Protein AF-0000000075263662 (afdb_homodimer)

Organism: NCBI:txid747725

Structure (mmCIF, N/CA/C/O backbone):
data_AF-0000000075263662-model_v1
#
loop_
_entity.id
_entity.type
_entity.pdbx_description
1 polymer 'Protein kinase domain-containing protein'
#
loop_
_atom_site.group_PDB
_atom_site.id
_atom_site.type_symbol
_atom_site.label_atom_id
_atom_site.label_alt_id
_atom_site.label_comp_id
_atom_site.label_asym_id
_atom_site.label_entity_id
_atom_site.label_seq_id
_atom_site.pdbx_PDB_ins_code
_atom_site.Cartn_x
_atom_site.Cartn_y
_atom_site.Cartn_z
_atom_site.occupancy
_atom_site.B_iso_or_equiv
_atom_site.auth_seq_id
_atom_site.auth_comp_id
_atom_site.auth_asym_id
_atom_site.auth_atom_id
_atom_site.pdbx_PDB_model_num
ATOM 1 N N . MET A 1 1 ? 26.203 71.312 24.969 1 40.19 1 MET A N 1
ATOM 2 C CA . MET A 1 1 ? 25.141 71.562 25.938 1 40.19 1 MET A CA 1
ATOM 3 C C . MET A 1 1 ? 25.312 70.625 27.141 1 40.19 1 MET A C 1
ATOM 5 O O . MET A 1 1 ? 25 71 28.266 1 40.19 1 MET A O 1
ATOM 9 N N . SER A 1 2 ? 25.922 69.438 26.812 1 50.84 2 SER A N 1
ATOM 10 C CA . SER A 1 2 ? 26.141 68.375 27.828 1 50.84 2 SER A CA 1
ATOM 11 C C . SER A 1 2 ? 27.234 68.812 28.797 1 50.84 2 SER A C 1
ATOM 13 O O . SER A 1 2 ? 27.094 68.625 30 1 50.84 2 SER A O 1
ATOM 15 N N . SER A 1 3 ? 28.219 69.375 28.25 1 50.66 3 SER A N 1
ATOM 16 C CA . SER A 1 3 ? 29.375 69.625 29.109 1 50.66 3 SER A CA 1
ATOM 17 C C . SER A 1 3 ? 29.062 70.75 30.109 1 50.66 3 SER A C 1
ATOM 19 O O . SER A 1 3 ? 29.438 70.625 31.281 1 50.66 3 SER A O 1
ATOM 21 N N . ALA A 1 4 ? 28.359 71.812 29.703 1 52.56 4 ALA A N 1
ATOM 22 C CA . ALA A 1 4 ? 27.984 72.938 30.594 1 52.56 4 ALA A CA 1
ATOM 23 C C . ALA A 1 4 ? 27 72.438 31.656 1 52.56 4 ALA A C 1
ATOM 25 O O . ALA A 1 4 ? 27.078 72.875 32.812 1 52.56 4 ALA A O 1
ATOM 26 N N . PHE A 1 5 ? 26.172 71.562 31.172 1 54.97 5 PHE A N 1
ATOM 27 C CA . PHE A 1 5 ? 25.219 71 32.094 1 54.97 5 PHE A CA 1
ATOM 28 C C . PHE A 1 5 ? 25.922 70.125 33.188 1 54.97 5 PHE A C 1
ATOM 30 O O . PHE A 1 5 ? 25.625 70.25 34.375 1 54.97 5 PHE A O 1
ATOM 37 N N . TYR A 1 6 ? 27 69.375 32.719 1 56.78 6 TYR A N 1
ATOM 38 C CA . TYR A 1 6 ? 27.734 68.562 33.688 1 56.78 6 TYR A CA 1
ATOM 39 C C . TYR A 1 6 ? 28.578 69.438 34.594 1 56.78 6 TYR A C 1
ATOM 41 O O . TYR A 1 6 ? 28.703 69.125 35.812 1 56.78 6 TYR A O 1
ATOM 49 N N . SER A 1 7 ? 29.156 70.5 34 1 57.5 7 SER A N 1
ATOM 50 C CA . SER A 1 7 ? 29.938 71.438 34.844 1 57.5 7 SER A CA 1
ATOM 51 C C . SER A 1 7 ? 29.062 72.062 35.875 1 57.5 7 SER A C 1
ATOM 53 O O . SER A 1 7 ? 29.484 72.312 37.031 1 57.5 7 SER A O 1
ATOM 55 N N . PHE A 1 8 ? 27.844 72.438 35.438 1 56.75 8 PHE A N 1
ATOM 56 C CA . PHE A 1 8 ? 26.875 73 36.375 1 56.75 8 PHE A CA 1
ATOM 57 C C . PHE A 1 8 ? 26.531 72 37.469 1 56.75 8 PHE A C 1
ATOM 59 O O . PHE A 1 8 ? 26.547 72.375 38.656 1 56.75 8 PHE A O 1
ATOM 66 N N . ILE A 1 9 ? 26.297 70.812 37.125 1 62.03 9 ILE A N 1
ATOM 67 C CA . ILE A 1 9 ? 25.859 69.812 38.094 1 62.03 9 ILE A CA 1
ATOM 68 C C . ILE A 1 9 ? 27 69.5 39.062 1 62.03 9 ILE A C 1
ATOM 70 O O . ILE A 1 9 ? 26.781 69.312 40.25 1 62.03 9 ILE A O 1
ATOM 74 N N . SER A 1 10 ? 28.219 69.562 38.531 1 61.72 10 SER A N 1
ATOM 75 C CA . SER A 1 10 ? 29.391 69.312 39.375 1 61.72 10 SER A CA 1
ATOM 76 C C . SER A 1 10 ? 29.609 70.438 40.344 1 61.72 10 SER A C 1
ATOM 78 O O . SER A 1 10 ? 30.188 70.25 41.438 1 61.72 10 SER A O 1
ATOM 80 N N . SER A 1 11 ? 29.203 71.625 40.031 1 61.62 11 SER A N 1
ATOM 81 C CA . SER A 1 11 ? 29.391 72.75 40.875 1 61.62 11 SER A CA 1
ATOM 82 C C . SER A 1 11 ? 28.375 72.812 42 1 61.62 11 SER A C 1
ATOM 84 O O . SER A 1 11 ? 28.547 73.5 43 1 61.62 11 SER A O 1
ATOM 86 N N . ILE A 1 12 ? 27.297 72.062 41.781 1 62.56 12 ILE A N 1
ATOM 87 C CA . ILE A 1 12 ? 26.25 72.062 42.812 1 62.56 12 ILE A CA 1
ATOM 88 C C . ILE A 1 12 ? 26.562 70.938 43.812 1 62.56 12 ILE A C 1
ATOM 90 O O . ILE A 1 12 ? 26.422 69.75 43.5 1 62.56 12 ILE A O 1
ATOM 94 N N . THR A 1 13 ? 27.5 71.125 44.688 1 63.25 13 THR A N 1
ATOM 95 C CA . THR A 1 13 ? 27.859 70.188 45.75 1 63.25 13 THR A CA 1
ATOM 96 C C . THR A 1 13 ? 26.75 70.062 46.781 1 63.25 13 THR A C 1
ATOM 98 O O . THR A 1 13 ? 26.625 70.938 47.656 1 63.25 13 THR A O 1
ATOM 101 N N . ASN A 1 14 ? 25.625 69.438 46.562 1 75.56 14 ASN A N 1
ATOM 102 C CA . ASN A 1 14 ? 24.578 69.125 47.531 1 75.56 14 ASN A CA 1
ATOM 103 C C . ASN A 1 14 ? 24.422 67.625 47.75 1 75.56 14 ASN A C 1
ATOM 105 O O . ASN A 1 14 ? 24.438 66.875 46.812 1 75.56 14 ASN A O 1
ATOM 109 N N . THR A 1 15 ? 24.391 67.188 49 1 78.56 15 THR A N 1
ATOM 110 C CA . THR A 1 15 ? 24.297 65.75 49.375 1 78.56 15 THR A CA 1
ATOM 111 C C . THR A 1 15 ? 23.094 65.125 48.688 1 78.56 15 THR A C 1
ATOM 113 O O . THR A 1 15 ? 23.156 63.938 48.344 1 78.56 15 THR A O 1
ATOM 116 N N . LEU A 1 16 ? 22.078 65.812 48.375 1 85.56 16 LEU A N 1
ATOM 117 C CA . LEU A 1 16 ? 20.875 65.25 47.781 1 85.56 16 LEU A CA 1
ATOM 118 C C . LEU A 1 16 ? 21.062 65 46.281 1 85.56 16 LEU A C 1
ATOM 120 O O . LEU A 1 16 ? 20.562 64 45.75 1 85.56 16 LEU A O 1
ATOM 124 N N . THR A 1 17 ? 21.766 65.812 45.562 1 86.56 17 THR A N 1
ATOM 125 C CA . THR A 1 17 ? 21.938 65.75 44.125 1 86.56 17 THR A CA 1
ATOM 126 C C . THR A 1 17 ? 22.828 64.562 43.75 1 86.56 17 THR A C 1
ATOM 128 O O . THR A 1 17 ? 22.75 64 42.656 1 86.56 17 THR A O 1
ATOM 131 N N . SER A 1 18 ? 23.609 64.062 44.719 1 85.94 18 SER A N 1
ATOM 132 C CA . SER A 1 18 ? 24.516 62.969 44.469 1 85.94 18 SER A CA 1
ATOM 133 C C . SER A 1 18 ? 23.766 61.656 44.438 1 85.94 18 SER A C 1
ATOM 135 O O . SER A 1 18 ? 24.234 60.656 43.844 1 85.94 18 SER A O 1
ATOM 137 N N . LYS A 1 19 ? 22.547 61.656 45 1 90.56 19 LYS A N 1
ATOM 138 C CA . LYS A 1 19 ? 21.75 60.438 45.062 1 90.56 19 LYS A CA 1
ATOM 139 C C . LYS A 1 19 ? 20.969 60.219 43.75 1 90.56 19 LYS A C 1
ATOM 141 O O . LYS A 1 19 ? 20.422 59.125 43.531 1 90.56 19 LYS A O 1
ATOM 146 N N . TYR A 1 20 ? 21 61.188 42.844 1 91.06 20 TYR A N 1
ATOM 147 C CA . TYR A 1 20 ? 20.141 61.125 41.656 1 91.06 20 TYR A CA 1
ATOM 148 C C . TYR A 1 20 ? 20.938 61.375 40.375 1 91.06 20 TYR A C 1
ATOM 150 O O . TYR A 1 20 ? 21.969 62.062 40.406 1 91.06 20 TYR A O 1
ATOM 158 N N . ASP A 1 21 ? 20.594 60.688 39.344 1 91.88 21 ASP A N 1
ATOM 159 C CA . ASP A 1 21 ? 21.078 61.031 38.031 1 91.88 21 ASP A CA 1
ATOM 160 C C . ASP A 1 21 ? 20.25 62.188 37.406 1 91.88 21 ASP A C 1
ATOM 162 O O . ASP A 1 21 ? 19.125 61.969 36.969 1 91.88 21 ASP A O 1
ATOM 166 N N . ILE A 1 22 ? 20.828 63.344 37.375 1 90.25 22 ILE A N 1
ATOM 167 C CA . ILE A 1 22 ? 20.109 64.5 36.906 1 90.25 22 ILE A CA 1
ATOM 168 C C . ILE A 1 22 ? 20.219 64.625 35.406 1 90.25 22 ILE A C 1
ATOM 170 O O . ILE A 1 22 ? 21.312 64.562 34.844 1 90.25 22 ILE A O 1
ATOM 174 N N . LYS A 1 23 ? 19.141 64.812 34.844 1 88.31 23 LYS A N 1
ATOM 175 C CA . LYS A 1 23 ? 19.109 64.938 33.375 1 88.31 23 LYS A CA 1
ATOM 176 C C . LYS A 1 23 ? 18.922 66.375 32.938 1 88.31 23 LYS A C 1
ATOM 178 O O . LYS A 1 23 ? 19.562 67.25 33.5 1 88.31 23 LYS A O 1
ATOM 183 N N . HIS A 1 24 ? 17.969 66.625 32 1 87.69 24 HIS A N 1
ATOM 184 C CA . HIS A 1 24 ? 17.812 67.938 31.484 1 87.69 24 HIS A CA 1
ATOM 185 C C . HIS A 1 24 ? 16.734 68.75 32.25 1 87.69 24 HIS A C 1
ATOM 187 O O . HIS A 1 24 ? 15.906 68.125 32.938 1 87.69 24 HIS A O 1
ATOM 193 N N . GLN A 1 25 ? 16.828 70.062 32.188 1 89.5 25 GLN A N 1
ATOM 194 C CA . GLN A 1 25 ? 15.812 70.938 32.781 1 89.5 25 GLN A CA 1
ATOM 195 C C . GLN A 1 25 ? 14.484 70.812 32.062 1 89.5 25 GLN A C 1
ATOM 197 O O . GLN A 1 25 ? 14.453 70.875 30.828 1 89.5 25 GLN A O 1
ATOM 202 N N . ILE A 1 26 ? 13.453 70.625 32.781 1 87.75 26 ILE A N 1
ATOM 203 C CA . ILE A 1 26 ? 12.156 70.375 32.156 1 87.75 26 ILE A CA 1
ATOM 204 C C . ILE A 1 26 ? 11.305 71.625 32.312 1 87.75 26 ILE A C 1
ATOM 206 O O . ILE A 1 26 ? 10.352 71.875 31.547 1 87.75 26 ILE A O 1
ATOM 210 N N . SER A 1 27 ? 11.531 72.375 33.312 1 91.44 27 SER A N 1
ATOM 211 C CA . SER A 1 27 ? 10.688 73.5 33.594 1 91.44 27 SER A CA 1
ATOM 212 C C . SER A 1 27 ? 11.305 74.375 34.656 1 91.44 27 SER A C 1
ATOM 214 O O . SER A 1 27 ? 12.398 74.125 35.125 1 91.44 27 SER A O 1
ATOM 216 N N . SER A 1 28 ? 10.672 75.562 34.844 1 91.38 28 SER A N 1
ATOM 217 C CA . SER A 1 28 ? 11.008 76.438 35.906 1 91.38 28 SER A CA 1
ATOM 218 C C . SER A 1 28 ? 9.758 76.938 36.625 1 91.38 28 SER A C 1
ATOM 220 O O . SER A 1 28 ? 8.672 77 36.031 1 91.38 28 SER A O 1
ATOM 222 N N . ALA A 1 29 ? 9.914 77.25 37.875 1 91 29 ALA A N 1
ATOM 223 C CA . ALA A 1 29 ? 8.852 77.812 38.688 1 91 29 ALA A CA 1
ATOM 224 C C . ALA A 1 29 ? 9.414 78.812 39.719 1 91 29 ALA A C 1
ATOM 226 O O . ALA A 1 29 ? 10.117 78.438 40.656 1 91 29 ALA A O 1
ATOM 227 N N . GLY A 1 30 ? 9.141 80.062 39.406 1 88.88 30 GLY A N 1
ATOM 228 C CA . GLY A 1 30 ? 9.805 81.062 40.25 1 88.88 30 GLY A CA 1
ATOM 229 C C . GLY A 1 30 ? 11.312 81.062 40.125 1 88.88 30 GLY A C 1
ATOM 230 O O . GLY A 1 30 ? 11.859 81.125 39.031 1 88.88 30 GLY A O 1
ATOM 231 N N . LEU A 1 31 ? 11.898 80.875 41.344 1 90.81 31 LEU A N 1
ATOM 232 C CA . LEU A 1 31 ? 13.352 80.812 41.344 1 90.81 31 LEU A CA 1
ATOM 233 C C . LEU A 1 31 ? 13.875 79.375 41.219 1 90.81 31 LEU A C 1
ATOM 235 O O . LEU A 1 31 ? 15.078 79.188 41.094 1 90.81 31 LEU A O 1
ATOM 239 N N . TRP A 1 32 ? 12.953 78.5 41.219 1 93.56 32 TRP A N 1
ATOM 240 C CA . TRP A 1 32 ? 13.344 77.062 41.125 1 93.56 32 TRP A CA 1
ATOM 241 C C . TRP A 1 32 ? 13.602 76.688 39.656 1 93.56 32 TRP A C 1
ATOM 243 O O . TRP A 1 32 ? 12.836 77.062 38.781 1 93.56 32 TRP A O 1
ATOM 253 N N . LYS A 1 33 ? 14.578 76 39.375 1 93.56 33 LYS A N 1
ATOM 254 C CA . LYS A 1 33 ? 14.773 75.25 38.156 1 93.56 33 LYS A CA 1
ATOM 255 C C . LYS A 1 33 ? 14.461 73.812 38.375 1 93.56 33 LYS A C 1
ATOM 257 O O . LYS A 1 33 ? 14.945 73.188 39.312 1 93.56 33 LYS A O 1
ATOM 262 N N . ILE A 1 34 ? 13.633 73.25 37.594 1 94.5 34 ILE A N 1
ATOM 263 C CA . ILE A 1 34 ? 13.156 71.875 37.75 1 94.5 34 ILE A CA 1
ATOM 264 C C . ILE A 1 34 ? 13.828 71 36.75 1 94.5 34 ILE A C 1
ATOM 266 O O . ILE A 1 34 ? 13.727 71.188 35.531 1 94.5 34 ILE A O 1
ATOM 270 N N . TYR A 1 35 ? 14.469 69.938 37.25 1 93.44 35 TYR A N 1
ATOM 271 C CA . TYR A 1 35 ? 15.188 68.938 36.406 1 93.44 35 TYR A CA 1
ATOM 272 C C . TYR A 1 35 ? 14.578 67.562 36.5 1 93.44 35 TYR A C 1
ATOM 274 O O . TYR A 1 35 ? 14.086 67.188 37.562 1 93.44 35 TYR A O 1
ATOM 282 N N . GLN A 1 36 ? 14.617 66.938 35.375 1 93.44 36 GLN A N 1
ATOM 283 C CA . GLN A 1 36 ? 14.273 65.562 35.406 1 93.44 36 GLN A CA 1
ATOM 284 C C . GLN A 1 36 ? 15.406 64.688 36 1 93.44 36 GLN A C 1
ATOM 286 O O . GLN A 1 36 ? 16.578 65 35.781 1 93.44 36 GLN A O 1
ATOM 291 N N . GLY A 1 37 ? 15.055 63.719 36.875 1 91.25 37 GLY A N 1
ATOM 292 C CA . GLY A 1 37 ? 16.078 62.875 37.469 1 91.25 37 GLY A CA 1
ATOM 293 C C . GLY A 1 37 ? 15.586 61.438 37.75 1 91.25 37 GLY A C 1
ATOM 294 O O . GLY A 1 37 ? 14.398 61.156 37.594 1 91.25 37 GLY A O 1
ATOM 295 N N . GLU A 1 38 ? 16.578 60.594 38.031 1 94.06 38 GLU A N 1
ATOM 296 C CA . GLU A 1 38 ? 16.328 59.219 38.406 1 94.06 38 GLU A CA 1
ATOM 297 C C . GLU A 1 38 ? 17.172 58.812 39.625 1 94.06 38 GLU A C 1
ATOM 299 O O . GLU A 1 38 ? 18.344 59.188 39.719 1 94.06 38 GLU A O 1
ATOM 304 N N . ARG A 1 39 ? 16.453 58.125 40.469 1 92 39 ARG A N 1
ATOM 305 C CA . ARG A 1 39 ? 17.219 57.625 41.594 1 92 39 ARG A CA 1
ATOM 306 C C . ARG A 1 39 ? 18.266 56.594 41.156 1 92 39 ARG A C 1
ATOM 308 O O . ARG A 1 39 ? 17.922 55.656 40.469 1 92 39 ARG A O 1
ATOM 315 N N . LYS A 1 40 ? 19.469 56.75 41.562 1 90.62 40 LYS A N 1
ATOM 316 C CA . LYS A 1 40 ? 20.562 55.906 41.094 1 90.62 40 LYS A CA 1
ATOM 317 C C . LYS A 1 40 ? 20.359 54.469 41.531 1 90.62 40 LYS A C 1
ATOM 319 O O . LYS A 1 40 ? 20.672 53.531 40.781 1 90.62 40 LYS A O 1
ATOM 324 N N . THR A 1 41 ? 19.766 54.188 42.688 1 89.12 41 THR A N 1
ATOM 325 C CA . THR A 1 41 ? 19.641 52.844 43.25 1 89.12 41 THR A CA 1
ATOM 326 C C . THR A 1 41 ? 18.438 52.125 42.656 1 89.12 41 THR A C 1
ATOM 328 O O . THR A 1 41 ? 18.516 50.938 42.312 1 89.12 41 THR A O 1
ATOM 331 N N . THR A 1 42 ? 17.297 52.781 42.5 1 89.44 42 THR A N 1
ATOM 332 C CA . THR A 1 42 ? 16.047 52.125 42.156 1 89.44 42 THR A CA 1
ATOM 333 C C . THR A 1 42 ? 15.641 52.469 40.719 1 89.44 42 THR A C 1
ATOM 335 O O . THR A 1 42 ? 14.805 51.75 40.125 1 89.44 42 THR A O 1
ATOM 338 N N . GLY A 1 43 ? 16.266 53.562 40.188 1 88 43 GLY A N 1
ATOM 339 C CA . GLY A 1 43 ? 15.867 54 38.844 1 88 43 GLY A CA 1
ATOM 340 C C . GLY A 1 43 ? 14.539 54.719 38.812 1 88 43 GLY A C 1
ATOM 341 O O . GLY A 1 43 ? 14.023 55.031 37.75 1 88 43 GLY A O 1
ATOM 342 N N . LYS A 1 44 ? 13.961 54.938 39.906 1 91.56 44 LYS A N 1
ATOM 343 C CA . LYS A 1 44 ? 12.688 55.656 40 1 91.56 44 LYS A CA 1
ATOM 344 C C . LYS A 1 44 ? 12.812 57.062 39.5 1 91.56 44 LYS A C 1
ATOM 346 O O . LYS A 1 44 ? 13.75 57.781 39.844 1 91.56 44 LYS A O 1
ATOM 351 N N . LYS A 1 45 ? 11.883 57.438 38.625 1 93.44 45 LYS A N 1
ATOM 352 C CA . LYS A 1 45 ? 11.898 58.781 38.062 1 93.44 45 LYS A CA 1
ATOM 353 C C . LYS A 1 45 ? 11.406 59.812 39.094 1 93.44 45 LYS A C 1
ATOM 355 O O . LYS A 1 45 ? 10.477 59.531 39.844 1 93.44 45 LYS A O 1
ATOM 360 N N . VAL A 1 46 ? 12.094 60.969 39.062 1 94.88 46 VAL A N 1
ATOM 361 C CA . VAL A 1 46 ? 11.742 62.062 39.969 1 94.88 46 VAL A CA 1
ATOM 362 C C . VAL A 1 46 ? 12 63.406 39.312 1 94.88 46 VAL A C 1
ATOM 364 O O . VAL A 1 46 ? 12.469 63.469 38.188 1 94.88 46 VAL A O 1
ATOM 367 N N . ALA A 1 47 ? 11.523 64.438 39.938 1 95.69 47 ALA A N 1
ATOM 368 C CA . ALA A 1 47 ? 11.852 65.812 39.531 1 95.69 47 ALA A CA 1
ATOM 369 C C . ALA A 1 47 ? 12.617 66.5 40.656 1 95.69 47 ALA A C 1
ATOM 371 O O . ALA A 1 47 ? 12.258 66.438 41.812 1 95.69 47 ALA A O 1
ATOM 372 N N . LEU A 1 48 ? 13.711 67.188 40.312 1 95.5 48 LEU A N 1
ATOM 373 C CA . LEU A 1 48 ? 14.539 67.875 41.281 1 95.5 48 LEU A CA 1
ATOM 374 C C . LEU A 1 48 ? 14.344 69.438 41.156 1 95.5 48 LEU A C 1
ATOM 376 O O . LEU A 1 48 ? 14.5 70 40.062 1 95.5 48 LEU A O 1
ATOM 380 N N . PHE A 1 49 ? 13.977 70 42.188 1 95.56 49 PHE A N 1
ATOM 381 C CA . PHE A 1 49 ? 13.922 71.5 42.281 1 95.56 49 PHE A CA 1
ATOM 382 C C . PHE A 1 49 ? 15.25 72.062 42.812 1 95.56 49 PHE A C 1
ATOM 384 O O . PHE A 1 49 ? 15.656 71.75 43.938 1 95.56 49 PHE A O 1
ATOM 391 N N . ILE A 1 50 ? 15.898 72.875 42 1 94.12 50 ILE A N 1
ATOM 392 C CA . ILE A 1 50 ? 17.219 73.312 42.375 1 94.12 50 ILE A CA 1
ATOM 393 C C . ILE A 1 50 ? 17.266 74.875 42.281 1 94.12 50 ILE A C 1
ATOM 395 O O . ILE A 1 50 ? 16.906 75.438 41.25 1 94.12 50 ILE A O 1
ATOM 399 N N . PHE A 1 51 ? 17.672 75.5 43.344 1 93.69 51 PHE A N 1
ATOM 400 C CA . PHE A 1 51 ? 17.953 76.938 43.344 1 93.69 51 PHE A CA 1
ATOM 401 C C . PHE A 1 51 ? 19.438 77.188 43.594 1 93.69 51 PHE A C 1
ATOM 403 O O . PHE A 1 51 ? 20 76.75 44.594 1 93.69 51 PHE A O 1
ATOM 410 N N . GLU A 1 52 ? 19.984 77.938 42.688 1 90 52 GLU A N 1
ATOM 411 C CA . GLU A 1 52 ? 21.391 78.312 42.812 1 90 52 GLU A CA 1
ATOM 412 C C . GLU A 1 52 ? 21.562 79.625 43.469 1 90 52 GLU A C 1
ATOM 414 O O . GLU A 1 52 ? 21.078 80.688 42.969 1 90 52 GLU A O 1
ATOM 419 N N . LYS A 1 53 ? 22.328 79.688 44.531 1 87.62 53 LYS A N 1
ATOM 420 C CA . LYS A 1 53 ? 22.484 80.938 45.312 1 87.62 53 LYS A CA 1
ATOM 421 C C . LYS A 1 53 ? 23.219 82 44.5 1 87.62 53 LYS A C 1
ATOM 423 O O . LYS A 1 53 ? 22.984 83.188 44.719 1 87.62 53 LYS A O 1
ATOM 428 N N . LYS A 1 54 ? 24.047 81.625 43.562 1 84.94 54 LYS A N 1
ATOM 429 C CA . LYS A 1 54 ? 24.781 82.562 42.719 1 84.94 54 LYS A CA 1
ATOM 430 C C . LYS A 1 54 ? 23.844 83.375 41.875 1 84.94 54 LYS A C 1
ATOM 432 O O . LYS A 1 54 ? 24.188 84.562 41.531 1 84.94 54 LYS A O 1
ATOM 437 N N . LEU A 1 55 ? 22.719 82.875 41.562 1 80.5 55 LEU A N 1
ATOM 438 C CA . LEU A 1 55 ? 21.734 83.562 40.781 1 80.5 55 LEU A CA 1
ATOM 439 C C . LEU A 1 55 ? 21.234 84.812 41.531 1 80.5 55 LEU A C 1
ATOM 441 O O . LEU A 1 55 ? 20.938 85.812 40.906 1 80.5 55 LEU A O 1
ATOM 445 N N . LEU A 1 56 ? 21.109 84.688 42.781 1 77.44 56 LEU A N 1
ATOM 446 C CA . LEU A 1 56 ? 20.594 85.812 43.594 1 77.44 56 LEU A CA 1
ATOM 447 C C . LEU A 1 56 ? 21.609 86.938 43.656 1 77.44 56 LEU A C 1
ATOM 449 O O . LEU A 1 56 ? 21.234 88.125 43.656 1 77.44 56 LEU A O 1
ATOM 453 N N . ASP A 1 57 ? 22.906 86.562 43.688 1 72.31 57 ASP A N 1
ATOM 454 C CA . ASP A 1 57 ? 23.969 87.562 43.719 1 72.31 57 ASP A CA 1
ATOM 455 C C . ASP A 1 57 ? 23.922 88.438 42.469 1 72.31 57 ASP A C 1
ATOM 457 O O . ASP A 1 57 ? 24.109 89.688 42.531 1 72.31 57 ASP A O 1
ATOM 461 N N . THR A 1 58 ? 23.562 87.75 41.438 1 71.75 58 THR A N 1
ATOM 462 C CA . THR A 1 58 ? 23.469 88.5 40.156 1 71.75 58 THR A CA 1
ATOM 463 C C . THR A 1 58 ? 22.219 89.312 40.125 1 71.75 58 THR A C 1
ATOM 465 O O . THR A 1 58 ? 22.266 90.438 39.625 1 71.75 58 THR A O 1
ATOM 468 N N . LEU A 1 59 ? 21.156 88.812 40.688 1 66.81 59 LEU A N 1
ATOM 469 C CA . LEU A 1 59 ? 19.875 89.5 40.656 1 66.81 59 LEU A CA 1
ATOM 470 C C . LEU A 1 59 ? 19.906 90.75 41.531 1 66.81 59 LEU A C 1
ATOM 472 O O . LEU A 1 59 ? 19.406 91.812 41.156 1 66.81 59 LEU A O 1
ATOM 476 N N . PHE A 1 60 ? 20.516 90.562 42.781 1 63.38 60 PHE A N 1
ATOM 477 C CA . PHE A 1 60 ? 20.578 91.688 43.719 1 63.38 60 PHE A CA 1
ATOM 478 C C . PHE A 1 60 ? 21.641 92.688 43.312 1 63.38 60 PHE A C 1
ATOM 480 O O . PHE A 1 60 ? 21.531 93.875 43.594 1 63.38 60 PHE A O 1
ATOM 487 N N . LYS A 1 61 ? 22.844 92.25 42.844 1 57.34 61 LYS A N 1
ATOM 488 C CA . LYS A 1 61 ? 23.844 93.25 42.406 1 57.34 61 LYS A CA 1
ATOM 489 C C . LYS A 1 61 ? 23.281 94.188 41.344 1 57.34 61 LYS A C 1
ATOM 491 O O . LYS A 1 61 ? 23.625 95.375 41.344 1 57.34 61 LYS A O 1
ATOM 496 N N . ARG A 1 62 ? 22.531 93.625 40.469 1 53.88 62 ARG A N 1
ATOM 497 C CA . ARG A 1 62 ? 21.922 94.5 39.469 1 53.88 62 ARG A CA 1
ATOM 498 C C . ARG A 1 62 ? 21 95.562 40.094 1 53.88 62 ARG A C 1
ATOM 500 O O . ARG A 1 62 ? 20.828 96.625 39.562 1 53.88 62 ARG A O 1
ATOM 507 N N . GLU A 1 63 ? 20.391 95.062 41.25 1 54.72 63 GLU A N 1
ATOM 508 C CA . GLU A 1 63 ? 19.453 96 41.906 1 54.72 63 GLU A CA 1
ATOM 509 C C . GLU A 1 63 ? 20.109 96.688 43.094 1 54.72 63 GLU A C 1
ATOM 511 O O . GLU A 1 63 ? 20.688 96.062 43.969 1 54.72 63 GLU A O 1
ATOM 516 N N . ARG A 1 64 ? 20.766 97.875 42.938 1 50.03 64 ARG A N 1
ATOM 517 C CA . ARG A 1 64 ? 21.453 98.812 43.844 1 50.03 64 ARG A CA 1
ATOM 518 C C . ARG A 1 64 ? 20.766 98.875 45.219 1 50.03 64 ARG A C 1
ATOM 520 O O . ARG A 1 64 ? 19.547 99 45.281 1 50.03 64 ARG A O 1
ATOM 527 N N . GLY A 1 65 ? 21.25 98 46.406 1 57.25 65 GLY A N 1
ATOM 528 C CA . GLY A 1 65 ? 20.844 98.25 47.781 1 57.25 65 GLY A CA 1
ATOM 529 C C . GLY A 1 65 ? 20.375 97.062 48.531 1 57.25 65 GLY A C 1
ATOM 530 O O . GLY A 1 65 ? 19.75 97.125 49.594 1 57.25 65 GLY A O 1
ATOM 531 N N . SER A 1 66 ? 20.531 95.812 47.969 1 62.28 66 SER A N 1
ATOM 532 C CA . SER A 1 66 ? 20.047 94.625 48.656 1 62.28 66 SER A CA 1
ATOM 533 C C . SER A 1 66 ? 20.969 94.312 49.844 1 62.28 66 SER A C 1
ATOM 535 O O . SER A 1 66 ? 22.188 94.25 49.688 1 62.28 66 SER A O 1
ATOM 537 N N . SER A 1 67 ? 20.406 94.25 51.062 1 70.62 67 SER A N 1
ATOM 538 C CA . SER A 1 67 ? 21.109 93.938 52.281 1 70.62 67 SER A CA 1
ATOM 539 C C . SER A 1 67 ? 21.25 92.438 52.469 1 70.62 67 SER A C 1
ATOM 541 O O . SER A 1 67 ? 20.578 91.625 51.781 1 70.62 67 SER A O 1
ATOM 543 N N . ARG A 1 68 ? 22.266 92 53.062 1 77.5 68 ARG A N 1
ATOM 544 C CA . ARG A 1 68 ? 22.422 90.625 53.5 1 77.5 68 ARG A CA 1
ATOM 545 C C . ARG A 1 68 ? 21.109 90.062 54.062 1 77.5 68 ARG A C 1
ATOM 547 O O . ARG A 1 68 ? 20.797 88.875 53.875 1 77.5 68 ARG A O 1
ATOM 554 N N . HIS A 1 69 ? 20.344 90.875 54.531 1 80.56 69 HIS A N 1
ATOM 555 C CA . HIS A 1 69 ? 19.062 90.5 55.125 1 80.56 69 HIS A CA 1
ATOM 556 C C . HIS A 1 69 ? 18.078 90.062 54.062 1 80.56 69 HIS A C 1
ATOM 558 O O . HIS A 1 69 ? 17.328 89.125 54.25 1 80.56 69 HIS A O 1
ATOM 564 N N . ASP A 1 70 ? 18.141 90.625 52.906 1 80.19 70 ASP A N 1
ATOM 565 C CA . ASP A 1 70 ? 17.219 90.312 51.812 1 80.19 70 ASP A CA 1
ATOM 566 C C . ASP A 1 70 ? 17.516 88.938 51.25 1 80.19 70 ASP A C 1
ATOM 568 O O . ASP A 1 70 ? 16.609 88.188 50.906 1 80.19 70 ASP A O 1
ATOM 572 N N . THR A 1 71 ? 18.719 88.625 51.219 1 84.06 71 THR A N 1
ATOM 573 C CA . THR A 1 71 ? 19.141 87.312 50.75 1 84.06 71 THR A CA 1
ATOM 574 C C . THR A 1 71 ? 18.641 86.25 51.688 1 84.06 71 THR A C 1
ATOM 576 O O . THR A 1 71 ? 18.172 85.188 51.25 1 84.06 71 THR A O 1
ATOM 579 N N . ASP A 1 72 ? 18.719 86.5 52.938 1 86.56 72 ASP A N 1
ATOM 580 C CA . ASP A 1 72 ? 18.281 85.562 53.906 1 86.56 72 ASP A CA 1
ATOM 581 C C . ASP A 1 72 ? 16.766 85.312 53.844 1 86.56 72 ASP A C 1
ATOM 583 O O . ASP A 1 72 ? 16.281 84.188 54.062 1 86.56 72 ASP A O 1
ATOM 587 N N . VAL A 1 73 ? 16.125 86.312 53.5 1 85.69 73 VAL A N 1
ATOM 588 C CA . VAL A 1 73 ? 14.68 86.25 53.406 1 85.69 73 VAL A CA 1
ATOM 589 C C . VAL A 1 73 ? 14.281 85.375 52.219 1 85.69 73 VAL A C 1
ATOM 591 O O . VAL A 1 73 ? 13.328 84.562 52.312 1 85.69 73 VAL A O 1
ATOM 594 N N . VAL A 1 74 ? 15.008 85.5 51.156 1 89.38 74 VAL A N 1
ATOM 595 C CA . VAL A 1 74 ? 14.734 84.688 49.969 1 89.38 74 VAL A CA 1
ATOM 596 C C . VAL A 1 74 ? 15 83.188 50.281 1 89.38 74 VAL A C 1
ATOM 598 O O . VAL A 1 74 ? 14.195 82.312 49.906 1 89.38 74 VAL A O 1
ATOM 601 N N . TYR A 1 75 ? 16.078 82.938 50.969 1 91.5 75 TYR A N 1
ATOM 602 C CA . TYR A 1 75 ? 16.406 81.562 51.344 1 91.5 75 TYR A CA 1
ATOM 603 C C . TYR A 1 75 ? 15.352 80.938 52.25 1 91.5 75 TYR A C 1
ATOM 605 O O . TYR A 1 75 ? 14.961 79.812 52.062 1 91.5 75 TYR A O 1
ATOM 613 N N . GLU A 1 76 ? 14.922 81.75 53.094 1 91.06 76 GLU A N 1
ATOM 614 C CA . GLU A 1 76 ? 13.922 81.25 54.062 1 91.06 76 GLU A CA 1
ATOM 615 C C . GLU A 1 76 ? 12.594 80.938 53.375 1 91.06 76 GLU A C 1
ATOM 617 O O . GLU A 1 76 ? 11.891 80 53.719 1 91.06 76 GLU A O 1
ATOM 622 N N . LEU A 1 77 ? 12.281 81.812 52.406 1 91.12 77 LEU A N 1
ATOM 623 C CA . LEU A 1 77 ? 11.055 81.625 51.656 1 91.12 77 LEU A CA 1
ATOM 624 C C . LEU A 1 77 ? 11.094 80.25 50.875 1 91.12 77 LEU A C 1
ATOM 626 O O . LEU A 1 77 ? 10.109 79.562 50.844 1 91.12 77 LEU A O 1
ATOM 630 N N . LEU A 1 78 ? 12.188 80 50.219 1 93.62 78 LEU A N 1
ATOM 631 C CA . LEU A 1 78 ? 12.352 78.812 49.438 1 93.62 78 LEU A CA 1
ATOM 632 C C . LEU A 1 78 ? 12.32 77.562 50.344 1 93.62 78 LEU A C 1
ATOM 634 O O . LEU A 1 78 ? 11.688 76.562 50 1 93.62 78 LEU A O 1
ATOM 638 N N . LYS A 1 79 ? 12.945 77.688 51.5 1 94.81 79 LYS A N 1
ATOM 639 C CA . LYS A 1 79 ? 12.938 76.562 52.438 1 94.81 79 LYS A CA 1
ATOM 640 C C . LYS A 1 79 ? 11.539 76.312 53 1 94.81 79 LYS A C 1
ATOM 642 O O . LYS A 1 79 ? 11.117 75.188 53.156 1 94.81 79 LYS A O 1
ATOM 647 N N . LYS A 1 80 ? 10.906 77.375 53.25 1 93.62 80 LYS A N 1
ATOM 648 C CA . LYS A 1 80 ? 9.539 77.312 53.75 1 93.62 80 LYS A CA 1
ATOM 649 C C . LYS A 1 80 ? 8.609 76.625 52.719 1 93.62 80 LYS A C 1
ATOM 651 O O . LYS A 1 80 ? 7.75 75.812 53.094 1 93.62 80 LYS A O 1
ATOM 656 N N . GLU A 1 81 ? 8.773 77 51.531 1 94.44 81 GLU A N 1
ATOM 657 C CA . GLU A 1 81 ? 7.977 76.375 50.469 1 94.44 81 GLU A CA 1
ATOM 658 C C . GLU A 1 81 ? 8.117 74.875 50.438 1 94.44 81 GLU A C 1
ATOM 660 O O . GLU A 1 81 ? 7.117 74.188 50.406 1 94.44 81 GLU A O 1
ATOM 665 N N . ALA A 1 82 ? 9.297 74.438 50.469 1 94.88 82 ALA A N 1
ATOM 666 C CA . ALA A 1 82 ? 9.57 73 50.438 1 94.88 82 ALA A CA 1
ATOM 667 C C . ALA A 1 82 ? 9.07 72.312 51.688 1 94.88 82 ALA A C 1
ATOM 669 O O . ALA A 1 82 ? 8.516 71.188 51.625 1 94.88 82 ALA A O 1
ATOM 670 N N . SER A 1 83 ? 9.234 72.938 52.812 1 94.56 83 SER A N 1
ATOM 671 C CA . SER A 1 83 ? 8.836 72.375 54.094 1 94.56 83 SER A CA 1
ATOM 672 C C . SER A 1 83 ? 7.32 72.25 54.188 1 94.56 83 SER A C 1
ATOM 674 O O . SER A 1 83 ? 6.797 71.25 54.688 1 94.56 83 SER A O 1
ATOM 676 N N . ASN A 1 84 ? 6.664 73.312 53.781 1 93.75 84 ASN A N 1
ATOM 677 C CA . ASN A 1 84 ? 5.207 73.25 53.812 1 93.75 84 ASN A CA 1
ATOM 678 C C . ASN A 1 84 ? 4.629 72.188 52.906 1 93.75 84 ASN A C 1
ATOM 680 O O . ASN A 1 84 ? 3.635 71.562 53.25 1 93.75 84 ASN A O 1
ATOM 684 N N . LEU A 1 85 ? 5.23 72.062 51.781 1 94.69 85 LEU A N 1
ATOM 685 C CA . LEU A 1 85 ? 4.801 71 50.844 1 94.69 85 LEU A CA 1
ATOM 686 C C . LEU A 1 85 ? 4.977 69.625 51.469 1 94.69 85 LEU A C 1
ATOM 688 O O . LEU A 1 85 ? 4.125 68.75 51.281 1 94.69 85 LEU A O 1
ATOM 692 N N . ALA A 1 86 ? 6.02 69.375 52.156 1 93.75 86 ALA A N 1
ATOM 693 C CA . ALA A 1 86 ? 6.34 68.125 52.75 1 93.75 86 ALA A CA 1
ATOM 694 C C . ALA A 1 86 ? 5.352 67.75 53.875 1 93.75 86 ALA A C 1
ATOM 696 O O . ALA A 1 86 ? 5.121 66.562 54.156 1 93.75 86 ALA A O 1
ATOM 697 N N . ARG A 1 87 ? 4.711 68.688 54.375 1 91.81 87 ARG A N 1
ATOM 698 C CA . ARG A 1 87 ? 3.803 68.5 55.5 1 91.81 87 ARG A CA 1
ATOM 699 C C . ARG A 1 87 ? 2.414 68.062 55.031 1 91.81 87 ARG A C 1
ATOM 701 O O . ARG A 1 87 ? 1.611 67.562 55.781 1 91.81 87 ARG A O 1
ATOM 708 N N . LEU A 1 88 ? 2.15 68.312 53.812 1 92.38 88 LEU A N 1
ATOM 709 C CA . LEU A 1 88 ? 0.809 68.125 53.281 1 92.38 88 LEU A CA 1
ATOM 710 C C . LEU A 1 88 ? 0.775 66.875 52.406 1 92.38 88 LEU A C 1
ATOM 712 O O . LEU A 1 88 ? 1.661 66.625 51.562 1 92.38 88 LEU A O 1
ATOM 716 N N . ARG A 1 89 ? -0.204 66.062 52.719 1 93.31 89 ARG A N 1
ATOM 717 C CA . ARG A 1 89 ? -0.374 64.812 51.938 1 93.31 89 ARG A CA 1
ATOM 718 C C . ARG A 1 89 ? -1.771 64.75 51.344 1 93.31 89 ARG A C 1
ATOM 720 O O . ARG A 1 89 ? -2.766 64.688 52.062 1 93.31 89 ARG A O 1
ATOM 727 N N . HIS A 1 90 ? -1.859 64.812 50.094 1 93.94 90 HIS A N 1
ATOM 728 C CA . HIS A 1 90 ? -3.098 64.688 49.312 1 93.94 90 HIS A CA 1
ATOM 729 C C . HIS A 1 90 ? -2.814 64.438 47.844 1 93.94 90 HIS A C 1
ATOM 731 O O . HIS A 1 90 ? -1.815 64.938 47.312 1 93.94 90 HIS A O 1
ATOM 737 N N . PRO A 1 91 ? -3.621 63.781 47.188 1 91.88 91 PRO A N 1
ATOM 738 C CA . PRO A 1 91 ? -3.393 63.438 45.781 1 91.88 91 PRO A CA 1
ATOM 739 C C . PRO A 1 91 ? -3.277 64.688 44.875 1 91.88 91 PRO A C 1
ATOM 741 O O . PRO A 1 91 ? -2.662 64.625 43.812 1 91.88 91 PRO A O 1
ATOM 744 N N . SER A 1 92 ? -3.85 65.75 45.25 1 95.75 92 SER A N 1
ATOM 745 C CA . SER A 1 92 ? -3.83 66.938 44.438 1 95.75 92 SER A CA 1
ATOM 746 C C . SER A 1 92 ? -2.734 67.875 44.875 1 95.75 92 SER A C 1
ATOM 748 O O . SER A 1 92 ? -2.66 69.062 44.406 1 95.75 92 SER A O 1
ATOM 750 N N . ILE A 1 93 ? -1.929 67.438 45.812 1 97.19 93 ILE A N 1
ATOM 751 C CA . ILE A 1 93 ? -0.778 68.188 46.281 1 97.19 93 ILE A CA 1
ATOM 752 C C . ILE A 1 93 ? 0.511 67.562 45.781 1 97.19 93 ILE A C 1
ATOM 754 O O . ILE A 1 93 ? 0.63 66.312 45.812 1 97.19 93 ILE A O 1
ATOM 758 N N . LEU A 1 94 ? 1.424 68.375 45.344 1 97.31 94 LEU A N 1
ATOM 759 C CA . LEU A 1 94 ? 2.689 67.875 44.844 1 97.31 94 LEU A CA 1
ATOM 760 C C . LEU A 1 94 ? 3.4 67 45.906 1 97.31 94 LEU A C 1
ATOM 762 O O . LEU A 1 94 ? 3.631 67.438 47 1 97.31 94 LEU A O 1
ATOM 766 N N . GLU A 1 95 ? 3.721 65.875 45.562 1 96.06 95 GLU A N 1
ATOM 767 C CA . GLU A 1 95 ? 4.312 64.938 46.531 1 96.06 95 GLU A CA 1
ATOM 768 C C . GLU A 1 95 ? 5.82 65.188 46.625 1 96.06 95 GLU A C 1
ATOM 770 O O . GLU A 1 95 ? 6.535 65.125 45.625 1 96.06 95 GLU A O 1
ATOM 775 N N . VAL A 1 96 ? 6.262 65.312 47.844 1 95.88 96 VAL A N 1
ATOM 776 C CA . VAL A 1 96 ? 7.688 65.438 48.125 1 95.88 96 VAL A CA 1
ATOM 777 C C . VAL A 1 96 ? 8.297 64.125 48.406 1 95.88 96 VAL A C 1
ATOM 779 O O . VAL A 1 96 ? 7.797 63.344 49.25 1 95.88 96 VAL A O 1
ATOM 782 N N . VAL A 1 97 ? 9.312 63.844 47.688 1 95 97 VAL A N 1
ATOM 783 C CA . VAL A 1 97 ? 10 62.562 47.875 1 95 97 VAL A CA 1
ATOM 784 C C . VAL A 1 97 ? 11.133 62.719 48.875 1 95 97 VAL A C 1
ATOM 786 O O . VAL A 1 97 ? 11.32 61.844 49.75 1 95 97 VAL A O 1
ATOM 789 N N . GLU A 1 98 ? 11.914 63.844 48.688 1 94.25 98 GLU A N 1
ATOM 790 C CA . GLU A 1 98 ? 12.984 64.188 49.625 1 94.25 98 GLU A CA 1
ATOM 791 C C . GLU A 1 98 ? 12.867 65.625 50.094 1 94.25 98 GLU A C 1
ATOM 793 O O . GLU A 1 98 ? 12.711 66.562 49.281 1 94.25 98 GLU A O 1
ATOM 798 N N . PRO A 1 99 ? 12.969 65.812 51.344 1 93.69 99 PRO A N 1
ATOM 799 C CA . PRO A 1 99 ? 12.828 67.188 51.875 1 93.69 99 PRO A CA 1
ATOM 800 C C . PRO A 1 99 ? 13.961 68.125 51.438 1 93.69 99 PRO A C 1
ATOM 802 O O . PRO A 1 99 ? 14.938 67.688 50.844 1 93.69 99 PRO A O 1
ATOM 805 N N . VAL A 1 100 ? 13.797 69.375 51.781 1 94.88 100 VAL A N 1
ATOM 806 C CA . VAL A 1 100 ? 14.703 70.438 51.344 1 94.88 100 VAL A CA 1
ATOM 807 C C . VAL A 1 100 ? 16.062 70.25 52.031 1 94.88 100 VAL A C 1
ATOM 809 O O . VAL A 1 100 ? 16.141 69.938 53.188 1 94.88 100 VAL A O 1
ATOM 812 N N . SER A 1 101 ? 17.062 70.438 51.25 1 93.44 101 SER A N 1
ATOM 813 C CA . SER A 1 101 ? 18.438 70.438 51.719 1 93.44 101 SER A CA 1
ATOM 814 C C . SER A 1 101 ? 19.172 71.688 51.219 1 93.44 101 SER A C 1
ATOM 816 O O . SER A 1 101 ? 19.047 72.062 50.062 1 93.44 101 SER A O 1
ATOM 818 N N . GLU A 1 102 ? 19.906 72.312 52.125 1 91.81 102 GLU A N 1
ATOM 819 C CA . GLU A 1 102 ? 20.656 73.5 51.781 1 91.81 102 GLU A CA 1
ATOM 820 C C . GLU A 1 102 ? 22.156 73.312 51.844 1 91.81 102 GLU A C 1
ATOM 822 O O . GLU A 1 102 ? 22.641 72.625 52.781 1 91.81 102 GLU A O 1
ATOM 827 N N . SER A 1 103 ? 22.781 73.688 50.875 1 90.56 103 SER A N 1
ATOM 828 C CA . SER A 1 103 ? 24.25 73.688 50.875 1 90.56 103 SER A CA 1
ATOM 829 C C . SER A 1 103 ? 24.766 75.125 50.688 1 90.56 103 SER A C 1
ATOM 831 O O . SER A 1 103 ? 24 76.062 50.688 1 90.56 103 SER A O 1
ATOM 833 N N . ARG A 1 104 ? 26.109 75.25 50.594 1 87.12 104 ARG A N 1
ATOM 834 C CA . ARG A 1 104 ? 26.734 76.562 50.406 1 87.12 104 ARG A CA 1
ATOM 835 C C . ARG A 1 104 ? 26.344 77.188 49.094 1 87.12 104 ARG A C 1
ATOM 837 O O . ARG A 1 104 ? 26.219 78.438 48.969 1 87.12 104 ARG A O 1
ATOM 844 N N . SER A 1 105 ? 26.047 76.375 48.188 1 87.38 105 SER A N 1
ATOM 845 C CA . SER A 1 105 ? 25.875 76.875 46.844 1 87.38 105 SER A CA 1
ATOM 846 C C . SER A 1 105 ? 24.438 76.75 46.344 1 87.38 105 SER A C 1
ATOM 848 O O . SER A 1 105 ? 24.031 77.438 45.406 1 87.38 105 SER A O 1
ATOM 850 N N . SER A 1 106 ? 23.688 75.875 47.031 1 91.06 106 SER A N 1
ATOM 851 C CA . SER A 1 106 ? 22.375 75.625 46.438 1 91.06 106 SER A CA 1
ATOM 852 C C . SER A 1 106 ? 21.375 75.125 47.5 1 91.06 106 SER A C 1
ATOM 854 O O . SER A 1 106 ? 21.75 74.688 48.594 1 91.06 106 SER A O 1
ATOM 856 N N . ILE A 1 107 ? 20.047 75.25 47.219 1 93.5 107 ILE A N 1
ATOM 857 C CA . ILE A 1 107 ? 18.906 74.625 47.906 1 93.5 107 ILE A CA 1
ATOM 858 C C . ILE A 1 107 ? 18.156 73.688 47 1 93.5 107 ILE A C 1
ATOM 860 O O . ILE A 1 107 ? 17.812 74.062 45.875 1 93.5 107 ILE A O 1
ATOM 864 N N . VAL A 1 108 ? 17.984 72.438 47.5 1 94.5 108 VAL A N 1
ATOM 865 C CA . VAL A 1 108 ? 17.438 71.438 46.625 1 94.5 108 VAL A CA 1
ATOM 866 C C . VAL A 1 108 ? 16.375 70.625 47.375 1 94.5 108 VAL A C 1
ATOM 868 O O . VAL A 1 108 ? 16.516 70.375 48.562 1 94.5 108 VAL A O 1
ATOM 871 N N . PHE A 1 109 ? 15.25 70.188 46.719 1 95.69 109 PHE A N 1
ATOM 872 C CA . PHE A 1 109 ? 14.344 69.188 47.188 1 95.69 109 PHE A CA 1
ATOM 873 C C . PHE A 1 109 ? 13.805 68.375 46.031 1 95.69 109 PHE A C 1
ATOM 875 O O . PHE A 1 109 ? 13.969 68.75 44.844 1 95.69 109 PHE A O 1
ATOM 882 N N . VAL A 1 110 ? 13.281 67.188 46.312 1 95.69 110 VAL A N 1
ATOM 883 C CA . VAL A 1 110 ? 12.922 66.25 45.281 1 95.69 110 VAL A CA 1
ATOM 884 C C . VAL A 1 110 ? 11.438 65.938 45.375 1 95.69 110 VAL A C 1
ATOM 886 O O . VAL A 1 110 ? 10.898 65.75 46.469 1 95.69 110 VAL A O 1
ATOM 889 N N . THR A 1 111 ? 10.742 65.812 44.188 1 96.62 111 THR A N 1
ATOM 890 C CA . THR A 1 111 ? 9.32 65.5 44.156 1 96.62 111 THR A CA 1
ATOM 891 C C . THR A 1 111 ? 9.047 64.375 43.188 1 96.62 111 THR A C 1
ATOM 893 O O . THR A 1 111 ? 9.984 63.75 42.656 1 96.62 111 THR A O 1
ATOM 896 N N . GLU A 1 112 ? 7.789 64 43 1 95.38 112 GLU A N 1
ATOM 897 C CA . GLU A 1 112 ? 7.371 63.062 41.969 1 95.38 112 GLU A CA 1
ATOM 898 C C . GLU A 1 112 ? 7.719 63.562 40.594 1 95.38 112 GLU A C 1
ATOM 900 O O . GLU A 1 112 ? 7.941 64.75 40.406 1 95.38 112 GLU A O 1
ATOM 905 N N . PRO A 1 113 ? 7.867 62.688 39.656 1 94.19 113 PRO A N 1
ATOM 906 C CA . PRO A 1 113 ? 8.234 63.156 38.312 1 94.19 113 PRO A CA 1
ATOM 907 C C . PRO A 1 113 ? 7.207 64.125 37.719 1 94.19 113 PRO A C 1
ATOM 909 O O . PRO A 1 113 ? 6.004 63.938 37.906 1 94.19 113 PRO A O 1
ATOM 912 N N . LEU A 1 114 ? 7.73 65.125 36.969 1 94.25 114 LEU A N 1
ATOM 913 C CA . LEU A 1 114 ? 6.867 66.188 36.438 1 94.25 114 LEU A CA 1
ATOM 914 C C . LEU A 1 114 ? 7.09 66.375 34.938 1 94.25 114 LEU A C 1
ATOM 916 O O . LEU A 1 114 ? 8.164 66.062 34.438 1 94.25 114 LEU A O 1
ATOM 920 N N . MET A 1 115 ? 5.996 66.812 34.312 1 89.25 115 MET A N 1
ATOM 921 C CA . MET A 1 115 ? 6.109 67.312 32.938 1 89.25 115 MET A CA 1
ATOM 922 C C . MET A 1 115 ? 6.531 68.75 32.938 1 89.25 115 MET A C 1
ATOM 924 O O . MET A 1 115 ? 7.219 69.188 32.031 1 89.25 115 MET A O 1
ATOM 928 N N . GLY A 1 116 ? 6.055 69.438 33.938 1 90.94 116 GLY A N 1
ATOM 929 C CA . GLY A 1 116 ? 6.375 70.812 34.031 1 90.94 116 GLY A CA 1
ATOM 930 C C . GLY A 1 116 ? 5.363 71.625 34.844 1 90.94 116 GLY A C 1
ATOM 931 O O . GLY A 1 116 ? 4.395 71.062 35.344 1 90.94 116 GLY A O 1
ATOM 932 N N . SER A 1 117 ? 5.703 72.875 34.969 1 92.94 117 SER A N 1
ATOM 933 C CA . SER A 1 117 ? 4.738 73.812 35.594 1 92.94 117 SER A CA 1
ATOM 934 C C . SER A 1 117 ? 3.67 74.188 34.562 1 92.94 117 SER A C 1
ATOM 936 O O . SER A 1 117 ? 3.891 74.125 33.375 1 92.94 117 SER A O 1
ATOM 938 N N . LEU A 1 118 ? 2.555 74.5 35.125 1 92.75 118 LEU A N 1
ATOM 939 C CA . LEU A 1 118 ? 1.461 74.938 34.25 1 92.75 118 LEU A CA 1
ATOM 940 C C . LEU A 1 118 ? 1.857 76.125 33.406 1 92.75 118 LEU A C 1
ATOM 942 O O . LEU A 1 118 ? 1.413 76.312 32.281 1 92.75 118 LEU A O 1
ATOM 946 N N . THR A 1 119 ? 2.705 77.062 33.969 1 90.81 119 THR A N 1
ATOM 947 C CA . THR A 1 119 ? 3.203 78.25 33.219 1 90.81 119 THR A CA 1
ATOM 948 C C . THR A 1 119 ? 3.957 77.75 31.953 1 90.81 119 THR A C 1
ATOM 950 O O . THR A 1 119 ? 3.779 78.312 30.875 1 90.81 119 THR A O 1
ATOM 953 N N . HIS A 1 120 ? 4.738 76.812 32.188 1 87.19 120 HIS A N 1
ATOM 954 C CA . HIS A 1 120 ? 5.543 76.25 31.094 1 87.19 120 HIS A CA 1
ATOM 955 C C . HIS A 1 120 ? 4.668 75.562 30.047 1 87.19 120 HIS A C 1
ATOM 957 O O . HIS A 1 120 ? 4.938 75.625 28.859 1 87.19 120 HIS A O 1
ATOM 963 N N . LEU A 1 121 ? 3.674 75 30.453 1 85.56 121 LEU A N 1
ATOM 964 C CA . LEU A 1 121 ? 2.879 74.125 29.578 1 85.56 121 LEU A CA 1
ATOM 965 C C . LEU A 1 121 ? 1.83 74.938 28.828 1 85.56 121 LEU A C 1
ATOM 967 O O . LEU A 1 121 ? 1.381 74.5 27.75 1 85.56 121 LEU A O 1
ATOM 971 N N . VAL A 1 122 ? 1.414 76 29.312 1 82.19 122 VAL A N 1
ATOM 972 C CA . VAL A 1 122 ? 0.379 76.812 28.672 1 82.19 122 VAL A CA 1
ATOM 973 C C . VAL A 1 122 ? 1.022 77.812 27.766 1 82.19 122 VAL A C 1
ATOM 975 O O . VAL A 1 122 ? 0.411 78.25 26.797 1 82.19 122 VAL A O 1
ATOM 978 N N . LYS A 1 123 ? 2.262 78.375 28.125 1 70.62 123 LYS A N 1
ATOM 979 C CA . LYS A 1 123 ? 2.891 79.438 27.344 1 70.62 123 LYS A CA 1
ATOM 980 C C . LYS A 1 123 ? 3.262 78.938 25.938 1 70.62 123 LYS A C 1
ATOM 982 O O . LYS A 1 123 ? 3.695 77.75 25.781 1 70.62 123 LYS A O 1
ATOM 987 N N . SER A 1 124 ? 2.525 79.312 24.953 1 54.53 124 SER A N 1
ATOM 988 C CA . SER A 1 124 ? 2.867 79.125 23.547 1 54.53 124 SER A CA 1
ATOM 989 C C . SER A 1 124 ? 4.293 79.562 23.25 1 54.53 124 SER A C 1
ATOM 991 O O . SER A 1 124 ? 4.676 80.688 23.578 1 54.53 124 SER A O 1
ATOM 993 N N . ASP A 1 125 ? 5.297 78.875 23.547 1 44.94 125 ASP A N 1
ATOM 994 C CA . ASP A 1 125 ? 6.648 79.375 23.281 1 44.94 125 ASP A CA 1
ATOM 995 C C . ASP A 1 125 ? 6.723 80.062 21.906 1 44.94 125 ASP A C 1
ATOM 997 O O . ASP A 1 125 ? 6.859 79.375 20.891 1 44.94 125 ASP A O 1
ATOM 1001 N N . ASP A 1 126 ? 6 81 21.406 1 40.66 126 ASP A N 1
ATOM 1002 C CA . ASP A 1 126 ? 6.723 81.625 20.297 1 40.66 126 ASP A CA 1
ATOM 1003 C C . ASP A 1 126 ? 8.188 81.875 20.656 1 40.66 126 ASP A C 1
ATOM 1005 O O . ASP A 1 126 ? 9.055 81.812 19.781 1 40.66 126 ASP A O 1
ATOM 1009 N N . ASN A 1 127 ? 8.57 82.688 21.766 1 37.31 127 ASN A N 1
ATOM 1010 C CA . ASN A 1 127 ? 9.891 83.312 21.906 1 37.31 127 ASN A CA 1
ATOM 1011 C C . ASN A 1 127 ? 10.914 82.312 22.422 1 37.31 127 ASN A C 1
ATOM 1013 O O . ASN A 1 127 ? 12.031 82.688 22.781 1 37.31 127 ASN A O 1
ATOM 1017 N N . TYR A 1 128 ? 10.695 81.438 23.328 1 35.62 128 TYR A N 1
ATOM 1018 C CA . TYR A 1 128 ? 11.898 80.688 23.719 1 35.62 128 TYR A CA 1
ATOM 1019 C C . TYR A 1 128 ? 12.461 79.938 22.531 1 35.62 128 TYR A C 1
ATOM 1021 O O . TYR A 1 128 ? 11.82 79 22.031 1 35.62 128 TYR A O 1
ATOM 1029 N N . SER A 1 129 ? 13.195 80.562 21.672 1 33.94 129 SER A N 1
ATOM 1030 C CA . SER A 1 129 ? 14.047 80.125 20.578 1 33.94 129 SER A CA 1
ATOM 1031 C C . SER A 1 129 ? 14.688 78.812 20.906 1 33.94 129 SER A C 1
ATOM 1033 O O . SER A 1 129 ? 15.453 78.25 20.094 1 33.94 129 SER A O 1
ATOM 1035 N N . SER A 1 130 ? 15.266 78.688 22.203 1 34.31 130 SER A N 1
ATOM 1036 C CA . SER A 1 130 ? 16.266 77.625 22.125 1 34.31 130 SER A CA 1
ATOM 1037 C C . SER A 1 130 ? 15.648 76.312 21.609 1 34.31 130 SER A C 1
ATOM 1039 O O . SER A 1 130 ? 14.453 76.062 21.797 1 34.31 130 SER A O 1
ATOM 1041 N N . ASP A 1 131 ? 16.391 75.5 20.703 1 36.44 131 ASP A N 1
ATOM 1042 C CA . ASP A 1 131 ? 16.328 74.312 19.922 1 36.44 131 ASP A CA 1
ATOM 1043 C C . ASP A 1 131 ? 15.5 73.25 20.641 1 36.44 131 ASP A C 1
ATOM 1045 O O . ASP A 1 131 ? 14.961 72.312 20.016 1 36.44 131 ASP A O 1
ATOM 1049 N N . SER A 1 132 ? 15.961 72.875 21.844 1 36.31 132 SER A N 1
ATOM 1050 C CA . SER A 1 132 ? 15.555 71.562 22.375 1 36.31 132 SER A CA 1
ATOM 1051 C C . SER A 1 132 ? 14.133 71.625 22.922 1 36.31 132 SER A C 1
ATOM 1053 O O . SER A 1 132 ? 13.711 70.688 23.656 1 36.31 132 SER A O 1
ATOM 1055 N N . GLN A 1 133 ? 13.539 72.812 23.047 1 39.69 133 GLN A N 1
ATOM 1056 C CA . GLN A 1 133 ? 12.359 72.812 23.922 1 39.69 133 GLN A CA 1
ATOM 1057 C C . GLN A 1 133 ? 11.242 71.938 23.344 1 39.69 133 GLN A C 1
ATOM 1059 O O . GLN A 1 133 ? 10.969 72 22.141 1 39.69 133 GLN A O 1
ATOM 1064 N N . ALA A 1 134 ? 10.758 71.062 24.109 1 42.19 134 ALA A N 1
ATOM 1065 C CA . ALA A 1 134 ? 9.656 70.125 23.969 1 42.19 134 ALA A CA 1
ATOM 1066 C C . ALA A 1 134 ? 8.391 70.812 23.469 1 42.19 134 ALA A C 1
ATOM 1068 O O . ALA A 1 134 ? 8.133 72 23.812 1 42.19 134 ALA A O 1
ATOM 1069 N N . PRO A 1 135 ? 7.766 70.438 22.359 1 42.94 135 PRO A N 1
ATOM 1070 C CA . PRO A 1 135 ? 6.523 70.938 21.75 1 42.94 135 PRO A CA 1
ATOM 1071 C C . PRO A 1 135 ? 5.551 71.5 22.781 1 42.94 135 PRO A C 1
ATOM 1073 O O . PRO A 1 135 ? 5.48 71 23.906 1 42.94 135 PRO A O 1
ATOM 1076 N N . THR A 1 136 ? 5.262 72.75 22.734 1 46.66 136 THR A N 1
ATOM 1077 C CA . THR A 1 136 ? 4.184 73.438 23.469 1 46.66 136 THR A CA 1
ATOM 1078 C C . THR A 1 136 ? 2.973 72.5 23.594 1 46.66 136 THR A C 1
ATOM 1080 O O . THR A 1 136 ? 2.488 72 22.594 1 46.66 136 THR A O 1
ATOM 1083 N N . LEU A 1 137 ? 2.834 71.812 24.641 1 52.28 137 LEU A N 1
ATOM 1084 C CA . LEU A 1 137 ? 1.697 71 24.969 1 52.28 137 LEU A CA 1
ATOM 1085 C C . LEU A 1 137 ? 0.396 71.812 24.938 1 52.28 137 LEU A C 1
ATOM 1087 O O . LEU A 1 137 ? 0.212 72.688 25.734 1 52.28 137 LEU A O 1
ATOM 1091 N N . ASP A 1 138 ? -0.145 72.125 23.766 1 63.59 138 ASP A N 1
ATOM 1092 C CA . ASP A 1 138 ? -1.516 72.625 23.766 1 63.59 138 ASP A CA 1
ATOM 1093 C C . ASP A 1 138 ? -2.451 71.688 24.516 1 63.59 138 ASP A C 1
ATOM 1095 O O . ASP A 1 138 ? -2.766 70.625 24.031 1 63.59 138 ASP A O 1
ATOM 1099 N N . LEU A 1 139 ? -2.725 72.125 25.812 1 76.81 139 LEU A N 1
ATOM 1100 C CA . LEU A 1 139 ? -3.605 71.312 26.656 1 76.81 139 LEU A CA 1
ATOM 1101 C C . LEU A 1 139 ? -5.004 71.188 26.062 1 76.81 139 LEU A C 1
ATOM 1103 O O . LEU A 1 139 ? -5.562 72.25 25.625 1 76.81 139 LEU A O 1
ATOM 1107 N N . ASP A 1 140 ? -5.48 70.062 25.922 1 84.5 140 ASP A N 1
ATOM 1108 C CA . ASP A 1 140 ? -6.852 69.812 25.469 1 84.5 140 ASP A CA 1
ATOM 1109 C C . ASP A 1 140 ? -7.855 70.25 26.562 1 84.5 140 ASP A C 1
ATOM 1111 O O . ASP A 1 140 ? -7.52 70.25 27.75 1 84.5 140 ASP A O 1
ATOM 1115 N N . GLU A 1 141 ? -8.945 70.562 26.078 1 86.38 141 GLU A N 1
ATOM 1116 C CA . GLU A 1 141 ? -9.992 71 27 1 86.38 141 GLU A CA 1
ATOM 1117 C C . GLU A 1 141 ? -10.242 70 28.094 1 86.38 141 GLU A C 1
ATOM 1119 O O . GLU A 1 141 ? -10.461 70.375 29.25 1 86.38 141 GLU A O 1
ATOM 1124 N N . LEU A 1 142 ? -10.18 68.75 27.75 1 88.19 142 LEU A N 1
ATOM 1125 C CA . LEU A 1 142 ? -10.422 67.75 28.75 1 88.19 142 LEU A CA 1
ATOM 1126 C C . LEU A 1 142 ? -9.32 67.75 29.797 1 88.19 142 LEU A C 1
ATOM 1128 O O . LEU A 1 142 ? -9.586 67.5 30.984 1 88.19 142 LEU A O 1
ATOM 1132 N N . GLU A 1 143 ? -8.156 67.938 29.406 1 88.88 143 GLU A N 1
ATOM 1133 C CA . GLU A 1 143 ? -7.039 68 30.328 1 88.88 143 GLU A CA 1
ATOM 1134 C C . GLU A 1 143 ? -7.184 69.188 31.297 1 88.88 143 GLU A C 1
ATOM 1136 O O . GLU A 1 143 ? -6.887 69.062 32.469 1 88.88 143 GLU A O 1
ATOM 1141 N N . ILE A 1 144 ? -7.637 70.25 30.672 1 92.19 144 ILE A N 1
ATOM 1142 C CA . ILE A 1 144 ? -7.844 71.438 31.484 1 92.19 144 ILE A CA 1
ATOM 1143 C C . ILE A 1 144 ? -8.953 71.188 32.5 1 92.19 144 ILE A C 1
ATOM 1145 O O . ILE A 1 144 ? -8.82 71.562 33.688 1 92.19 144 ILE A O 1
ATOM 1149 N N . GLN A 1 145 ? -9.984 70.688 32.062 1 92.56 145 GLN A N 1
ATOM 1150 C CA . GLN A 1 145 ? -11.117 70.375 32.906 1 92.56 145 GLN A CA 1
ATOM 1151 C C . GLN A 1 145 ? -10.703 69.438 34.062 1 92.56 145 GLN A C 1
ATOM 1153 O O . GLN A 1 145 ? -11.031 69.75 35.219 1 92.56 145 GLN A O 1
ATOM 1158 N N . LYS A 1 146 ? -10.031 68.438 33.75 1 91 146 LYS A N 1
ATOM 1159 C CA . LYS A 1 146 ? -9.555 67.562 34.781 1 91 146 LYS A CA 1
ATOM 1160 C C . LYS A 1 146 ? -8.578 68.25 35.719 1 91 146 LYS A C 1
ATOM 1162 O O . LYS A 1 146 ? -8.641 68.062 36.938 1 91 146 LYS A O 1
ATOM 1167 N N . GLY A 1 147 ? -7.723 68.938 35.156 1 94 147 GLY A N 1
ATOM 1168 C CA . GLY A 1 147 ? -6.758 69.688 35.969 1 94 147 GLY A CA 1
ATOM 1169 C C . GLY A 1 147 ? -7.406 70.625 36.938 1 94 147 GLY A C 1
ATOM 1170 O O . GLY A 1 147 ? -7.062 70.625 38.125 1 94 147 GLY A O 1
ATOM 1171 N N . LEU A 1 148 ? -8.32 71.375 36.406 1 95.94 148 LEU A N 1
ATOM 1172 C CA . LEU A 1 148 ? -9.023 72.312 37.25 1 95.94 148 LEU A CA 1
ATOM 1173 C C . LEU A 1 148 ? -9.789 71.625 38.375 1 95.94 148 LEU A C 1
ATOM 1175 O O . LEU A 1 148 ? -9.859 72.125 39.5 1 95.94 148 LEU A O 1
ATOM 1179 N N . LEU A 1 149 ? -10.352 70.562 38.031 1 94.69 149 LEU A N 1
ATOM 1180 C CA . LEU A 1 149 ? -11.055 69.812 39.031 1 94.69 149 LEU A CA 1
ATOM 1181 C C . LEU A 1 149 ? -10.094 69.312 40.125 1 94.69 149 LEU A C 1
ATOM 1183 O O . LEU A 1 149 ? -10.43 69.375 41.312 1 94.69 149 LEU A O 1
ATOM 1187 N N . GLN A 1 150 ? -8.953 68.875 39.75 1 95.12 150 GLN A N 1
ATOM 1188 C CA . GLN A 1 150 ? -7.941 68.438 40.719 1 95.12 150 GLN A CA 1
ATOM 1189 C C . GLN A 1 150 ? -7.48 69.625 41.594 1 95.12 150 GLN A C 1
ATOM 1191 O O . GLN A 1 150 ? -7.285 69.438 42.812 1 95.12 150 GLN A O 1
ATOM 1196 N N . VAL A 1 151 ? -7.301 70.688 40.969 1 97.25 151 VAL A N 1
ATOM 1197 C CA . VAL A 1 151 ? -6.934 71.875 41.75 1 97.25 151 VAL A CA 1
ATOM 1198 C C . VAL A 1 151 ? -8.039 72.25 42.75 1 97.25 151 VAL A C 1
ATOM 1200 O O . VAL A 1 151 ? -7.758 72.562 43.906 1 97.25 151 VAL A O 1
ATOM 1203 N N . GLY A 1 152 ? -9.258 72.125 42.312 1 96.31 152 GLY A N 1
ATOM 1204 C CA . GLY A 1 152 ? -10.383 72.312 43.188 1 96.31 152 GLY A CA 1
ATOM 1205 C C . GLY A 1 152 ? -10.359 71.438 44.406 1 96.31 152 GLY A C 1
ATOM 1206 O O . GLY A 1 152 ? -10.602 71.812 45.531 1 96.31 152 GLY A O 1
ATOM 1207 N N . LYS A 1 153 ? -10.094 70.25 44.188 1 95.81 153 LYS A N 1
ATOM 1208 C CA . LYS A 1 153 ? -10 69.25 45.281 1 95.81 153 LYS A CA 1
ATOM 1209 C C . LYS A 1 153 ? -8.859 69.562 46.219 1 95.81 153 LYS A C 1
ATOM 1211 O O . LYS A 1 153 ? -8.992 69.438 47.438 1 95.81 153 LYS A O 1
ATOM 1216 N N . GLY A 1 154 ? -7.762 69.938 45.656 1 97.06 154 GLY A N 1
ATOM 1217 C CA . GLY A 1 154 ? -6.641 70.312 46.469 1 97.06 154 GLY A CA 1
ATOM 1218 C C . GLY A 1 154 ? -6.961 71.5 47.344 1 97.06 154 GLY A C 1
ATOM 1219 O O . GLY A 1 154 ? -6.562 71.562 48.531 1 97.06 154 GLY A O 1
ATOM 1220 N N . LEU A 1 155 ? -7.656 72.438 46.781 1 97.62 155 LEU A N 1
ATOM 1221 C CA . LEU A 1 155 ? -8.047 73.625 47.531 1 97.62 155 LEU A CA 1
ATOM 1222 C C . LEU A 1 155 ? -9.023 73.312 48.656 1 97.62 155 LEU A C 1
ATOM 1224 O O . LEU A 1 155 ? -9 73.875 49.719 1 97.62 155 LEU A O 1
ATOM 1228 N N . GLN A 1 156 ? -9.891 72.375 48.344 1 96.62 156 GLN A N 1
ATOM 1229 C CA . GLN A 1 156 ? -10.773 71.875 49.406 1 96.62 156 GLN A CA 1
ATOM 1230 C C . GLN A 1 156 ? -9.984 71.312 50.562 1 96.62 156 GLN A C 1
ATOM 1232 O O . GLN A 1 156 ? -10.281 71.562 51.719 1 96.62 156 GLN A O 1
ATOM 1237 N N . PHE A 1 157 ? -9.023 70.562 50.25 1 96 157 PHE A N 1
ATOM 1238 C CA . PHE A 1 157 ? -8.148 69.938 51.25 1 96 157 PHE A CA 1
ATOM 1239 C C . PHE A 1 157 ? -7.453 71 52.062 1 96 157 PHE A C 1
ATOM 1241 O O . PHE A 1 157 ? -7.418 70.938 53.312 1 96 157 PHE A O 1
ATOM 1248 N N . LEU A 1 158 ? -6.887 72 51.375 1 96.12 158 LEU A N 1
ATOM 1249 C CA . LEU A 1 158 ? -6.219 73.125 52.062 1 96.12 158 LEU A CA 1
ATOM 1250 C C . LEU A 1 158 ? -7.191 73.875 52.969 1 96.12 158 LEU A C 1
ATOM 1252 O O . LEU A 1 158 ? -6.832 74.25 54.094 1 96.12 158 LEU A O 1
ATOM 1256 N N . ASN A 1 159 ? -8.352 74 52.469 1 94.81 159 ASN A N 1
ATOM 1257 C CA . ASN A 1 159 ? -9.391 74.688 53.25 1 94.81 159 ASN A CA 1
ATOM 1258 C C . ASN A 1 159 ? -9.703 73.875 54.531 1 94.81 159 ASN A C 1
ATOM 1260 O O . ASN A 1 159 ? -9.844 74.438 55.594 1 94.81 159 ASN A O 1
ATOM 1264 N N . ASP A 1 160 ? -9.875 72.688 54.375 1 95.06 160 ASP A N 1
ATOM 1265 C CA . ASP A 1 160 ? -10.164 71.812 55.5 1 95.06 160 ASP A CA 1
ATOM 1266 C C . ASP A 1 160 ? -9.023 71.812 56.531 1 95.06 160 ASP A C 1
ATOM 1268 O O . ASP A 1 160 ? -9.258 71.75 57.719 1 95.06 160 ASP A O 1
ATOM 1272 N N . ALA A 1 161 ? -7.824 72 56.031 1 93.31 161 ALA A N 1
ATOM 1273 C CA . ALA A 1 161 ? -6.648 72.062 56.875 1 93.31 161 ALA A CA 1
ATOM 1274 C C . ALA A 1 161 ? -6.402 73.438 57.406 1 93.31 161 ALA A C 1
ATOM 1276 O O . ALA A 1 161 ? -5.426 73.688 58.094 1 93.31 161 ALA A O 1
ATOM 1277 N N . LYS A 1 162 ? -7.227 74.375 56.969 1 93.25 162 LYS A N 1
ATOM 1278 C CA . LYS A 1 162 ? -7.156 75.812 57.375 1 93.25 162 LYS A CA 1
ATOM 1279 C C . LYS A 1 162 ? -5.84 76.438 56.906 1 93.25 162 LYS A C 1
ATOM 1281 O O . LYS A 1 162 ? -5.18 77.125 57.688 1 93.25 162 LYS A O 1
ATOM 1286 N N . VAL A 1 163 ? -5.496 76.125 55.781 1 94.75 163 VAL A N 1
ATOM 1287 C CA . VAL A 1 163 ? -4.305 76.688 55.156 1 94.75 163 VAL A CA 1
ATOM 1288 C C . VAL A 1 163 ? -4.703 77.5 53.969 1 94.75 163 VAL A C 1
ATOM 1290 O O . VAL A 1 163 ? -5.52 77.125 53.125 1 94.75 163 VAL A O 1
ATOM 1293 N N . VAL A 1 164 ? -4.238 78.688 53.875 1 95.94 164 VAL A N 1
ATOM 1294 C CA . VAL A 1 164 ? -4.422 79.562 52.719 1 95.94 164 VAL A CA 1
ATOM 1295 C C . VAL A 1 164 ? -3.146 79.562 51.875 1 95.94 164 VAL A C 1
ATOM 1297 O O . VAL A 1 164 ? -2.062 79.875 52.375 1 95.94 164 VAL A O 1
ATOM 1300 N N . HIS A 1 165 ? -3.254 79.125 50.625 1 96.25 165 HIS A N 1
ATOM 1301 C CA . HIS A 1 165 ? -2.094 79.125 49.719 1 96.25 165 HIS A CA 1
ATOM 1302 C C . HIS A 1 165 ? -1.499 80.5 49.594 1 96.25 165 HIS A C 1
ATOM 1304 O O . HIS A 1 165 ? -0.284 80.688 49.688 1 96.25 165 HIS A O 1
ATOM 1310 N N . HIS A 1 166 ? -2.352 81.5 49.281 1 95.19 166 HIS A N 1
ATOM 1311 C CA . HIS A 1 166 ? -2.076 82.938 49.312 1 95.19 166 HIS A CA 1
ATOM 1312 C C . HIS A 1 166 ? -1.251 83.375 48.094 1 95.19 166 HIS A C 1
ATOM 1314 O O . HIS A 1 166 ? -0.808 84.562 48.031 1 95.19 166 HIS A O 1
ATOM 1320 N N . ASN A 1 167 ? -0.958 82.562 47.125 1 95.25 167 ASN A N 1
ATOM 1321 C CA . ASN A 1 167 ? -0.285 82.875 45.875 1 95.25 167 ASN A CA 1
ATOM 1322 C C . ASN A 1 167 ? -0.454 81.75 44.844 1 95.25 167 ASN A C 1
ATOM 1324 O O . ASN A 1 167 ? 0.53 81.25 44.312 1 95.25 167 ASN A O 1
ATOM 1328 N N . LEU A 1 168 ? -1.682 81.375 44.594 1 96.62 168 LEU A N 1
ATOM 1329 C CA . LEU A 1 168 ? -2.018 80.312 43.625 1 96.62 168 LEU A CA 1
ATOM 1330 C C . LEU A 1 168 ? -1.954 80.875 42.188 1 96.62 168 LEU A C 1
ATOM 1332 O O . LEU A 1 168 ? -2.92 81.438 41.688 1 96.62 168 LEU A O 1
ATOM 1336 N N . THR A 1 169 ? -0.823 80.688 41.562 1 95.5 169 THR A N 1
ATOM 1337 C CA . THR A 1 169 ? -0.579 81.125 40.188 1 95.5 169 THR A CA 1
ATOM 1338 C C . THR A 1 169 ? -0.321 79.875 39.281 1 95.5 169 THR A C 1
ATOM 1340 O O . THR A 1 169 ? -0.354 78.75 39.75 1 95.5 169 THR A O 1
ATOM 1343 N N . THR A 1 170 ? -0.14 80.125 38.062 1 94.31 170 THR A N 1
ATOM 1344 C CA . THR A 1 170 ? 0.178 79 37.125 1 94.31 170 THR A CA 1
ATOM 1345 C C . THR A 1 170 ? 1.53 78.375 37.438 1 94.31 170 THR A C 1
ATOM 1347 O O . THR A 1 170 ? 1.77 77.25 37.156 1 94.31 170 THR A O 1
ATOM 1350 N N . ASP A 1 171 ? 2.357 79.125 38.188 1 93.62 171 ASP A N 1
ATOM 1351 C CA . ASP A 1 171 ? 3.668 78.625 38.594 1 93.62 171 ASP A CA 1
ATOM 1352 C C . ASP A 1 171 ? 3.551 77.688 39.781 1 93.62 171 ASP A C 1
ATOM 1354 O O . ASP A 1 171 ? 4.48 76.938 40.094 1 93.62 171 ASP A O 1
ATOM 1358 N N . ALA A 1 172 ? 2.457 77.75 40.438 1 96.12 172 ALA A N 1
ATOM 1359 C CA . ALA A 1 172 ? 2.26 76.938 41.625 1 96.12 172 ALA A CA 1
ATOM 1360 C C . ALA A 1 172 ? 1.572 75.625 41.281 1 96.12 172 ALA A C 1
ATOM 1362 O O . ALA A 1 172 ? 1.348 74.812 42.188 1 96.12 172 ALA A O 1
ATOM 1363 N N . ILE A 1 173 ? 1.192 75.438 40.062 1 97.06 173 ILE A N 1
ATOM 1364 C CA . ILE A 1 173 ? 0.56 74.25 39.625 1 97.06 173 ILE A CA 1
ATOM 1365 C C . ILE A 1 173 ? 1.535 73.438 38.75 1 97.06 173 ILE A C 1
ATOM 1367 O O . ILE A 1 173 ? 2.062 73.938 37.781 1 97.06 173 ILE A O 1
ATOM 1371 N N . PHE A 1 174 ? 1.729 72.188 39.156 1 96.5 174 PHE A N 1
ATOM 1372 C CA . PHE A 1 174 ? 2.643 71.312 38.438 1 96.5 174 PHE A CA 1
ATOM 1373 C C . PHE A 1 174 ? 1.891 70.125 37.844 1 96.5 174 PHE A C 1
ATOM 1375 O O . PHE A 1 174 ? 0.969 69.562 38.469 1 96.5 174 PHE A O 1
ATOM 1382 N N . VAL A 1 175 ? 2.275 69.812 36.656 1 93.88 175 VAL A N 1
ATOM 1383 C CA . VAL A 1 175 ? 1.67 68.625 36 1 93.88 175 VAL A CA 1
ATOM 1384 C C . VAL A 1 175 ? 2.617 67.438 36.062 1 93.88 175 VAL A C 1
ATOM 1386 O O . VAL A 1 175 ? 3.76 67.5 35.594 1 93.88 175 VAL A O 1
ATOM 1389 N N . ASN A 1 176 ? 2.143 66.375 36.594 1 93.31 176 ASN A N 1
ATOM 1390 C CA . ASN A 1 176 ? 3.01 65.25 36.75 1 93.31 176 ASN A CA 1
ATOM 1391 C C . ASN A 1 176 ? 3.027 64.375 35.469 1 93.31 176 ASN A C 1
ATOM 1393 O O . ASN A 1 176 ? 2.424 64.75 34.469 1 93.31 176 ASN A O 1
ATOM 1397 N N . ALA A 1 177 ? 3.66 63.281 35.531 1 87.19 177 ALA A N 1
ATOM 1398 C CA . ALA A 1 177 ? 3.889 62.406 34.375 1 87.19 177 ALA A CA 1
ATOM 1399 C C . ALA A 1 177 ? 2.576 61.844 33.844 1 87.19 177 ALA A C 1
ATOM 1401 O O . ALA A 1 177 ? 2.438 61.594 32.656 1 87.19 177 ALA A O 1
ATOM 1402 N N . LYS A 1 178 ? 1.557 61.688 34.656 1 86 178 LYS A N 1
ATOM 1403 C CA . LYS A 1 178 ? 0.261 61.125 34.312 1 86 178 LYS A CA 1
ATOM 1404 C C . LYS A 1 178 ? -0.677 62.188 33.781 1 86 178 LYS A C 1
ATOM 1406 O O . LYS A 1 178 ? -1.769 61.906 33.281 1 86 178 LYS A O 1
ATOM 1411 N N . GLY A 1 179 ? -0.182 63.406 33.906 1 87.56 179 GLY A N 1
ATOM 1412 C CA . GLY A 1 179 ? -0.985 64.5 33.406 1 87.56 179 GLY A CA 1
ATOM 1413 C C . GLY A 1 179 ? -1.872 65.125 34.469 1 87.56 179 GLY A C 1
ATOM 1414 O O . GLY A 1 179 ? -2.723 66 34.188 1 87.56 179 GLY A O 1
ATOM 1415 N N . ASP A 1 180 ? -1.64 64.75 35.625 1 92.5 180 ASP A N 1
ATOM 1416 C CA . ASP A 1 180 ? -2.432 65.312 36.719 1 92.5 180 ASP A CA 1
ATOM 1417 C C . ASP A 1 180 ? -1.855 66.625 37.219 1 92.5 180 ASP A C 1
ATOM 1419 O O . ASP A 1 180 ? -0.635 66.75 37.281 1 92.5 180 ASP A O 1
ATOM 1423 N N . TRP A 1 181 ? -2.742 67.5 37.562 1 96.19 181 TRP A N 1
ATOM 1424 C CA . TRP A 1 181 ? -2.33 68.75 38.125 1 96.19 181 TRP A CA 1
ATOM 1425 C C . TRP A 1 181 ? -2.141 68.688 39.625 1 96.19 181 TRP A C 1
ATOM 1427 O O . TRP A 1 181 ? -3.006 68.188 40.344 1 96.19 181 TRP A O 1
ATOM 1437 N N . LYS A 1 182 ? -1.025 69.125 40.094 1 97.5 182 LYS A N 1
ATOM 1438 C CA . LYS A 1 182 ? -0.683 69.125 41.5 1 97.5 182 LYS A CA 1
ATOM 1439 C C . LYS A 1 182 ? -0.38 70.5 42 1 97.5 182 LYS A C 1
ATOM 1441 O O . LYS A 1 182 ? 0.286 71.312 41.312 1 97.5 182 LYS A O 1
ATOM 1446 N N . ILE A 1 183 ? -0.897 70.812 43.156 1 98.06 183 ILE A N 1
ATOM 1447 C CA . ILE A 1 183 ? -0.666 72.125 43.75 1 98.06 183 ILE A CA 1
ATOM 1448 C C . ILE A 1 183 ? 0.674 72.125 44.5 1 98.06 183 ILE A C 1
ATOM 1450 O O . ILE A 1 183 ? 0.978 71.25 45.25 1 98.06 183 ILE A O 1
ATOM 1454 N N . GLY A 1 184 ? 1.465 73.062 44.219 1 96.94 184 GLY A N 1
ATOM 1455 C CA . GLY A 1 184 ? 2.697 73.375 44.938 1 96.94 184 GLY A CA 1
ATOM 1456 C C . GLY A 1 184 ? 2.879 74.875 45.188 1 96.94 184 GLY A C 1
ATOM 1457 O O . GLY A 1 184 ? 1.906 75.562 45.438 1 96.94 184 GLY A O 1
ATOM 1458 N N . GLY A 1 185 ? 4.094 75.312 45.375 1 94.94 185 GLY A N 1
ATOM 1459 C CA . GLY A 1 185 ? 4.359 76.75 45.562 1 94.94 185 GLY A CA 1
ATOM 1460 C C . GLY A 1 185 ? 3.807 77.25 46.875 1 94.94 185 GLY A C 1
ATOM 1461 O O . GLY A 1 185 ? 3.178 78.312 46.906 1 94.94 185 GLY A O 1
ATOM 1462 N N . LEU A 1 186 ? 4.035 76.625 47.938 1 94.94 186 LEU A N 1
ATOM 1463 C CA . LEU A 1 186 ? 3.424 77 49.219 1 94.94 186 LEU A CA 1
ATOM 1464 C C . LEU A 1 186 ? 4.332 77.875 50.031 1 94.94 186 LEU A C 1
ATOM 1466 O O . LEU A 1 186 ? 4.27 77.875 51.25 1 94.94 186 LEU A O 1
ATOM 1470 N N . GLY A 1 187 ? 5.094 78.688 49.375 1 92.75 187 GLY A N 1
ATOM 1471 C CA . GLY A 1 187 ? 6.008 79.625 50.062 1 92.75 187 GLY A CA 1
ATOM 1472 C C . GLY A 1 187 ? 5.297 80.75 50.781 1 92.75 187 GLY A C 1
ATOM 1473 O O . GLY A 1 187 ? 5.781 81.188 51.812 1 92.75 187 GLY A O 1
ATOM 1474 N N . PHE A 1 188 ? 4.207 81.125 50.344 1 92.56 188 PHE A N 1
ATOM 1475 C CA . PHE A 1 188 ? 3.465 82.25 50.906 1 92.56 188 PHE A CA 1
ATOM 1476 C C . PHE A 1 188 ? 2.266 81.75 51.688 1 92.56 188 PHE A C 1
ATOM 1478 O O . PHE A 1 188 ? 1.415 82.562 52.125 1 92.56 188 PHE A O 1
ATOM 1485 N N . SER A 1 189 ? 2.195 80.5 51.938 1 94.06 189 SER A N 1
ATOM 1486 C CA . SER A 1 189 ? 1.024 79.938 52.594 1 94.06 189 SER A CA 1
ATOM 1487 C C . SER A 1 189 ? 0.889 80.375 54.031 1 94.06 189 SER A C 1
ATOM 1489 O O . SER A 1 189 ? 1.887 80.688 54.688 1 94.06 189 SER A O 1
ATOM 1491 N N . VAL A 1 190 ? -0.327 80.5 54.469 1 92.44 190 VAL A N 1
ATOM 1492 C CA . VAL A 1 190 ? -0.628 80.938 55.812 1 92.44 190 VAL A CA 1
ATOM 1493 C C . VAL A 1 190 ? -1.478 79.875 56.531 1 92.44 190 VAL A C 1
ATOM 1495 O O . VAL A 1 190 ? -2.539 79.5 56.031 1 92.44 190 VAL A O 1
ATOM 1498 N N . PHE A 1 191 ? -0.981 79.438 57.656 1 90.5 191 PHE A N 1
ATOM 1499 C CA . PHE A 1 191 ? -1.733 78.5 58.5 1 90.5 191 PHE A CA 1
ATOM 1500 C C . PHE A 1 191 ? -2.592 79.312 59.5 1 90.5 191 PHE A C 1
ATOM 1502 O O . PHE A 1 191 ? -2.07 79.875 60.438 1 90.5 191 PHE A O 1
ATOM 1509 N N . LEU A 1 192 ? -3.809 79.25 59.281 1 87.88 192 LEU A N 1
ATOM 1510 C CA . LEU A 1 192 ? -4.738 80.062 60.062 1 87.88 192 LEU A CA 1
ATOM 1511 C C . LEU A 1 192 ? -4.816 79.625 61.5 1 87.88 192 LEU A C 1
ATOM 1513 O O . LEU A 1 192 ? -5.156 80.375 62.406 1 87.88 192 LEU A O 1
ATOM 1517 N N . ASN A 1 193 ? -4.566 78.438 61.906 1 81.5 193 ASN A N 1
ATOM 1518 C CA . ASN A 1 193 ? -4.598 77.875 63.25 1 81.5 193 ASN A CA 1
ATOM 1519 C C . ASN A 1 193 ? -3.324 78.25 64 1 81.5 193 ASN A C 1
ATOM 1521 O O . ASN A 1 193 ? -3.25 78.062 65.25 1 81.5 193 ASN A O 1
ATOM 1525 N N . SER A 1 194 ? -2.27 78.75 63.375 1 68.44 194 SER A N 1
ATOM 1526 C CA . SER A 1 194 ? -1.02 79 64.062 1 68.44 194 SER A CA 1
ATOM 1527 C C . SER A 1 194 ? -1.021 80.438 64.625 1 68.44 194 SER A C 1
ATOM 1529 O O . SER A 1 194 ? -1.644 81.312 64.062 1 68.44 194 SER A O 1
ATOM 1531 N N . GLY A 1 195 ? -1.36 80.812 65.875 1 58.94 195 GLY A N 1
ATOM 1532 C CA . GLY A 1 195 ? -1.425 82.062 66.625 1 58.94 195 GLY A CA 1
ATOM 1533 C C . GLY A 1 195 ? -0.691 83.188 65.875 1 58.94 195 GLY A C 1
ATOM 1534 O O . GLY A 1 195 ? -0.793 84.312 66.312 1 58.94 195 GLY A O 1
ATOM 1535 N N . ASN A 1 196 ? 0.338 83 65.188 1 51 196 ASN A N 1
ATO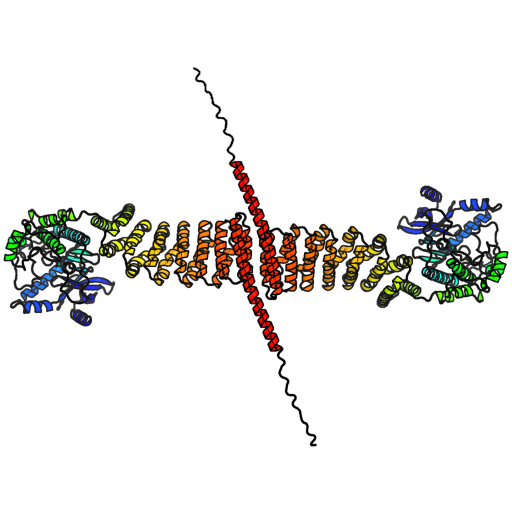M 1536 C CA . ASN A 1 196 ? 1.19 84.062 64.562 1 51 196 ASN A CA 1
ATOM 1537 C C . ASN A 1 196 ? 0.627 84.562 63.25 1 51 196 ASN A C 1
ATOM 1539 O O . ASN A 1 196 ? 1.354 85.125 62.438 1 51 196 ASN A O 1
ATOM 1543 N N . ALA A 1 197 ? -0.521 84.312 62.906 1 52.19 197 ALA A N 1
ATOM 1544 C CA . ALA A 1 197 ? -1.133 84.688 61.625 1 52.19 197 ALA A CA 1
ATOM 1545 C C . ALA A 1 197 ? -0.895 86.188 61.312 1 52.19 197 ALA A C 1
ATOM 1547 O O . ALA A 1 197 ? -0.839 86.562 60.156 1 52.19 197 ALA A O 1
ATOM 1548 N N . SER A 1 198 ? -0.886 87 62.312 1 48.5 198 SER A N 1
ATOM 1549 C CA . SER A 1 198 ? -0.829 88.438 62.188 1 48.5 198 SER A CA 1
ATOM 1550 C C . SER A 1 198 ? 0.533 88.875 61.656 1 48.5 198 SER A C 1
ATOM 1552 O O . SER A 1 198 ? 0.697 90.062 61.25 1 48.5 198 SER A O 1
ATOM 1554 N N . GLU A 1 199 ? 1.605 88.25 62.031 1 46.91 199 GLU A N 1
ATOM 1555 C CA . GLU A 1 199 ? 2.924 88.812 61.844 1 46.91 199 GLU A CA 1
ATOM 1556 C C . GLU A 1 199 ? 3.236 89 60.344 1 46.91 199 GLU A C 1
ATOM 1558 O O . GLU A 1 199 ? 4.059 89.812 59.969 1 46.91 199 GLU A O 1
ATOM 1563 N N . ASN A 1 200 ? 2.904 88.062 59.469 1 48.62 200 ASN A N 1
ATOM 1564 C CA . ASN A 1 200 ? 3.467 88 58.125 1 48.62 200 ASN A CA 1
ATOM 1565 C C . ASN A 1 200 ? 2.648 88.812 57.125 1 48.62 200 ASN A C 1
ATOM 1567 O O . ASN A 1 200 ? 2.727 88.562 55.938 1 48.62 200 ASN A O 1
ATOM 1571 N N . MET A 1 201 ? 1.646 89.5 57.531 1 46.5 201 MET A N 1
ATOM 1572 C CA . MET A 1 201 ? 0.558 89.75 56.594 1 46.5 201 MET A CA 1
ATOM 1573 C C . MET A 1 201 ? 0.965 90.812 55.562 1 46.5 201 MET A C 1
ATOM 1575 O O . MET A 1 201 ? 0.232 91.062 54.625 1 46.5 201 MET A O 1
ATOM 1579 N N . GLY A 1 202 ? 1.371 92.125 55.906 1 45.56 202 GLY A N 1
ATOM 1580 C CA . GLY A 1 202 ? 1.106 93.188 54.938 1 45.56 202 GLY A CA 1
ATOM 1581 C C . GLY A 1 202 ? 1.878 93 53.625 1 45.56 202 GLY A C 1
ATOM 1582 O O . GLY A 1 202 ? 2.877 92.25 53.594 1 45.56 202 GLY A O 1
ATOM 1583 N N . TYR A 1 203 ? 1.187 93.062 52.531 1 50.12 203 TYR A N 1
ATOM 1584 C CA . TYR A 1 203 ? 1.86 93.188 51.25 1 50.12 203 TYR A CA 1
ATOM 1585 C C . TYR A 1 203 ? 3.053 94.125 51.344 1 50.12 203 TYR A C 1
ATOM 1587 O O . TYR A 1 203 ? 2.885 95.312 51.594 1 50.12 203 TYR A O 1
ATOM 1595 N N . ASP A 1 204 ? 4.145 93.75 51.938 1 55.09 204 ASP A N 1
ATOM 1596 C CA . ASP A 1 204 ? 5.273 94.688 51.875 1 55.09 204 ASP A CA 1
ATOM 1597 C C . ASP A 1 204 ? 6.035 94.5 50.562 1 55.09 204 ASP A C 1
ATOM 1599 O O . ASP A 1 204 ? 6.723 93.5 50.375 1 55.09 204 ASP A O 1
ATOM 1603 N N . ASN A 1 205 ? 5.383 95.125 49.531 1 59.06 205 ASN A N 1
ATOM 1604 C CA . ASN A 1 205 ? 6.152 95.188 48.281 1 59.06 205 ASN A CA 1
ATOM 1605 C C . ASN A 1 205 ? 7.551 95.75 48.531 1 59.06 205 ASN A C 1
ATOM 1607 O O . ASN A 1 205 ? 7.703 96.875 48.969 1 59.06 205 ASN A O 1
ATOM 1611 N N . ASN A 1 206 ? 8.359 94.875 48.781 1 64.81 206 ASN A N 1
ATOM 1612 C CA . ASN A 1 206 ? 9.742 95.312 48.844 1 64.81 206 ASN A CA 1
ATOM 1613 C C . ASN A 1 206 ? 10.359 95.438 47.438 1 64.81 206 ASN A C 1
ATOM 1615 O O . ASN A 1 206 ? 10.57 94.375 46.781 1 64.81 206 ASN A O 1
ATOM 1619 N N . GLU A 1 207 ? 10.469 96.562 47 1 67.25 207 GLU A N 1
ATOM 1620 C CA . GLU A 1 207 ? 10.953 96.875 45.656 1 67.25 207 GLU A CA 1
ATOM 1621 C C . GLU A 1 207 ? 12.289 96.188 45.375 1 67.25 207 GLU A C 1
ATOM 1623 O O . GLU A 1 207 ? 12.672 96 44.219 1 67.25 207 GLU A O 1
ATOM 1628 N N . PHE A 1 208 ? 12.836 95.688 46.5 1 71.5 208 PHE A N 1
ATOM 1629 C CA . PHE A 1 208 ? 14.172 95.125 46.281 1 71.5 208 PHE A CA 1
ATOM 1630 C C . PHE A 1 208 ? 14.133 93.625 46.156 1 71.5 208 PHE A C 1
ATOM 1632 O O . PHE A 1 208 ? 15.117 93 45.75 1 71.5 208 PHE A O 1
ATOM 1639 N N . MET A 1 209 ? 12.992 93.062 46.375 1 79.81 209 MET A N 1
ATOM 1640 C CA . MET A 1 209 ? 12.875 91.625 46.281 1 79.81 209 MET A CA 1
ATOM 1641 C C . MET A 1 209 ? 12.562 91.25 44.844 1 79.81 209 MET A C 1
ATOM 1643 O O . MET A 1 209 ? 11.82 91.938 44.125 1 79.81 209 MET A O 1
ATOM 1647 N N . PRO A 1 210 ? 13.172 90.125 44.406 1 82.94 210 PRO A N 1
ATOM 1648 C CA . PRO A 1 210 ? 12.789 89.562 43.094 1 82.94 210 PRO A CA 1
ATOM 1649 C C . PRO A 1 210 ? 11.281 89.375 42.969 1 82.94 210 PRO A C 1
ATOM 1651 O O . PRO A 1 210 ? 10.625 89 43.938 1 82.94 210 PRO A O 1
ATOM 1654 N N . GLU A 1 211 ? 10.773 89.562 41.812 1 82.56 211 GLU A N 1
ATOM 1655 C CA . GLU A 1 211 ? 9.344 89.438 41.562 1 82.56 211 GLU A CA 1
ATOM 1656 C C . GLU A 1 211 ? 8.836 88.062 41.938 1 82.56 211 GLU A C 1
ATOM 1658 O O . GLU A 1 211 ? 7.707 87.938 42.406 1 82.56 211 GLU A O 1
ATOM 1663 N N . ALA A 1 212 ? 9.688 87.125 41.781 1 85.56 212 ALA A N 1
ATOM 1664 C CA . ALA A 1 212 ? 9.32 85.688 42.062 1 85.56 212 ALA A CA 1
ATOM 1665 C C . ALA A 1 212 ? 9.141 85.5 43.562 1 85.56 212 ALA A C 1
ATOM 1667 O O . ALA A 1 212 ? 8.531 84.5 43.969 1 85.56 212 ALA A O 1
ATOM 1668 N N . CYS A 1 213 ? 9.617 86.375 44.344 1 87.12 213 CYS A N 1
ATOM 1669 C CA . CYS A 1 213 ? 9.539 86.25 45.781 1 87.12 213 CYS A CA 1
ATOM 1670 C C . CYS A 1 213 ? 8.477 87.125 46.375 1 87.12 213 CYS A C 1
ATOM 1672 O O . CYS A 1 213 ? 8.477 87.438 47.594 1 87.12 213 CYS A O 1
ATOM 1674 N N . GLN A 1 214 ? 7.691 87.625 45.438 1 89.38 214 GLN A N 1
ATOM 1675 C CA . GLN A 1 214 ? 6.57 88.438 45.844 1 89.38 214 GLN A CA 1
ATOM 1676 C C . GLN A 1 214 ? 5.242 87.812 45.406 1 89.38 214 GLN A C 1
ATOM 1678 O O . GLN A 1 214 ? 5.191 87.062 44.438 1 89.38 214 GLN A O 1
ATOM 1683 N N . ILE A 1 215 ? 4.223 88.25 46.156 1 92.25 215 ILE A N 1
ATOM 1684 C CA . ILE A 1 215 ? 2.887 87.75 45.781 1 92.25 215 ILE A CA 1
ATOM 1685 C C . ILE A 1 215 ? 2.484 88.438 44.469 1 92.25 215 ILE A C 1
ATOM 1687 O O . ILE A 1 215 ? 2.717 89.625 44.219 1 92.25 215 ILE A O 1
ATOM 1691 N N . SER A 1 216 ? 1.97 87.562 43.594 1 93.5 216 SER A N 1
ATOM 1692 C CA . SER A 1 216 ? 1.514 88.125 42.281 1 93.5 216 SER A CA 1
ATOM 1693 C C . SER A 1 216 ? 0.164 88.812 42.438 1 93.5 216 SER A C 1
ATOM 1695 O O . SER A 1 216 ? -0.86 88.125 42.625 1 93.5 216 SER A O 1
ATOM 1697 N N . LEU A 1 217 ? 0.154 90.062 42.188 1 94.06 217 LEU A N 1
ATOM 1698 C CA . LEU A 1 217 ? -1.079 90.812 42.312 1 94.06 217 LEU A CA 1
ATOM 1699 C C . LEU A 1 217 ? -2.086 90.438 41.219 1 94.06 217 LEU A C 1
ATOM 1701 O O . LEU A 1 217 ? -3.291 90.625 41.406 1 94.06 217 LEU A O 1
ATOM 1705 N N . ASP A 1 218 ? -1.586 89.812 40.188 1 95.06 218 ASP A N 1
ATOM 1706 C CA . ASP A 1 218 ? -2.465 89.438 39.094 1 95.06 218 ASP A CA 1
ATOM 1707 C C . ASP A 1 218 ? -3.416 88.312 39.531 1 95.06 218 ASP A C 1
ATOM 1709 O O . ASP A 1 218 ? -4.453 88.125 38.906 1 95.06 218 ASP A O 1
ATOM 1713 N N . TYR A 1 219 ? -3.062 87.625 40.656 1 96.31 219 TYR A N 1
ATOM 1714 C CA . TYR A 1 219 ? -3.865 86.5 41.094 1 96.31 219 TYR A CA 1
ATOM 1715 C C . TYR A 1 219 ? -4.363 86.75 42.531 1 96.31 219 TYR A C 1
ATOM 1717 O O . TYR A 1 219 ? -5.004 85.875 43.094 1 96.31 219 TYR A O 1
ATOM 1725 N N . ALA A 1 220 ? -4.074 87.812 43.062 1 95.56 220 ALA A N 1
ATOM 1726 C CA . ALA A 1 220 ? -4.371 88.062 44.469 1 95.56 220 ALA A CA 1
ATOM 1727 C C . ALA A 1 220 ? -5.809 88.562 44.625 1 95.56 220 ALA A C 1
ATOM 1729 O O . ALA A 1 220 ? -6.324 89.312 43.812 1 95.56 220 ALA A O 1
ATOM 1730 N N . ALA A 1 221 ? -6.387 88.125 45.688 1 96.06 221 ALA A N 1
ATOM 1731 C CA . ALA A 1 221 ? -7.766 88.5 46 1 96.06 221 ALA A CA 1
ATOM 1732 C C . ALA A 1 221 ? -7.844 89.938 46.5 1 96.06 221 ALA A C 1
ATOM 1734 O O . ALA A 1 221 ? -6.934 90.438 47.188 1 96.06 221 ALA A O 1
ATOM 1735 N N . PRO A 1 222 ? -8.891 90.625 46.219 1 95.19 222 PRO A N 1
ATOM 1736 C CA . PRO A 1 222 ? -9.016 92 46.594 1 95.19 222 PRO A CA 1
ATOM 1737 C C . PRO A 1 222 ? -8.984 92.25 48.125 1 95.19 222 PRO A C 1
ATOM 1739 O O . PRO A 1 222 ? -8.367 93.188 48.625 1 95.19 222 PRO A O 1
ATOM 1742 N N . GLU A 1 223 ? -9.625 91.375 48.938 1 94.25 223 GLU A N 1
ATOM 1743 C CA . GLU A 1 223 ? -9.641 91.562 50.375 1 94.25 223 GLU A CA 1
ATOM 1744 C C . GLU A 1 223 ? -8.242 91.375 50.969 1 94.25 223 GLU A C 1
ATOM 1746 O O . GLU A 1 223 ? -7.918 91.938 52.031 1 94.25 223 GLU A O 1
ATOM 1751 N N . SER A 1 224 ? -7.48 90.625 50.344 1 93.19 224 SER A N 1
ATOM 1752 C CA . SER A 1 224 ? -6.113 90.375 50.812 1 93.19 224 SER A CA 1
ATOM 1753 C C . SER A 1 224 ? -5.234 91.625 50.5 1 93.19 224 SER A C 1
ATOM 1755 O O . SER A 1 224 ? -4.406 92 51.312 1 93.19 224 SER A O 1
ATOM 1757 N N . VAL A 1 225 ? -5.375 92.188 49.344 1 92 225 VAL A N 1
ATOM 1758 C CA . VAL A 1 225 ? -4.516 93.312 48.875 1 92 225 VAL A CA 1
ATOM 1759 C C . VAL A 1 225 ? -5.023 94.625 49.438 1 92 225 VAL A C 1
ATOM 1761 O O . VAL A 1 225 ? -4.242 95.438 49.938 1 92 225 VAL A O 1
ATOM 1764 N N . LEU A 1 226 ? -6.332 94.812 49.406 1 90.94 226 LEU A N 1
ATOM 1765 C CA . LEU A 1 226 ? -6.898 96.125 49.75 1 90.94 226 LEU A CA 1
ATOM 1766 C C . LEU A 1 226 ? -7.262 96.188 51.219 1 90.94 226 LEU A C 1
ATOM 1768 O O . LEU A 1 226 ? -7.168 97.25 51.844 1 90.94 226 LEU A O 1
ATOM 1772 N N . ASP A 1 227 ? -7.652 95.062 51.781 1 89.25 227 ASP A N 1
ATOM 1773 C CA . ASP A 1 227 ? -8.164 95.062 53.156 1 89.25 227 ASP A CA 1
ATOM 1774 C C . ASP A 1 227 ? -7.23 94.312 54.094 1 89.25 227 ASP A C 1
ATOM 1776 O O . ASP A 1 227 ? -7.504 94.25 55.312 1 89.25 227 ASP A O 1
ATOM 1780 N N . SER A 1 228 ? -6.164 93.75 53.656 1 88.62 228 SER A N 1
ATOM 1781 C CA . SER A 1 228 ? -5.215 93 54.438 1 88.62 228 SER A CA 1
ATOM 1782 C C . SER A 1 228 ? -5.918 91.875 55.219 1 88.62 228 SER A C 1
ATOM 1784 O O . SER A 1 228 ? -5.633 91.688 56.406 1 88.62 228 SER A O 1
ATOM 1786 N N . ASN A 1 229 ? -6.891 91.312 54.5 1 91.38 229 ASN A N 1
ATOM 1787 C CA . ASN A 1 229 ? -7.672 90.25 55.094 1 91.38 229 ASN A CA 1
ATOM 1788 C C . ASN A 1 229 ? -7.336 88.875 54.438 1 91.38 229 ASN A C 1
ATOM 1790 O O . ASN A 1 229 ? -7.691 88.625 53.281 1 91.38 229 ASN A O 1
ATOM 1794 N N . ILE A 1 230 ? -6.688 88 55.188 1 91.81 230 ILE A N 1
ATOM 1795 C CA . ILE A 1 230 ? -6.316 86.688 54.688 1 91.81 230 ILE A CA 1
ATOM 1796 C C . ILE A 1 230 ? -7.352 85.688 55.125 1 91.81 230 ILE A C 1
ATOM 1798 O O . ILE A 1 230 ? -7.566 85.5 56.344 1 91.81 230 ILE A O 1
ATOM 1802 N N . CYS A 1 231 ? -8.016 85.125 54.188 1 93.19 231 CYS A N 1
ATOM 1803 C CA . CYS A 1 231 ? -9.016 84.062 54.438 1 93.19 231 CYS A CA 1
ATOM 1804 C C . CYS A 1 231 ? -9.031 83 53.344 1 93.19 231 CYS A C 1
ATOM 1806 O O . CYS A 1 231 ? -8.375 83.188 52.312 1 93.19 231 CYS A O 1
ATOM 1808 N N . GLN A 1 232 ? -9.719 82 53.5 1 92.5 232 GLN A N 1
ATOM 1809 C CA . GLN A 1 232 ? -9.734 80.875 52.594 1 92.5 232 GLN A CA 1
ATOM 1810 C C . GLN A 1 232 ? -10.273 81.25 51.219 1 92.5 232 GLN A C 1
ATOM 1812 O O . GLN A 1 232 ? -9.867 80.688 50.219 1 92.5 232 GLN A O 1
ATOM 1817 N N . ALA A 1 233 ? -11.125 82.25 51.188 1 95.81 233 ALA A N 1
ATOM 1818 C CA . ALA A 1 233 ? -11.742 82.688 49.938 1 95.81 233 ALA A CA 1
ATOM 1819 C C . ALA A 1 233 ? -10.711 83.375 49 1 95.81 233 ALA A C 1
ATOM 1821 O O . ALA A 1 233 ? -10.945 83.5 47.812 1 95.81 233 ALA A O 1
ATOM 1822 N N . ASN A 1 234 ? -9.547 83.75 49.562 1 96.44 234 ASN A N 1
ATOM 1823 C CA . ASN A 1 234 ? -8.492 84.312 48.75 1 96.44 234 ASN A CA 1
ATOM 1824 C C . ASN A 1 234 ? -8.07 83.438 47.594 1 96.44 234 ASN A C 1
ATOM 1826 O O . ASN A 1 234 ? -7.938 83.875 46.469 1 96.44 234 ASN A O 1
ATOM 1830 N N . ASP A 1 235 ? -7.977 82.125 48.031 1 97.44 235 ASP A N 1
ATOM 1831 C CA . ASP A 1 235 ? -7.488 81.188 47.062 1 97.44 235 ASP A CA 1
ATOM 1832 C C . ASP A 1 235 ? -8.539 80.875 45.969 1 97.44 235 ASP A C 1
ATOM 1834 O O . ASP A 1 235 ? -8.195 80.562 44.844 1 97.44 235 ASP A O 1
ATOM 1838 N N . MET A 1 236 ? -9.797 81.062 46.281 1 97.94 236 MET A N 1
ATOM 1839 C CA . MET A 1 236 ? -10.859 80.812 45.281 1 97.94 236 MET A CA 1
ATOM 1840 C C . MET A 1 236 ? -10.852 81.938 44.219 1 97.94 236 MET A C 1
ATOM 1842 O O . MET A 1 236 ? -11.141 81.688 43.062 1 97.94 236 MET A O 1
ATOM 1846 N N . PHE A 1 237 ? -10.523 83.125 44.688 1 97.5 237 PHE A N 1
ATOM 1847 C CA . PHE A 1 237 ? -10.336 84.188 43.719 1 97.5 237 PHE A CA 1
ATOM 1848 C C . PHE A 1 237 ? -9.18 83.875 42.781 1 97.5 237 PHE A C 1
ATOM 1850 O O . PHE A 1 237 ? -9.305 84.062 41.562 1 97.5 237 PHE A O 1
ATOM 1857 N N . SER A 1 238 ? -8.117 83.438 43.375 1 97.69 238 SER A N 1
ATOM 1858 C CA . SER A 1 238 ? -6.941 83.062 42.594 1 97.69 238 SER A CA 1
ATOM 1859 C C . SER A 1 238 ? -7.27 82 41.594 1 97.69 238 SER A C 1
ATOM 1861 O O . SER A 1 238 ? -6.734 81.938 40.469 1 97.69 238 SER A O 1
ATOM 1863 N N . LEU A 1 239 ? -8.117 81.062 42.031 1 98 239 LEU A N 1
ATOM 1864 C CA . LEU A 1 239 ? -8.539 79.938 41.156 1 98 239 LEU A CA 1
ATOM 1865 C C . LEU A 1 239 ? -9.25 80.5 39.906 1 98 239 LEU A C 1
ATOM 1867 O O . LEU A 1 239 ? -9.047 80 38.812 1 98 239 LEU A O 1
ATOM 1871 N N . GLY A 1 240 ? -10.141 81.438 40.062 1 97.25 240 GLY A N 1
ATOM 1872 C CA . GLY A 1 240 ? -10.781 82.062 38.938 1 97.25 240 GLY A CA 1
ATOM 1873 C C . GLY A 1 240 ? -9.797 82.688 37.969 1 97.25 240 GLY A C 1
ATOM 1874 O O . GLY A 1 240 ? -9.945 82.562 36.75 1 97.25 240 GLY A O 1
ATOM 1875 N N . CYS A 1 241 ? -8.789 83.438 38.531 1 96.81 241 CYS A N 1
ATOM 1876 C CA . CYS A 1 241 ? -7.746 84 37.719 1 96.81 241 CYS A CA 1
ATOM 1877 C C . CYS A 1 241 ? -6.941 82.938 36.969 1 96.81 241 CYS A C 1
ATOM 1879 O O . CYS A 1 241 ? -6.598 83.125 35.812 1 96.81 241 CYS A O 1
ATOM 1881 N N . LEU A 1 242 ? -6.676 81.938 37.719 1 96.44 242 LEU A N 1
ATOM 1882 C CA . LEU A 1 242 ? -5.93 80.812 37.156 1 96.44 242 LEU A CA 1
ATOM 1883 C C . LEU A 1 242 ? -6.691 80.188 36 1 96.44 242 LEU A C 1
ATOM 1885 O O . LEU A 1 242 ? -6.109 79.938 34.938 1 96.44 242 LEU A O 1
ATOM 1889 N N . ALA A 1 243 ? -7.957 79.875 36.156 1 95.88 243 ALA A N 1
ATOM 1890 C CA . ALA A 1 243 ? -8.797 79.25 35.094 1 95.88 243 ALA A CA 1
ATOM 1891 C C . ALA A 1 243 ? -8.812 80.125 33.844 1 95.88 243 ALA A C 1
ATOM 1893 O O . ALA A 1 243 ? -8.781 79.625 32.719 1 95.88 243 ALA A O 1
ATOM 1894 N N . TYR A 1 244 ? -8.852 81.438 34.062 1 94.94 244 TYR A N 1
ATOM 1895 C CA . TYR A 1 244 ? -8.805 82.312 32.938 1 94.94 244 TYR A CA 1
ATOM 1896 C C . TYR A 1 244 ? -7.461 82.25 32.219 1 94.94 244 TYR A C 1
ATOM 1898 O O . TYR A 1 244 ? -7.406 82.188 30.984 1 94.94 244 TYR A O 1
ATOM 1906 N N . ALA A 1 245 ? -6.441 82.25 33 1 94 245 ALA A N 1
ATOM 1907 C CA . ALA A 1 245 ? -5.094 82.312 32.438 1 94 245 ALA A CA 1
ATOM 1908 C C . ALA A 1 245 ? -4.812 81.062 31.594 1 94 245 ALA A C 1
ATOM 1910 O O . ALA A 1 245 ? -4.199 81.125 30.531 1 94 245 ALA A O 1
ATOM 1911 N N . VAL A 1 246 ? -5.242 80 32.062 1 92.56 246 VAL A N 1
ATOM 1912 C CA . VAL A 1 246 ? -4.969 78.688 31.375 1 92.56 246 VAL A CA 1
ATOM 1913 C C . VAL A 1 246 ? -5.688 78.688 30.031 1 92.56 246 VAL A C 1
ATOM 1915 O O . VAL A 1 246 ? -5.164 78.188 29.047 1 92.56 246 VAL A O 1
ATOM 1918 N N . HIS A 1 247 ? -6.871 79.25 29.938 1 92 247 HIS A N 1
ATOM 1919 C CA . HIS A 1 247 ? -7.641 79.312 28.703 1 92 247 HIS A CA 1
ATOM 1920 C C . HIS A 1 247 ? -7.164 80.438 27.781 1 92 247 HIS A C 1
ATOM 1922 O O . HIS A 1 247 ? -7.594 80.5 26.625 1 92 247 HIS A O 1
ATOM 1928 N N . ASN A 1 248 ? -6.277 81.25 28.344 1 90.31 248 ASN A N 1
ATOM 1929 C CA . ASN A 1 248 ? -5.754 82.375 27.547 1 90.31 248 ASN A CA 1
ATOM 1930 C C . ASN A 1 248 ? -4.234 82.312 27.438 1 90.31 248 ASN A C 1
ATOM 1932 O O . ASN A 1 248 ? -3.559 83.312 27.516 1 90.31 248 ASN A O 1
ATOM 1936 N N . LYS A 1 249 ? -3.715 81.125 27.359 1 87.31 249 LYS A N 1
ATOM 1937 C CA . LYS A 1 249 ? -2.314 80.812 27.062 1 87.31 249 LYS A CA 1
ATOM 1938 C C . LYS A 1 249 ? -1.391 81.438 28.094 1 87.31 249 LYS A C 1
ATOM 1940 O O . LYS A 1 249 ? -0.339 82 27.734 1 87.31 249 LYS A O 1
ATOM 1945 N N . GLY A 1 250 ? -1.883 81.562 29.266 1 88 250 GLY A N 1
ATOM 1946 C CA . GLY A 1 250 ? -1.026 82.062 30.344 1 88 250 GLY A CA 1
ATOM 1947 C C . GLY A 1 250 ? -1.211 83.5 30.641 1 88 250 GLY A C 1
ATOM 1948 O O . GLY A 1 250 ? -0.617 84.062 31.594 1 88 250 GLY A O 1
ATOM 1949 N N . VAL A 1 251 ? -2.08 84.062 29.875 1 90.06 251 VAL A N 1
ATOM 1950 C CA . VAL A 1 251 ? -2.312 85.5 30.078 1 90.06 251 VAL A CA 1
ATOM 1951 C C . VAL A 1 251 ? -3.32 85.688 31.203 1 90.06 251 VAL A C 1
ATOM 1953 O O . VAL A 1 251 ? -4.426 85.125 31.156 1 90.06 251 VAL A O 1
ATOM 1956 N N . SER A 1 252 ? -2.908 86.562 32.156 1 91.69 252 SER A N 1
ATOM 1957 C CA . SER A 1 252 ? -3.754 86.812 33.312 1 91.69 252 SER A CA 1
ATOM 1958 C C . SER A 1 252 ? -4.883 87.75 33 1 91.69 252 SER A C 1
ATOM 1960 O O . SER A 1 252 ? -4.773 88.562 32.062 1 91.69 252 SER A O 1
ATOM 1962 N N . ILE A 1 253 ? -5.891 87.625 33.688 1 93.62 253 ILE A N 1
ATOM 1963 C CA . ILE A 1 253 ? -7.027 88.562 33.5 1 93.62 253 ILE A CA 1
ATOM 1964 C C . ILE A 1 253 ? -6.652 89.938 33.969 1 93.62 253 ILE A C 1
ATOM 1966 O O . ILE A 1 253 ? -7.07 90.938 33.375 1 93.62 253 ILE A O 1
ATOM 1970 N N . LEU A 1 254 ? -5.82 90 35.062 1 94.69 254 LEU A N 1
ATOM 1971 C CA . LEU A 1 254 ? -5.281 91.25 35.562 1 94.69 254 LEU A CA 1
ATOM 1972 C C . LEU A 1 254 ? -3.842 91.438 35.094 1 94.69 254 LEU A C 1
ATOM 1974 O O . LEU A 1 254 ? -3.062 90.5 35.062 1 94.69 254 LEU A O 1
ATOM 1978 N N . LYS A 1 255 ? -3.549 92.625 34.688 1 93.19 255 LYS A N 1
ATOM 1979 C CA . LYS A 1 255 ? -2.195 93 34.25 1 93.19 255 LYS A CA 1
ATOM 1980 C C . LYS A 1 255 ? -1.672 94.125 35.062 1 93.19 255 LYS A C 1
ATOM 1982 O O . LYS A 1 255 ? -1.481 95.25 34.531 1 93.19 255 LYS A O 1
ATOM 1987 N N . THR A 1 256 ? -1.272 93.812 36.25 1 92.19 256 THR A N 1
ATOM 1988 C CA . THR A 1 256 ? -0.991 94.875 37.219 1 92.19 256 THR A CA 1
ATOM 1989 C C . THR A 1 256 ? 0.494 95.25 37.219 1 92.19 256 THR A C 1
ATOM 1991 O O . THR A 1 256 ? 0.89 96.25 37.75 1 92.19 256 THR A O 1
ATOM 1994 N N . PHE A 1 257 ? 1.35 94.312 36.719 1 87.12 257 PHE A N 1
ATOM 1995 C CA . PHE A 1 257 ? 2.797 94.438 36.812 1 87.12 257 PHE A CA 1
ATOM 1996 C C . PHE A 1 257 ? 3.238 94.75 38.25 1 87.12 257 PHE A C 1
ATOM 1998 O O . PHE A 1 257 ? 4.125 95.562 38.469 1 87.12 257 PHE A O 1
ATOM 2005 N N . ASN A 1 258 ? 2.365 94.188 39.125 1 87.75 258 ASN A N 1
ATOM 2006 C CA . ASN A 1 258 ? 2.59 94.25 40.562 1 87.75 258 ASN A CA 1
ATOM 2007 C C . ASN A 1 258 ? 2.543 95.688 41.094 1 87.75 258 ASN A C 1
ATOM 2009 O O . ASN A 1 258 ? 3.277 96 42.031 1 87.75 258 ASN A O 1
ATOM 2013 N N . SER A 1 259 ? 1.771 96.438 40.438 1 88.81 259 SER A N 1
ATOM 2014 C CA . SER A 1 259 ? 1.494 97.75 40.906 1 88.81 259 SER A CA 1
ATOM 2015 C C . SER A 1 259 ? 0.173 97.812 41.688 1 88.81 259 SER A C 1
ATOM 2017 O O . SER A 1 259 ? -0.872 97.438 41.156 1 88.81 259 SER A O 1
ATOM 2019 N N . PHE A 1 260 ? 0.301 98.438 42.875 1 89.31 260 PHE A N 1
ATOM 2020 C CA . PHE A 1 260 ? -0.883 98.5 43.719 1 89.31 260 PHE A CA 1
ATOM 2021 C C . PHE A 1 260 ? -1.932 99.438 43.094 1 89.31 260 PHE A C 1
ATOM 2023 O O . PHE A 1 260 ? -3.125 99.125 43.125 1 89.31 260 PHE A O 1
ATOM 2030 N N . HIS A 1 261 ? -1.425 100.5 42.5 1 91.44 261 HIS A N 1
ATOM 2031 C CA . HIS A 1 261 ? -2.33 101.438 41.906 1 91.44 261 HIS A CA 1
ATOM 2032 C C . HIS A 1 261 ? -3.053 100.875 40.688 1 91.44 261 HIS A C 1
ATOM 2034 O O . HIS A 1 261 ? -4.266 101 40.562 1 91.44 261 HIS A O 1
ATOM 2040 N N . THR A 1 262 ? -2.297 100.188 39.969 1 92.94 262 THR A N 1
ATOM 2041 C CA . THR A 1 262 ? -2.881 99.5 38.781 1 92.94 262 THR A CA 1
ATOM 2042 C C . THR A 1 262 ? -3.848 98.438 39.219 1 92.94 262 THR A C 1
ATOM 2044 O O . THR A 1 262 ? -4.887 98.188 38.562 1 92.94 262 THR A O 1
ATOM 2047 N N . TYR A 1 263 ? -3.529 97.688 40.25 1 94.06 263 TYR A N 1
ATOM 2048 C CA . TYR A 1 263 ? -4.387 96.688 40.781 1 94.06 263 TYR A CA 1
ATOM 2049 C C . TYR A 1 263 ? -5.73 97.25 41.219 1 94.06 263 TYR A C 1
ATOM 2051 O O . TYR A 1 263 ? -6.785 96.688 40.875 1 94.06 263 TYR A O 1
ATOM 2059 N N . GLU A 1 264 ? -5.68 98.312 41.938 1 93.5 264 GLU A N 1
ATOM 2060 C CA . GLU A 1 264 ? -6.891 98.938 42.469 1 93.5 264 GLU A CA 1
ATOM 2061 C C . GLU A 1 264 ? -7.824 99.375 41.344 1 93.5 264 GLU A C 1
ATOM 2063 O O . GLU A 1 264 ? -9.047 99.25 41.438 1 93.5 264 GLU A O 1
ATOM 2068 N N . ARG A 1 265 ? -7.215 99.875 40.344 1 93.94 265 ARG A N 1
ATOM 2069 C CA . ARG A 1 265 ? -8 100.312 39.219 1 93.94 265 ARG A CA 1
ATOM 2070 C C . ARG A 1 265 ? -8.633 99.125 38.469 1 93.94 265 ARG A C 1
ATOM 2072 O O . ARG A 1 265 ? -9.828 99.188 38.156 1 93.94 265 ARG A O 1
ATOM 2079 N N . GLN A 1 266 ? -7.918 98.125 38.281 1 93.81 266 GLN A N 1
ATOM 2080 C CA . GLN A 1 266 ? -8.359 97 37.469 1 93.81 266 GLN A CA 1
ATOM 2081 C C . GLN A 1 266 ? -9.367 96.125 38.188 1 93.81 266 GLN A C 1
ATOM 2083 O O . GLN A 1 266 ? -10.281 95.562 37.594 1 93.81 266 GLN A O 1
ATOM 2088 N N . ILE A 1 267 ? -9.195 96 39.469 1 93.56 267 ILE A N 1
ATOM 2089 C CA . ILE A 1 267 ? -10.055 95.125 40.25 1 93.56 267 ILE A CA 1
ATOM 2090 C C . ILE A 1 267 ? -11.492 95.688 40.219 1 93.56 267 ILE A C 1
ATOM 2092 O O . ILE A 1 267 ? -12.445 94.875 40.281 1 93.56 267 ILE A O 1
ATOM 2096 N N . LYS A 1 268 ? -11.617 96.938 40.094 1 91.06 268 LYS A N 1
ATOM 2097 C CA . LYS A 1 268 ? -12.93 97.562 40.062 1 91.06 268 LYS A CA 1
ATOM 2098 C C . LYS A 1 268 ? -13.664 97.25 38.75 1 91.06 268 LYS A C 1
ATOM 2100 O O . LYS A 1 268 ? -14.891 97.188 38.719 1 91.06 268 LYS A O 1
ATOM 2105 N N . SER A 1 269 ? -12.938 96.938 37.75 1 91.69 269 SER A N 1
ATOM 2106 C CA . SER A 1 269 ? -13.539 96.75 36.438 1 91.69 269 SER A CA 1
ATOM 2107 C C . SER A 1 269 ? -13.422 95.25 36.031 1 91.69 269 SER A C 1
ATOM 2109 O O . SER A 1 269 ? -13.633 94.938 34.875 1 91.69 269 SER A O 1
ATOM 2111 N N . ILE A 1 270 ? -13.102 94.375 36.875 1 90.38 270 ILE A N 1
ATOM 2112 C CA . ILE A 1 270 ? -12.781 93 36.562 1 90.38 270 ILE A CA 1
ATOM 2113 C C . ILE A 1 270 ? -14.031 92.312 36.062 1 90.38 270 ILE A C 1
ATOM 2115 O O . ILE A 1 270 ? -13.953 91.438 35.188 1 90.38 270 ILE A O 1
ATOM 2119 N N . HIS A 1 271 ? -15.242 92.688 36.531 1 86.44 271 HIS A N 1
ATOM 2120 C CA . HIS A 1 271 ? -16.5 92.062 36.188 1 86.44 271 HIS A CA 1
ATOM 2121 C C . HIS A 1 271 ? -16.906 92.375 34.75 1 86.44 271 HIS A C 1
ATOM 2123 O O . HIS A 1 271 ? -17.703 91.625 34.125 1 86.44 271 HIS A O 1
ATOM 2129 N N . ALA A 1 272 ? -16.25 93.438 34.219 1 83.31 272 ALA A N 1
ATOM 2130 C CA . ALA A 1 272 ? -16.609 93.875 32.906 1 83.31 272 ALA A CA 1
ATOM 2131 C C . ALA A 1 272 ? -15.75 93.188 31.828 1 83.31 272 ALA A C 1
ATOM 2133 O O . ALA A 1 272 ? -16.016 93.312 30.641 1 83.31 272 ALA A O 1
ATOM 2134 N N . GLN A 1 273 ? -14.828 92.438 32.281 1 85.44 273 GLN A N 1
ATOM 2135 C CA . GLN A 1 273 ? -13.922 91.812 31.344 1 85.44 273 GLN A CA 1
ATOM 2136 C C . GLN A 1 273 ? -14.648 90.75 30.531 1 85.44 273 GLN A C 1
ATOM 2138 O O . GLN A 1 273 ? -15.508 90 31.047 1 85.44 273 GLN A O 1
ATOM 2143 N N . THR A 1 274 ? -14.32 90.625 29.266 1 85.06 274 THR A N 1
ATOM 2144 C CA . THR A 1 274 ? -14.914 89.688 28.359 1 85.06 274 THR A CA 1
ATOM 2145 C C . THR A 1 274 ? -14.219 88.312 28.484 1 85.06 274 THR A C 1
ATOM 2147 O O . THR A 1 274 ? -12.992 88.25 28.547 1 85.06 274 THR A O 1
ATOM 2150 N N . LEU A 1 275 ? -15.008 87.25 28.641 1 88.31 275 LEU A N 1
ATOM 2151 C CA . LEU A 1 275 ? -14.523 85.875 28.766 1 88.31 275 LEU A CA 1
ATOM 2152 C C . LEU A 1 275 ? -14.773 85.062 27.5 1 88.31 275 LEU A C 1
ATOM 2154 O O . LEU A 1 275 ? -15.273 83.938 27.547 1 88.31 275 LEU A O 1
ATOM 2158 N N . SER A 1 276 ? -14.406 85.5 26.375 1 85.94 276 SER A N 1
ATOM 2159 C CA . SER A 1 276 ? -14.758 84.938 25.078 1 85.94 276 SER A CA 1
ATOM 2160 C C . SER A 1 276 ? -14.047 83.625 24.844 1 85.94 276 SER A C 1
ATOM 2162 O O . SER A 1 276 ? -14.617 82.688 24.25 1 85.94 276 SER A O 1
ATOM 2164 N N . ASN A 1 277 ? -12.828 83.375 25.25 1 87.56 277 ASN A N 1
ATOM 2165 C CA . ASN A 1 277 ? -12.07 82.188 24.984 1 87.56 277 ASN A CA 1
ATOM 2166 C C . ASN A 1 277 ? -12.32 81.125 26.062 1 87.56 277 ASN A C 1
ATOM 2168 O O . ASN A 1 277 ? -11.609 80.125 26.109 1 87.56 277 ASN A O 1
ATOM 2172 N N . ILE A 1 278 ? -13.398 81.312 26.797 1 91.31 278 ILE A N 1
ATOM 2173 C CA . ILE A 1 278 ? -13.688 80.438 27.906 1 91.31 278 ILE A CA 1
ATOM 2174 C C . ILE A 1 278 ? -15.008 79.688 27.656 1 91.31 278 ILE A C 1
ATOM 2176 O O . ILE A 1 278 ? -15.977 80.25 27.172 1 91.31 278 ILE A O 1
ATOM 2180 N N . PRO A 1 279 ? -15.016 78.375 27.922 1 90.81 279 PRO A N 1
ATOM 2181 C CA . PRO A 1 279 ? -16.266 77.625 27.781 1 90.81 279 PRO A CA 1
ATOM 2182 C C . PRO A 1 279 ? -17.422 78.25 28.562 1 90.81 279 PRO A C 1
ATOM 2184 O O . PRO A 1 279 ? -17.203 78.812 29.656 1 90.81 279 PRO A O 1
ATOM 2187 N N . ALA A 1 280 ? -18.562 78 28.031 1 90.75 280 ALA A N 1
ATOM 2188 C CA . ALA A 1 280 ? -19.75 78.688 28.531 1 90.75 280 ALA A CA 1
ATOM 2189 C C . ALA A 1 280 ? -19.984 78.375 30.016 1 90.75 280 ALA A C 1
ATOM 2191 O O . ALA A 1 280 ? -20.172 79.312 30.828 1 90.75 280 ALA A O 1
ATOM 2192 N N . HIS A 1 281 ? -19.953 77.188 30.344 1 91.88 281 HIS A N 1
ATOM 2193 C CA . HIS A 1 281 ? -20.219 76.75 31.719 1 91.88 281 HIS A CA 1
ATOM 2194 C C . HIS A 1 281 ? -19.125 77.25 32.656 1 91.88 281 HIS A C 1
ATOM 2196 O O . HIS A 1 281 ? -19.391 77.562 33.844 1 91.88 281 HIS A O 1
ATOM 2202 N N . LEU A 1 282 ? -17.953 77.438 32.125 1 93.81 282 LEU A N 1
ATOM 2203 C CA . LEU A 1 282 ? -16.844 77.875 32.938 1 93.81 282 LEU A CA 1
ATOM 2204 C C . LEU A 1 282 ? -16.906 79.375 33.156 1 93.81 282 LEU A C 1
ATOM 2206 O O . LEU A 1 282 ? -16.422 79.938 34.156 1 93.81 282 LEU A O 1
ATOM 2210 N N . GLN A 1 283 ? -17.5 80.062 32.25 1 94.69 283 GLN A N 1
ATOM 2211 C CA . GLN A 1 283 ? -17.656 81.562 32.406 1 94.69 283 GLN A CA 1
ATOM 2212 C C . GLN A 1 283 ? -18.438 81.875 33.656 1 94.69 283 GLN A C 1
ATOM 2214 O O . GLN A 1 283 ? -18.047 82.75 34.406 1 94.69 283 GLN A O 1
ATOM 2219 N N . ASP A 1 284 ? -19.469 81.125 33.812 1 93.25 284 ASP A N 1
ATOM 2220 C CA . ASP A 1 284 ? -20.297 81.375 35 1 93.25 284 ASP A CA 1
ATOM 2221 C C . ASP A 1 284 ? -19.516 81.125 36.281 1 93.25 284 ASP A C 1
ATOM 2223 O O . ASP A 1 284 ? -19.641 81.812 37.281 1 93.25 284 ASP A O 1
ATOM 2227 N N . VAL A 1 285 ? -18.766 80.125 36.188 1 95.94 285 VAL A N 1
ATOM 2228 C CA . VAL A 1 285 ? -17.969 79.75 37.344 1 95.94 285 VAL A CA 1
ATOM 2229 C C . VAL A 1 285 ? -16.922 80.812 37.656 1 95.94 285 VAL A C 1
ATOM 2231 O O . VAL A 1 285 ? -16.766 81.25 38.812 1 95.94 285 VAL A O 1
ATOM 2234 N N . ILE A 1 286 ? -16.25 81.312 36.594 1 96.31 286 ILE A N 1
ATOM 2235 C CA . ILE A 1 286 ? -15.195 82.312 36.75 1 96.31 286 ILE A CA 1
ATOM 2236 C C . ILE A 1 286 ? -15.797 83.562 37.312 1 96.31 286 ILE A C 1
ATOM 2238 O O . ILE A 1 286 ? -15.219 84.188 38.219 1 96.31 286 ILE A O 1
ATOM 2242 N N . ARG A 1 287 ? -16.953 83.938 36.906 1 94.81 287 ARG A N 1
ATOM 2243 C CA . ARG A 1 287 ? -17.625 85.125 37.406 1 94.81 287 ARG A CA 1
ATOM 2244 C C . ARG A 1 287 ? -17.953 85 38.875 1 94.81 287 ARG A C 1
ATOM 2246 O O . ARG A 1 287 ? -17.844 86 39.625 1 94.81 287 ARG A O 1
ATOM 2253 N N . SER A 1 288 ? -18.359 83.875 39.25 1 95.69 288 SER A N 1
ATOM 2254 C CA . SER A 1 288 ? -18.672 83.625 40.625 1 95.69 288 SER A CA 1
ATOM 2255 C C . SER A 1 288 ? -17.422 83.625 41.5 1 95.69 288 SER A C 1
ATOM 2257 O O . SER A 1 288 ? -17.484 83.938 42.688 1 95.69 288 SER A O 1
ATOM 2259 N N . LEU A 1 289 ? -16.312 83.25 40.938 1 96.88 289 LEU A N 1
ATOM 2260 C CA . LEU A 1 289 ? -15.047 83.188 41.688 1 96.88 289 LEU A CA 1
ATOM 2261 C C . LEU A 1 289 ? -14.422 84.562 41.812 1 96.88 289 LEU A C 1
ATOM 2263 O O . LEU A 1 289 ? -13.719 84.812 42.781 1 96.88 289 LEU A O 1
ATOM 2267 N N . LEU A 1 290 ? -14.688 85.438 40.875 1 96.06 290 LEU A N 1
ATOM 2268 C CA . LEU A 1 290 ? -14.016 86.75 40.812 1 96.06 290 LEU A CA 1
ATOM 2269 C C . LEU A 1 290 ? -14.875 87.812 41.438 1 96.06 290 LEU A C 1
ATOM 2271 O O . LEU A 1 290 ? -14.688 89 41.156 1 96.06 290 LEU A O 1
ATOM 2275 N N . THR A 1 291 ? -15.664 87.375 42.344 1 94.06 291 THR A N 1
ATOM 2276 C CA . THR A 1 291 ? -16.469 88.375 43.062 1 94.06 291 THR A CA 1
ATOM 2277 C C . THR A 1 291 ? -15.617 89.188 44.062 1 94.06 291 THR A C 1
ATOM 2279 O O . THR A 1 291 ? -14.641 88.625 44.594 1 94.06 291 THR A O 1
ATOM 2282 N N . ARG A 1 292 ? -16.031 90.438 44.375 1 92.31 292 ARG A N 1
ATOM 2283 C CA . ARG A 1 292 ? -15.234 91.312 45.188 1 92.31 292 ARG A CA 1
ATOM 2284 C C . ARG A 1 292 ? -15.203 90.875 46.656 1 92.31 292 ARG A C 1
ATOM 2286 O O . ARG A 1 292 ? -14.156 90.938 47.312 1 92.31 292 ARG A O 1
ATOM 2293 N N . HIS A 1 293 ? -16.312 90.438 47.125 1 93.06 293 HIS A N 1
ATOM 2294 C CA . HIS A 1 293 ? -16.422 90.062 48.531 1 93.06 293 HIS A CA 1
ATOM 2295 C C . HIS A 1 293 ? -16.281 88.562 48.75 1 93.06 293 HIS A C 1
ATOM 2297 O O . HIS A 1 293 ? -16.953 87.812 48.094 1 93.06 293 HIS A O 1
ATOM 2303 N N . PRO A 1 294 ? -15.469 88.188 49.656 1 94.62 294 PRO A N 1
ATOM 2304 C CA . PRO A 1 294 ? -15.18 86.75 49.906 1 94.62 294 PRO A CA 1
ATOM 2305 C C . PRO A 1 294 ? -16.422 85.938 50.281 1 94.62 294 PRO A C 1
ATOM 2307 O O . PRO A 1 294 ? -16.531 84.75 49.938 1 94.62 294 PRO A O 1
ATOM 2310 N N . ASN A 1 295 ? -17.344 86.625 50.906 1 93.19 295 ASN A N 1
ATOM 2311 C CA . ASN A 1 295 ? -18.531 85.875 51.406 1 93.19 295 ASN A CA 1
ATOM 2312 C C . ASN A 1 295 ? -19.484 85.562 50.25 1 93.19 295 ASN A C 1
ATOM 2314 O O . ASN A 1 295 ? -20.344 84.688 50.406 1 93.19 295 ASN A O 1
ATOM 2318 N N . GLN A 1 296 ? -19.344 86.125 49.094 1 93.88 296 GLN A N 1
ATOM 2319 C CA . GLN A 1 296 ? -20.219 85.875 47.969 1 93.88 296 GLN A CA 1
ATOM 2320 C C . GLN A 1 296 ? -19.547 85 46.938 1 93.88 296 GLN A C 1
ATOM 2322 O O . GLN A 1 296 ? -20.141 84.625 45.938 1 93.88 296 GLN A O 1
ATOM 2327 N N . ARG A 1 297 ? -18.422 84.562 47.312 1 95 297 ARG A N 1
ATOM 2328 C CA . ARG A 1 297 ? -17.609 83.812 46.344 1 95 297 ARG A CA 1
ATOM 2329 C C . ARG A 1 297 ? -17.922 82.312 46.406 1 95 297 ARG A C 1
ATOM 2331 O O . ARG A 1 297 ? -18.25 81.812 47.469 1 95 297 ARG A O 1
ATOM 2338 N N . MET A 1 298 ? -17.812 81.688 45.281 1 94.94 298 MET A N 1
ATOM 2339 C CA . MET A 1 298 ? -18.016 80.25 45.156 1 94.94 298 MET A CA 1
ATOM 2340 C C . MET A 1 298 ? -17 79.5 46 1 94.94 298 MET A C 1
ATOM 2342 O O . MET A 1 298 ? -15.82 79.875 46.031 1 94.94 298 MET A O 1
ATOM 2346 N N . ASP A 1 299 ? -17.453 78.438 46.719 1 94.94 299 ASP A N 1
ATOM 2347 C CA . ASP A 1 299 ? -16.578 77.625 47.562 1 94.94 299 ASP A CA 1
ATOM 2348 C C . ASP A 1 299 ? -16.031 76.438 46.781 1 94.94 299 ASP A C 1
ATOM 2350 O O . ASP A 1 299 ? -16.516 76.125 45.719 1 94.94 299 ASP A O 1
ATOM 2354 N N . PRO A 1 300 ? -15.062 75.75 47.375 1 95.5 300 PRO A N 1
ATOM 2355 C CA . PRO A 1 300 ? -14.422 74.688 46.656 1 95.5 300 PRO A CA 1
ATOM 2356 C C . PRO A 1 300 ? -15.398 73.562 46.312 1 95.5 300 PRO A C 1
ATOM 2358 O O . PRO A 1 300 ? -15.312 72.938 45.25 1 95.5 300 PRO A O 1
ATOM 2361 N N . VAL A 1 301 ? -16.297 73.25 47.125 1 95.44 301 VAL A N 1
ATOM 2362 C CA . VAL A 1 301 ? -17.25 72.125 46.906 1 95.44 301 VAL A CA 1
ATOM 2363 C C . VAL A 1 301 ? -18.188 72.5 45.781 1 95.44 301 VAL A C 1
ATOM 2365 O O . VAL A 1 301 ? -18.422 71.688 44.875 1 95.44 301 VAL A O 1
ATOM 2368 N N . SER A 1 302 ? -18.703 73.688 45.812 1 95.75 302 SER A N 1
ATOM 2369 C CA . SER A 1 302 ? -19.578 74.188 44.719 1 95.75 302 SER A CA 1
ATOM 2370 C C . SER A 1 302 ? -18.844 74.25 43.406 1 95.75 302 SER A C 1
ATOM 2372 O O . SER A 1 302 ? -19.438 73.938 42.344 1 95.75 302 SER A O 1
ATOM 2374 N N . PHE A 1 303 ? -17.656 74.562 43.469 1 96.25 303 PHE A N 1
ATOM 2375 C CA . PHE A 1 303 ? -16.828 74.562 42.25 1 96.25 303 PHE A CA 1
ATOM 2376 C C . PHE A 1 303 ? -16.719 73.188 41.625 1 96.25 303 PHE A C 1
ATOM 2378 O O . PHE A 1 303 ? -16.953 73.062 40.438 1 96.25 303 PHE A O 1
ATOM 2385 N N . GLN A 1 304 ? -16.453 72.188 42.406 1 94.38 304 GLN A N 1
ATOM 2386 C CA . GLN A 1 304 ? -16.25 70.812 41.969 1 94.38 304 GLN A CA 1
ATOM 2387 C C . GLN A 1 304 ? -17.547 70.25 41.406 1 94.38 304 GLN A C 1
ATOM 2389 O O . GLN A 1 304 ? -17.5 69.375 40.531 1 94.38 304 GLN A O 1
ATOM 2394 N N . ASN A 1 305 ? -18.672 70.812 41.875 1 94.12 305 ASN A N 1
ATOM 2395 C CA . ASN A 1 305 ? -19.969 70.25 41.469 1 94.12 305 ASN A CA 1
ATOM 2396 C C . ASN A 1 305 ? -20.641 71.125 40.375 1 94.12 305 ASN A C 1
ATOM 2398 O O . ASN A 1 305 ? -21.812 70.938 40.062 1 94.12 305 ASN A O 1
ATOM 2402 N N . SER A 1 306 ? -19.844 72 39.875 1 94.88 306 SER A N 1
ATOM 2403 C CA . SER A 1 306 ? -20.422 72.938 38.844 1 94.88 306 SER A CA 1
ATOM 2404 C C . SER A 1 306 ? -20.688 72.188 37.562 1 94.88 306 SER A C 1
ATOM 2406 O O . SER A 1 306 ? -20.125 71.062 37.312 1 94.88 306 SER A O 1
ATOM 2408 N N . LYS A 1 307 ? -21.453 72.75 36.656 1 93.94 307 LYS A N 1
ATOM 2409 C CA . LYS A 1 307 ? -21.859 72.125 35.375 1 93.94 307 LYS A CA 1
ATOM 2410 C C . LYS A 1 307 ? -20.688 72 34.438 1 93.94 307 LYS A C 1
ATOM 2412 O O . LYS A 1 307 ? -20.719 71.25 33.5 1 93.94 307 LYS A O 1
ATOM 2417 N N . TYR A 1 308 ? -19.688 72.75 34.719 1 93.25 308 TYR A N 1
ATOM 2418 C CA . TYR A 1 308 ? -18.484 72.688 33.875 1 93.25 308 TYR A CA 1
ATOM 2419 C C . TYR A 1 308 ? -17.859 71.312 33.875 1 93.25 308 TYR A C 1
ATOM 2421 O O . TYR A 1 308 ? -17.281 70.875 32.875 1 93.25 308 TYR A O 1
ATOM 2429 N N . PHE A 1 309 ? -18.094 70.5 34.906 1 93.38 309 PHE A N 1
ATOM 2430 C CA . PHE A 1 309 ? -17.438 69.25 35.031 1 93.38 309 PHE A CA 1
ATOM 2431 C C . PHE A 1 309 ? -18.422 68.125 34.719 1 93.38 309 PHE A C 1
ATOM 2433 O O . PHE A 1 309 ? -18.062 66.938 34.781 1 93.38 309 PHE A O 1
ATOM 2440 N N . ASP A 1 310 ? -19.547 68.562 34.375 1 89.5 310 ASP A N 1
ATOM 2441 C CA . ASP A 1 310 ? -20.578 67.562 34.125 1 89.5 310 ASP A CA 1
ATOM 2442 C C . ASP A 1 310 ? -20.594 67.125 32.656 1 89.5 310 ASP A C 1
ATOM 2444 O O . ASP A 1 310 ? -21.422 67.625 31.875 1 89.5 310 ASP A O 1
ATOM 2448 N N . ASN A 1 311 ? -19.75 66.188 32.25 1 87.81 311 ASN A N 1
ATOM 2449 C CA . ASN A 1 311 ? -19.734 65.625 30.906 1 87.81 311 ASN A CA 1
ATOM 2450 C C . ASN A 1 311 ? -19.281 64.125 30.938 1 87.81 311 ASN A C 1
ATOM 2452 O O . ASN A 1 311 ? -18.734 63.688 31.953 1 87.81 311 ASN A O 1
ATOM 2456 N N . LEU A 1 312 ? -19.562 63.531 29.844 1 88.44 312 LEU A N 1
ATOM 2457 C CA . LEU A 1 312 ? -19.344 62.094 29.75 1 88.44 312 LEU A CA 1
ATOM 2458 C C . LEU A 1 312 ? -17.875 61.719 29.906 1 88.44 312 LEU A C 1
ATOM 2460 O O . LEU A 1 312 ? -17.531 60.75 30.547 1 88.44 312 LEU A O 1
ATOM 2464 N N . LEU A 1 313 ? -16.969 62.469 29.391 1 90.19 313 LEU A N 1
ATOM 2465 C CA . LEU A 1 313 ? -15.539 62.188 29.406 1 90.19 313 LEU A CA 1
ATOM 2466 C C . LEU A 1 313 ? -14.961 62.344 30.797 1 90.19 313 LEU A C 1
ATOM 2468 O O . LEU A 1 313 ? -14.164 61.5 31.25 1 90.19 313 LEU A O 1
ATOM 2472 N N . VAL A 1 314 ? -15.375 63.344 31.484 1 88.56 314 VAL A N 1
ATOM 2473 C CA . VAL A 1 314 ? -14.914 63.562 32.844 1 88.56 314 VAL A CA 1
ATOM 2474 C C . VAL A 1 314 ? -15.453 62.438 33.75 1 88.56 314 VAL A C 1
ATOM 2476 O O . VAL A 1 314 ? -14.727 61.938 34.625 1 88.56 314 VAL A O 1
ATOM 2479 N N . SER A 1 315 ? -16.672 62.125 33.531 1 89.5 315 SER A N 1
ATOM 2480 C CA . SER A 1 315 ? -17.281 61.062 34.312 1 89.5 315 SER A CA 1
ATOM 2481 C C . SER A 1 315 ? -16.547 59.719 34.094 1 89.5 315 SER A C 1
ATOM 2483 O O . SER A 1 315 ? -16.375 58.938 35 1 89.5 315 SER A O 1
ATOM 2485 N N . THR A 1 316 ? -16.219 59.469 32.875 1 92.06 316 THR A N 1
ATOM 2486 C CA . THR A 1 316 ? -15.484 58.25 32.5 1 92.06 316 THR A CA 1
ATOM 2487 C C . THR A 1 316 ? -14.133 58.219 33.219 1 92.06 316 THR A C 1
ATOM 2489 O O . THR A 1 316 ? -13.742 57.188 33.781 1 92.06 316 THR A O 1
ATOM 2492 N N . MET A 1 317 ? -13.453 59.344 33.219 1 88.5 317 MET A N 1
ATOM 2493 C CA . MET A 1 317 ? -12.156 59.438 33.875 1 88.5 317 MET A CA 1
ATOM 2494 C C . MET A 1 317 ? -12.281 59.219 35.375 1 88.5 317 MET A C 1
ATOM 2496 O O . MET A 1 317 ? -11.445 58.531 35.969 1 88.5 317 MET A O 1
ATOM 2500 N N . LYS A 1 318 ? -13.336 59.781 35.875 1 85.88 318 LYS A N 1
ATOM 2501 C CA . LYS A 1 318 ? -13.586 59.594 37.312 1 85.88 318 LYS A CA 1
ATOM 2502 C C . LYS A 1 318 ? -13.828 58.125 37.656 1 85.88 318 LYS A C 1
ATOM 2504 O O . LYS A 1 318 ? -13.344 57.625 38.656 1 85.88 318 LYS A O 1
ATOM 2509 N N . PHE A 1 319 ? -14.555 57.531 36.844 1 90.69 319 PHE A N 1
ATOM 2510 C CA . PHE A 1 319 ? -14.844 56.125 37.062 1 90.69 319 PHE A CA 1
ATOM 2511 C C . PHE A 1 319 ? -13.562 55.281 37 1 90.69 319 PHE A C 1
ATOM 2513 O O . PHE A 1 319 ? -13.344 54.406 37.844 1 90.69 319 PHE A O 1
ATOM 2520 N N . LEU A 1 320 ? -12.742 55.531 36.031 1 89.25 320 LEU A N 1
ATOM 2521 C CA . LEU A 1 320 ? -11.492 54.812 35.875 1 89.25 320 LEU A CA 1
ATOM 2522 C C . LEU A 1 320 ? -10.586 54.969 37.094 1 89.25 320 LEU A C 1
ATOM 2524 O O . LEU A 1 320 ? -9.891 54.031 37.469 1 89.25 320 LEU A O 1
ATOM 2528 N N . GLU A 1 321 ? -10.617 56.094 37.625 1 82.38 321 GLU A N 1
ATOM 2529 C CA . GLU A 1 321 ? -9.812 56.375 38.812 1 82.38 321 GLU A CA 1
ATOM 2530 C C . GLU A 1 321 ? -10.32 55.562 40 1 82.38 321 GLU A C 1
ATOM 2532 O O . GLU A 1 321 ? -9.547 55.219 40.875 1 82.38 321 GLU A O 1
ATOM 2537 N N . SER A 1 322 ? -11.555 55.312 39.938 1 86.56 322 SER A N 1
ATOM 2538 C CA . SER A 1 322 ? -12.156 54.562 41.062 1 86.56 322 SER A CA 1
ATOM 2539 C C . SER A 1 322 ? -12.273 53.094 40.75 1 86.56 322 SER A C 1
ATOM 2541 O O . SER A 1 322 ? -13 52.344 41.438 1 86.56 322 SER A O 1
ATOM 2543 N N . PHE A 1 323 ? -11.594 52.594 39.812 1 87.81 323 PHE A N 1
ATOM 2544 C CA . PHE A 1 323 ? -11.734 51.25 39.25 1 87.81 323 PHE A CA 1
ATOM 2545 C C . PHE A 1 323 ? -11.422 50.219 40.312 1 87.81 323 PHE A C 1
ATOM 2547 O O . PHE A 1 323 ? -12.109 49.188 40.406 1 87.81 323 PHE A O 1
ATOM 2554 N N . PRO A 1 324 ? -10.383 50.438 41.156 1 85.44 324 PRO A N 1
ATOM 2555 C CA . PRO A 1 324 ? -10.031 49.438 42.156 1 85.44 324 PRO A CA 1
ATOM 2556 C C . PRO A 1 324 ? -11.164 49.188 43.156 1 85.44 324 PRO A C 1
ATOM 2558 O O . PRO A 1 324 ? -11.25 48.094 43.719 1 85.44 324 PRO A O 1
ATOM 2561 N N . GLU A 1 325 ? -12.078 50.125 43.188 1 89.44 325 GLU A N 1
ATOM 2562 C CA . GLU A 1 325 ? -13.156 50.031 44.156 1 89.44 325 GLU A CA 1
ATOM 2563 C C . GLU A 1 325 ? -14.414 49.438 43.531 1 89.44 325 GLU A C 1
ATOM 2565 O O . GLU A 1 325 ? -15.375 49.094 44.25 1 89.44 325 GLU A O 1
ATOM 2570 N N . LYS A 1 326 ? -14.391 49.188 42.344 1 92.94 326 LYS A N 1
ATOM 2571 C CA . LYS A 1 326 ? -15.586 48.75 41.625 1 92.94 326 LYS A CA 1
ATOM 2572 C C . LYS A 1 326 ? -15.656 47.219 41.594 1 92.94 326 LYS A C 1
ATOM 2574 O O . LYS A 1 326 ? -14.633 46.531 41.688 1 92.94 326 LYS A O 1
ATOM 2579 N N . THR A 1 327 ? -16.859 46.688 41.406 1 93.31 327 THR A N 1
ATOM 2580 C CA . THR A 1 327 ? -17.078 45.25 41.25 1 93.31 327 THR A CA 1
ATOM 2581 C C . THR A 1 327 ? -16.734 44.781 39.844 1 93.31 327 THR A C 1
ATOM 2583 O O . THR A 1 327 ? -16.672 45.625 38.938 1 93.31 327 THR A O 1
ATOM 2586 N N . ARG A 1 328 ? -16.562 43.531 39.688 1 91.44 328 ARG A N 1
ATOM 2587 C CA . ARG A 1 328 ? -16.219 42.969 38.375 1 91.44 328 ARG A CA 1
ATOM 2588 C C . ARG A 1 328 ? -17.344 43.219 37.375 1 91.44 328 ARG A C 1
ATOM 2590 O O . ARG A 1 328 ? -17.094 43.469 36.188 1 91.44 328 ARG A O 1
ATOM 2597 N N . GLU A 1 329 ? -18.5 43.125 37.875 1 93.69 329 GLU A N 1
ATOM 2598 C CA . GLU A 1 329 ? -19.656 43.344 37 1 93.69 329 GLU A CA 1
ATOM 2599 C C . GLU A 1 329 ? -19.719 44.781 36.531 1 93.69 329 GLU A C 1
ATOM 2601 O O . GLU A 1 329 ? -20 45.062 35.344 1 93.69 329 GLU A O 1
ATOM 2606 N N . GLU A 1 330 ? -19.438 45.656 37.406 1 94.75 330 GLU A N 1
ATOM 2607 C CA . GLU A 1 330 ? -19.422 47.062 37.062 1 94.75 330 GLU A CA 1
ATOM 2608 C C . GLU A 1 330 ? -18.297 47.375 36.062 1 94.75 330 GLU A C 1
ATOM 2610 O O . GLU A 1 330 ? -18.484 48.125 35.125 1 94.75 330 GLU A O 1
ATOM 2615 N N . LYS A 1 331 ? -17.234 46.812 36.344 1 94.75 331 LYS A N 1
ATOM 2616 C CA . LYS A 1 331 ? -16.078 47 35.469 1 94.75 331 LYS A CA 1
ATOM 2617 C C . LYS A 1 331 ? -16.375 46.5 34.031 1 94.75 331 LYS A C 1
ATOM 2619 O O . LYS A 1 331 ? -16.078 47.156 33.062 1 94.75 331 LYS A O 1
ATOM 2624 N N . ALA A 1 332 ? -17 45.344 34 1 94.31 332 ALA A N 1
ATOM 2625 C CA . ALA A 1 332 ? -17.328 44.75 32.719 1 94.31 332 ALA A CA 1
ATOM 2626 C C . ALA A 1 332 ? -18.297 45.625 31.922 1 94.31 332 ALA A C 1
ATOM 2628 O O . ALA A 1 332 ? -18.109 45.844 30.719 1 94.31 332 ALA A O 1
ATOM 2629 N N . GLN A 1 333 ? -19.25 46.062 32.594 1 94.5 333 GLN A N 1
ATOM 2630 C CA . GLN A 1 333 ? -20.219 46.938 31.969 1 94.5 333 GLN A CA 1
ATOM 2631 C C . GLN A 1 333 ? -19.578 48.219 31.5 1 94.5 333 GLN A C 1
ATOM 2633 O O . GLN A 1 333 ? -19.875 48.719 30.406 1 94.5 333 GLN A O 1
ATOM 2638 N N . PHE A 1 334 ? -18.797 48.75 32.344 1 95.44 334 PHE A N 1
ATOM 2639 C CA . PHE A 1 334 ? -18.078 49.969 32 1 95.44 334 PHE A CA 1
ATOM 2640 C C . PHE A 1 334 ? -17.219 49.75 30.766 1 95.44 334 PHE A C 1
ATOM 2642 O O . PHE A 1 334 ? -17.219 50.594 29.859 1 95.44 334 PHE A O 1
ATOM 2649 N N . MET A 1 335 ? -16.578 48.656 30.656 1 94.94 335 MET A N 1
ATOM 2650 C CA . MET A 1 335 ? -15.664 48.344 29.547 1 94.94 335 MET A CA 1
ATOM 2651 C C . MET A 1 335 ? -16.422 48.281 28.219 1 94.94 335 MET A C 1
ATOM 2653 O O . MET A 1 335 ? -15.922 48.719 27.188 1 94.94 335 MET A O 1
ATOM 2657 N N . LYS A 1 336 ? -17.516 47.719 28.266 1 94.38 336 LYS A N 1
ATOM 2658 C CA . LYS A 1 336 ? -18.328 47.656 27.062 1 94.38 336 LYS A CA 1
ATOM 2659 C C . LYS A 1 336 ? -18.703 49.031 26.547 1 94.38 336 LYS A C 1
ATOM 2661 O O . LYS A 1 336 ? -18.703 49.281 25.344 1 94.38 336 LYS A O 1
ATOM 2666 N N . GLY A 1 337 ? -19 49.844 27.5 1 93.69 337 GLY A N 1
ATOM 2667 C CA . GLY A 1 337 ? -19.359 51.219 27.156 1 93.69 337 GLY A CA 1
ATOM 2668 C C . GLY A 1 337 ? -18.156 52.062 26.766 1 93.69 337 GLY A C 1
ATOM 2669 O O . GLY A 1 337 ? -18.281 52.969 25.938 1 93.69 337 GLY A O 1
ATOM 2670 N N . LEU A 1 338 ? -17.078 51.812 27.359 1 94.94 338 LEU A N 1
ATOM 2671 C CA . LEU A 1 338 ? -15.859 52.594 27.125 1 94.94 338 LEU A CA 1
ATOM 2672 C C . LEU A 1 338 ? -15.461 52.531 25.656 1 94.94 338 LEU A C 1
ATOM 2674 O O . LEU A 1 338 ? -15 53.562 25.109 1 94.94 338 LEU A O 1
ATOM 2678 N N . ALA A 1 339 ? -15.672 51.438 25 1 93.31 339 ALA A N 1
ATOM 2679 C CA . ALA A 1 339 ? -15.305 51.25 23.594 1 93.31 339 ALA A CA 1
ATOM 2680 C C . ALA A 1 339 ? -15.969 52.281 22.703 1 93.31 339 ALA A C 1
ATOM 2682 O O . ALA A 1 339 ? -15.398 52.688 21.703 1 93.31 339 ALA A O 1
ATOM 2683 N N . ARG A 1 340 ? -17.031 52.75 23.125 1 92.25 340 ARG A N 1
ATOM 2684 C CA . ARG A 1 340 ? -17.797 53.688 22.312 1 92.25 340 ARG A CA 1
ATOM 2685 C C . ARG A 1 340 ? -17.328 55.094 22.531 1 92.25 340 ARG A C 1
ATOM 2687 O O . ARG A 1 340 ? -17.531 55.969 21.672 1 92.25 340 ARG A O 1
ATOM 2694 N N . VAL A 1 341 ? -16.703 55.344 23.609 1 92.94 341 VAL A N 1
ATOM 2695 C CA . VAL A 1 341 ? -16.375 56.719 23.984 1 92.94 341 VAL A CA 1
ATOM 2696 C C . VAL A 1 341 ? -14.883 56.969 23.766 1 92.94 341 VAL A C 1
ATOM 2698 O O . VAL A 1 341 ? -14.445 58.094 23.688 1 92.94 341 VAL A O 1
ATOM 2701 N N . LEU A 1 342 ? -14.086 55.969 23.562 1 94 342 LEU A N 1
ATOM 2702 C CA . LEU A 1 342 ? -12.633 56.062 23.484 1 94 342 LEU A CA 1
ATOM 2703 C C . LEU A 1 342 ? -12.211 56.969 22.344 1 94 342 LEU A C 1
ATOM 2705 O O . LEU A 1 342 ? -11.211 57.688 22.453 1 94 342 LEU A O 1
ATOM 2709 N N . GLY A 1 343 ? -12.969 57 21.344 1 91.88 343 GLY A N 1
ATOM 2710 C CA . GLY A 1 343 ? -12.656 57.812 20.172 1 91.88 343 GLY A CA 1
ATOM 2711 C C . GLY A 1 343 ? -12.734 59.312 20.453 1 91.88 343 GLY A C 1
ATOM 2712 O O . GLY A 1 343 ? -12.156 60.094 19.719 1 91.88 343 GLY A O 1
ATOM 2713 N N . GLN A 1 344 ? -13.344 59.656 21.5 1 90.44 344 GLN A N 1
ATOM 2714 C CA . GLN A 1 344 ? -13.57 61.062 21.812 1 90.44 344 GLN A CA 1
ATOM 2715 C C . GLN A 1 344 ? -12.445 61.625 22.688 1 90.44 344 GLN A C 1
ATOM 2717 O O . GLN A 1 344 ? -12.32 62.844 22.844 1 90.44 344 GLN A O 1
ATOM 2722 N N . PHE A 1 345 ? -11.641 60.844 23.156 1 91.38 345 PHE A N 1
ATOM 2723 C CA . PHE A 1 345 ? -10.562 61.281 24.031 1 91.38 345 PHE A CA 1
ATOM 2724 C C . PHE A 1 345 ? -9.367 61.75 23.219 1 91.38 345 PHE A C 1
ATOM 2726 O O . PHE A 1 345 ? -9.039 61.156 22.188 1 91.38 345 PHE A O 1
ATOM 2733 N N . PRO A 1 346 ? -8.711 62.75 23.766 1 88 346 PRO A N 1
ATOM 2734 C CA . PRO A 1 346 ? -7.445 63.125 23.141 1 88 346 PRO A CA 1
ATOM 2735 C C . PRO A 1 346 ? -6.379 62.062 23.25 1 88 346 PRO A C 1
ATOM 2737 O O . PRO A 1 346 ? -6.328 61.344 24.25 1 88 346 PRO A O 1
ATOM 2740 N N . GLU A 1 347 ? -5.492 62.031 22.312 1 89.75 347 GLU A N 1
ATOM 2741 C CA . GLU A 1 347 ? -4.488 60.969 22.203 1 89.75 347 GLU A CA 1
ATOM 2742 C C . GLU A 1 347 ? -3.592 60.938 23.438 1 89.75 347 GLU A C 1
ATOM 2744 O O . GLU A 1 347 ? -3.211 59.875 23.922 1 89.75 347 GLU A O 1
ATOM 2749 N N . ARG A 1 348 ? -3.289 62.031 23.906 1 86.06 348 ARG A N 1
ATOM 2750 C CA . ARG A 1 348 ? -2.4 62.125 25.062 1 86.06 348 ARG A CA 1
ATOM 2751 C C . ARG A 1 348 ? -3.045 61.531 26.297 1 86.06 348 ARG A C 1
ATOM 2753 O O . ARG A 1 348 ? -2.373 60.844 27.094 1 86.06 348 ARG A O 1
ATOM 2760 N N . VAL A 1 349 ? -4.293 61.812 26.422 1 88.5 349 VAL A N 1
ATOM 2761 C CA . VAL A 1 349 ? -5.023 61.281 27.562 1 88.5 349 VAL A CA 1
ATOM 2762 C C . VAL A 1 349 ? -5.141 59.75 27.422 1 88.5 349 VAL A C 1
ATOM 2764 O O . VAL A 1 349 ? -4.984 59.031 28.391 1 88.5 349 VAL A O 1
ATOM 2767 N N . LEU A 1 350 ? -5.398 59.344 26.188 1 92.69 350 LEU A N 1
ATOM 2768 C CA . LEU A 1 350 ? -5.496 57.906 25.922 1 92.69 350 LEU A CA 1
ATOM 2769 C C . LEU A 1 350 ? -4.191 57.188 26.281 1 92.69 350 LEU A C 1
ATOM 2771 O O . LEU A 1 350 ? -4.207 56.188 26.969 1 92.69 350 LEU A O 1
ATOM 2775 N N . LYS A 1 351 ? -3.111 57.75 25.906 1 90.81 351 LYS A N 1
ATOM 2776 C CA . LYS A 1 351 ? -1.8 57.094 26.031 1 90.81 351 LYS A CA 1
ATOM 2777 C C . LYS A 1 351 ? -1.282 57.188 27.469 1 90.81 351 LYS A C 1
ATOM 2779 O O . LYS A 1 351 ? -0.688 56.219 27.969 1 90.81 351 LYS A O 1
ATOM 2784 N N . ARG A 1 352 ? -1.595 58.188 28.109 1 86.44 352 ARG A N 1
ATOM 2785 C CA . ARG A 1 352 ? -0.902 58.438 29.375 1 86.44 352 ARG A CA 1
ATOM 2786 C C . ARG A 1 352 ? -1.777 58.031 30.562 1 86.44 352 ARG A C 1
ATOM 2788 O O . ARG A 1 352 ? -1.268 57.75 31.641 1 86.44 352 ARG A O 1
ATOM 2795 N N . LYS A 1 353 ? -2.994 58.125 30.359 1 88.75 353 LYS A N 1
ATOM 2796 C CA . LYS A 1 353 ? -3.867 57.906 31.5 1 88.75 353 LYS A CA 1
ATOM 2797 C C . LYS A 1 353 ? -4.703 56.656 31.328 1 88.75 353 LYS A C 1
ATOM 2799 O O . LYS A 1 353 ? -4.641 55.719 32.156 1 88.75 353 LYS A O 1
ATOM 2804 N N . ILE A 1 354 ? -5.395 56.562 30.234 1 93.06 354 ILE A N 1
ATOM 2805 C CA . ILE A 1 354 ? -6.371 55.5 30.047 1 93.06 354 ILE A CA 1
ATOM 2806 C C . ILE A 1 354 ? -5.648 54.188 29.781 1 93.06 354 ILE A C 1
ATOM 2808 O O . ILE A 1 354 ? -5.938 53.156 30.422 1 93.06 354 ILE A O 1
ATOM 2812 N N . LEU A 1 355 ? -4.688 54.156 28.875 1 95.38 355 LEU A N 1
ATOM 2813 C CA . LEU A 1 355 ? -3.992 52.938 28.469 1 95.38 355 LEU A CA 1
ATOM 2814 C C . LEU A 1 355 ? -3.295 52.281 29.656 1 95.38 355 LEU A C 1
ATOM 2816 O O . LEU A 1 355 ? -3.484 51.094 29.906 1 95.38 355 LEU A O 1
ATOM 2820 N N . PRO A 1 356 ? -2.549 53.031 30.391 1 92.19 356 PRO A N 1
ATOM 2821 C CA . PRO A 1 356 ? -1.899 52.406 31.547 1 92.19 356 PRO A CA 1
ATOM 2822 C C . PRO A 1 356 ? -2.9 51.812 32.531 1 92.19 356 PRO A C 1
ATOM 2824 O O . PRO A 1 356 ? -2.641 50.781 33.125 1 92.19 356 PRO A O 1
ATOM 2827 N N . SER A 1 357 ? -4.008 52.531 32.688 1 91.38 357 SER A N 1
ATOM 2828 C CA . SER A 1 357 ? -5.043 52 33.594 1 91.38 357 SER A CA 1
ATOM 2829 C C . SER A 1 357 ? -5.617 50.688 33.094 1 91.38 357 SER A C 1
ATOM 2831 O O . SER A 1 357 ? -5.887 49.781 33.875 1 91.38 357 SER A O 1
ATOM 2833 N N . LEU A 1 358 ? -5.82 50.625 31.844 1 95.19 358 LEU A N 1
ATOM 2834 C CA . LEU A 1 358 ? -6.344 49.406 31.234 1 95.19 358 LEU A CA 1
ATOM 2835 C C . LEU A 1 358 ? -5.328 48.25 31.328 1 95.19 358 LEU A C 1
ATOM 2837 O O . LEU A 1 358 ? -5.695 47.125 31.578 1 95.19 358 LEU A O 1
ATOM 2841 N N . LEU A 1 359 ? -4.078 48.562 31.094 1 95.75 359 LEU A N 1
ATOM 2842 C CA . LEU A 1 359 ? -3.023 47.562 31.125 1 95.75 359 LEU A CA 1
ATOM 2843 C C . LEU A 1 359 ? -2.896 46.938 32.531 1 95.75 359 LEU A C 1
ATOM 2845 O O . LEU A 1 359 ? -2.578 45.75 32.656 1 95.75 359 LEU A O 1
ATOM 2849 N N . GLU A 1 360 ? -3.203 47.75 33.469 1 91.5 360 GLU A N 1
ATOM 2850 C CA . GLU A 1 360 ? -3.168 47.25 34.844 1 91.5 360 GLU A CA 1
ATOM 2851 C C . GLU A 1 360 ? -4.281 46.25 35.094 1 91.5 360 GLU A C 1
ATOM 2853 O O . GLU A 1 360 ? -4.137 45.344 35.938 1 91.5 360 GLU A O 1
ATOM 2858 N N . GLU A 1 361 ? -5.316 46.406 34.406 1 92.06 361 GLU A N 1
ATOM 2859 C CA . GLU A 1 361 ? -6.484 45.562 34.594 1 92.06 361 GLU A CA 1
ATOM 2860 C C . GLU A 1 361 ? -6.316 44.219 33.875 1 92.06 361 GLU A C 1
ATOM 2862 O O . GLU A 1 361 ? -7.129 43.312 34.062 1 92.06 361 GLU A O 1
ATOM 2867 N N . LEU A 1 362 ? -5.215 43.938 33.156 1 94.81 362 LEU A N 1
ATOM 2868 C CA . LEU A 1 362 ? -4.973 42.719 32.406 1 94.81 362 LEU A CA 1
ATOM 2869 C C . LEU A 1 362 ? -4.684 41.562 33.375 1 94.81 362 LEU A C 1
ATOM 2871 O O . LEU A 1 362 ? -4.723 40.375 32.969 1 94.81 362 LEU A O 1
ATOM 2875 N N . LYS A 1 363 ? -4.516 41.875 34.625 1 92.31 363 LYS A N 1
ATOM 2876 C CA . LYS A 1 363 ? -4.246 40.875 35.625 1 92.31 363 LYS A CA 1
ATOM 2877 C C . LYS A 1 363 ? -5.492 40.031 35.938 1 92.31 363 LYS A C 1
ATOM 2879 O O . LYS A 1 363 ? -5.395 38.906 36.375 1 92.31 363 LYS A O 1
ATOM 2884 N N . ASP A 1 364 ? -6.625 40.594 35.625 1 93.12 364 ASP A N 1
ATOM 2885 C CA . ASP A 1 364 ? -7.883 39.906 35.844 1 93.12 364 ASP A CA 1
ATOM 2886 C C . ASP A 1 364 ? -8.312 39.125 34.625 1 93.12 364 ASP A C 1
ATOM 2888 O O . ASP A 1 364 ? -8.898 39.688 33.688 1 93.12 364 ASP A O 1
ATOM 2892 N N . ASN A 1 365 ? -8.266 37.812 34.719 1 93.81 365 ASN A N 1
ATOM 2893 C CA . ASN A 1 365 ? -8.516 36.938 33.594 1 93.81 365 ASN A CA 1
ATOM 2894 C C . ASN A 1 365 ? -9.977 37 33.156 1 93.81 365 ASN A C 1
ATOM 2896 O O . ASN A 1 365 ? -10.289 36.812 31.984 1 93.81 365 ASN A O 1
ATOM 2900 N N . GLN A 1 366 ? -10.859 37.188 34.062 1 92.81 366 GLN A N 1
ATOM 2901 C CA . GLN A 1 366 ? -12.297 37.156 33.781 1 92.81 366 GLN A CA 1
ATOM 2902 C C . GLN A 1 366 ? -12.734 38.406 33.031 1 92.81 366 GLN A C 1
ATOM 2904 O O . GLN A 1 366 ? -13.758 38.406 32.344 1 92.81 366 GLN A O 1
ATOM 2909 N N . LEU A 1 367 ? -11.945 39.5 33.062 1 94 367 LEU A N 1
ATOM 2910 C CA . LEU A 1 367 ? -12.32 40.781 32.469 1 94 367 LEU A CA 1
ATOM 2911 C C . LEU A 1 367 ? -11.617 40.969 31.109 1 94 367 LEU A C 1
ATOM 2913 O O . LEU A 1 367 ? -11.922 41.906 30.375 1 94 367 LEU A O 1
ATOM 2917 N N . LEU A 1 368 ? -10.805 40.062 30.781 1 95.38 368 LEU A N 1
ATOM 2918 C CA . LEU A 1 368 ? -9.93 40.156 29.625 1 95.38 368 LEU A CA 1
ATOM 2919 C C . LEU A 1 368 ? -10.75 40.312 28.344 1 95.38 368 LEU A C 1
ATOM 2921 O O . LEU A 1 368 ? -10.422 41.125 27.484 1 95.38 368 LEU A O 1
ATOM 2925 N N . PRO A 1 369 ? -11.82 39.562 28.156 1 94 369 PRO A N 1
ATOM 2926 C CA . PRO A 1 369 ? -12.586 39.656 26.906 1 94 369 PRO A CA 1
ATOM 2927 C C . PRO A 1 369 ? -13.148 41.062 26.672 1 94 369 PRO A C 1
ATOM 2929 O O . PRO A 1 369 ? -13.422 41.438 25.547 1 94 369 PRO A O 1
ATOM 2932 N N . TYR A 1 370 ? -13.203 41.812 27.766 1 94.5 370 TYR A N 1
ATOM 2933 C CA . TYR A 1 370 ? -13.75 43.156 27.688 1 94.5 370 TYR A CA 1
ATOM 2934 C C . TYR A 1 370 ? -12.641 44.188 27.656 1 94.5 370 TYR A C 1
ATOM 2936 O O . TYR A 1 370 ? -12.781 45.25 27.031 1 94.5 370 TYR A O 1
ATOM 2944 N N . THR A 1 371 ? -11.609 43.938 28.312 1 96.19 371 THR A N 1
ATOM 2945 C CA . THR A 1 371 ? -10.5 44.875 28.453 1 96.19 371 THR A CA 1
ATOM 2946 C C . THR A 1 371 ? -9.664 44.938 27.172 1 96.19 371 THR A C 1
ATOM 2948 O O . THR A 1 371 ? -9.273 46 26.719 1 96.19 371 THR A O 1
ATOM 2951 N N . ILE A 1 372 ? -9.484 43.812 26.547 1 96.31 372 ILE A N 1
ATOM 2952 C CA . ILE A 1 372 ? -8.562 43.656 25.422 1 96.31 372 ILE A CA 1
ATOM 2953 C C . ILE A 1 372 ? -9.062 44.469 24.234 1 96.31 372 ILE A C 1
ATOM 2955 O O . ILE A 1 372 ? -8.297 45.219 23.609 1 96.31 372 ILE A O 1
ATOM 2959 N N . PRO A 1 373 ? -10.32 44.375 23.922 1 96 373 PRO A N 1
ATOM 2960 C CA . PRO A 1 373 ? -10.789 45.156 22.781 1 96 373 PRO A CA 1
ATOM 2961 C C . PRO A 1 373 ? -10.516 46.656 22.953 1 96 373 PRO A C 1
ATOM 2963 O O . PRO A 1 373 ? -10.18 47.344 21.984 1 96 373 PRO A O 1
ATOM 2966 N N . ASN A 1 374 ? -10.648 47.156 24.156 1 96.69 374 ASN A N 1
ATOM 2967 C CA . ASN A 1 374 ? -10.398 48.562 24.422 1 96.69 374 ASN A CA 1
ATOM 2968 C C . ASN A 1 374 ? -8.93 48.938 24.203 1 96.69 374 ASN A C 1
ATOM 2970 O O . ASN A 1 374 ? -8.617 49.969 23.641 1 96.69 374 ASN A O 1
ATOM 2974 N N . ILE A 1 375 ? -8.117 48.125 24.656 1 97.19 375 ILE A N 1
ATOM 2975 C CA . ILE A 1 375 ? -6.68 48.344 24.5 1 97.19 375 ILE A CA 1
ATOM 2976 C C . ILE A 1 375 ? -6.332 48.438 23.016 1 97.19 375 ILE A C 1
ATOM 2978 O O . ILE A 1 375 ? -5.566 49.281 22.594 1 97.19 375 ILE A O 1
ATOM 2982 N N . PHE A 1 376 ? -6.934 47.625 22.203 1 96.5 376 PHE A N 1
ATOM 2983 C CA . PHE A 1 376 ? -6.574 47.562 20.797 1 96.5 376 PHE A CA 1
ATOM 2984 C C . PHE A 1 376 ? -7.184 48.75 20.031 1 96.5 376 PHE A C 1
ATOM 2986 O O . PHE A 1 376 ? -6.66 49.156 18.984 1 96.5 376 PHE A O 1
ATOM 2993 N N . ILE A 1 377 ? -8.289 49.219 20.516 1 95.56 377 ILE A N 1
ATOM 2994 C CA . ILE A 1 377 ? -8.805 50.469 19.938 1 95.56 377 ILE A CA 1
ATOM 2995 C C . ILE A 1 377 ? -7.773 51.562 20.094 1 95.56 377 ILE A C 1
ATOM 2997 O O . ILE A 1 377 ? -7.523 52.344 19.156 1 95.56 377 ILE A O 1
ATOM 3001 N N . ILE A 1 378 ? -7.152 51.656 21.219 1 96.5 378 ILE A N 1
ATOM 3002 C CA . ILE A 1 378 ? -6.133 52.656 21.484 1 96.5 378 ILE A CA 1
ATOM 3003 C C . ILE A 1 378 ? -4.871 52.344 20.688 1 96.5 378 ILE A C 1
ATOM 3005 O O . ILE A 1 378 ? -4.223 53.25 20.156 1 96.5 378 ILE A O 1
ATOM 3009 N N . THR A 1 379 ? -4.547 51.094 20.609 1 95.5 379 THR A N 1
ATOM 3010 C CA . THR A 1 379 ? -3.352 50.625 19.938 1 95.5 379 THR A CA 1
ATOM 3011 C C . THR A 1 379 ? -3.357 51.062 18.469 1 95.5 379 THR A C 1
ATOM 3013 O O . THR A 1 379 ? -2.303 51.312 17.891 1 95.5 379 THR A O 1
ATOM 3016 N N . GLN A 1 380 ? -4.508 51.125 17.906 1 92.81 380 GLN A N 1
ATOM 3017 C CA . GLN A 1 380 ? -4.617 51.562 16.516 1 92.81 380 GLN A CA 1
ATOM 3018 C C . GLN A 1 380 ? -4.039 52.938 16.312 1 92.81 380 GLN A C 1
ATOM 3020 O O . GLN A 1 380 ? -3.549 53.25 15.219 1 92.81 380 GLN A O 1
ATOM 3025 N N . LYS A 1 381 ? -4.02 53.688 17.312 1 92.38 381 LYS A N 1
ATOM 3026 C CA . LYS A 1 381 ? -3.529 55.062 17.234 1 92.38 381 LYS A CA 1
ATOM 3027 C C . LYS A 1 381 ? -2.055 55.156 17.625 1 92.38 381 LYS A C 1
ATOM 3029 O O . LYS A 1 381 ? -1.435 56.219 17.516 1 92.38 381 LYS A O 1
ATOM 3034 N N . LEU A 1 382 ? -1.521 54.125 18.031 1 94.88 382 LEU A N 1
ATOM 3035 C CA . LEU A 1 382 ? -0.132 54.094 18.469 1 94.88 382 LEU A CA 1
ATOM 3036 C C . LEU A 1 382 ? 0.799 53.719 17.328 1 94.88 382 LEU A C 1
ATOM 3038 O O . LEU A 1 382 ? 0.396 53 16.391 1 94.88 382 LEU A O 1
ATOM 3042 N N . SER A 1 383 ? 1.992 54.219 17.391 1 94.69 383 SER A N 1
ATOM 3043 C CA . SER A 1 383 ? 3.025 53.781 16.453 1 94.69 383 SER A CA 1
ATOM 3044 C C . SER A 1 383 ? 3.516 52.375 16.797 1 94.69 383 SER A C 1
ATOM 3046 O O . SER A 1 383 ? 3.221 51.844 17.891 1 94.69 383 SER A O 1
ATOM 3048 N N . GLN A 1 384 ? 4.191 51.719 15.93 1 95.44 384 GLN A N 1
ATOM 3049 C CA . GLN A 1 384 ? 4.754 50.375 16.141 1 95.44 384 GLN A CA 1
ATOM 3050 C C . GLN A 1 384 ? 5.672 50.375 17.359 1 95.44 384 GLN A C 1
ATOM 3052 O O . GLN A 1 384 ? 5.617 49.438 18.172 1 95.44 384 GLN A O 1
ATOM 3057 N N . GLN A 1 385 ? 6.398 51.406 17.438 1 95.44 385 GLN A N 1
ATOM 3058 C CA . GLN A 1 385 ? 7.348 51.5 18.547 1 95.44 385 GLN A CA 1
ATOM 3059 C C . GLN A 1 385 ? 6.621 51.625 19.875 1 95.44 385 GLN A C 1
ATOM 3061 O O . GLN A 1 385 ? 6.973 50.969 20.844 1 95.44 385 GLN A O 1
ATOM 3066 N N . GLU A 1 386 ? 5.637 52.469 19.891 1 94.62 386 GLU A N 1
ATOM 3067 C CA . GLU A 1 386 ? 4.863 52.688 21.109 1 94.62 386 GLU A CA 1
ATOM 3068 C C . GLU A 1 386 ? 4.176 51.375 21.547 1 94.62 386 GLU A C 1
ATOM 3070 O O . GLU A 1 386 ? 4.156 51.062 22.734 1 94.62 386 GLU A O 1
ATOM 3075 N N . PHE A 1 387 ? 3.646 50.719 20.625 1 96.69 387 PHE A N 1
ATOM 3076 C CA . PHE A 1 387 ? 2.957 49.469 20.938 1 96.69 387 PHE A CA 1
ATOM 3077 C C . PHE A 1 387 ? 3.914 48.469 21.562 1 96.69 387 PHE A C 1
ATOM 3079 O O . PHE A 1 387 ? 3.598 47.844 22.578 1 96.69 387 PHE A O 1
ATOM 3086 N N . CYS A 1 388 ? 5.074 48.281 20.953 1 96.44 388 CYS A N 1
ATOM 3087 C CA . CYS A 1 388 ? 6.051 47.281 21.406 1 96.44 388 CYS A CA 1
ATOM 3088 C C . CYS A 1 388 ? 6.594 47.656 22.781 1 96.44 388 CYS A C 1
ATOM 3090 O O . CYS A 1 388 ? 6.883 46.781 23.594 1 96.44 388 CYS A O 1
ATOM 3092 N N . ASP A 1 389 ? 6.582 48.938 22.953 1 94.56 389 ASP A N 1
ATOM 3093 C CA . ASP A 1 389 ? 7.184 49.375 24.203 1 94.56 389 ASP A CA 1
ATOM 3094 C C . ASP A 1 389 ? 6.141 49.438 25.328 1 94.56 389 ASP A C 1
ATOM 3096 O O . ASP A 1 389 ? 6.422 49.062 26.469 1 94.56 389 ASP A O 1
ATOM 3100 N N . LEU A 1 390 ? 4.965 49.875 25 1 93.62 390 LEU A N 1
ATOM 3101 C CA . LEU A 1 390 ? 4.004 50.219 26.031 1 93.62 390 LEU A CA 1
ATOM 3102 C C . LEU A 1 390 ? 2.984 49.125 26.234 1 93.62 390 LEU A C 1
ATOM 3104 O O . LEU A 1 390 ? 2.482 48.906 27.344 1 93.62 390 LEU A O 1
ATOM 3108 N N . VAL A 1 391 ? 2.65 48.406 25.219 1 96.94 391 VAL A N 1
ATOM 3109 C CA . VAL A 1 391 ? 1.479 47.531 25.266 1 96.94 391 VAL A CA 1
ATOM 3110 C C . VAL A 1 391 ? 1.921 46.094 25.266 1 96.94 391 VAL A C 1
ATOM 3112 O O . VAL A 1 391 ? 1.529 45.312 26.141 1 96.94 391 VAL A O 1
ATOM 3115 N N . LEU A 1 392 ? 2.842 45.625 24.359 1 97 392 LEU A N 1
ATOM 3116 C CA . LEU A 1 392 ? 3.191 44.25 24.078 1 97 392 LEU A CA 1
ATOM 3117 C C . LEU A 1 392 ? 3.729 43.531 25.328 1 97 392 LEU A C 1
ATOM 3119 O O . LEU A 1 392 ? 3.361 42.406 25.609 1 97 392 LEU A O 1
ATOM 3123 N N . PRO A 1 393 ? 4.523 44.188 26.094 1 96 393 PRO A N 1
ATOM 3124 C CA . PRO A 1 393 ? 5.055 43.531 27.281 1 96 393 PRO A CA 1
ATOM 3125 C C . PRO A 1 393 ? 3.961 43.125 28.266 1 96 393 PRO A C 1
ATOM 3127 O O . PRO A 1 393 ? 4.086 42.094 28.938 1 96 393 PRO A O 1
ATOM 3130 N N . SER A 1 394 ? 2.912 43.906 28.359 1 95.75 394 SER A N 1
ATOM 3131 C CA . SER A 1 394 ? 1.813 43.625 29.266 1 95.75 394 SER A CA 1
ATOM 3132 C C . SER A 1 394 ? 0.896 42.531 28.688 1 95.75 394 SER A C 1
ATOM 3134 O O . SER A 1 394 ? 0.173 41.875 29.438 1 95.75 394 SER A O 1
ATOM 3136 N N . LEU A 1 395 ? 0.939 42.406 27.422 1 96 395 LEU A N 1
ATOM 3137 C CA . LEU A 1 395 ? 0.06 41.469 26.75 1 96 395 LEU A CA 1
ATOM 3138 C C . LEU A 1 395 ? 0.679 40.062 26.734 1 96 395 LEU A C 1
ATOM 3140 O O . LEU A 1 395 ? -0.039 39.062 26.734 1 96 395 LEU A O 1
ATOM 3144 N N . LYS A 1 396 ? 1.915 39.906 26.672 1 95.88 396 LYS A N 1
ATOM 3145 C CA . LYS A 1 396 ? 2.633 38.625 26.5 1 95.88 396 LYS A CA 1
ATOM 3146 C C . LYS A 1 396 ? 2.189 37.594 27.531 1 95.88 396 LYS A C 1
ATOM 3148 O O . LYS A 1 396 ? 1.867 36.469 27.188 1 95.88 396 LYS A O 1
ATOM 3153 N N . PRO A 1 397 ? 2.061 38.062 28.781 1 94.88 397 PRO A N 1
ATOM 3154 C CA . PRO A 1 397 ? 1.628 37.062 29.781 1 94.88 397 PRO A CA 1
ATOM 3155 C C . PRO A 1 397 ? 0.195 36.594 29.547 1 94.88 397 PRO A C 1
ATOM 3157 O O . PRO A 1 397 ? -0.174 35.5 30 1 94.88 397 PRO A O 1
ATOM 3160 N N . VAL A 1 398 ? -0.567 37.344 28.953 1 95.62 398 VAL A N 1
ATOM 3161 C CA . VAL A 1 398 ? -1.983 37.062 28.75 1 95.62 398 VAL A CA 1
ATOM 3162 C C . VAL A 1 398 ? -2.143 36.031 27.656 1 95.62 398 VAL A C 1
ATOM 3164 O O . VAL A 1 398 ? -3.164 35.344 27.578 1 95.62 398 VAL A O 1
ATOM 3167 N N . PHE A 1 399 ? -1.136 35.844 26.844 1 95.88 399 PHE A N 1
ATOM 3168 C CA . PHE A 1 399 ? -1.197 34.938 25.703 1 95.88 399 PHE A CA 1
ATOM 3169 C C . PHE A 1 399 ? -1.373 33.469 26.172 1 95.88 399 PHE A C 1
ATOM 3171 O O . PHE A 1 399 ? -1.819 32.625 25.406 1 95.88 399 PHE A O 1
ATOM 3178 N N . ASN A 1 400 ? -1.11 33.219 27.391 1 93.06 400 ASN A N 1
ATOM 3179 C CA . ASN A 1 400 ? -1.142 31.844 27.891 1 93.06 400 ASN A CA 1
ATOM 3180 C C . ASN A 1 400 ? -2.377 31.578 28.734 1 93.06 400 ASN A C 1
ATOM 3182 O O . ASN A 1 400 ? -2.557 30.469 29.266 1 93.06 400 ASN A O 1
ATOM 3186 N N . VAL A 1 401 ? -3.184 32.594 28.859 1 94 401 VAL A N 1
ATOM 3187 C CA . VAL A 1 401 ? -4.395 32.438 29.656 1 94 401 VAL A CA 1
ATOM 3188 C C . VAL A 1 401 ? -5.449 31.688 28.844 1 94 401 VAL A C 1
ATOM 3190 O O . VAL A 1 401 ? -5.926 32.188 27.828 1 94 401 VAL A O 1
ATOM 3193 N N . ARG A 1 402 ? -5.898 30.562 29.312 1 91.06 402 ARG A N 1
ATOM 3194 C CA . ARG A 1 402 ? -6.758 29.672 28.547 1 91.06 402 ARG A CA 1
ATOM 3195 C C . ARG A 1 402 ? -8.195 29.703 29.062 1 91.06 402 ARG A C 1
ATOM 3197 O O . ARG A 1 402 ? -9.125 29.312 28.359 1 91.06 402 ARG A O 1
ATOM 3204 N N . ASP A 1 403 ? -8.328 30.141 30.312 1 91.44 403 ASP A N 1
ATOM 3205 C CA . ASP A 1 403 ? -9.648 30.172 30.922 1 91.44 403 ASP A CA 1
ATOM 3206 C C . ASP A 1 403 ? -10.07 31.609 31.234 1 91.44 403 ASP A C 1
ATOM 3208 O O . ASP A 1 403 ? -9.398 32.312 32 1 91.44 403 ASP A O 1
ATOM 3212 N N . PRO A 1 404 ? -11.023 32.031 30.734 1 93 404 PRO A N 1
ATOM 3213 C CA . PRO A 1 404 ? -11.953 31.438 29.766 1 93 404 PRO A CA 1
ATOM 3214 C C . PRO A 1 404 ? -11.391 31.406 28.344 1 93 404 PRO A C 1
ATOM 3216 O O . PRO A 1 404 ? -10.523 32.219 28 1 93 404 PRO A O 1
ATOM 3219 N N . PRO A 1 405 ? -11.852 30.594 27.5 1 94.5 405 PRO A N 1
ATOM 3220 C CA . PRO A 1 405 ? -11.312 30.469 26.141 1 94.5 405 PRO A CA 1
ATOM 3221 C C . PRO A 1 405 ? -11.508 31.719 25.297 1 94.5 405 PRO A C 1
ATOM 3223 O O . PRO A 1 405 ? -10.766 31.953 24.344 1 94.5 405 PRO A O 1
ATOM 3226 N N . GLN A 1 406 ? -12.453 32.469 25.703 1 94.06 406 GLN A N 1
ATOM 3227 C CA . GLN A 1 406 ? -12.766 33.688 24.984 1 94.06 406 GLN A CA 1
ATOM 3228 C C . GLN A 1 406 ? -11.57 34.656 24.984 1 94.06 406 GLN A C 1
ATOM 3230 O O . GLN A 1 406 ? -11.422 35.469 24.078 1 94.06 406 GLN A O 1
ATOM 3235 N N . ASN A 1 407 ? -10.734 34.562 26.016 1 94.56 407 ASN A N 1
ATOM 3236 C CA . ASN A 1 407 ? -9.547 35.406 26.094 1 94.56 407 ASN A CA 1
ATOM 3237 C C . ASN A 1 407 ? -8.648 35.25 24.875 1 94.56 407 ASN A C 1
ATOM 3239 O O . ASN A 1 407 ? -8.25 36.219 24.25 1 94.56 407 ASN A O 1
ATOM 3243 N N . MET A 1 408 ? -8.477 34.031 24.547 1 95.69 408 MET A N 1
ATOM 3244 C CA . MET A 1 408 ? -7.617 33.719 23.406 1 95.69 408 MET A CA 1
ATOM 3245 C C . MET A 1 408 ? -8.305 34.094 22.094 1 95.69 408 MET A C 1
ATOM 3247 O O . MET A 1 408 ? -7.652 34.562 21.156 1 95.69 408 MET A O 1
ATOM 3251 N N . ILE A 1 409 ? -9.586 33.875 22.047 1 96.44 409 ILE A N 1
ATOM 3252 C CA . ILE A 1 409 ? -10.344 34.156 20.828 1 96.44 409 ILE A CA 1
ATO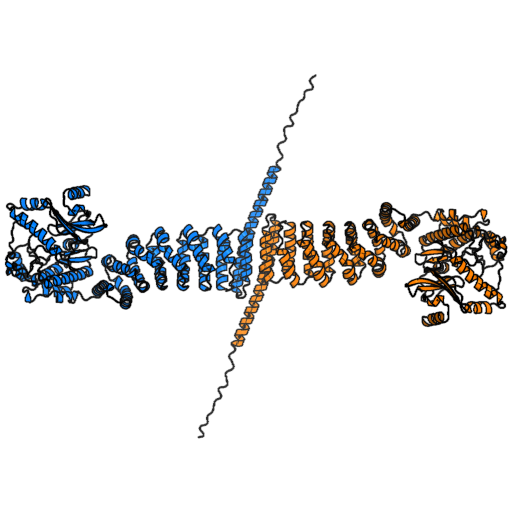M 3253 C C . ILE A 1 409 ? -10.273 35.625 20.484 1 96.44 409 ILE A C 1
ATOM 3255 O O . ILE A 1 409 ? -10.031 36 19.328 1 96.44 409 ILE A O 1
ATOM 3259 N N . VAL A 1 410 ? -10.477 36.438 21.469 1 95.44 410 VAL A N 1
ATOM 3260 C CA . VAL A 1 410 ? -10.469 37.875 21.25 1 95.44 410 VAL A CA 1
ATOM 3261 C C . VAL A 1 410 ? -9.086 38.344 20.797 1 95.44 410 VAL A C 1
ATOM 3263 O O . VAL A 1 410 ? -8.961 39.219 19.938 1 95.44 410 VAL A O 1
ATOM 3266 N N . LEU A 1 411 ? -8.062 37.812 21.391 1 96.5 411 LEU A N 1
ATOM 3267 C CA . LEU A 1 411 ? -6.691 38.156 20.984 1 96.5 411 LEU A CA 1
ATOM 3268 C C . LEU A 1 411 ? -6.426 37.719 19.547 1 96.5 411 LEU A C 1
ATOM 3270 O O . LEU A 1 411 ? -5.836 38.469 18.766 1 96.5 411 LEU A O 1
ATOM 3274 N N . LEU A 1 412 ? -6.895 36.531 19.203 1 96.5 412 LEU A N 1
ATOM 3275 C CA . LEU A 1 412 ? -6.691 36 17.859 1 96.5 412 LEU A CA 1
ATOM 3276 C C . LEU A 1 412 ? -7.414 36.844 16.828 1 96.5 412 LEU A C 1
ATOM 3278 O O . LEU A 1 412 ? -6.938 37 15.695 1 96.5 412 LEU A O 1
ATOM 3282 N N . GLU A 1 413 ? -8.492 37.344 17.219 1 95.56 413 GLU A N 1
ATOM 3283 C CA . GLU A 1 413 ? -9.266 38.188 16.328 1 95.56 413 GLU A CA 1
ATOM 3284 C C . GLU A 1 413 ? -8.5 39.469 15.984 1 95.56 413 GLU A C 1
ATOM 3286 O O . GLU A 1 413 ? -8.773 40.125 14.977 1 95.56 413 GLU A O 1
ATOM 3291 N N . LYS A 1 414 ? -7.555 39.844 16.781 1 94.81 414 LYS A N 1
ATOM 3292 C CA . LYS A 1 414 ? -6.797 41.062 16.578 1 94.81 414 LYS A CA 1
ATOM 3293 C C . LYS A 1 414 ? -5.398 40.781 16.047 1 94.81 414 LYS A C 1
ATOM 3295 O O . LYS A 1 414 ? -4.5 41.594 16.141 1 94.81 414 LYS A O 1
ATOM 3300 N N . LEU A 1 415 ? -5.227 39.594 15.555 1 94.06 415 LEU A N 1
ATOM 3301 C CA . LEU A 1 415 ? -3.906 39.188 15.086 1 94.06 415 LEU A CA 1
ATOM 3302 C C . LEU A 1 415 ? -3.434 40.094 13.945 1 94.06 415 LEU A C 1
ATOM 3304 O O . LEU A 1 415 ? -2.234 40.312 13.797 1 94.06 415 LEU A O 1
ATOM 3308 N N . ASP A 1 416 ? -4.355 40.562 13.156 1 92.88 416 ASP A N 1
ATOM 3309 C CA . ASP A 1 416 ? -4.004 41.469 12.062 1 92.88 416 ASP A CA 1
ATOM 3310 C C . ASP A 1 416 ? -3.367 42.75 12.594 1 92.88 416 ASP A C 1
ATOM 3312 O O . ASP A 1 416 ? -2.404 43.281 12.016 1 92.88 416 ASP A O 1
ATOM 3316 N N . VAL A 1 417 ? -3.918 43.219 13.664 1 94.94 417 VAL A N 1
ATOM 3317 C CA . VAL A 1 417 ? -3.371 44.438 14.297 1 94.94 417 VAL A CA 1
ATOM 3318 C C . VAL A 1 417 ? -1.979 44.125 14.852 1 94.94 417 VAL A C 1
ATOM 3320 O O . VAL A 1 417 ? -1.068 44.938 14.734 1 94.94 417 VAL A O 1
ATOM 3323 N N . PHE A 1 418 ? -1.824 42.969 15.492 1 95.38 418 PHE A N 1
ATOM 3324 C CA . PHE A 1 418 ? -0.508 42.562 15.961 1 95.38 418 PHE A CA 1
ATOM 3325 C C . PHE A 1 418 ? 0.505 42.594 14.82 1 95.38 418 PHE A C 1
ATOM 3327 O O . PHE A 1 418 ? 1.622 43.094 14.992 1 95.38 418 PHE A O 1
ATOM 3334 N N . GLN A 1 419 ? 0.086 42.062 13.727 1 92.69 419 GLN A N 1
ATOM 3335 C CA . GLN A 1 419 ? 0.978 42 12.57 1 92.69 419 GLN A CA 1
ATOM 3336 C C . GLN A 1 419 ? 1.341 43.375 12.055 1 92.69 419 GLN A C 1
ATOM 3338 O O . GLN A 1 419 ? 2.473 43.594 11.625 1 92.69 419 GLN A O 1
ATOM 3343 N N . GLN A 1 420 ? 0.389 44.188 12.078 1 93.94 420 GLN A N 1
ATOM 3344 C CA . GLN A 1 420 ? 0.601 45.562 11.594 1 93.94 420 GLN A CA 1
ATOM 3345 C C . GLN A 1 420 ? 1.485 46.344 12.555 1 93.94 420 GLN A C 1
ATOM 3347 O O . GLN A 1 420 ? 2.258 47.219 12.125 1 93.94 420 GLN A O 1
ATOM 3352 N N . LYS A 1 421 ? 1.411 46.094 13.836 1 96.06 421 LYS A N 1
ATOM 3353 C CA . LYS A 1 421 ? 2.021 46.969 14.844 1 96.06 421 LYS A CA 1
ATOM 3354 C C . LYS A 1 421 ? 3.316 46.344 15.375 1 96.06 421 LYS A C 1
ATOM 3356 O O . LYS A 1 421 ? 3.877 46.844 16.359 1 96.06 421 LYS A O 1
ATOM 3361 N N . THR A 1 422 ? 3.775 45.312 14.812 1 95.38 422 THR A N 1
ATOM 3362 C CA . THR A 1 422 ? 5.039 44.719 15.227 1 95.38 422 THR A CA 1
ATOM 3363 C C . THR A 1 422 ? 5.93 44.438 14.023 1 95.38 422 THR A C 1
ATOM 3365 O O . THR A 1 422 ? 5.441 44.094 12.945 1 95.38 422 THR A O 1
ATOM 3368 N N . PRO A 1 423 ? 7.215 44.719 14.211 1 94.12 423 PRO A N 1
ATOM 3369 C CA . PRO A 1 423 ? 8.141 44.25 13.18 1 94.12 423 PRO A CA 1
ATOM 3370 C C . PRO A 1 423 ? 8.125 42.719 13.023 1 94.12 423 PRO A C 1
ATOM 3372 O O . PRO A 1 423 ? 7.711 42.031 13.945 1 94.12 423 PRO A O 1
ATOM 3375 N N . ARG A 1 424 ? 8.586 42.25 11.984 1 90.94 424 ARG A N 1
ATOM 3376 C CA . ARG A 1 424 ? 8.531 40.844 11.617 1 90.94 424 ARG A CA 1
ATOM 3377 C C . ARG A 1 424 ? 9.18 39.969 12.688 1 90.94 424 ARG A C 1
ATOM 3379 O O . ARG A 1 424 ? 8.633 38.938 13.055 1 90.94 424 ARG A O 1
ATOM 3386 N N . GLU A 1 425 ? 10.258 40.375 13.141 1 92 425 GLU A N 1
ATOM 3387 C CA . GLU A 1 425 ? 11 39.594 14.125 1 92 425 GLU A CA 1
ATOM 3388 C C . GLU A 1 425 ? 10.258 39.562 15.461 1 92 425 GLU A C 1
ATOM 3390 O O . GLU A 1 425 ? 10.188 38.5 16.109 1 92 425 GLU A O 1
ATOM 3395 N N . VAL A 1 426 ? 9.734 40.719 15.805 1 94.5 426 VAL A N 1
ATOM 3396 C CA . VAL A 1 426 ? 9 40.812 17.062 1 94.5 426 VAL A CA 1
ATOM 3397 C C . VAL A 1 426 ? 7.723 39.969 16.969 1 94.5 426 VAL A C 1
ATOM 3399 O O . VAL A 1 426 ? 7.348 39.281 17.938 1 94.5 426 VAL A O 1
ATOM 3402 N N . PHE A 1 427 ? 7.125 40.062 15.883 1 94.94 427 PHE A N 1
ATOM 3403 C CA . PHE A 1 427 ? 5.918 39.25 15.672 1 94.94 427 PHE A CA 1
ATOM 3404 C C . PHE A 1 427 ? 6.219 37.781 15.812 1 94.94 427 PHE A C 1
ATOM 3406 O O . PHE A 1 427 ? 5.496 37.062 16.516 1 94.94 427 PHE A O 1
ATOM 3413 N N . ARG A 1 428 ? 7.223 37.312 15.203 1 92.56 428 ARG A N 1
ATOM 3414 C CA . ARG A 1 428 ? 7.621 35.906 15.211 1 92.56 428 ARG A CA 1
ATOM 3415 C C . ARG A 1 428 ? 7.973 35.469 16.625 1 92.56 428 ARG A C 1
ATOM 3417 O O . ARG A 1 428 ? 7.531 34.406 17.062 1 92.56 428 ARG A O 1
ATOM 3424 N N . ASP A 1 429 ? 8.625 36.281 17.312 1 93.38 429 ASP A N 1
ATOM 3425 C CA . ASP A 1 429 ? 9.203 35.875 18.578 1 93.38 429 ASP A CA 1
ATOM 3426 C C . ASP A 1 429 ? 8.242 36.125 19.75 1 93.38 429 ASP A C 1
ATOM 3428 O O . ASP A 1 429 ? 8.211 35.375 20.719 1 93.38 429 ASP A O 1
ATOM 3432 N N . ASP A 1 430 ? 7.441 37.156 19.562 1 95 430 ASP A N 1
ATOM 3433 C CA . ASP A 1 430 ? 6.699 37.594 20.734 1 95 430 ASP A CA 1
ATOM 3434 C C . ASP A 1 430 ? 5.195 37.438 20.531 1 95 430 ASP A C 1
ATOM 3436 O O . ASP A 1 430 ? 4.43 37.406 21.5 1 95 430 ASP A O 1
ATOM 3440 N N . VAL A 1 431 ? 4.766 37.344 19.344 1 95.62 431 VAL A N 1
ATOM 3441 C CA . VAL A 1 431 ? 3.328 37.281 19.109 1 95.62 431 VAL A CA 1
ATOM 3442 C C . VAL A 1 431 ? 2.93 35.875 18.719 1 95.62 431 VAL A C 1
ATOM 3444 O O . VAL A 1 431 ? 1.888 35.375 19.156 1 95.62 431 VAL A O 1
ATOM 3447 N N . MET A 1 432 ? 3.721 35.094 18 1 95.31 432 MET A N 1
ATOM 3448 C CA . MET A 1 432 ? 3.416 33.75 17.516 1 95.31 432 MET A CA 1
ATOM 3449 C C . MET A 1 432 ? 3.15 32.812 18.672 1 95.31 432 MET A C 1
ATOM 3451 O O . MET A 1 432 ? 2.402 31.844 18.531 1 95.31 432 MET A O 1
ATOM 3455 N N . PRO A 1 433 ? 3.732 33.094 19.781 1 95.5 433 PRO A N 1
ATOM 3456 C CA . PRO A 1 433 ? 3.422 32.219 20.922 1 95.5 433 PRO A CA 1
ATOM 3457 C C . PRO A 1 433 ? 1.934 32.219 21.266 1 95.5 433 PRO A C 1
ATOM 3459 O O . PRO A 1 433 ? 1.43 31.219 21.797 1 95.5 433 PRO A O 1
ATOM 3462 N N . LEU A 1 434 ? 1.224 33.281 20.953 1 96.38 434 LEU A N 1
ATOM 3463 C CA . LEU A 1 434 ? -0.224 33.312 21.125 1 96.38 434 LEU A CA 1
ATOM 3464 C C . LEU A 1 434 ? -0.895 32.25 20.266 1 96.38 434 LEU A C 1
ATOM 3466 O O . LEU A 1 434 ? -1.75 31.516 20.734 1 96.38 434 LEU A O 1
ATOM 3470 N N . VAL A 1 435 ? -0.448 32.219 19.047 1 96.75 435 VAL A N 1
ATOM 3471 C CA . VAL A 1 435 ? -1.002 31.266 18.094 1 96.75 435 VAL A CA 1
ATOM 3472 C C . VAL A 1 435 ? -0.659 29.828 18.516 1 96.75 435 VAL A C 1
ATOM 3474 O O . VAL A 1 435 ? -1.513 28.938 18.469 1 96.75 435 VAL A O 1
ATOM 3477 N N . TYR A 1 436 ? 0.56 29.625 18.922 1 96.75 436 TYR A N 1
ATOM 3478 C CA . TYR A 1 436 ? 0.99 28.312 19.375 1 96.75 436 TYR A CA 1
ATOM 3479 C C . TYR A 1 436 ? 0.186 27.859 20.594 1 96.75 436 TYR A C 1
ATOM 3481 O O . TYR A 1 436 ? -0.263 26.719 20.672 1 96.75 436 TYR A O 1
ATOM 3489 N N . ALA A 1 437 ? -0.01 28.781 21.469 1 96.19 437 ALA A N 1
ATOM 3490 C CA . ALA A 1 437 ? -0.798 28.484 22.656 1 96.19 437 ALA A CA 1
ATOM 3491 C C . ALA A 1 437 ? -2.236 28.141 22.297 1 96.19 437 ALA A C 1
ATOM 3493 O O . ALA A 1 437 ? -2.848 27.266 22.922 1 96.19 437 ALA A O 1
ATOM 3494 N N . ALA A 1 438 ? -2.727 28.844 21.375 1 97.19 438 ALA A N 1
ATOM 3495 C CA . ALA A 1 438 ? -4.094 28.594 20.922 1 97.19 438 ALA A CA 1
ATOM 3496 C C . ALA A 1 438 ? -4.227 27.203 20.312 1 97.19 438 ALA A C 1
ATOM 3498 O O . ALA A 1 438 ? -5.242 26.531 20.516 1 97.19 438 ALA A O 1
ATOM 3499 N N . LEU A 1 439 ? -3.27 26.734 19.578 1 96.88 439 LEU A N 1
ATOM 3500 C CA . LEU A 1 439 ? -3.273 25.406 18.969 1 96.88 439 LEU A CA 1
ATOM 3501 C C . LEU A 1 439 ? -3.195 24.312 20.031 1 96.88 439 LEU A C 1
ATOM 3503 O O . LEU A 1 439 ? -3.693 23.203 19.812 1 96.88 439 LEU A O 1
ATOM 3507 N N . GLU A 1 440 ? -2.613 24.641 21.125 1 95.56 440 GLU A N 1
ATOM 3508 C CA . GLU A 1 440 ? -2.434 23.656 22.188 1 95.56 440 GLU A CA 1
ATOM 3509 C C . GLU A 1 440 ? -3.572 23.75 23.203 1 95.56 440 GLU A C 1
ATOM 3511 O O . GLU A 1 440 ? -3.586 23 24.188 1 95.56 440 GLU A O 1
ATOM 3516 N N . ALA A 1 441 ? -4.461 24.703 22.953 1 94.12 441 ALA A N 1
ATOM 3517 C CA . ALA A 1 441 ? -5.586 24.875 23.859 1 94.12 441 ALA A CA 1
ATOM 3518 C C . ALA A 1 441 ? -6.543 23.688 23.812 1 94.12 441 ALA A C 1
ATOM 3520 O O . ALA A 1 441 ? -6.75 23.109 22.75 1 94.12 441 ALA A O 1
ATOM 3521 N N . PRO A 1 442 ? -7.145 23.266 24.875 1 91.5 442 PRO A N 1
ATOM 3522 C CA . PRO A 1 442 ? -8.062 22.125 24.891 1 91.5 442 PRO A CA 1
ATOM 3523 C C . PRO A 1 442 ? -9.391 22.422 24.203 1 91.5 442 PRO A C 1
ATOM 3525 O O . PRO A 1 442 ? -10.031 21.516 23.672 1 91.5 442 PRO A O 1
ATOM 3528 N N . ALA A 1 443 ? -9.797 23.672 24.281 1 93.5 443 ALA A N 1
ATOM 3529 C CA . ALA A 1 443 ? -11.07 24.047 23.672 1 93.5 443 ALA A CA 1
ATOM 3530 C C . ALA A 1 443 ? -10.992 24.016 22.156 1 93.5 443 ALA A C 1
ATOM 3532 O O . ALA A 1 443 ? -10.227 24.766 21.547 1 93.5 443 ALA A O 1
ATOM 3533 N N . ALA A 1 444 ? -11.852 23.328 21.516 1 93.81 444 ALA A N 1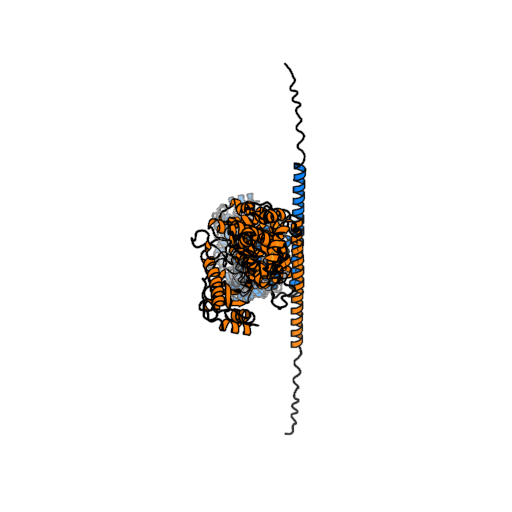
ATOM 3534 C CA . ALA A 1 444 ? -11.836 23.125 20.078 1 93.81 444 ALA A CA 1
ATOM 3535 C C . ALA A 1 444 ? -12.117 24.438 19.344 1 93.81 444 ALA A C 1
ATOM 3537 O O . ALA A 1 444 ? -11.586 24.672 18.25 1 93.81 444 ALA A O 1
ATOM 3538 N N . ILE A 1 445 ? -12.906 25.188 19.938 1 94.81 445 ILE A N 1
ATOM 3539 C CA . ILE A 1 445 ? -13.289 26.453 19.297 1 94.81 445 ILE A CA 1
ATOM 3540 C C . ILE A 1 445 ? -12.062 27.344 19.156 1 94.81 445 ILE A C 1
ATOM 3542 O O . ILE A 1 445 ? -11.938 28.078 18.172 1 94.81 445 ILE A O 1
ATOM 3546 N N . VAL A 1 446 ? -11.188 27.359 20.125 1 96.31 446 VAL A N 1
ATOM 3547 C CA . VAL A 1 446 ? -9.961 28.156 20.109 1 96.31 446 VAL A CA 1
ATOM 3548 C C . VAL A 1 446 ? -9.016 27.609 19.031 1 96.31 446 VAL A C 1
ATOM 3550 O O . VAL A 1 446 ? -8.453 28.375 18.25 1 96.31 446 VAL A O 1
ATOM 3553 N N . GLN A 1 447 ? -8.938 26.297 18.953 1 96.44 447 GLN A N 1
ATOM 3554 C CA . GLN A 1 447 ? -8.102 25.656 17.953 1 96.44 447 GLN A CA 1
ATOM 3555 C C . GLN A 1 447 ? -8.57 26 16.547 1 96.44 447 GLN A C 1
ATOM 3557 O O . GLN A 1 447 ? -7.758 26.344 15.68 1 96.44 447 GLN A O 1
ATOM 3562 N N . GLU A 1 448 ? -9.773 25.906 16.359 1 95.69 448 GLU A N 1
ATOM 3563 C CA . GLU A 1 448 ? -10.352 26.172 15.039 1 95.69 448 GLU A CA 1
ATOM 3564 C C . GLU A 1 448 ? -10.102 27.609 14.609 1 95.69 448 GLU A C 1
ATOM 3566 O O . GLU A 1 448 ? -9.82 27.875 13.438 1 95.69 448 GLU A O 1
ATOM 3571 N N . LYS A 1 449 ? -10.336 28.516 15.539 1 95.88 449 LYS A N 1
ATOM 3572 C CA . LYS A 1 449 ? -10.078 29.922 15.234 1 95.88 449 LYS A CA 1
ATOM 3573 C C . LYS A 1 449 ? -8.633 30.141 14.812 1 95.88 449 LYS A C 1
ATOM 3575 O O . LYS A 1 449 ? -8.359 30.844 13.836 1 95.88 449 LYS A O 1
ATOM 3580 N N . ALA A 1 450 ? -7.738 29.547 15.547 1 97 450 ALA A N 1
ATOM 3581 C CA . ALA A 1 450 ? -6.316 29.656 15.234 1 97 450 ALA A CA 1
ATOM 3582 C C . ALA A 1 450 ? -6.012 29.062 13.867 1 97 450 ALA A C 1
ATOM 3584 O O . ALA A 1 450 ? -5.301 29.672 13.062 1 97 450 ALA A O 1
ATOM 3585 N N . LEU A 1 451 ? -6.562 27.969 13.602 1 97.38 451 LEU A N 1
ATOM 3586 C CA . LEU A 1 451 ? -6.312 27.25 12.359 1 97.38 451 LEU A CA 1
ATOM 3587 C C . LEU A 1 451 ? -6.828 28.047 11.164 1 97.38 451 LEU A C 1
ATOM 3589 O O . LEU A 1 451 ? -6.242 27.984 10.078 1 97.38 451 LEU A O 1
ATOM 3593 N N . ARG A 1 452 ? -7.832 28.703 11.312 1 95.81 452 ARG A N 1
ATOM 3594 C CA . ARG A 1 452 ? -8.422 29.484 10.227 1 95.81 452 ARG A CA 1
ATOM 3595 C C . ARG A 1 452 ? -7.527 30.656 9.844 1 95.81 452 ARG A C 1
ATOM 3597 O O . ARG A 1 452 ? -7.547 31.109 8.703 1 95.81 452 ARG A O 1
ATOM 3604 N N . ILE A 1 453 ? -6.75 31.094 10.719 1 94.88 453 ILE A N 1
ATOM 3605 C CA . ILE A 1 453 ? -5.926 32.281 10.492 1 94.88 453 ILE A CA 1
ATOM 3606 C C . ILE A 1 453 ? -4.559 31.859 9.961 1 94.88 453 ILE A C 1
ATOM 3608 O O . ILE A 1 453 ? -3.875 32.656 9.297 1 94.88 453 ILE A O 1
ATOM 3612 N N . ILE A 1 454 ? -4.168 30.688 10.172 1 94.94 454 ILE A N 1
ATOM 3613 C CA . ILE A 1 454 ? -2.82 30.172 9.93 1 94.94 454 ILE A CA 1
ATOM 3614 C C . ILE A 1 454 ? -2.504 30.234 8.438 1 94.94 454 ILE A C 1
ATOM 3616 O O . ILE A 1 454 ? -1.396 30.609 8.047 1 94.94 454 ILE A O 1
ATOM 3620 N N . PRO A 1 455 ? -3.381 29.906 7.516 1 94.44 455 PRO A N 1
ATOM 3621 C CA . PRO A 1 455 ? -3.043 29.922 6.09 1 94.44 455 PRO A CA 1
ATOM 3622 C C . PRO A 1 455 ? -2.541 31.297 5.625 1 94.44 455 PRO A C 1
ATOM 3624 O O . PRO A 1 455 ? -1.572 31.375 4.867 1 94.44 455 PRO A O 1
ATOM 3627 N N . SER A 1 456 ? -3.121 32.312 6.113 1 90.69 456 SER A N 1
ATOM 3628 C CA . SER A 1 456 ? -2.678 33.656 5.758 1 90.69 456 SER A CA 1
ATOM 3629 C C . SER A 1 456 ? -1.379 34.031 6.469 1 90.69 456 SER A C 1
ATOM 3631 O O . SER A 1 456 ? -0.532 34.719 5.91 1 90.69 456 SER A O 1
ATOM 3633 N N . LEU A 1 457 ? -1.214 33.562 7.66 1 90.81 457 LEU A N 1
ATOM 3634 C CA . LEU A 1 457 ? -0.04 33.875 8.477 1 90.81 457 LEU A CA 1
ATOM 3635 C C . LEU A 1 457 ? 1.188 33.125 7.938 1 90.81 457 LEU A C 1
ATOM 3637 O O . LEU A 1 457 ? 2.301 33.656 7.992 1 90.81 457 LEU A O 1
ATOM 3641 N N . ALA A 1 458 ? 1.02 31.953 7.445 1 87.94 458 ALA A N 1
ATOM 3642 C CA . ALA A 1 458 ? 2.111 31.078 7.004 1 87.94 458 ALA A CA 1
ATOM 3643 C C . ALA A 1 458 ? 2.926 31.75 5.898 1 87.94 458 ALA A C 1
ATOM 3645 O O . ALA A 1 458 ? 4.148 31.609 5.848 1 87.94 458 ALA A O 1
ATOM 3646 N N . GLU A 1 459 ? 2.291 32.531 5.145 1 81.62 459 GLU A N 1
ATOM 3647 C CA . GLU A 1 459 ? 2.961 33.188 4.027 1 81.62 459 GLU A CA 1
ATOM 3648 C C . GLU A 1 459 ? 3.898 34.281 4.512 1 81.62 459 GLU A C 1
ATOM 3650 O O . GLU A 1 459 ? 4.859 34.625 3.826 1 81.62 459 GLU A O 1
ATOM 3655 N N . SER A 1 460 ? 3.611 34.781 5.672 1 82.62 460 SER A N 1
ATOM 3656 C CA . SER A 1 460 ? 4.395 35.875 6.203 1 82.62 460 SER A CA 1
ATOM 3657 C C . SER A 1 460 ? 5.504 35.375 7.129 1 82.62 460 SER A C 1
ATOM 3659 O O . SER A 1 460 ? 6.379 36.156 7.527 1 82.62 460 SER A O 1
ATOM 3661 N N . LEU A 1 461 ? 5.484 34.156 7.449 1 89.06 461 LEU A N 1
ATOM 3662 C CA . LEU A 1 461 ? 6.473 33.562 8.352 1 89.06 461 LEU A CA 1
ATOM 3663 C C . LEU A 1 461 ? 7.656 33 7.57 1 89.06 461 LEU A C 1
ATOM 3665 O O . LEU A 1 461 ? 7.531 32.719 6.379 1 89.06 461 LEU A O 1
ATOM 3669 N N . ASP A 1 462 ? 8.805 32.906 8.195 1 89.19 462 ASP A N 1
ATOM 3670 C CA . ASP A 1 462 ? 9.977 32.344 7.539 1 89.19 462 ASP A CA 1
ATOM 3671 C C . ASP A 1 462 ? 9.93 30.812 7.602 1 89.19 462 ASP A C 1
ATOM 3673 O O . ASP A 1 462 ? 9.133 30.234 8.352 1 89.19 462 ASP A O 1
ATOM 3677 N N . TYR A 1 463 ? 10.734 30.219 6.852 1 92 463 TYR A N 1
ATOM 3678 C CA . TYR A 1 463 ? 10.805 28.766 6.68 1 92 463 TYR A CA 1
ATOM 3679 C C . TYR A 1 463 ? 11.047 28.078 8.016 1 92 463 TYR A C 1
ATOM 3681 O O . TYR A 1 463 ? 10.391 27.078 8.328 1 92 463 TYR A O 1
ATOM 3689 N N . THR A 1 464 ? 11.906 28.594 8.773 1 92.75 464 THR A N 1
ATOM 3690 C CA . THR A 1 464 ? 12.305 27.969 10.031 1 92.75 464 THR A CA 1
ATOM 3691 C C . THR A 1 464 ? 11.148 27.969 11.023 1 92.75 464 THR A C 1
ATOM 3693 O O . THR A 1 464 ? 10.898 26.953 11.695 1 92.75 464 THR A O 1
ATOM 3696 N N . ALA A 1 465 ? 10.414 29.094 11.125 1 92.81 465 ALA A N 1
ATOM 3697 C CA . ALA A 1 465 ? 9.273 29.203 12.023 1 92.81 465 ALA A CA 1
ATOM 3698 C C . ALA A 1 465 ? 8.164 28.219 11.633 1 92.81 465 ALA A C 1
ATOM 3700 O O . ALA A 1 465 ? 7.559 27.594 12.5 1 92.81 465 ALA A O 1
ATOM 3701 N N . VAL A 1 466 ? 7.996 28.125 10.352 1 95.12 466 VAL A N 1
ATOM 3702 C CA . VAL A 1 466 ? 6.941 27.25 9.867 1 95.12 466 VAL A CA 1
ATOM 3703 C C . VAL A 1 466 ? 7.34 25.781 10.094 1 95.12 466 VAL A C 1
ATOM 3705 O O . VAL A 1 466 ? 6.559 25 10.633 1 95.12 466 VAL A O 1
ATOM 3708 N N . LYS A 1 467 ? 8.5 25.359 9.742 1 95.56 467 LYS A N 1
ATOM 3709 C CA . LYS A 1 467 ? 8.969 23.969 9.789 1 95.56 467 LYS A CA 1
ATOM 3710 C C . LYS A 1 467 ? 9.156 23.5 11.227 1 95.56 467 LYS A C 1
ATOM 3712 O O . LYS A 1 467 ? 8.758 22.391 11.578 1 95.56 467 LYS A O 1
ATOM 3717 N N . SER A 1 468 ? 9.68 24.312 12.047 1 94.44 468 SER A N 1
ATOM 3718 C CA . SER A 1 468 ? 10.133 23.859 13.352 1 94.44 468 SER A CA 1
ATOM 3719 C C . SER A 1 468 ? 9.094 24.141 14.43 1 94.44 468 SER A C 1
ATOM 3721 O O . SER A 1 468 ? 9.102 23.5 15.484 1 94.44 468 SER A O 1
ATOM 3723 N N . SER A 1 469 ? 8.25 25.094 14.211 1 94.44 469 SER A N 1
ATOM 3724 C CA . SER A 1 469 ? 7.34 25.484 15.281 1 94.44 469 SER A CA 1
ATOM 3725 C C . SER A 1 469 ? 5.887 25.297 14.859 1 94.44 469 SER A C 1
ATOM 3727 O O . SER A 1 469 ? 5.141 24.547 15.5 1 94.44 469 SER A O 1
ATOM 3729 N N . LEU A 1 470 ? 5.531 25.891 13.805 1 95.81 470 LEU A N 1
ATOM 3730 C CA . LEU A 1 470 ? 4.129 25.906 13.406 1 95.81 470 LEU A CA 1
ATOM 3731 C C . LEU A 1 470 ? 3.68 24.531 12.938 1 95.81 470 LEU A C 1
ATOM 3733 O O . LEU A 1 470 ? 2.689 23.984 13.438 1 95.81 470 LEU A O 1
ATOM 3737 N N . PHE A 1 471 ? 4.41 23.828 12.031 1 97.19 471 PHE A N 1
ATOM 3738 C CA . PHE A 1 471 ? 4.043 22.562 11.398 1 97.19 471 PHE A CA 1
ATOM 3739 C C . PHE A 1 471 ? 3.857 21.469 12.438 1 97.19 471 PHE A C 1
ATOM 3741 O O . PHE A 1 471 ? 2.824 20.797 12.469 1 97.19 471 PHE A O 1
ATOM 3748 N N . PRO A 1 472 ? 4.754 21.266 13.32 1 97.12 472 PRO A N 1
ATOM 3749 C CA . PRO A 1 472 ? 4.598 20.203 14.305 1 97.12 472 PRO A CA 1
ATOM 3750 C C . PRO A 1 472 ? 3.361 20.375 15.18 1 97.12 472 PRO A C 1
ATOM 3752 O O . PRO A 1 472 ? 2.734 19.391 15.578 1 97.12 472 PRO A O 1
ATOM 3755 N N . ARG A 1 473 ? 3.025 21.594 15.5 1 96.94 473 ARG A N 1
ATOM 3756 C CA . ARG A 1 473 ? 1.868 21.844 16.359 1 96.94 473 ARG A CA 1
ATOM 3757 C C . ARG A 1 473 ? 0.567 21.562 15.609 1 96.94 473 ARG A C 1
ATOM 3759 O O . ARG A 1 473 ? -0.364 20.984 16.188 1 96.94 473 ARG A O 1
ATOM 3766 N N . VAL A 1 474 ? 0.56 22.016 14.398 1 97.69 474 VAL A N 1
ATOM 3767 C CA . VAL A 1 474 ? -0.611 21.688 13.586 1 97.69 474 VAL A CA 1
ATOM 3768 C C . VAL A 1 474 ? -0.715 20.188 13.398 1 97.69 474 VAL A C 1
ATOM 3770 O O . VAL A 1 474 ? -1.813 19.625 13.43 1 97.69 474 VAL A O 1
ATOM 3773 N N . GLN A 1 475 ? 0.386 19.5 13.156 1 97.5 475 GLN A N 1
ATOM 3774 C CA . GLN A 1 475 ? 0.439 18.047 13.039 1 97.5 475 GLN A CA 1
ATOM 3775 C C . GLN A 1 475 ? -0.148 17.375 14.281 1 97.5 475 GLN A C 1
ATOM 3777 O O . GLN A 1 475 ? -0.918 16.422 14.172 1 97.5 475 GLN A O 1
ATOM 3782 N N . THR A 1 476 ? 0.234 17.875 15.406 1 97.25 476 THR A N 1
ATOM 3783 C CA . THR A 1 476 ? -0.249 17.328 16.656 1 97.25 476 THR A CA 1
ATOM 3784 C C . THR A 1 476 ? -1.768 17.438 16.766 1 97.25 476 THR A C 1
ATOM 3786 O O . THR A 1 476 ? -2.445 16.5 17.156 1 97.25 476 THR A O 1
ATOM 3789 N N . VAL A 1 477 ? -2.291 18.625 16.438 1 97.19 477 VAL A N 1
ATOM 3790 C CA . VAL A 1 477 ? -3.736 18.828 16.453 1 97.19 477 VAL A CA 1
ATOM 3791 C C . VAL A 1 477 ? -4.406 17.859 15.477 1 97.19 477 VAL A C 1
ATOM 3793 O O . VAL A 1 477 ? -5.426 17.25 15.812 1 97.19 477 VAL A O 1
ATOM 3796 N N . PHE A 1 478 ? -3.85 17.609 14.32 1 97.38 478 PHE A N 1
ATOM 3797 C CA . PHE A 1 478 ? -4.383 16.75 13.281 1 97.38 478 PHE A CA 1
ATOM 3798 C C . PHE A 1 478 ? -4.484 15.312 13.773 1 97.38 478 PHE A C 1
ATOM 3800 O O . PHE A 1 478 ? -5.492 14.633 13.531 1 97.38 478 PHE A O 1
ATOM 3807 N N . VAL A 1 479 ? -3.508 14.852 14.422 1 96.44 479 VAL A N 1
ATOM 3808 C CA . VAL A 1 479 ? -3.428 13.453 14.852 1 96.44 479 VAL A CA 1
ATOM 3809 C C . VAL A 1 479 ? -4.359 13.227 16.047 1 96.44 479 VAL A C 1
ATOM 3811 O O . VAL A 1 479 ? -4.996 12.18 16.141 1 96.44 479 VAL A O 1
ATOM 3814 N N . GLN A 1 480 ? -4.543 14.242 16.875 1 94.5 480 GLN A N 1
ATOM 3815 C CA . GLN A 1 480 ? -5.227 14.047 18.141 1 94.5 480 GLN A CA 1
ATOM 3816 C C . GLN A 1 480 ? -6.711 14.375 18.031 1 94.5 480 GLN A C 1
ATOM 3818 O O . GLN A 1 480 ? -7.527 13.852 18.797 1 94.5 480 GLN A O 1
ATOM 3823 N N . THR A 1 481 ? -7.039 15.18 17.141 1 94.19 481 THR A N 1
ATOM 3824 C CA . THR A 1 481 ? -8.406 15.672 17.109 1 94.19 481 THR A CA 1
ATOM 3825 C C . THR A 1 481 ? -9.367 14.586 16.625 1 94.19 481 THR A C 1
ATOM 3827 O O . THR A 1 481 ? -9.008 13.758 15.789 1 94.19 481 THR A O 1
ATOM 3830 N N . THR A 1 482 ? -10.531 14.602 17.156 1 92.5 482 THR A N 1
ATOM 3831 C CA . THR A 1 482 ? -11.602 13.711 16.734 1 92.5 482 THR A CA 1
ATOM 3832 C C . THR A 1 482 ? -12.727 14.5 16.062 1 92.5 482 THR A C 1
ATOM 3834 O O . THR A 1 482 ? -13.695 13.914 15.57 1 92.5 482 THR A O 1
ATOM 3837 N N . ILE A 1 483 ? -12.539 15.781 16.094 1 94.5 483 ILE A N 1
ATOM 3838 C CA . ILE A 1 483 ? -13.555 16.656 15.516 1 94.5 483 ILE A CA 1
ATOM 3839 C C . ILE A 1 483 ? -13.281 16.859 14.031 1 94.5 483 ILE A C 1
ATOM 3841 O O . ILE A 1 483 ? -12.203 17.328 13.648 1 94.5 483 ILE A O 1
ATOM 3845 N N . LEU A 1 484 ? -14.266 16.656 13.18 1 95 484 LEU A N 1
ATOM 3846 C CA . LEU A 1 484 ? -14.133 16.641 11.727 1 95 484 LEU A CA 1
ATOM 3847 C C . LEU A 1 484 ? -13.773 18.031 11.203 1 95 484 LEU A C 1
ATOM 3849 O O . LEU A 1 484 ? -12.906 18.172 10.336 1 95 484 LEU A O 1
ATOM 3853 N N . SER A 1 485 ? -14.422 18.984 11.695 1 95.12 485 SER A N 1
ATOM 3854 C CA . SER A 1 485 ? -14.18 20.344 11.227 1 95.12 485 SER A CA 1
ATOM 3855 C C . SER A 1 485 ? -12.75 20.781 11.516 1 95.12 485 SER A C 1
ATOM 3857 O O . SER A 1 485 ? -12.125 21.453 10.695 1 95.12 485 SER A O 1
ATOM 3859 N N . VAL A 1 486 ? -12.25 20.438 12.68 1 96.12 486 VAL A N 1
ATOM 3860 C CA . VAL A 1 486 ? -10.875 20.766 13.062 1 96.12 486 VAL A CA 1
ATOM 3861 C C . VAL A 1 486 ? -9.898 20.031 12.148 1 96.12 486 VAL A C 1
ATOM 3863 O O . VAL A 1 486 ? -8.891 20.594 11.719 1 96.12 486 VAL A O 1
ATOM 3866 N N . LYS A 1 487 ? -10.242 18.859 11.859 1 96.56 487 LYS A N 1
ATOM 3867 C CA . LYS A 1 487 ? -9.406 18.062 10.969 1 96.56 487 LYS A CA 1
ATOM 3868 C C . LYS A 1 487 ? -9.305 18.688 9.586 1 96.56 487 LYS A C 1
ATOM 3870 O O . LYS A 1 487 ? -8.219 18.781 9.016 1 96.56 487 LYS A O 1
ATOM 3875 N N . VAL A 1 488 ? -10.406 19.078 9.062 1 97.44 488 VAL A N 1
ATOM 3876 C CA . VAL A 1 488 ? -10.438 19.719 7.754 1 97.44 488 VAL A CA 1
ATOM 3877 C C . VAL A 1 488 ? -9.617 21 7.785 1 97.44 488 VAL A C 1
ATOM 3879 O O . VAL A 1 488 ? -8.844 21.281 6.863 1 97.44 488 VAL A O 1
ATOM 3882 N N . SER A 1 489 ? -9.727 21.75 8.844 1 97.44 489 SER A N 1
ATOM 3883 C CA . SER A 1 489 ? -8.992 23 8.977 1 97.44 489 SER A CA 1
ATOM 3884 C C . SER A 1 489 ? -7.488 22.75 9.016 1 97.44 489 SER A C 1
ATOM 3886 O O . SER A 1 489 ? -6.711 23.547 8.477 1 97.44 489 SER A O 1
ATOM 3888 N N . THR A 1 490 ? -7.098 21.703 9.695 1 98 490 THR A N 1
ATOM 3889 C CA . THR A 1 490 ? -5.68 21.359 9.734 1 98 490 THR A CA 1
ATOM 3890 C C . THR A 1 490 ? -5.16 21.047 8.336 1 98 490 THR A C 1
ATOM 3892 O O . THR A 1 490 ? -4.039 21.422 7.984 1 98 490 THR A O 1
ATOM 3895 N N . LEU A 1 491 ? -5.938 20.391 7.582 1 98.06 491 LEU A N 1
ATOM 3896 C CA . LEU A 1 491 ? -5.543 20.047 6.219 1 98.06 491 LEU A CA 1
ATOM 3897 C C . LEU A 1 491 ? -5.406 21.297 5.359 1 98.06 491 LEU A C 1
ATOM 3899 O O . LEU A 1 491 ? -4.484 21.406 4.547 1 98.06 491 LEU A O 1
ATOM 3903 N N . ILE A 1 492 ? -6.301 22.172 5.523 1 97.62 492 ILE A N 1
ATOM 3904 C CA . ILE A 1 492 ? -6.215 23.438 4.816 1 97.62 492 ILE A CA 1
ATOM 3905 C C . ILE A 1 492 ? -4.922 24.156 5.199 1 97.62 492 ILE A C 1
ATOM 3907 O O . ILE A 1 492 ? -4.262 24.766 4.344 1 97.62 492 ILE A O 1
ATOM 3911 N N . CYS A 1 493 ? -4.555 24.078 6.461 1 97.38 493 CYS A N 1
ATOM 3912 C CA . CYS A 1 493 ? -3.305 24.656 6.938 1 97.38 493 CYS A CA 1
ATOM 3913 C C . CYS A 1 493 ? -2.104 23.984 6.285 1 97.38 493 CYS A C 1
ATOM 3915 O O . CYS A 1 493 ? -1.184 24.672 5.824 1 97.38 493 CYS A O 1
ATOM 3917 N N . PHE A 1 494 ? -2.125 22.672 6.242 1 97.56 494 PHE A N 1
ATOM 3918 C CA . PHE A 1 494 ? -1.041 21.953 5.586 1 97.56 494 PHE A CA 1
ATOM 3919 C C . PHE A 1 494 ? -0.886 22.391 4.141 1 97.56 494 PHE A C 1
ATOM 3921 O O . PHE A 1 494 ? 0.232 22.609 3.668 1 97.56 494 PHE A O 1
ATOM 3928 N N . HIS A 1 495 ? -2.018 22.469 3.465 1 97.19 495 HIS A N 1
ATOM 3929 C CA . HIS A 1 495 ? -2.025 22.891 2.068 1 97.19 495 HIS A CA 1
ATOM 3930 C C . HIS A 1 495 ? -1.301 24.234 1.891 1 97.19 495 HIS A C 1
ATOM 3932 O O . HIS A 1 495 ? -0.482 24.375 0.98 1 97.19 495 HIS A O 1
ATOM 3938 N N . SER A 1 496 ? -1.564 25.156 2.766 1 95.5 496 SER A N 1
ATOM 3939 C CA . SER A 1 496 ? -0.966 26.484 2.678 1 95.5 496 SER A CA 1
ATOM 3940 C C . SER A 1 496 ? 0.519 26.438 3.02 1 95.5 496 SER A C 1
ATOM 3942 O O . SER A 1 496 ? 1.301 27.25 2.51 1 95.5 496 SER A O 1
ATOM 3944 N N . MET A 1 497 ? 0.924 25.578 3.854 1 96 497 MET A N 1
ATOM 3945 C CA . MET A 1 497 ? 2.299 25.5 4.34 1 96 497 MET A CA 1
ATOM 3946 C C . MET A 1 497 ? 3.211 24.859 3.299 1 96 497 MET A C 1
ATOM 3948 O O . MET A 1 497 ? 4.434 25.016 3.359 1 96 497 MET A O 1
ATOM 3952 N N . ILE A 1 498 ? 2.678 24.094 2.346 1 95.44 498 ILE A N 1
ATOM 3953 C CA . ILE A 1 498 ? 3.449 23.359 1.35 1 95.44 498 ILE A CA 1
ATOM 3954 C C . ILE A 1 498 ? 4.297 24.328 0.533 1 95.44 498 ILE A C 1
ATOM 3956 O O . ILE A 1 498 ? 5.426 24.016 0.154 1 95.44 498 ILE A O 1
ATOM 3960 N N . LYS A 1 499 ? 3.801 25.531 0.342 1 91.62 499 LYS A N 1
ATOM 3961 C CA . LYS A 1 499 ? 4.508 26.547 -0.446 1 91.62 499 LYS A CA 1
ATOM 3962 C C . LYS A 1 499 ? 5.758 27.031 0.277 1 91.62 499 LYS A C 1
ATOM 3964 O O . LYS A 1 499 ? 6.691 27.531 -0.355 1 91.62 499 LYS A O 1
ATOM 3969 N N . VAL A 1 500 ? 5.75 26.922 1.541 1 93.25 500 VAL A N 1
ATOM 3970 C CA . VAL A 1 500 ? 6.836 27.438 2.359 1 93.25 500 VAL A CA 1
ATOM 3971 C C . VAL A 1 500 ? 7.773 26.312 2.764 1 93.25 500 VAL A C 1
ATOM 3973 O O . VAL A 1 500 ? 8.984 26.5 2.877 1 93.25 500 VAL A O 1
ATOM 3976 N N . LEU A 1 501 ? 7.336 25.109 2.934 1 94.69 501 LEU A N 1
ATOM 3977 C CA . LEU A 1 501 ? 8.094 23.953 3.41 1 94.69 501 LEU A CA 1
ATOM 3978 C C . LEU A 1 501 ? 8.992 23.406 2.305 1 94.69 501 LEU A C 1
ATOM 3980 O O . LEU A 1 501 ? 8.711 23.594 1.119 1 94.69 501 LEU A O 1
ATOM 3984 N N . ASP A 1 502 ? 10.078 22.812 2.707 1 94.69 502 ASP A N 1
ATOM 3985 C CA . ASP A 1 502 ? 10.969 22.188 1.744 1 94.69 502 ASP A CA 1
ATOM 3986 C C . ASP A 1 502 ? 10.461 20.797 1.351 1 94.69 502 ASP A C 1
ATOM 3988 O O . ASP A 1 502 ? 9.641 20.219 2.059 1 94.69 502 ASP A O 1
ATOM 3992 N N . LYS A 1 503 ? 10.93 20.297 0.293 1 95.81 503 LYS A N 1
ATOM 3993 C CA . LYS A 1 503 ? 10.523 19.016 -0.292 1 95.81 503 LYS A CA 1
ATOM 3994 C C . LYS A 1 503 ? 10.734 17.859 0.687 1 95.81 503 LYS A C 1
ATOM 3996 O O . LYS A 1 503 ? 9.898 16.969 0.8 1 95.81 503 LYS A O 1
ATOM 4001 N N . PHE A 1 504 ? 11.805 17.859 1.344 1 95.62 504 PHE A N 1
ATOM 4002 C CA . PHE A 1 504 ? 12.156 16.797 2.275 1 95.62 504 PHE A CA 1
ATOM 4003 C C . PHE A 1 504 ? 11.133 16.703 3.398 1 95.62 504 PHE A C 1
ATOM 4005 O O . PHE A 1 504 ? 10.656 15.609 3.719 1 95.62 504 PHE A O 1
ATOM 4012 N N . THR A 1 505 ? 10.758 17.781 3.984 1 95.62 505 THR A N 1
ATOM 4013 C CA . THR A 1 505 ? 9.805 17.812 5.086 1 95.62 505 THR A CA 1
ATOM 4014 C C . THR A 1 505 ? 8.43 17.328 4.621 1 95.62 505 THR A C 1
ATOM 4016 O O . THR A 1 505 ? 7.762 16.578 5.328 1 95.62 505 THR A O 1
ATOM 4019 N N . VAL A 1 506 ? 8.07 17.781 3.457 1 97.06 506 VAL A N 1
ATOM 4020 C CA . VAL A 1 506 ? 6.773 17.406 2.906 1 97.06 506 VAL A CA 1
ATOM 4021 C C . VAL A 1 506 ? 6.734 15.898 2.674 1 97.06 506 VAL A C 1
ATOM 4023 O O . VAL A 1 506 ? 5.777 15.227 3.07 1 97.06 506 VAL A O 1
ATOM 4026 N N . GLN A 1 507 ? 7.73 15.289 2.127 1 97.06 507 GLN A N 1
ATOM 4027 C CA . GLN A 1 507 ? 7.762 13.883 1.751 1 97.06 507 GLN A CA 1
ATOM 4028 C C . GLN A 1 507 ? 7.957 12.992 2.975 1 97.06 507 GLN A C 1
ATOM 4030 O O . GLN A 1 507 ? 7.359 11.914 3.064 1 97.06 507 GLN A O 1
ATOM 4035 N N . GLU A 1 508 ? 8.695 13.406 3.941 1 96.31 508 GLU A N 1
ATOM 4036 C CA . GLU A 1 508 ? 9.078 12.539 5.055 1 96.31 508 GLU A CA 1
ATOM 4037 C C . GLU A 1 508 ? 8.125 12.703 6.234 1 96.31 508 GLU A C 1
ATOM 4039 O O . GLU A 1 508 ? 7.984 11.797 7.055 1 96.31 508 GLU A O 1
ATOM 4044 N N . LYS A 1 509 ? 7.5 13.844 6.312 1 96.19 509 LYS A N 1
ATOM 4045 C CA . LYS A 1 509 ? 6.66 14.086 7.48 1 96.19 509 LYS A CA 1
ATOM 4046 C C . LYS A 1 509 ? 5.191 14.203 7.086 1 96.19 509 LYS A C 1
ATOM 4048 O O . LYS A 1 509 ? 4.34 13.492 7.629 1 96.19 509 LYS A O 1
ATOM 4053 N N . LEU A 1 510 ? 4.883 15.023 6.062 1 97.44 510 LEU A N 1
ATOM 4054 C CA . LEU A 1 510 ? 3.496 15.312 5.711 1 97.44 510 LEU A CA 1
ATOM 4055 C C . LEU A 1 510 ? 2.85 14.117 5.02 1 97.44 510 LEU A C 1
ATOM 4057 O O . LEU A 1 510 ? 1.731 13.727 5.359 1 97.44 510 LEU A O 1
ATOM 4061 N N . VAL A 1 511 ? 3.551 13.523 4.035 1 97.44 511 VAL A N 1
ATOM 4062 C CA . VAL A 1 511 ? 2.984 12.453 3.227 1 97.44 511 VAL A CA 1
ATOM 4063 C C . VAL A 1 511 ? 2.633 11.266 4.121 1 97.44 511 VAL A C 1
ATOM 4065 O O . VAL A 1 511 ? 1.509 10.758 4.078 1 97.44 511 VAL A O 1
ATOM 4068 N N . PRO A 1 512 ? 3.533 10.789 5.035 1 96.62 512 PRO A N 1
ATOM 4069 C CA . PRO A 1 512 ? 3.172 9.688 5.926 1 96.62 512 PRO A CA 1
ATOM 4070 C C . PRO A 1 512 ? 2.012 10.031 6.855 1 96.62 512 PRO A C 1
ATOM 4072 O O . PRO A 1 512 ? 1.208 9.156 7.195 1 96.62 512 PRO A O 1
ATOM 4075 N N . LEU A 1 513 ? 1.969 11.234 7.254 1 96 513 LEU A N 1
ATOM 4076 C CA . LEU A 1 513 ? 0.887 11.703 8.117 1 96 513 LEU A CA 1
ATOM 4077 C C . LEU A 1 513 ? -0.465 11.531 7.434 1 96 513 LEU A C 1
ATOM 4079 O O . LEU A 1 513 ? -1.43 11.086 8.062 1 96 513 LEU A O 1
ATOM 4083 N N . LEU A 1 514 ? -0.529 11.891 6.16 1 97 514 LEU A N 1
ATOM 4084 C CA . LEU A 1 514 ? -1.767 11.82 5.391 1 97 514 LEU A CA 1
ATOM 4085 C C . LEU A 1 514 ? -2.16 10.375 5.129 1 97 514 LEU A C 1
ATOM 4087 O O . LEU A 1 514 ? -3.348 10.055 5.008 1 97 514 LEU A O 1
ATOM 4091 N N . LYS A 1 515 ? -1.19 9.5 5.055 1 95.06 515 LYS A N 1
ATOM 4092 C CA . LYS A 1 515 ? -1.416 8.078 4.805 1 95.06 515 LYS A CA 1
ATOM 4093 C C . LYS A 1 515 ? -2.176 7.434 5.961 1 95.06 515 LYS A C 1
ATOM 4095 O O . LYS A 1 515 ? -2.9 6.457 5.762 1 95.06 515 LYS A O 1
ATOM 4100 N N . ASN A 1 516 ? -2.146 7.938 7.133 1 94.31 516 ASN A N 1
ATOM 4101 C CA . ASN A 1 516 ? -2.703 7.336 8.336 1 94.31 516 ASN A CA 1
ATOM 4102 C C . ASN A 1 516 ? -4.129 7.816 8.602 1 94.31 516 ASN A C 1
ATOM 4104 O O . ASN A 1 516 ? -4.715 7.5 9.633 1 94.31 516 ASN A O 1
ATOM 4108 N N . ILE A 1 517 ? -4.688 8.57 7.684 1 94.88 517 ILE A N 1
ATOM 4109 C CA . ILE A 1 517 ? -6.059 9.047 7.844 1 94.88 517 ILE A CA 1
ATOM 4110 C C . ILE A 1 517 ? -7.027 7.863 7.77 1 94.88 517 ILE A C 1
ATOM 4112 O O . ILE A 1 517 ? -7.047 7.133 6.777 1 94.88 517 ILE A O 1
ATOM 4116 N N . LYS A 1 518 ? -7.832 7.68 8.758 1 91.19 518 LYS A N 1
ATOM 4117 C CA . LYS A 1 518 ? -8.734 6.531 8.844 1 91.19 518 LYS A CA 1
ATOM 4118 C C . LYS A 1 518 ? -10.156 6.926 8.469 1 91.19 518 LYS A C 1
ATOM 4120 O O . LYS A 1 518 ? -10.93 6.094 7.984 1 91.19 518 LYS A O 1
ATOM 4125 N N . THR A 1 519 ? -10.461 8.188 8.734 1 92.06 519 THR A N 1
ATOM 4126 C CA . THR A 1 519 ? -11.828 8.633 8.492 1 92.06 519 THR A CA 1
ATOM 4127 C C . THR A 1 519 ? -12.141 8.625 6.996 1 92.06 519 THR A C 1
ATOM 4129 O O . THR A 1 519 ? -11.281 8.953 6.172 1 92.06 519 THR A O 1
ATOM 4132 N N . LYS A 1 520 ? -13.352 8.273 6.629 1 93.44 520 LYS A N 1
ATOM 4133 C CA . LYS A 1 520 ? -13.789 8.203 5.234 1 93.44 520 LYS A CA 1
ATOM 4134 C C . LYS A 1 520 ? -14.812 9.289 4.922 1 93.44 520 LYS A C 1
ATOM 4136 O O . LYS A 1 520 ? -15.523 9.211 3.916 1 93.44 520 LYS A O 1
ATOM 4141 N N . GLU A 1 521 ? -14.828 10.289 5.766 1 95.44 521 GLU A N 1
ATOM 4142 C CA . GLU A 1 521 ? -15.742 11.406 5.555 1 95.44 521 GLU A CA 1
ATOM 4143 C C . GLU A 1 521 ? -15.352 12.219 4.324 1 95.44 521 GLU A C 1
ATOM 4145 O O . GLU A 1 521 ? -14.188 12.602 4.168 1 95.44 521 GLU A O 1
ATOM 4150 N N . PRO A 1 522 ? -16.281 12.508 3.441 1 96.31 522 PRO A N 1
ATOM 4151 C CA . PRO A 1 522 ? -15.984 13.164 2.164 1 96.31 522 PRO A CA 1
ATOM 4152 C C . PRO A 1 522 ? -15.242 14.484 2.336 1 96.31 522 PRO A C 1
ATOM 4154 O O . PRO A 1 522 ? -14.336 14.797 1.557 1 96.31 522 PRO A O 1
ATOM 4157 N N . ALA A 1 523 ? -15.633 15.25 3.346 1 96.5 523 ALA A N 1
ATOM 4158 C CA . ALA A 1 523 ? -14.992 16.547 3.555 1 96.5 523 ALA A CA 1
ATOM 4159 C C . ALA A 1 523 ? -13.492 16.375 3.805 1 96.5 523 ALA A C 1
ATOM 4161 O O . ALA A 1 523 ? -12.68 17.109 3.242 1 96.5 523 ALA A O 1
ATOM 4162 N N . VAL A 1 524 ? -13.164 15.445 4.645 1 96.75 524 VAL A N 1
ATOM 4163 C CA . VAL A 1 524 ? -11.766 15.164 4.945 1 96.75 524 VAL A CA 1
ATOM 4164 C C . VAL A 1 524 ? -11.062 14.617 3.705 1 96.75 524 VAL A C 1
ATOM 4166 O O . VAL A 1 524 ? -9.938 15.008 3.4 1 96.75 524 VAL A O 1
ATOM 4169 N N . MET A 1 525 ? -11.727 13.789 2.963 1 97.12 525 MET A N 1
ATOM 4170 C CA . MET A 1 525 ? -11.164 13.18 1.761 1 97.12 525 MET A CA 1
ATOM 4171 C C . MET A 1 525 ? -10.867 14.234 0.702 1 97.12 525 MET A C 1
ATOM 4173 O O . MET A 1 525 ? -9.797 14.227 0.094 1 97.12 525 MET A O 1
ATOM 4177 N N . LEU A 1 526 ? -11.797 15.125 0.508 1 97.38 526 LEU A N 1
ATOM 4178 C CA . LEU A 1 526 ? -11.625 16.172 -0.5 1 97.38 526 LEU A CA 1
ATOM 4179 C C . LEU A 1 526 ? -10.523 17.141 -0.09 1 97.38 526 LEU A C 1
ATOM 4181 O O . LEU A 1 526 ? -9.758 17.609 -0.935 1 97.38 526 LEU A O 1
ATOM 4185 N N . ALA A 1 527 ? -10.477 17.453 1.219 1 97.69 527 ALA A N 1
ATOM 4186 C CA . ALA A 1 527 ? -9.406 18.312 1.713 1 97.69 527 ALA A CA 1
ATOM 4187 C C . ALA A 1 527 ? -8.039 17.656 1.539 1 97.69 527 ALA A C 1
ATOM 4189 O O . ALA A 1 527 ? -7.07 18.312 1.157 1 97.69 527 ALA A O 1
ATOM 4190 N N . THR A 1 528 ? -7.988 16.375 1.855 1 98.12 528 THR A N 1
ATOM 4191 C CA . THR A 1 528 ? -6.758 15.609 1.683 1 98.12 528 THR A CA 1
ATOM 4192 C C . THR A 1 528 ? -6.352 15.562 0.213 1 98.12 528 THR A C 1
ATOM 4194 O O . THR A 1 528 ? -5.164 15.641 -0.111 1 98.12 528 THR A O 1
ATOM 4197 N N . LEU A 1 529 ? -7.363 15.422 -0.663 1 98.12 529 LEU A N 1
ATOM 4198 C CA . LEU A 1 529 ? -7.125 15.43 -2.102 1 98.12 529 LEU A CA 1
ATOM 4199 C C . LEU A 1 529 ? -6.43 16.719 -2.535 1 98.12 529 LEU A C 1
ATOM 4201 O O . LEU A 1 529 ? -5.477 16.688 -3.312 1 98.12 529 LEU A O 1
ATOM 4205 N N . ALA A 1 530 ? -6.934 17.766 -2.021 1 97.81 530 ALA A N 1
ATOM 4206 C CA . ALA A 1 530 ? -6.344 19.062 -2.35 1 97.81 530 ALA A CA 1
ATOM 4207 C C . ALA A 1 530 ? -4.895 19.141 -1.887 1 97.81 530 ALA A C 1
ATOM 4209 O O . ALA A 1 530 ? -4.039 19.688 -2.59 1 97.81 530 ALA A O 1
ATOM 4210 N N . VAL A 1 531 ? -4.629 18.641 -0.731 1 98.06 531 VAL A N 1
ATOM 4211 C CA . VAL A 1 531 ? -3.273 18.625 -0.196 1 98.06 531 VAL A CA 1
ATOM 4212 C C . VAL A 1 531 ? -2.377 17.766 -1.082 1 98.06 531 VAL A C 1
ATOM 4214 O O . VAL A 1 531 ? -1.283 18.188 -1.466 1 98.06 531 VAL A O 1
ATOM 4217 N N . TYR A 1 532 ? -2.838 16.547 -1.441 1 98.06 532 TYR A N 1
ATOM 4218 C CA . TYR A 1 532 ? -2.064 15.664 -2.297 1 98.06 532 TYR A CA 1
ATOM 4219 C C . TYR A 1 532 ? -1.808 16.297 -3.658 1 98.06 532 TYR A C 1
ATOM 4221 O O . TYR A 1 532 ? -0.733 16.125 -4.238 1 98.06 532 TYR A O 1
ATOM 4229 N N . ASP A 1 533 ? -2.801 16.938 -4.18 1 97.56 533 ASP A N 1
ATOM 4230 C CA . ASP A 1 533 ? -2.645 17.625 -5.465 1 97.56 533 ASP A CA 1
ATOM 4231 C C . ASP A 1 533 ? -1.495 18.625 -5.422 1 97.56 533 ASP A C 1
ATOM 4233 O O . ASP A 1 533 ? -0.687 18.688 -6.348 1 97.56 533 ASP A O 1
ATOM 4237 N N . GLU A 1 534 ? -1.438 19.375 -4.344 1 97.19 534 GLU A N 1
ATOM 4238 C CA . GLU A 1 534 ? -0.366 20.344 -4.184 1 97.19 534 GLU A CA 1
ATOM 4239 C C . GLU A 1 534 ? 0.974 19.672 -3.932 1 97.19 534 GLU A C 1
ATOM 4241 O O . GLU A 1 534 ? 2.006 20.109 -4.441 1 97.19 534 GLU A O 1
ATOM 4246 N N . VAL A 1 535 ? 1.022 18.641 -3.109 1 97.56 535 VAL A N 1
ATOM 4247 C CA . VAL A 1 535 ? 2.234 17.875 -2.826 1 97.56 535 VAL A CA 1
ATOM 4248 C C . VAL A 1 535 ? 2.785 17.281 -4.117 1 97.56 535 VAL A C 1
ATOM 4250 O O . VAL A 1 535 ? 4 17.188 -4.301 1 97.56 535 VAL A O 1
ATOM 4253 N N . GLY A 1 536 ? 1.894 16.828 -5.027 1 96.56 536 GLY A N 1
ATOM 4254 C CA . GLY A 1 536 ? 2.27 16.203 -6.289 1 96.56 536 GLY A CA 1
ATOM 4255 C C . GLY A 1 536 ? 3.104 17.109 -7.172 1 96.56 536 GLY A C 1
ATOM 4256 O O . GLY A 1 536 ? 3.861 16.641 -8.023 1 96.56 536 GLY A O 1
ATOM 4257 N N . LYS A 1 537 ? 2.957 18.375 -6.957 1 95.31 537 LYS A N 1
ATOM 4258 C CA . LYS A 1 537 ? 3.715 19.344 -7.75 1 95.31 537 LYS A CA 1
ATOM 4259 C C . LYS A 1 537 ? 5.152 19.453 -7.25 1 95.31 537 LYS A C 1
ATOM 4261 O O . LYS A 1 537 ? 6.039 19.891 -7.988 1 95.31 537 LYS A O 1
ATOM 4266 N N . LEU A 1 538 ? 5.355 19.062 -6.035 1 94.88 538 LEU A N 1
ATOM 4267 C CA . LEU A 1 538 ? 6.645 19.281 -5.391 1 94.88 538 LEU A CA 1
ATOM 4268 C C . LEU A 1 538 ? 7.371 17.953 -5.195 1 94.88 538 LEU A C 1
ATOM 4270 O O . LEU A 1 538 ? 8.602 17.891 -5.262 1 94.88 538 LEU A O 1
ATOM 4274 N N . ALA A 1 539 ? 6.68 16.875 -4.98 1 96.19 539 ALA A N 1
ATOM 4275 C CA . ALA A 1 539 ? 7.234 15.594 -4.562 1 96.19 539 ALA A CA 1
ATOM 4276 C C . ALA A 1 539 ? 7.961 14.906 -5.715 1 96.19 539 ALA A C 1
ATOM 4278 O O . ALA A 1 539 ? 7.699 15.195 -6.883 1 96.19 539 ALA A O 1
ATOM 4279 N N . ASP A 1 540 ? 8.906 14.094 -5.352 1 96.69 540 ASP A N 1
ATOM 4280 C CA . ASP A 1 540 ? 9.625 13.289 -6.332 1 96.69 540 ASP A CA 1
ATOM 4281 C C . ASP A 1 540 ? 8.695 12.305 -7.031 1 96.69 540 ASP A C 1
ATOM 4283 O O . ASP A 1 540 ? 7.73 11.82 -6.43 1 96.69 540 ASP A O 1
ATOM 4287 N N . LYS A 1 541 ? 9.016 12.008 -8.273 1 96.44 541 LYS A N 1
ATOM 4288 C CA . LYS A 1 541 ? 8.195 11.117 -9.094 1 96.44 541 LYS A CA 1
ATOM 4289 C C . LYS A 1 541 ? 8.016 9.766 -8.406 1 96.44 541 LYS A C 1
ATOM 4291 O O . LYS A 1 541 ? 6.945 9.156 -8.492 1 96.44 541 LYS A O 1
ATOM 4296 N N . GLU A 1 542 ? 9.047 9.211 -7.789 1 96.12 542 GLU A N 1
ATOM 4297 C CA . GLU A 1 542 ? 8.977 7.914 -7.129 1 96.12 542 GLU A CA 1
ATOM 4298 C C . GLU A 1 542 ? 7.98 7.938 -5.969 1 96.12 542 GLU A C 1
ATOM 4300 O O . GLU A 1 542 ? 7.207 6.996 -5.789 1 96.12 542 GLU A O 1
ATOM 4305 N N . ILE A 1 543 ? 7.98 8.961 -5.184 1 96.81 543 ILE A N 1
ATOM 4306 C CA . ILE A 1 543 ? 7.09 9.102 -4.035 1 96.81 543 ILE A CA 1
ATOM 4307 C C . ILE A 1 543 ? 5.648 9.242 -4.52 1 96.81 543 ILE A C 1
ATOM 4309 O O . ILE A 1 543 ? 4.727 8.68 -3.924 1 96.81 543 ILE A O 1
ATOM 4313 N N . ILE A 1 544 ? 5.465 10.023 -5.582 1 97.75 544 ILE A N 1
ATOM 4314 C CA . ILE A 1 544 ? 4.129 10.18 -6.152 1 97.75 544 ILE A CA 1
ATOM 4315 C C . ILE A 1 544 ? 3.584 8.812 -6.57 1 97.75 544 ILE A C 1
ATOM 4317 O O . ILE A 1 544 ? 2.455 8.461 -6.227 1 97.75 544 ILE A O 1
ATOM 4321 N N . ALA A 1 545 ? 4.355 8.055 -7.234 1 97.12 545 ALA A N 1
ATOM 4322 C CA . ALA A 1 545 ? 3.938 6.785 -7.824 1 97.12 545 ALA A CA 1
ATOM 4323 C C . ALA A 1 545 ? 3.713 5.727 -6.746 1 97.12 545 ALA A C 1
ATOM 4325 O O . ALA A 1 545 ? 2.77 4.938 -6.828 1 97.12 545 ALA A O 1
ATOM 4326 N N . THR A 1 546 ? 4.574 5.668 -5.699 1 95.75 546 THR A N 1
ATOM 4327 C CA . THR A 1 546 ? 4.586 4.531 -4.785 1 95.75 546 THR A CA 1
ATOM 4328 C C . THR A 1 546 ? 3.82 4.855 -3.508 1 95.75 546 THR A C 1
ATOM 4330 O O . THR A 1 546 ? 3.391 3.951 -2.789 1 95.75 546 THR A O 1
ATOM 4333 N N . GLU A 1 547 ? 3.645 6.117 -3.199 1 96.38 547 GLU A N 1
ATOM 4334 C CA . GLU A 1 547 ? 3.014 6.473 -1.933 1 96.38 547 GLU A CA 1
ATOM 4335 C C . GLU A 1 547 ? 1.718 7.246 -2.158 1 96.38 547 GLU A C 1
ATOM 4337 O O . GLU A 1 547 ? 0.679 6.906 -1.587 1 96.38 547 GLU A O 1
ATOM 4342 N N . ILE A 1 548 ? 1.722 8.258 -3.02 1 97.62 548 ILE A N 1
ATOM 4343 C CA . ILE A 1 548 ? 0.604 9.18 -3.15 1 97.62 548 ILE A CA 1
ATOM 4344 C C . ILE A 1 548 ? -0.501 8.547 -3.988 1 97.62 548 ILE A C 1
ATOM 4346 O O . ILE A 1 548 ? -1.657 8.492 -3.562 1 97.62 548 ILE A O 1
ATOM 4350 N N . LEU A 1 549 ? -0.124 8.039 -5.129 1 97.69 549 LEU A N 1
ATOM 4351 C CA . LEU A 1 549 ? -1.124 7.492 -6.043 1 97.69 549 LEU A CA 1
ATOM 4352 C C . LEU A 1 549 ? -1.879 6.336 -5.398 1 97.69 549 LEU A C 1
ATOM 4354 O O . LEU A 1 549 ? -3.109 6.285 -5.453 1 97.69 549 LEU A O 1
ATOM 4358 N N . PRO A 1 550 ? -1.187 5.375 -4.742 1 96.31 550 PRO A N 1
ATOM 4359 C CA . PRO A 1 550 ? -1.915 4.297 -4.074 1 96.31 550 PRO A CA 1
ATOM 4360 C C . PRO A 1 550 ? -2.914 4.809 -3.039 1 96.31 550 PRO A C 1
ATOM 4362 O O . PRO A 1 550 ? -4.02 4.277 -2.926 1 96.31 550 PRO A O 1
ATOM 4365 N N . GLN A 1 551 ? -2.551 5.805 -2.342 1 96.44 551 GLN A N 1
ATOM 4366 C CA . GLN A 1 551 ? -3.445 6.367 -1.333 1 96.44 551 GLN A CA 1
ATOM 4367 C C . GLN A 1 551 ? -4.648 7.043 -1.981 1 96.44 551 GLN A C 1
ATOM 4369 O O . GLN A 1 551 ? -5.766 6.965 -1.463 1 96.44 551 GLN A O 1
ATOM 4374 N N . LEU A 1 552 ? -4.418 7.777 -3.027 1 97.62 552 LEU A N 1
ATOM 4375 C CA . LEU A 1 552 ? -5.508 8.422 -3.746 1 97.62 552 LEU A CA 1
ATOM 4376 C C . LEU A 1 552 ? -6.508 7.391 -4.262 1 97.62 552 LEU A C 1
ATOM 4378 O O . LEU A 1 552 ? -7.719 7.605 -4.191 1 97.62 552 LEU A O 1
ATOM 4382 N N . TRP A 1 553 ? -5.992 6.305 -4.75 1 97.25 553 TRP A N 1
ATOM 4383 C CA . TRP A 1 553 ? -6.867 5.234 -5.215 1 97.25 553 TRP A CA 1
ATOM 4384 C C . TRP A 1 553 ? -7.695 4.672 -4.066 1 97.25 553 TRP A C 1
ATOM 4386 O O . TRP A 1 553 ? -8.906 4.469 -4.203 1 97.25 553 TRP A O 1
ATOM 4396 N N . ARG A 1 554 ? -7.082 4.395 -2.977 1 95.75 554 ARG A N 1
ATOM 4397 C CA . ARG A 1 554 ? -7.789 3.883 -1.808 1 95.75 554 ARG A CA 1
ATOM 4398 C C . ARG A 1 554 ? -8.898 4.84 -1.373 1 95.75 554 ARG A C 1
ATOM 4400 O O . ARG A 1 554 ? -10.008 4.414 -1.065 1 95.75 554 ARG A O 1
ATOM 4407 N N . MET A 1 555 ? -8.602 6.102 -1.374 1 96.25 555 MET A N 1
ATOM 4408 C CA . MET A 1 555 ? -9.547 7.121 -0.928 1 96.25 555 MET A CA 1
ATOM 4409 C C . MET A 1 555 ? -10.672 7.297 -1.941 1 96.25 555 MET A C 1
ATOM 4411 O O . MET A 1 555 ? -11.812 7.594 -1.568 1 96.25 555 MET A O 1
ATOM 4415 N N . SER A 1 556 ? -10.375 7.164 -3.221 1 96.44 556 SER A N 1
ATOM 4416 C CA . SER A 1 556 ? -11.367 7.371 -4.277 1 96.44 556 SER A CA 1
ATOM 4417 C C . SER A 1 556 ? -12.516 6.375 -4.164 1 96.44 556 SER A C 1
ATOM 4419 O O . SER A 1 556 ? -13.594 6.602 -4.707 1 96.44 556 SER A O 1
ATOM 4421 N N . PHE A 1 557 ? -12.328 5.32 -3.447 1 94.38 557 PHE A N 1
ATOM 4422 C CA . PHE A 1 557 ? -13.359 4.301 -3.291 1 94.38 557 PHE A CA 1
ATOM 4423 C C . PHE A 1 557 ? -14.07 4.453 -1.951 1 94.38 557 PHE A C 1
ATOM 4425 O O . PHE A 1 557 ? -14.727 3.521 -1.484 1 94.38 557 PHE A O 1
ATOM 4432 N N . GLY A 1 558 ? -13.898 5.59 -1.346 1 92.06 558 GLY A N 1
ATOM 4433 C CA . GLY A 1 558 ? -14.672 5.836 -0.142 1 92.06 558 GLY A CA 1
ATOM 4434 C C . GLY A 1 558 ? -16.156 5.621 -0.337 1 92.06 558 GLY A C 1
ATOM 4435 O O . GLY A 1 558 ? -16.734 6.059 -1.339 1 92.06 558 GLY A O 1
ATOM 4436 N N . PRO A 1 559 ? -16.781 4.922 0.542 1 91.38 559 PRO A N 1
ATOM 4437 C CA . PRO A 1 559 ? -18.172 4.508 0.37 1 91.38 559 PRO A CA 1
ATOM 4438 C C . PRO A 1 559 ? -19.141 5.688 0.32 1 91.38 559 PRO A C 1
ATOM 4440 O O . PRO A 1 559 ? -20.25 5.559 -0.208 1 91.38 559 PRO A O 1
ATOM 4443 N N . LEU A 1 560 ? -18.734 6.836 0.816 1 93.94 560 LEU A N 1
ATOM 4444 C CA . LEU A 1 560 ? -19.641 7.969 0.935 1 93.94 560 LEU A CA 1
ATOM 4445 C C . LEU A 1 560 ? -19.406 8.969 -0.191 1 93.94 560 LEU A C 1
ATOM 4447 O O . LEU A 1 560 ? -20.078 10.008 -0.253 1 93.94 560 LEU A O 1
ATOM 4451 N N . LEU A 1 561 ? -18.5 8.742 -1.068 1 95.06 561 LEU A N 1
ATOM 4452 C CA . LEU A 1 561 ? -18.188 9.672 -2.146 1 95.06 561 LEU A CA 1
ATOM 4453 C C . LEU A 1 561 ? -19.234 9.594 -3.252 1 95.06 561 LEU A C 1
ATOM 4455 O O . LEU A 1 561 ? -19.703 8.508 -3.598 1 95.06 561 LEU A O 1
ATOM 4459 N N . ASN A 1 562 ? -19.688 10.711 -3.75 1 95.12 562 ASN A N 1
ATOM 4460 C CA . ASN A 1 562 ? -20.578 10.75 -4.902 1 95.12 562 ASN A CA 1
ATOM 4461 C C . ASN A 1 562 ? -19.812 10.812 -6.215 1 95.12 562 ASN A C 1
ATOM 4463 O O . ASN A 1 562 ? -18.578 10.781 -6.215 1 95.12 562 ASN A O 1
ATOM 4467 N N . LEU A 1 563 ? -20.5 10.844 -7.32 1 95.88 563 LEU A N 1
ATOM 4468 C CA . LEU A 1 563 ? -19.906 10.742 -8.648 1 95.88 563 LEU A CA 1
ATOM 4469 C C . LEU A 1 563 ? -18.984 11.93 -8.922 1 95.88 563 LEU A C 1
ATOM 4471 O O . LEU A 1 563 ? -17.875 11.75 -9.43 1 95.88 563 LEU A O 1
ATOM 4475 N N . GLU A 1 564 ? -19.406 13.078 -8.578 1 96.62 564 GLU A N 1
ATOM 4476 C CA . GLU A 1 564 ? -18.609 14.273 -8.82 1 96.62 564 GLU A CA 1
ATOM 4477 C C . GLU A 1 564 ? -17.297 14.234 -8.023 1 96.62 564 GLU A C 1
ATOM 4479 O O . GLU A 1 564 ? -16.234 14.594 -8.547 1 96.62 564 GLU A O 1
ATOM 4484 N N . GLN A 1 565 ? -17.422 13.859 -6.801 1 97.25 565 GLN A N 1
ATOM 4485 C CA . GLN A 1 565 ? -16.25 13.75 -5.93 1 97.25 565 GLN A CA 1
ATOM 4486 C C . GLN A 1 565 ? -15.289 12.695 -6.441 1 97.25 565 GLN A C 1
ATOM 4488 O O . GLN A 1 565 ? -14.07 12.906 -6.449 1 97.25 565 GLN A O 1
ATOM 4493 N N . PHE A 1 566 ? -15.867 11.594 -6.891 1 97.75 566 PHE A N 1
ATOM 4494 C CA . PHE A 1 566 ? -15.039 10.547 -7.477 1 97.75 566 PHE A CA 1
ATOM 4495 C C . PHE A 1 566 ? -14.312 11.062 -8.711 1 97.75 566 PHE A C 1
ATOM 4497 O O . PHE A 1 566 ? -13.125 10.781 -8.906 1 97.75 566 PHE A O 1
ATOM 4504 N N . GLN A 1 567 ? -14.93 11.797 -9.531 1 97.5 567 GLN A N 1
ATOM 4505 C CA . GLN A 1 567 ? -14.344 12.352 -10.75 1 97.5 567 GLN A CA 1
ATOM 4506 C C . GLN A 1 567 ? -13.188 13.297 -10.414 1 97.5 567 GLN A C 1
ATOM 4508 O O . GLN A 1 567 ? -12.211 13.375 -11.164 1 97.5 567 GLN A O 1
ATOM 4513 N N . LYS A 1 568 ? -13.312 14.047 -9.336 1 97.62 568 LYS A N 1
ATOM 4514 C CA . LYS A 1 568 ? -12.219 14.898 -8.891 1 97.62 568 LYS A CA 1
ATOM 4515 C C . LYS A 1 568 ? -10.977 14.078 -8.547 1 97.62 568 LYS A C 1
ATOM 4517 O O . LYS A 1 568 ? -9.859 14.461 -8.883 1 97.62 568 LYS A O 1
ATOM 4522 N N . PHE A 1 569 ? -11.195 12.984 -7.84 1 98.19 569 PHE A N 1
ATOM 4523 C CA . PHE A 1 569 ? -10.094 12.078 -7.535 1 98.19 569 PHE A CA 1
ATOM 4524 C C . PHE A 1 569 ? -9.453 11.555 -8.82 1 98.19 569 PHE A C 1
ATOM 4526 O O . PHE A 1 569 ? -8.227 11.531 -8.945 1 98.19 569 PHE A O 1
ATOM 4533 N N . MET A 1 570 ? -10.281 11.148 -9.766 1 97.94 570 MET A N 1
ATOM 4534 C CA . MET A 1 570 ? -9.781 10.594 -11.023 1 97.94 570 MET A CA 1
ATOM 4535 C C . MET A 1 570 ? -8.961 11.625 -11.789 1 97.94 570 MET A C 1
ATOM 4537 O O . MET A 1 570 ? -7.938 11.289 -12.383 1 97.94 570 MET A O 1
ATOM 4541 N N . LYS A 1 571 ? -9.469 12.766 -11.773 1 97.88 571 LYS A N 1
ATOM 4542 C CA . LYS A 1 571 ? -8.734 13.836 -12.445 1 97.88 571 LYS A CA 1
ATOM 4543 C C . LYS A 1 571 ? -7.328 13.984 -11.867 1 97.88 571 LYS A C 1
ATOM 4545 O O . LYS A 1 571 ? -6.348 14.055 -12.609 1 97.88 571 LYS A O 1
ATOM 4550 N N . THR A 1 572 ? -7.211 14.109 -10.57 1 98.19 572 THR A N 1
ATOM 4551 C CA . THR A 1 572 ? -5.926 14.258 -9.898 1 98.19 572 THR A CA 1
ATOM 4552 C C . THR A 1 572 ? -5.035 13.039 -10.156 1 98.19 572 THR A C 1
ATOM 4554 O O . THR A 1 572 ? -3.836 13.188 -10.398 1 98.19 572 THR A O 1
ATOM 4557 N N . ILE A 1 573 ? -5.602 11.844 -10.086 1 98.06 573 ILE A N 1
ATOM 4558 C CA . ILE A 1 573 ? -4.859 10.609 -10.328 1 98.06 573 ILE A CA 1
ATOM 4559 C C . ILE A 1 573 ? -4.285 10.625 -11.75 1 98.06 573 ILE A C 1
ATOM 4561 O O . ILE A 1 573 ? -3.115 10.297 -11.953 1 98.06 573 ILE A O 1
ATOM 4565 N N . ARG A 1 574 ? -5.047 11.016 -12.727 1 97.44 574 ARG A N 1
ATOM 4566 C CA . ARG A 1 574 ? -4.59 11.086 -14.109 1 97.44 574 ARG A CA 1
ATOM 4567 C C . ARG A 1 574 ? -3.479 12.117 -14.266 1 97.44 574 ARG A C 1
ATOM 4569 O O . ARG A 1 574 ? -2.477 11.867 -14.938 1 97.44 574 ARG A O 1
ATOM 4576 N N . ASP A 1 575 ? -3.729 13.227 -13.672 1 97.75 575 ASP A N 1
ATOM 4577 C CA . ASP A 1 575 ? -2.732 14.289 -13.758 1 97.75 575 ASP A CA 1
ATOM 4578 C C . ASP A 1 575 ? -1.398 13.844 -13.164 1 97.75 575 ASP A C 1
ATOM 4580 O O . ASP A 1 575 ? -0.344 14.055 -13.773 1 97.75 575 ASP A O 1
ATOM 4584 N N . LEU A 1 576 ? -1.441 13.32 -12 1 97.75 576 LEU A N 1
ATOM 4585 C CA . LEU A 1 576 ? -0.224 12.859 -11.336 1 97.75 576 LEU A CA 1
ATOM 4586 C C . LEU A 1 576 ? 0.413 11.711 -12.109 1 97.75 576 LEU A C 1
ATOM 4588 O O . LEU A 1 576 ? 1.641 11.602 -12.172 1 97.75 576 LEU A O 1
ATOM 4592 N N . THR A 1 577 ? -0.419 10.797 -12.672 1 97.5 577 THR A N 1
ATOM 4593 C CA . THR A 1 577 ? 0.079 9.703 -13.5 1 97.5 577 THR A CA 1
ATOM 4594 C C . THR A 1 577 ? 0.859 10.242 -14.695 1 97.5 577 THR A C 1
ATOM 4596 O O . THR A 1 577 ? 1.964 9.781 -14.984 1 97.5 577 THR A O 1
ATOM 4599 N N . ASN A 1 578 ? 0.285 11.203 -15.367 1 97.44 578 ASN A N 1
ATOM 4600 C CA . ASN A 1 578 ? 0.944 11.82 -16.516 1 97.44 578 ASN A CA 1
ATOM 4601 C C . ASN A 1 578 ? 2.268 12.469 -16.109 1 97.44 578 ASN A C 1
ATOM 4603 O O . ASN A 1 578 ? 3.264 12.336 -16.828 1 97.44 578 ASN A O 1
ATOM 4607 N N . ARG A 1 579 ? 2.275 13.117 -15.031 1 97.19 579 ARG A N 1
ATOM 4608 C CA . ARG A 1 579 ? 3.48 13.781 -14.555 1 97.19 579 ARG A CA 1
ATOM 4609 C C . ARG A 1 579 ? 4.594 12.773 -14.273 1 97.19 579 ARG A C 1
ATOM 4611 O O . ARG A 1 579 ? 5.742 12.992 -14.664 1 97.19 579 ARG A O 1
ATOM 4618 N N . VAL A 1 580 ? 4.238 11.75 -13.57 1 97.5 580 VAL A N 1
ATOM 4619 C CA . VAL A 1 580 ? 5.211 10.719 -13.227 1 97.5 580 VAL A CA 1
ATOM 4620 C C . VAL A 1 580 ? 5.734 10.055 -14.492 1 97.5 580 VAL A C 1
ATOM 4622 O O . VAL A 1 580 ? 6.941 9.836 -14.641 1 97.5 580 VAL A O 1
ATOM 4625 N N . GLU A 1 581 ? 4.828 9.672 -15.43 1 97.56 581 GLU A N 1
ATOM 4626 C CA . GLU A 1 581 ? 5.211 9.008 -16.672 1 97.56 581 GLU A CA 1
ATOM 4627 C C . GLU A 1 581 ? 6.16 9.875 -17.5 1 97.56 581 GLU A C 1
ATOM 4629 O O . GLU A 1 581 ? 7.18 9.391 -17.984 1 97.56 581 GLU A O 1
ATOM 4634 N N . GLU A 1 582 ? 5.824 11.117 -17.609 1 97.12 582 GLU A N 1
ATOM 4635 C CA . GLU A 1 582 ? 6.66 12.039 -18.359 1 97.12 582 GLU A CA 1
ATOM 4636 C C . GLU A 1 582 ? 8.031 12.203 -17.719 1 97.12 582 GLU A C 1
ATOM 4638 O O . GLU A 1 582 ? 9.062 12.125 -18.406 1 97.12 582 GLU A O 1
ATOM 4643 N N . ALA A 1 583 ? 8.062 12.43 -16.438 1 96.62 583 ALA A N 1
ATOM 4644 C CA . ALA A 1 583 ? 9.312 12.656 -15.719 1 96.62 583 ALA A CA 1
ATOM 4645 C C . ALA A 1 583 ? 10.203 11.422 -15.781 1 96.62 583 ALA A C 1
ATOM 4647 O O . ALA A 1 583 ? 11.414 11.531 -15.992 1 96.62 583 ALA A O 1
ATOM 4648 N N . HIS A 1 584 ? 9.656 10.266 -15.578 1 95.88 584 HIS A N 1
ATOM 4649 C CA . HIS A 1 584 ? 10.469 9.055 -15.547 1 95.88 584 HIS A CA 1
ATOM 4650 C C . HIS A 1 584 ? 10.891 8.633 -16.953 1 95.88 584 HIS A C 1
ATOM 4652 O O . HIS A 1 584 ? 11.961 8.055 -17.141 1 95.88 584 HIS A O 1
ATOM 4658 N N . THR A 1 585 ? 10.039 8.875 -17.984 1 96.62 585 THR A N 1
ATOM 4659 C CA . THR A 1 585 ? 10.422 8.641 -19.375 1 96.62 585 THR A CA 1
ATOM 4660 C C . THR A 1 585 ? 11.633 9.492 -19.75 1 96.62 585 THR A C 1
ATOM 4662 O O . THR A 1 585 ? 12.57 8.992 -20.375 1 96.62 585 THR A O 1
ATOM 4665 N N . ARG A 1 586 ? 11.594 10.727 -19.359 1 95.62 586 ARG A N 1
ATOM 4666 C CA . ARG A 1 586 ? 12.719 11.625 -19.609 1 95.62 586 ARG A CA 1
ATOM 4667 C C . ARG A 1 586 ? 13.984 11.117 -18.922 1 95.62 586 ARG A C 1
ATOM 4669 O O . ARG A 1 586 ? 15.062 11.148 -19.5 1 95.62 586 ARG A O 1
ATOM 4676 N N . HIS A 1 587 ? 13.836 10.742 -17.734 1 95.06 587 HIS A N 1
ATOM 4677 C CA . HIS A 1 587 ? 14.969 10.234 -16.969 1 95.06 587 HIS A CA 1
ATOM 4678 C C . HIS A 1 587 ? 15.586 9.008 -17.641 1 95.06 587 HIS A C 1
ATOM 4680 O O . HIS A 1 587 ? 16.812 8.922 -17.797 1 95.06 587 HIS A O 1
ATOM 4686 N N . LEU A 1 588 ? 14.758 8.047 -18.062 1 94.75 588 LEU A N 1
ATOM 4687 C CA . LEU A 1 588 ? 15.234 6.809 -18.672 1 94.75 588 LEU A CA 1
ATOM 4688 C C . LEU A 1 588 ? 15.836 7.082 -20.047 1 94.75 588 LEU A C 1
ATOM 4690 O O . LEU A 1 588 ? 16.781 6.406 -20.469 1 94.75 588 LEU A O 1
ATOM 4694 N N . ARG A 1 589 ? 15.32 8.055 -20.75 1 94.25 589 ARG A N 1
ATOM 4695 C CA . ARG A 1 589 ? 15.898 8.469 -22.031 1 94.25 589 ARG A CA 1
ATOM 4696 C C . ARG A 1 589 ? 17.297 9.039 -21.828 1 94.25 589 ARG A C 1
ATOM 4698 O O . ARG A 1 589 ? 18.203 8.766 -22.625 1 94.25 589 ARG A O 1
ATOM 4705 N N . GLU A 1 590 ? 17.484 9.789 -20.812 1 92.94 590 GLU A N 1
ATOM 4706 C CA . GLU A 1 590 ? 18.781 10.375 -20.5 1 92.94 590 GLU A CA 1
ATOM 4707 C C . GLU A 1 590 ? 19.797 9.289 -20.125 1 92.94 590 GLU A C 1
ATOM 4709 O O . GLU A 1 590 ? 20.953 9.352 -20.531 1 92.94 590 GLU A O 1
ATOM 4714 N N . VAL A 1 591 ? 19.406 8.43 -19.344 1 90.5 591 VAL A N 1
ATOM 4715 C CA . VAL A 1 591 ? 20.281 7.336 -18.938 1 90.5 591 VAL A CA 1
ATOM 4716 C C . VAL A 1 591 ? 20.688 6.52 -20.156 1 90.5 591 VAL A C 1
ATOM 4718 O O . VAL A 1 591 ? 21.859 6.125 -20.281 1 90.5 591 VAL A O 1
ATOM 4721 N N . LYS A 1 592 ? 19.703 6.254 -21.016 1 89.44 592 LYS A N 1
ATOM 4722 C CA . LYS A 1 592 ? 19.969 5.508 -22.25 1 89.44 592 LYS A CA 1
ATOM 4723 C C . LYS A 1 592 ? 20.984 6.254 -23.125 1 89.44 592 LYS A C 1
ATOM 4725 O O . LYS A 1 592 ? 21.891 5.645 -23.688 1 89.44 592 LYS A O 1
ATOM 4730 N N . SER A 1 593 ? 20.828 7.496 -23.219 1 89.12 593 SER A N 1
ATOM 4731 C CA . SER A 1 593 ? 21.734 8.328 -24.016 1 89.12 593 SER A CA 1
ATOM 4732 C C . SER A 1 593 ? 23.141 8.336 -23.438 1 89.12 593 SER A C 1
ATOM 4734 O O . SER A 1 593 ? 24.125 8.297 -24.172 1 89.12 593 SER A O 1
ATOM 4736 N N . LEU A 1 594 ? 23.25 8.359 -22.219 1 88.19 594 LEU A N 1
ATOM 4737 C CA . LEU A 1 594 ? 24.547 8.359 -21.547 1 88.19 594 LEU A CA 1
ATOM 4738 C C . LEU A 1 594 ? 25.25 7.023 -21.734 1 88.19 594 LEU A C 1
ATOM 4740 O O . LEU A 1 594 ? 26.469 6.984 -21.938 1 88.19 594 LEU A O 1
ATOM 4744 N N . GLU A 1 595 ? 24.562 6.004 -21.625 1 85.69 595 GLU A N 1
ATOM 4745 C CA . GLU A 1 595 ? 25.125 4.672 -21.828 1 85.69 595 GLU A CA 1
ATOM 4746 C C . GLU A 1 595 ? 25.609 4.488 -23.266 1 85.69 595 GLU A C 1
ATOM 4748 O O . GLU A 1 595 ? 26.656 3.861 -23.484 1 85.69 595 GLU A O 1
ATOM 4753 N N . GLU A 1 596 ? 24.859 5.016 -24.188 1 86.44 596 GLU A N 1
ATOM 4754 C CA . GLU A 1 596 ? 25.25 4.949 -25.594 1 86.44 596 GLU A CA 1
ATOM 4755 C C . GLU A 1 596 ? 26.5 5.793 -25.859 1 86.44 596 GLU A C 1
ATOM 4757 O O . GLU A 1 596 ? 27.359 5.406 -26.656 1 86.44 596 GLU A O 1
ATOM 4762 N N . GLN A 1 597 ? 26.672 6.883 -25.188 1 83.31 597 GLN A N 1
ATOM 4763 C CA . GLN A 1 597 ? 27.844 7.738 -25.328 1 83.31 597 GLN A CA 1
ATOM 4764 C C . GLN A 1 597 ? 29.078 7.086 -24.719 1 83.31 597 GLN A C 1
ATOM 4766 O O . GLN A 1 597 ? 30.172 7.188 -25.266 1 83.31 597 GLN A O 1
ATOM 4771 N N . THR A 1 598 ? 28.891 6.52 -23.656 1 78.81 598 THR A N 1
ATOM 4772 C CA . THR A 1 598 ? 30.016 5.852 -23.016 1 78.81 598 THR A CA 1
ATOM 4773 C C . THR A 1 598 ? 30.469 4.648 -23.828 1 78.81 598 THR A C 1
ATOM 4775 O O . THR A 1 598 ? 31.672 4.383 -23.938 1 78.81 598 THR A O 1
ATOM 4778 N N . LYS A 1 599 ? 29.609 3.883 -24.516 1 76.44 599 LYS A N 1
ATOM 4779 C CA . LYS A 1 599 ? 29.969 2.754 -25.359 1 76.44 599 LYS A CA 1
ATOM 4780 C C . LYS A 1 599 ? 30.688 3.227 -26.625 1 76.44 599 LYS A C 1
ATOM 4782 O O . LYS A 1 599 ? 31.609 2.561 -27.109 1 76.44 599 LYS A O 1
ATOM 4787 N N . SER A 1 600 ? 30.359 4.289 -27.141 1 71.38 600 SER A N 1
ATOM 4788 C CA . SER A 1 600 ? 31 4.84 -28.328 1 71.38 600 SER A CA 1
ATOM 4789 C C . SER A 1 600 ? 32.406 5.367 -28.016 1 71.38 600 SER A C 1
ATOM 4791 O O . SER A 1 600 ? 33.312 5.266 -28.828 1 71.38 600 SER A O 1
ATOM 4793 N N . VAL A 1 601 ? 32.594 5.891 -26.859 1 65.5 601 VAL A N 1
ATOM 4794 C CA . VAL A 1 601 ? 33.906 6.367 -26.5 1 65.5 601 VAL A CA 1
ATOM 4795 C C . VAL A 1 601 ? 34.844 5.18 -26.234 1 65.5 601 VAL A C 1
ATOM 4797 O O . VAL A 1 601 ? 36.031 5.211 -26.562 1 65.5 601 VAL A O 1
ATOM 4800 N N . SER A 1 602 ? 34.312 4.301 -25.609 1 57.75 602 SER A N 1
ATOM 4801 C CA . SER A 1 602 ? 35.125 3.145 -25.297 1 57.75 602 SER A CA 1
ATOM 4802 C C . SER A 1 602 ? 35.406 2.297 -26.531 1 57.75 602 SER A C 1
ATOM 4804 O O . SER A 1 602 ? 36.375 1.528 -26.562 1 57.75 602 SER A O 1
ATOM 4806 N N . ALA A 1 603 ? 34.531 2.312 -27.422 1 55.94 603 ALA A N 1
ATOM 4807 C CA . ALA A 1 603 ? 34.781 1.59 -28.656 1 55.94 603 ALA A CA 1
ATOM 4808 C C . ALA A 1 603 ? 35.75 2.359 -29.547 1 55.94 603 ALA A C 1
ATOM 4810 O O . ALA A 1 603 ? 36 1.973 -30.703 1 55.94 603 ALA A O 1
ATOM 4811 N N . SER A 1 604 ? 36.125 3.562 -29.172 1 46.69 604 SER A N 1
ATOM 4812 C CA . SER A 1 604 ? 37.156 4.184 -29.984 1 46.69 604 SER A CA 1
ATOM 4813 C C . SER A 1 604 ? 38.469 3.408 -29.891 1 46.69 604 SER A C 1
ATOM 4815 O O . SER A 1 604 ? 38.969 3.143 -28.797 1 46.69 604 SER A O 1
ATOM 4817 N N . PRO A 1 605 ? 38.656 2.713 -30.922 1 43.53 605 PRO A N 1
ATOM 4818 C CA . PRO A 1 605 ? 39.844 1.874 -31.062 1 43.53 605 PRO A CA 1
ATOM 4819 C C . PRO A 1 605 ? 41.094 2.555 -30.547 1 43.53 605 PRO A C 1
ATOM 4821 O O . PRO A 1 605 ? 41.25 3.775 -30.656 1 43.53 605 PRO A O 1
ATOM 4824 N N . SER A 1 606 ? 41.531 2.092 -29.422 1 37.84 606 SER A N 1
ATOM 4825 C CA . SER A 1 606 ? 42.906 2.389 -29.047 1 37.84 606 SER A CA 1
ATOM 4826 C C . SER A 1 606 ? 43.781 2.533 -30.281 1 37.84 606 SER A C 1
ATOM 4828 O O . SER A 1 606 ? 43.688 1.74 -31.219 1 37.84 606 SER A O 1
ATOM 4830 N N . ALA A 1 607 ? 44.281 3.795 -30.469 1 38.47 607 ALA A N 1
ATOM 4831 C CA . ALA A 1 607 ? 45.375 4.137 -31.391 1 38.47 607 ALA A CA 1
ATOM 4832 C C . ALA A 1 607 ? 46.375 3.002 -31.484 1 38.47 607 ALA A C 1
ATOM 4834 O O . ALA A 1 607 ? 46.719 2.363 -30.484 1 38.47 607 ALA A O 1
ATOM 4835 N N . SER A 1 608 ? 46.562 2.422 -32.719 1 32.59 608 SER A N 1
ATOM 4836 C CA . SER A 1 608 ? 47.5 1.456 -33.25 1 32.59 608 SER A CA 1
ATOM 4837 C C . SER A 1 608 ? 48.906 1.678 -32.656 1 32.59 608 SER A C 1
ATOM 4839 O O . SER A 1 608 ? 49.406 2.799 -32.656 1 32.59 608 SER A O 1
ATOM 4841 N N . SER A 1 609 ? 49.156 1.022 -31.547 1 34.53 609 SER A N 1
ATOM 4842 C CA . SER A 1 609 ? 50.531 0.969 -31.078 1 34.53 609 SER A CA 1
ATOM 4843 C C . SER A 1 609 ? 51.5 0.797 -32.25 1 34.53 609 SER A C 1
ATOM 4845 O O . SER A 1 609 ? 51.281 -0.047 -33.125 1 34.53 609 SER A O 1
ATOM 4847 N N . PRO A 1 610 ? 52.219 1.967 -32.594 1 36.16 610 PRO A N 1
ATOM 4848 C CA . PRO A 1 610 ? 53.25 1.937 -33.625 1 36.16 610 PRO A CA 1
ATOM 4849 C C . PRO A 1 610 ? 54.156 0.698 -33.531 1 36.16 610 PRO A C 1
ATOM 4851 O O . PRO A 1 610 ? 54.469 0.238 -32.438 1 36.16 610 PRO A O 1
ATOM 4854 N N . GLN A 1 611 ? 53.781 -0.267 -34.406 1 29.95 611 GLN A N 1
ATOM 4855 C CA . GLN A 1 611 ? 54.656 -1.414 -34.656 1 29.95 611 GLN A CA 1
ATOM 4856 C C . GLN A 1 611 ? 56.125 -0.993 -34.75 1 29.95 611 GLN A C 1
ATOM 4858 O O . GLN A 1 611 ? 56.5 -0.222 -35.625 1 29.95 611 GLN A O 1
ATOM 4863 N N . LEU A 1 612 ? 56.688 -0.673 -33.531 1 27.67 612 LEU A N 1
ATOM 4864 C CA . LEU A 1 612 ? 58.156 -0.528 -33.5 1 27.67 612 LEU A CA 1
ATOM 4865 C C . LEU A 1 612 ? 58.812 -1.642 -34.312 1 27.67 612 LEU A C 1
ATOM 4867 O O . LEU A 1 612 ? 58.594 -2.824 -34.031 1 27.67 612 LEU A O 1
ATOM 4871 N N . LEU A 1 613 ? 59 -1.348 -35.625 1 28.98 613 LEU A N 1
ATOM 4872 C CA . LEU A 1 613 ? 59.906 -2.008 -36.562 1 28.98 613 LEU A CA 1
ATOM 4873 C C . LEU A 1 613 ? 61.219 -2.334 -35.906 1 28.98 613 LEU A C 1
ATOM 4875 O O . LEU A 1 613 ? 62 -1.431 -35.562 1 28.98 613 LEU A O 1
ATOM 4879 N N . ASN A 1 614 ? 61.156 -3.145 -34.75 1 25.81 614 ASN A N 1
ATOM 4880 C CA . ASN A 1 614 ? 62.438 -3.582 -34.25 1 25.81 614 ASN A CA 1
ATOM 4881 C C . ASN A 1 614 ? 63.281 -4.168 -35.375 1 25.81 614 ASN A C 1
ATOM 4883 O O . ASN A 1 614 ? 62.906 -5.152 -36 1 25.81 614 ASN A O 1
ATOM 4887 N N . GLN A 1 615 ? 63.875 -3.201 -36.188 1 26.17 615 GLN A N 1
ATOM 4888 C CA . GLN A 1 615 ? 65 -3.391 -37.094 1 26.17 615 GLN A CA 1
ATOM 4889 C C . GLN A 1 615 ? 66.125 -4.195 -36.406 1 26.17 615 GLN A C 1
ATOM 4891 O O . GLN A 1 615 ? 66.875 -3.664 -35.594 1 26.17 615 GLN A O 1
ATOM 4896 N N . VAL A 1 616 ? 65.75 -5.336 -35.75 1 28.36 616 VAL A N 1
ATOM 4897 C CA . VAL A 1 616 ? 66.875 -6.152 -35.406 1 28.36 616 VAL A CA 1
ATOM 4898 C C . VAL A 1 616 ? 67.688 -6.484 -36.625 1 28.36 616 VAL A C 1
ATOM 4900 O O . VAL A 1 616 ? 67.25 -7.145 -37.562 1 28.36 616 VAL A O 1
ATOM 4903 N N . ASP A 1 617 ? 68.5 -5.523 -37.094 1 25.77 617 ASP A N 1
ATOM 4904 C CA . ASP A 1 617 ? 69.688 -5.648 -38 1 25.77 617 ASP A CA 1
ATOM 4905 C C . ASP A 1 617 ? 70.5 -6.902 -37.688 1 25.77 617 ASP A C 1
ATOM 4907 O O . ASP A 1 617 ? 70.625 -7.262 -36.5 1 25.77 617 ASP A O 1
ATOM 4911 N N . THR A 1 618 ? 70.562 -7.812 -38.75 1 27.05 618 THR A N 1
ATOM 4912 C CA . THR A 1 618 ? 71.5 -8.922 -39.031 1 27.05 618 THR A CA 1
ATOM 4913 C C . THR A 1 618 ? 72.938 -8.523 -38.812 1 27.05 618 THR A C 1
ATOM 4915 O O . THR A 1 618 ? 73.562 -7.895 -39.656 1 27.05 618 THR A O 1
ATOM 4918 N N . ASN A 1 619 ? 73.375 -7.711 -37.844 1 23.66 619 ASN A N 1
ATOM 4919 C CA . ASN A 1 619 ? 74.812 -7.805 -37.969 1 23.66 619 ASN A CA 1
ATOM 4920 C C . ASN A 1 619 ? 75.25 -9.25 -38.094 1 23.66 619 ASN A C 1
ATOM 4922 O O . ASN A 1 619 ? 74.5 -10.18 -37.781 1 23.66 619 ASN A O 1
ATOM 4926 N N . VAL A 1 620 ? 76.5 -9.641 -37.438 1 19.84 620 VAL A N 1
ATOM 4927 C CA . VAL A 1 620 ? 77.438 -10.773 -37.562 1 19.84 620 VAL A CA 1
ATOM 4928 C C . VAL A 1 620 ? 76.688 -12.062 -37.156 1 19.84 620 VAL A C 1
ATOM 4930 O O . VAL A 1 620 ? 75.938 -12.086 -36.188 1 19.84 620 VAL A O 1
ATOM 4933 N N . MET B 1 1 ? -25.688 -71.312 -25.547 1 40.91 1 MET B N 1
ATOM 4934 C CA . MET B 1 1 ? -24.375 -71.938 -25.609 1 40.91 1 MET B CA 1
ATOM 4935 C C . MET B 1 1 ? -23.828 -72.188 -24.219 1 40.91 1 MET B C 1
ATOM 4937 O O . MET B 1 1 ? -23.125 -73.188 -23.984 1 40.91 1 MET B O 1
ATOM 4941 N N . SER B 1 2 ? -24.266 -71.312 -23.312 1 50.81 2 SER B N 1
ATOM 4942 C CA . SER B 1 2 ? -23.812 -71.375 -21.938 1 50.81 2 SER B CA 1
ATOM 4943 C C . SER B 1 2 ? -24.453 -72.5 -21.203 1 50.81 2 SER B C 1
ATOM 4945 O O . SER B 1 2 ? -23.766 -73.25 -20.453 1 50.81 2 SER B O 1
ATOM 4947 N N . SER B 1 3 ? -25.641 -72.688 -21.484 1 51 3 SER B N 1
ATOM 4948 C CA . SER B 1 3 ? -26.344 -73.688 -20.703 1 51 3 SER B CA 1
ATOM 4949 C C . SER B 1 3 ? -25.859 -75.125 -21.047 1 51 3 SER B C 1
ATOM 4951 O O . SER B 1 3 ? -25.672 -75.938 -20.172 1 51 3 SER B O 1
ATOM 4953 N N . ALA B 1 4 ? -25.609 -75.438 -22.344 1 52.34 4 ALA B N 1
ATOM 4954 C CA . ALA B 1 4 ? -25.141 -76.75 -22.797 1 52.34 4 ALA B CA 1
ATOM 4955 C C . ALA B 1 4 ? -23.703 -77 -22.312 1 52.34 4 ALA B C 1
ATOM 4957 O O . ALA B 1 4 ? -23.359 -78.125 -21.969 1 52.34 4 ALA B O 1
ATOM 4958 N N . PHE B 1 5 ? -23.016 -75.875 -22.297 1 54.56 5 PHE B N 1
ATOM 4959 C CA . PHE B 1 5 ? -21.656 -75.938 -21.781 1 54.56 5 PHE B CA 1
ATOM 4960 C C . PHE B 1 5 ? -21.656 -76.25 -20.297 1 54.56 5 PHE B C 1
ATOM 4962 O O . PHE B 1 5 ? -20.891 -77.125 -19.844 1 54.56 5 PHE B O 1
ATOM 4969 N N . TYR B 1 6 ? -22.625 -75.625 -19.547 1 57.03 6 TYR B N 1
ATOM 4970 C CA . TYR B 1 6 ? -22.703 -75.938 -18.109 1 57.03 6 TYR B CA 1
ATOM 4971 C C . TYR B 1 6 ? -23.219 -77.312 -17.844 1 57.03 6 TYR B C 1
ATOM 4973 O O . TYR B 1 6 ? -22.766 -78 -16.922 1 57.03 6 TYR B O 1
ATOM 4981 N N . SER B 1 7 ? -24.203 -77.688 -18.672 1 58 7 SER B N 1
ATOM 4982 C CA . SER B 1 7 ? -24.719 -79.062 -18.531 1 58 7 SER B CA 1
ATOM 4983 C C . SER B 1 7 ? -23.641 -80.125 -18.812 1 58 7 SER B C 1
ATOM 4985 O O . SER B 1 7 ? -23.547 -81.125 -18.141 1 58 7 SER B O 1
ATOM 4987 N N . PHE B 1 8 ? -22.812 -79.812 -19.828 1 57.44 8 PHE B N 1
ATOM 4988 C CA . PHE B 1 8 ? -21.672 -80.625 -20.156 1 57.44 8 PHE B CA 1
ATOM 4989 C C . PHE B 1 8 ? -20.688 -80.688 -19 1 57.44 8 PHE B C 1
ATOM 4991 O O . PHE B 1 8 ? -20.266 -81.812 -18.578 1 57.44 8 PHE B O 1
ATOM 4998 N N . ILE B 1 9 ? -20.391 -79.625 -18.453 1 62.19 9 ILE B N 1
ATOM 4999 C CA . ILE B 1 9 ? -19.391 -79.5 -17.391 1 62.19 9 ILE B CA 1
ATOM 5000 C C . ILE B 1 9 ? -19.922 -80.25 -16.141 1 62.19 9 ILE B C 1
ATOM 5002 O O . ILE B 1 9 ? -19.156 -80.938 -15.438 1 62.19 9 ILE B O 1
ATOM 5006 N N . SER B 1 10 ? -21.219 -80.125 -15.922 1 61.81 10 SER B N 1
ATOM 5007 C CA . SER B 1 10 ? -21.844 -80.812 -14.781 1 61.81 10 SER B CA 1
ATOM 5008 C C . SER B 1 10 ? -21.844 -82.312 -14.953 1 61.81 10 SER B C 1
ATOM 5010 O O . SER B 1 10 ? -21.844 -83.062 -13.969 1 61.81 10 SER B O 1
ATOM 5012 N N . SER B 1 11 ? -21.844 -82.75 -16.125 1 61.91 11 SER B N 1
ATOM 5013 C CA . SER B 1 11 ? -21.891 -84.188 -16.375 1 61.91 11 SER B CA 1
ATOM 5014 C C . SER B 1 11 ? -20.5 -84.812 -16.219 1 61.91 11 SER B C 1
ATOM 5016 O O . SER B 1 11 ? -20.375 -86 -16.078 1 61.91 11 SER B O 1
ATOM 5018 N N . ILE B 1 12 ? -19.516 -83.938 -16.312 1 62.72 12 ILE B N 1
ATOM 5019 C CA . ILE B 1 12 ? -18.141 -84.438 -16.156 1 62.72 12 ILE B CA 1
ATOM 5020 C C . ILE B 1 12 ? -17.766 -84.5 -14.68 1 62.72 12 ILE B C 1
ATOM 5022 O O . ILE B 1 12 ? -17.547 -83.438 -14.078 1 62.72 12 ILE B O 1
ATOM 5026 N N . THR B 1 13 ? -18.25 -85.438 -13.914 1 63.5 13 THR B N 1
ATOM 5027 C CA . THR B 1 13 ? -17.922 -85.625 -12.508 1 63.5 13 THR B CA 1
ATOM 5028 C C . THR B 1 13 ? -16.469 -86.062 -12.336 1 63.5 13 THR B C 1
ATOM 5030 O O . THR B 1 13 ? -16.156 -87.25 -12.508 1 63.5 13 THR B O 1
ATOM 5033 N N . ASN B 1 14 ? -15.453 -85.25 -12.516 1 75.38 14 ASN B N 1
ATOM 5034 C CA . ASN B 1 14 ? -14.055 -85.5 -12.211 1 75.38 14 ASN B CA 1
ATOM 5035 C C . ASN B 1 14 ? -13.523 -84.625 -11.094 1 75.38 14 ASN B C 1
ATOM 5037 O O . ASN B 1 14 ? -13.805 -83.438 -11.062 1 75.38 14 ASN B O 1
ATOM 5041 N N . THR B 1 15 ? -12.867 -85.188 -10.078 1 78.69 15 THR B N 1
ATOM 5042 C CA . THR B 1 15 ? -12.344 -84.438 -8.914 1 78.69 15 THR B CA 1
ATOM 5043 C C . THR B 1 15 ? -11.453 -83.312 -9.336 1 78.69 15 THR B C 1
ATOM 5045 O O . THR B 1 15 ? -11.43 -82.25 -8.672 1 78.69 15 THR B O 1
ATOM 5048 N N . LEU B 1 16 ? -10.82 -83.312 -10.445 1 85.56 16 LEU B N 1
ATOM 5049 C CA . LEU B 1 16 ? -9.898 -82.312 -10.891 1 85.56 16 LEU B CA 1
ATOM 5050 C C . LEU B 1 16 ? -10.656 -81.125 -11.469 1 85.56 16 LEU B C 1
ATOM 5052 O O . LEU B 1 16 ? -10.273 -79.938 -11.258 1 85.56 16 LEU B O 1
ATOM 5056 N N . THR B 1 17 ? -11.773 -81.312 -12.148 1 86.56 17 THR B N 1
ATOM 5057 C CA . THR B 1 17 ? -12.531 -80.25 -12.805 1 86.56 17 THR B CA 1
ATOM 5058 C C . THR B 1 17 ? -13.219 -79.375 -11.773 1 86.56 17 THR B C 1
ATOM 5060 O O . THR B 1 17 ? -13.508 -78.188 -12.039 1 86.56 17 THR B O 1
ATOM 5063 N N . SER B 1 18 ? -13.414 -79.875 -10.594 1 86 18 SER B N 1
ATOM 5064 C CA . SER B 1 18 ? -14.094 -79.125 -9.539 1 86 18 SER B CA 1
ATOM 5065 C C . SER B 1 18 ? -13.188 -78.062 -8.953 1 86 18 SER B C 1
ATOM 5067 O O . SER B 1 18 ? -13.664 -77.125 -8.367 1 86 18 SER B O 1
ATOM 5069 N N . LYS B 1 19 ? -11.867 -78.25 -9.164 1 90.5 19 LYS B N 1
ATOM 5070 C CA . LYS B 1 19 ? -10.898 -77.312 -8.609 1 90.5 19 LYS B CA 1
ATOM 5071 C C . LYS B 1 19 ? -10.727 -76.062 -9.508 1 90.5 19 LYS B C 1
ATOM 5073 O O . LYS B 1 19 ? -10.117 -75.062 -9.109 1 90.5 19 LYS B O 1
ATOM 5078 N N . TYR B 1 20 ? -11.344 -76.062 -10.695 1 91.12 20 TYR B N 1
ATOM 5079 C CA . TYR B 1 20 ? -11.086 -75 -11.664 1 91.12 20 TYR B CA 1
ATOM 5080 C C . TYR B 1 20 ? -12.391 -74.438 -12.219 1 91.12 20 TYR B C 1
ATOM 5082 O O . TYR B 1 20 ? -13.406 -75.125 -12.25 1 91.12 20 TYR B O 1
ATOM 5090 N N . ASP B 1 21 ? -12.398 -73.188 -12.453 1 91.88 21 ASP B N 1
ATOM 5091 C CA . ASP B 1 21 ? -13.469 -72.562 -13.234 1 91.88 21 ASP B CA 1
ATOM 5092 C C . ASP B 1 21 ? -13.227 -72.75 -14.727 1 91.88 21 ASP B C 1
ATOM 5094 O O . ASP B 1 21 ? -12.359 -72.062 -15.312 1 91.88 21 ASP B O 1
ATOM 5098 N N . ILE B 1 22 ? -13.992 -73.625 -15.328 1 90.31 22 ILE B N 1
ATOM 5099 C CA . ILE B 1 22 ? -13.797 -73.938 -16.734 1 90.31 22 ILE B CA 1
ATOM 5100 C C . ILE B 1 22 ? -14.57 -73 -17.609 1 90.31 22 ILE B C 1
ATOM 5102 O O . ILE B 1 22 ? -15.75 -72.75 -17.375 1 90.31 22 ILE B O 1
ATOM 5106 N N . LYS B 1 23 ? -13.906 -72.5 -18.516 1 88.5 23 LYS B N 1
ATOM 5107 C CA . LYS B 1 23 ? -14.516 -71.5 -19.422 1 88.5 23 LYS B CA 1
ATOM 5108 C C . LYS B 1 23 ? -14.828 -72.125 -20.766 1 88.5 23 LYS B C 1
ATOM 5110 O O . LYS B 1 23 ? -15.352 -73.25 -20.844 1 88.5 23 LYS B O 1
ATOM 5115 N N . HIS B 1 24 ? -14.422 -71.438 -21.859 1 87.75 24 HIS B N 1
ATOM 5116 C CA . HIS B 1 24 ? -14.781 -71.938 -23.172 1 87.75 24 HIS B CA 1
ATOM 5117 C C . HIS B 1 24 ? -13.664 -72.812 -23.766 1 87.75 24 HIS B C 1
ATOM 5119 O O . HIS B 1 24 ? -12.516 -72.75 -23.312 1 87.75 24 HIS B O 1
ATOM 5125 N N . GLN B 1 25 ? -14.016 -73.688 -24.703 1 89.44 25 GLN B N 1
ATOM 5126 C CA . GLN B 1 25 ? -13.047 -74.5 -25.422 1 89.44 25 GLN B CA 1
ATOM 5127 C C . GLN B 1 25 ? -12.18 -73.625 -26.344 1 89.44 25 GLN B C 1
ATOM 5129 O O . GLN B 1 25 ? -12.695 -72.812 -27.109 1 89.44 25 GLN B O 1
ATOM 5134 N N . ILE B 1 26 ? -10.906 -73.812 -26.234 1 87.81 26 ILE B N 1
ATOM 5135 C CA . ILE B 1 26 ? -10 -73 -27 1 87.81 26 ILE B CA 1
ATOM 5136 C C . ILE B 1 26 ? -9.438 -73.75 -28.188 1 87.81 26 ILE B C 1
ATOM 5138 O O . ILE B 1 26 ? -9.047 -73.188 -29.203 1 87.81 26 ILE B O 1
ATOM 5142 N N . SER B 1 27 ? -9.344 -75 -28.016 1 91.44 27 SER B N 1
ATOM 5143 C CA . SER B 1 27 ? -8.711 -75.812 -29.047 1 91.44 27 SER B CA 1
ATOM 5144 C C . SER B 1 27 ? -8.977 -77.25 -28.844 1 91.44 27 SER B C 1
ATOM 5146 O O . SER B 1 27 ? -9.695 -77.625 -27.922 1 91.44 27 SER B O 1
ATOM 5148 N N . SER B 1 28 ? -8.562 -78.062 -29.812 1 91.38 28 SER B N 1
ATOM 5149 C CA . SER B 1 28 ? -8.578 -79.5 -29.719 1 91.38 28 SER B CA 1
ATOM 5150 C C . SER B 1 28 ? -7.266 -80.062 -30.219 1 91.38 28 SER B C 1
ATOM 5152 O O . SER B 1 28 ? -6.562 -79.5 -31.016 1 91.38 28 SER B O 1
ATOM 5154 N N . ALA B 1 29 ? -6.91 -81.25 -29.672 1 91 29 ALA B N 1
ATOM 5155 C CA . ALA B 1 29 ? -5.742 -82 -30.094 1 91 29 ALA B CA 1
ATOM 5156 C C . ALA B 1 29 ? -6.004 -83.5 -30.016 1 91 29 ALA B C 1
ATOM 5158 O O . ALA B 1 29 ? -6.125 -84.062 -28.906 1 91 29 ALA B O 1
ATOM 5159 N N . GLY B 1 30 ? -6.145 -84.062 -31.156 1 89.06 30 GLY B N 1
ATOM 5160 C CA . GLY B 1 30 ? -6.574 -85.438 -31.125 1 89.06 30 GLY B CA 1
ATOM 5161 C C . GLY B 1 30 ? -7.941 -85.625 -30.5 1 89.06 30 GLY B C 1
ATOM 5162 O O . GLY B 1 30 ? -8.914 -85 -30.922 1 89.06 30 GLY B O 1
ATOM 5163 N N . LEU B 1 31 ? -7.879 -86.5 -29.453 1 90.94 31 LEU B N 1
ATOM 5164 C CA . LEU B 1 31 ? -9.156 -86.75 -28.797 1 90.94 31 LEU B CA 1
ATOM 5165 C C . LEU B 1 31 ? -9.375 -85.812 -27.609 1 90.94 31 LEU B C 1
ATOM 5167 O O . LEU B 1 31 ? -10.445 -85.875 -27 1 90.94 31 LEU B O 1
ATOM 5171 N N . TRP B 1 32 ? -8.391 -85.062 -27.375 1 93.62 32 TRP B N 1
ATOM 5172 C CA . TRP B 1 32 ? -8.492 -84.125 -26.266 1 93.62 32 TRP B CA 1
ATOM 5173 C C . TRP B 1 32 ? -9.266 -82.875 -26.672 1 93.62 32 TRP B C 1
ATOM 5175 O O . TRP B 1 32 ? -9.055 -82.312 -27.766 1 93.62 32 TRP B O 1
ATOM 5185 N N . LYS B 1 33 ? -10.109 -82.375 -25.938 1 93.5 33 LYS B N 1
ATOM 5186 C CA . LYS B 1 33 ? -10.672 -81.062 -26 1 93.5 33 LYS B CA 1
ATOM 5187 C C . LYS B 1 33 ? -10.016 -80.125 -24.969 1 93.5 33 LYS B C 1
ATOM 5189 O O . LYS B 1 33 ? -9.914 -80.5 -23.797 1 93.5 33 LYS B O 1
ATOM 5194 N N . ILE B 1 34 ? -9.523 -79.062 -25.375 1 94.62 34 ILE B N 1
ATOM 5195 C CA . ILE B 1 34 ? -8.758 -78.125 -24.516 1 94.62 34 ILE B CA 1
ATOM 5196 C C . ILE B 1 34 ? -9.609 -76.938 -24.141 1 94.62 34 ILE B C 1
ATOM 5198 O O . ILE B 1 34 ? -10.094 -76.25 -25.016 1 94.62 34 ILE B O 1
ATOM 5202 N N . TYR B 1 35 ? -9.742 -76.688 -22.828 1 93.44 35 TYR B N 1
ATOM 5203 C CA . TYR B 1 35 ? -10.555 -75.625 -22.312 1 93.44 35 TYR B CA 1
ATOM 5204 C C . TYR B 1 35 ? -9.695 -74.625 -21.531 1 93.44 35 TYR B C 1
ATOM 5206 O O . TYR B 1 35 ? -8.734 -75 -20.859 1 93.44 35 TYR B O 1
ATOM 5214 N N . GLN B 1 36 ? -10.102 -73.438 -21.688 1 93.44 36 GLN B N 1
ATOM 5215 C CA . GLN B 1 36 ? -9.508 -72.438 -20.812 1 93.44 36 GLN B CA 1
ATOM 5216 C C . GLN B 1 36 ? -10.07 -72.5 -19.406 1 93.44 36 GLN B C 1
ATOM 5218 O O . GLN B 1 36 ? -11.266 -72.75 -19.219 1 93.44 36 GLN B O 1
ATOM 5223 N N . GLY B 1 37 ? -9.195 -72.375 -18.375 1 91.38 37 GLY B N 1
ATOM 5224 C CA . GLY B 1 37 ? -9.664 -72.438 -17 1 91.38 37 GLY B CA 1
ATOM 5225 C C . GLY B 1 37 ? -8.836 -71.562 -16.047 1 91.38 37 GLY B C 1
ATOM 5226 O O . GLY B 1 37 ? -7.789 -71.062 -16.438 1 91.38 37 GLY B O 1
ATOM 5227 N N . GLU B 1 38 ? -9.414 -71.375 -14.859 1 94.06 38 GLU B N 1
ATOM 5228 C CA . GLU B 1 38 ? -8.758 -70.688 -13.773 1 94.06 38 GLU B CA 1
ATOM 5229 C C . GLU B 1 38 ? -8.898 -71.438 -12.453 1 94.06 38 GLU B C 1
ATOM 5231 O O . GLU B 1 38 ? -9.953 -72 -12.164 1 94.06 38 GLU B O 1
ATOM 5236 N N . ARG B 1 39 ? -7.762 -71.438 -11.797 1 92 39 ARG B N 1
ATOM 5237 C CA . ARG B 1 39 ? -7.84 -72.062 -10.477 1 92 39 ARG B CA 1
ATOM 5238 C C . ARG B 1 39 ? -8.734 -71.25 -9.547 1 92 39 ARG B C 1
ATOM 5240 O O . ARG B 1 39 ? -8.555 -70.062 -9.398 1 92 39 ARG B O 1
ATOM 5247 N N . LYS B 1 40 ? -9.656 -71.875 -8.914 1 90.62 40 LYS B N 1
ATOM 5248 C CA . LYS B 1 40 ? -10.656 -71.188 -8.102 1 90.62 40 LYS B CA 1
ATOM 5249 C C . LYS B 1 40 ? -10.008 -70.5 -6.918 1 90.62 40 LYS B C 1
ATOM 5251 O O . LYS B 1 40 ? -10.414 -69.375 -6.551 1 90.62 40 LYS B O 1
ATOM 5256 N N . THR B 1 41 ? -8.922 -71 -6.352 1 89.19 41 THR B N 1
ATOM 5257 C CA . THR B 1 41 ? -8.305 -70.5 -5.145 1 89.19 41 THR B CA 1
ATOM 5258 C C . THR B 1 41 ? -7.352 -69.312 -5.48 1 89.19 41 THR B C 1
ATOM 5260 O O . THR B 1 41 ? -7.34 -68.312 -4.801 1 89.19 41 THR B O 1
ATOM 5263 N N . THR B 1 42 ? -6.531 -69.438 -6.527 1 89.5 42 THR B N 1
ATOM 5264 C CA . THR B 1 42 ? -5.453 -68.5 -6.793 1 89.5 42 THR B CA 1
ATOM 5265 C C . THR B 1 42 ? -5.781 -67.625 -7.996 1 89.5 42 THR B C 1
ATOM 5267 O O . THR B 1 42 ? -5.164 -66.562 -8.195 1 89.5 42 THR B O 1
ATOM 5270 N N . GLY B 1 43 ? -6.789 -68.125 -8.812 1 88.25 43 GLY B N 1
ATOM 5271 C CA . GLY B 1 43 ? -7.109 -67.375 -10.023 1 88.25 43 GLY B CA 1
ATOM 5272 C C . GLY B 1 43 ? -6.098 -67.625 -11.141 1 88.25 43 GLY B C 1
ATOM 5273 O O . GLY B 1 43 ? -6.164 -66.938 -12.18 1 88.25 43 GLY B O 1
ATOM 5274 N N . LYS B 1 44 ? -5.148 -68.375 -10.922 1 91.56 44 LYS B N 1
ATOM 5275 C CA . LYS B 1 44 ? -4.129 -68.688 -11.93 1 91.56 44 LYS B CA 1
ATOM 5276 C C . LYS B 1 44 ? -4.746 -69.312 -13.172 1 91.56 44 LYS B C 1
ATOM 5278 O O . LYS B 1 44 ? -5.555 -70.25 -13.078 1 91.56 44 LYS B O 1
ATOM 5283 N N . LYS B 1 45 ? -4.387 -68.75 -14.32 1 93.44 45 LYS B N 1
ATOM 5284 C CA . LYS B 1 45 ? -4.91 -69.25 -15.586 1 93.44 45 LYS B CA 1
ATOM 5285 C C . LYS B 1 45 ? -4.242 -70.562 -15.969 1 93.44 45 LYS B C 1
ATOM 5287 O O . LYS B 1 45 ? -3.041 -70.75 -15.766 1 93.44 45 LYS B O 1
ATOM 5292 N N . VAL B 1 46 ? -5.098 -71.5 -16.5 1 94.94 46 VAL B N 1
ATOM 5293 C CA . VAL B 1 46 ? -4.602 -72.812 -16.906 1 94.94 46 VAL B CA 1
ATOM 5294 C C . VAL B 1 46 ? -5.379 -73.312 -18.125 1 94.94 46 VAL B C 1
ATOM 5296 O O . VAL B 1 46 ? -6.316 -72.625 -18.578 1 94.94 46 VAL B O 1
ATOM 5299 N N . ALA B 1 47 ? -4.91 -74.312 -18.734 1 95.75 47 ALA B N 1
ATOM 5300 C CA . ALA B 1 47 ? -5.633 -75.062 -19.781 1 95.75 47 ALA B CA 1
ATOM 5301 C C . ALA B 1 47 ? -5.969 -76.5 -19.328 1 95.75 47 ALA B C 1
ATOM 5303 O O . ALA B 1 47 ? -5.125 -77.188 -18.766 1 95.75 47 ALA B O 1
ATOM 5304 N N . LEU B 1 48 ? -7.211 -76.875 -19.516 1 95.5 48 LEU B N 1
ATOM 5305 C CA . LEU B 1 48 ? -7.66 -78.25 -19.125 1 95.5 48 LEU B CA 1
ATOM 5306 C C . LEU B 1 48 ? -7.844 -79.125 -20.344 1 95.5 48 LEU B C 1
ATOM 5308 O O . LEU B 1 48 ? -8.57 -78.75 -21.281 1 95.5 48 LEU B O 1
ATOM 5312 N N . PHE B 1 49 ? -7.195 -80.188 -20.391 1 95.62 49 PHE B N 1
ATOM 5313 C CA . PHE B 1 49 ? -7.395 -81.25 -21.391 1 95.62 49 PHE B CA 1
ATOM 5314 C C . PHE B 1 49 ? -8.445 -82.25 -20.922 1 95.62 49 PHE B C 1
ATOM 5316 O O . PHE B 1 49 ? -8.25 -82.938 -19.922 1 95.62 49 PHE B O 1
ATOM 5323 N N . ILE B 1 50 ? -9.523 -82.375 -21.672 1 94.12 50 ILE B N 1
ATOM 5324 C CA . ILE B 1 50 ? -10.633 -83.188 -21.234 1 94.12 50 ILE B CA 1
ATOM 5325 C C . ILE B 1 50 ? -11.016 -84.188 -22.344 1 94.12 50 ILE B C 1
ATOM 5327 O O . ILE B 1 50 ? -11.234 -83.75 -23.484 1 94.12 50 ILE B O 1
ATOM 5331 N N . PHE B 1 51 ? -11.047 -85.5 -22.078 1 93.69 51 PHE B N 1
ATOM 5332 C CA . PHE B 1 51 ? -11.578 -86.5 -22.953 1 93.69 51 PHE B CA 1
ATOM 5333 C C . PHE B 1 51 ? -12.836 -87.125 -22.359 1 93.69 51 PHE B C 1
ATOM 5335 O O . PHE B 1 51 ? -12.805 -87.688 -21.25 1 93.69 51 PHE B O 1
ATOM 5342 N N . GLU B 1 52 ? -13.852 -87.062 -23.125 1 90 52 GLU B N 1
ATOM 5343 C CA . GLU B 1 52 ? -15.109 -87.688 -22.703 1 90 52 GLU B CA 1
ATOM 5344 C C . GLU B 1 52 ? -15.227 -89.125 -23.219 1 90 52 GLU B C 1
ATOM 5346 O O . GLU B 1 52 ? -15.234 -89.312 -24.438 1 90 52 GLU B O 1
ATOM 5351 N N . LYS B 1 53 ? -15.461 -90.062 -22.344 1 87.56 53 LYS B N 1
ATOM 5352 C CA . LYS B 1 53 ? -15.5 -91.438 -22.703 1 87.56 53 LYS B CA 1
ATOM 5353 C C . LYS B 1 53 ? -16.703 -91.75 -23.594 1 87.56 53 LYS B C 1
ATOM 5355 O O . LYS B 1 53 ? -16.641 -92.688 -24.422 1 87.56 53 LYS B O 1
ATOM 5360 N N . LYS B 1 54 ? -17.75 -90.938 -23.5 1 84.88 54 LYS B N 1
ATOM 5361 C CA . LYS B 1 54 ? -18.953 -91.188 -24.297 1 84.88 54 LYS B CA 1
ATOM 5362 C C . LYS B 1 54 ? -18.656 -90.938 -25.781 1 84.88 54 LYS B C 1
ATOM 5364 O O . LYS B 1 54 ? -19.344 -91.562 -26.641 1 84.88 54 LYS B O 1
ATOM 5369 N N . LEU B 1 55 ? -17.703 -90.125 -26.062 1 80.69 55 LEU B N 1
ATOM 5370 C CA . LEU B 1 55 ? -17.312 -89.875 -27.438 1 80.69 55 LEU B CA 1
ATOM 5371 C C . LEU B 1 55 ? -16.812 -91.125 -28.125 1 80.69 55 LEU B C 1
ATOM 5373 O O . LEU B 1 55 ? -17.047 -91.312 -29.328 1 80.69 55 LEU B O 1
ATOM 5377 N N . LEU B 1 56 ? -16.109 -91.938 -27.375 1 77.44 56 LEU B N 1
ATOM 5378 C CA . LEU B 1 56 ? -15.539 -93.125 -27.953 1 77.44 56 LEU B CA 1
ATOM 5379 C C . LEU B 1 56 ? -16.625 -94.125 -28.297 1 77.44 56 LEU B C 1
ATOM 5381 O O . LEU B 1 56 ? -16.531 -94.875 -29.297 1 77.44 56 LEU B O 1
ATOM 5385 N N . ASP B 1 57 ? -17.703 -94.188 -27.469 1 72.62 57 ASP B N 1
ATOM 5386 C CA . ASP B 1 57 ? -18.828 -95.062 -27.734 1 72.62 57 ASP B CA 1
ATOM 5387 C C . ASP B 1 57 ? -19.5 -94.75 -29.062 1 72.62 57 ASP B C 1
ATOM 5389 O O . ASP B 1 57 ? -19.859 -95.688 -29.812 1 72.62 57 ASP B O 1
ATOM 5393 N N . THR B 1 58 ? -19.484 -93.5 -29.281 1 72.19 58 THR B N 1
ATOM 5394 C CA . THR B 1 58 ? -20.094 -93.062 -30.531 1 72.19 58 THR B CA 1
ATOM 5395 C C . THR B 1 58 ? -19.172 -93.375 -31.719 1 72.19 58 THR B C 1
ATOM 5397 O O . THR B 1 58 ? -19.656 -93.75 -32.781 1 72.19 58 THR B O 1
ATOM 5400 N N . LEU B 1 59 ? -17.891 -93.188 -31.484 1 67.62 59 LEU B N 1
ATOM 5401 C CA . LEU B 1 59 ? -16.906 -93.375 -32.562 1 67.62 59 LEU B CA 1
ATOM 5402 C C . LEU B 1 59 ? -16.781 -94.875 -32.906 1 67.62 59 LEU B C 1
ATOM 5404 O O . LEU B 1 59 ? -16.719 -95.25 -34.094 1 67.62 59 LEU B O 1
ATOM 5408 N N . PHE B 1 60 ? -16.781 -95.75 -31.859 1 64.12 60 PHE B N 1
ATOM 5409 C CA . PHE B 1 60 ? -16.641 -97.188 -32.094 1 64.12 60 PHE B CA 1
ATOM 5410 C C . PHE B 1 60 ? -17.953 -97.812 -32.562 1 64.12 60 PHE B C 1
ATOM 5412 O O . PHE B 1 60 ? -17.969 -98.75 -33.312 1 64.12 60 PHE B O 1
ATOM 5419 N N . LYS B 1 61 ? -19.125 -97.438 -32 1 57.53 61 LYS B N 1
ATOM 5420 C CA . LYS B 1 61 ? -20.391 -97.938 -32.531 1 57.53 61 LYS B CA 1
ATOM 5421 C C . LYS B 1 61 ? -20.516 -97.688 -34.031 1 57.53 61 LYS B C 1
ATOM 5423 O O . LYS B 1 61 ? -21.062 -98.562 -34.75 1 57.53 61 LYS B O 1
ATOM 5428 N N . ARG B 1 62 ? -20.141 -96.562 -34.469 1 54.47 62 ARG B N 1
ATOM 5429 C CA . ARG B 1 62 ? -20.203 -96.312 -35.906 1 54.47 62 ARG B CA 1
ATOM 5430 C C . ARG B 1 62 ? -19.297 -97.25 -36.688 1 54.47 62 ARG B C 1
ATOM 5432 O O . ARG B 1 62 ? -19.578 -97.625 -37.844 1 54.47 62 ARG B O 1
ATOM 5439 N N . GLU B 1 63 ? -18.172 -97.688 -35.969 1 54.94 63 GLU B N 1
ATOM 5440 C CA . GLU B 1 63 ? -17.234 -98.562 -36.656 1 54.94 63 GLU B CA 1
ATOM 5441 C C . GLU B 1 63 ? -17.438 -100.062 -36.219 1 54.94 63 GLU B C 1
ATOM 5443 O O . GLU B 1 63 ? -17.484 -100.375 -35.031 1 54.94 63 GLU B O 1
ATOM 5448 N N . ARG B 1 64 ? -18.328 -100.875 -36.906 1 49.97 64 ARG B N 1
ATOM 5449 C CA . ARG B 1 64 ? -18.734 -102.312 -36.781 1 49.97 64 ARG B CA 1
ATOM 5450 C C . ARG B 1 64 ? -17.562 -103.125 -36.344 1 49.97 64 ARG B C 1
ATOM 5452 O O . ARG B 1 64 ? -16.484 -103.062 -36.906 1 49.97 64 ARG B O 1
ATOM 5459 N N . GLY B 1 65 ? -17.297 -103.5 -34.812 1 56.69 65 GLY B N 1
ATOM 5460 C CA . GLY B 1 65 ? -16.422 -104.562 -34.406 1 56.69 65 GLY B CA 1
ATOM 5461 C C . GLY B 1 65 ? -15.445 -104.188 -33.312 1 56.69 65 GLY B C 1
ATOM 5462 O O . GLY B 1 65 ? -14.461 -104.875 -33.062 1 56.69 65 GLY B O 1
ATOM 5463 N N . SER B 1 66 ? -15.594 -103 -32.656 1 62.06 66 SER B N 1
ATOM 5464 C CA . SER B 1 66 ? -14.625 -102.625 -31.641 1 62.06 66 SER B CA 1
ATOM 5465 C C . SER B 1 66 ? -14.852 -103.375 -30.344 1 62.06 66 SER B C 1
ATOM 5467 O O . SER B 1 66 ? -15.984 -103.5 -29.875 1 62.06 66 SER B O 1
ATOM 5469 N N . SER B 1 67 ? -13.836 -104.125 -29.906 1 70.56 67 SER B N 1
ATOM 5470 C CA . SER B 1 67 ? -13.867 -104.938 -28.688 1 70.56 67 SER B CA 1
ATOM 5471 C C . SER B 1 67 ? -13.609 -104.062 -27.453 1 70.56 67 SER B C 1
ATOM 5473 O O . SER B 1 67 ? -13.164 -102.938 -27.562 1 70.56 67 SER B O 1
ATOM 5475 N N . ARG B 1 68 ? -14.156 -104.438 -26.375 1 77.38 68 ARG B N 1
ATOM 5476 C CA . ARG B 1 68 ? -13.836 -103.812 -25.078 1 77.38 68 ARG B CA 1
ATOM 5477 C C . ARG B 1 68 ? -12.336 -103.625 -24.938 1 77.38 68 ARG B C 1
ATOM 5479 O O . ARG B 1 68 ? -11.898 -102.625 -24.359 1 77.38 68 ARG B O 1
ATOM 5486 N N . HIS B 1 69 ? -11.602 -104.312 -25.594 1 80.56 69 HIS B N 1
ATOM 5487 C CA . HIS B 1 69 ? -10.148 -104.25 -25.562 1 80.56 69 HIS B CA 1
ATOM 5488 C C . HIS B 1 69 ? -9.648 -103 -26.266 1 80.56 69 HIS B C 1
ATOM 5490 O O . HIS B 1 69 ? -8.742 -102.312 -25.781 1 80.56 69 HIS B O 1
ATOM 5496 N N . ASP B 1 70 ? -10.305 -102.562 -27.266 1 80.06 70 ASP B N 1
ATOM 5497 C CA . ASP B 1 70 ? -9.914 -101.375 -28.047 1 80.06 70 ASP B CA 1
ATOM 5498 C C . ASP B 1 70 ? -10.148 -100.125 -27.234 1 80.06 70 ASP B C 1
ATOM 5500 O O . ASP B 1 70 ? -9.336 -99.188 -27.297 1 80.06 70 ASP B O 1
ATOM 5504 N N . THR B 1 71 ? -11.148 -100.125 -26.531 1 84.25 71 THR B N 1
ATOM 5505 C CA . THR B 1 71 ? -11.461 -99 -25.688 1 84.25 71 THR B CA 1
ATOM 5506 C C . THR B 1 71 ? -10.406 -98.812 -24.594 1 84.25 71 THR B C 1
ATOM 5508 O O . THR B 1 71 ? -9.977 -97.688 -24.312 1 84.25 71 THR B O 1
ATOM 5511 N N . ASP B 1 72 ? -9.992 -99.875 -24.078 1 86.69 72 ASP B N 1
ATOM 5512 C CA . ASP B 1 72 ? -8.984 -99.875 -23.016 1 86.69 72 ASP B CA 1
ATOM 5513 C C . ASP B 1 72 ? -7.637 -99.375 -23.562 1 86.69 72 ASP B C 1
ATOM 5515 O O . ASP B 1 72 ? -6.902 -98.688 -22.875 1 86.69 72 ASP B O 1
ATOM 5519 N N . VAL B 1 73 ? -7.434 -99.688 -24.75 1 85.81 73 VAL B N 1
ATOM 5520 C CA . VAL B 1 73 ? -6.184 -99.25 -25.391 1 85.81 73 VAL B CA 1
ATOM 5521 C C . VAL B 1 73 ? -6.164 -97.75 -25.578 1 85.81 73 VAL B C 1
ATOM 5523 O O . VAL B 1 73 ? -5.137 -97.125 -25.359 1 85.81 73 VAL B O 1
ATOM 5526 N N . VAL B 1 74 ? -7.289 -97.25 -25.922 1 89.31 74 VAL B N 1
ATOM 5527 C CA . VAL B 1 74 ? -7.398 -95.812 -26.125 1 89.31 74 VAL B CA 1
ATOM 5528 C C . VAL B 1 74 ? -7.211 -95.062 -24.797 1 89.31 74 VAL B C 1
ATOM 5530 O O . VAL B 1 74 ? -6.477 -94.062 -24.734 1 89.31 74 VAL B O 1
ATOM 5533 N N . TYR B 1 75 ? -7.805 -95.562 -23.766 1 91.44 75 TYR B N 1
ATOM 5534 C CA . TYR B 1 75 ? -7.68 -94.938 -22.438 1 91.44 75 TYR B CA 1
ATOM 5535 C C . TYR B 1 75 ? -6.234 -95 -21.969 1 91.44 75 TYR B C 1
ATOM 5537 O O . TYR B 1 75 ? -5.73 -94 -21.422 1 91.44 75 TYR B O 1
ATOM 5545 N N . GLU B 1 76 ? -5.633 -96.062 -22.219 1 91 76 GLU B N 1
ATOM 5546 C CA . GLU B 1 76 ? -4.246 -96.188 -21.781 1 91 76 GLU B CA 1
ATOM 5547 C C . GLU B 1 76 ? -3.322 -95.25 -22.547 1 91 76 GLU B C 1
ATOM 5549 O O . GLU B 1 76 ? -2.371 -94.688 -21.969 1 91 76 GLU B O 1
ATOM 5554 N N . LEU B 1 77 ? -3.621 -95.062 -23.797 1 91.12 77 LEU B N 1
ATOM 5555 C CA . LEU B 1 77 ? -2.832 -94.188 -24.609 1 91.12 77 LEU B CA 1
ATOM 5556 C C . LEU B 1 77 ? -2.938 -92.75 -24.094 1 91.12 77 LEU B C 1
ATOM 5558 O O . LEU B 1 77 ? -1.929 -92 -23.984 1 91.12 77 LEU B O 1
ATOM 5562 N N . LEU B 1 78 ? -4.129 -92.312 -23.781 1 93.69 78 LEU B N 1
ATOM 5563 C CA . LEU B 1 78 ? -4.371 -90.938 -23.281 1 93.69 78 LEU B CA 1
ATOM 5564 C C . LEU B 1 78 ? -3.713 -90.75 -21.922 1 93.69 78 LEU B C 1
ATOM 5566 O O . LEU B 1 78 ? -3.096 -89.688 -21.688 1 93.69 78 LEU B O 1
ATOM 5570 N N . LYS B 1 79 ? -3.781 -91.75 -21.094 1 94.75 79 LYS B N 1
ATOM 5571 C CA . LYS B 1 79 ? -3.152 -91.688 -19.781 1 94.75 79 LYS B CA 1
ATOM 5572 C C . LYS B 1 79 ? -1.631 -91.625 -19.906 1 94.75 79 LYS B C 1
ATOM 5574 O O . LYS B 1 79 ? -0.961 -90.875 -19.172 1 94.75 79 LYS B O 1
ATOM 5579 N N . LYS B 1 80 ? -1.174 -92.375 -20.781 1 93.62 80 LYS B N 1
ATOM 5580 C CA . LYS B 1 80 ? 0.264 -92.438 -21.031 1 93.62 80 LYS B CA 1
ATOM 5581 C C . LYS B 1 80 ? 0.771 -91.062 -21.516 1 93.62 80 LYS B C 1
ATOM 5583 O O . LYS B 1 80 ? 1.843 -90.625 -21.109 1 93.62 80 LYS B O 1
ATOM 5588 N N . GLU B 1 81 ? 0.04 -90.5 -22.375 1 94.44 81 GLU B N 1
ATOM 5589 C CA . GLU B 1 81 ? 0.396 -89.188 -22.906 1 94.44 81 GLU B CA 1
ATOM 5590 C C . GLU B 1 81 ? 0.558 -88.188 -21.781 1 94.44 81 GLU B C 1
ATOM 5592 O O . GLU B 1 81 ? 1.569 -87.5 -21.719 1 94.44 81 GLU B O 1
ATOM 5597 N N . ALA B 1 82 ? -0.379 -88.125 -20.906 1 94.94 82 ALA B N 1
ATOM 5598 C CA . ALA B 1 82 ? -0.353 -87.188 -19.797 1 94.94 82 ALA B CA 1
ATOM 5599 C C . ALA B 1 82 ? 0.771 -87.5 -18.828 1 94.94 82 ALA B C 1
ATOM 5601 O O . ALA B 1 82 ? 1.455 -86.625 -18.328 1 94.94 82 ALA B O 1
ATOM 5602 N N . SER B 1 83 ? 0.976 -88.75 -18.594 1 94.56 83 SER B N 1
ATOM 5603 C CA . SER B 1 83 ? 1.989 -89.188 -17.641 1 94.56 83 SER B CA 1
ATOM 5604 C C . SER B 1 83 ? 3.395 -88.938 -18.156 1 94.56 83 SER B C 1
ATOM 5606 O O . SER B 1 83 ? 4.266 -88.5 -17.406 1 94.56 83 SER B O 1
ATOM 5608 N N . ASN B 1 84 ? 3.59 -89.188 -19.422 1 93.75 84 ASN B N 1
ATOM 5609 C CA . ASN B 1 84 ? 4.895 -88.938 -20.016 1 93.75 84 ASN B CA 1
ATOM 5610 C C . ASN B 1 84 ? 5.223 -87.438 -20 1 93.75 84 ASN B C 1
ATOM 5612 O O . ASN B 1 84 ? 6.371 -87.062 -19.75 1 93.75 84 ASN B O 1
ATOM 5616 N N . LEU B 1 85 ? 4.234 -86.688 -20.25 1 94.75 85 LEU B N 1
ATOM 5617 C CA . LEU B 1 85 ? 4.414 -85.188 -20.219 1 94.75 85 LEU B CA 1
ATOM 5618 C C . LEU B 1 85 ? 4.793 -84.75 -18.828 1 94.75 85 LEU B C 1
ATOM 5620 O O . LEU B 1 85 ? 5.641 -83.875 -18.672 1 94.75 85 LEU B O 1
ATOM 5624 N N . ALA B 1 86 ? 4.227 -85.312 -17.844 1 93.81 86 ALA B N 1
ATOM 5625 C CA . ALA B 1 86 ? 4.457 -84.875 -16.453 1 93.81 86 ALA B CA 1
ATOM 5626 C C . ALA B 1 86 ? 5.871 -85.25 -16.016 1 93.81 86 ALA B C 1
ATOM 5628 O O . ALA B 1 86 ? 6.426 -84.625 -15.109 1 93.81 86 ALA B O 1
ATOM 5629 N N . ARG B 1 87 ? 6.469 -86.125 -16.672 1 91.88 87 ARG B N 1
ATOM 5630 C CA . ARG B 1 87 ? 7.793 -86.625 -16.281 1 91.88 87 ARG B CA 1
ATOM 5631 C C . ARG B 1 87 ? 8.883 -85.75 -16.859 1 91.88 87 ARG B C 1
ATOM 5633 O O . ARG B 1 87 ? 10.031 -85.75 -16.406 1 91.88 87 ARG B O 1
ATOM 5640 N N . LEU B 1 88 ? 8.57 -85 -17.828 1 92.44 88 LEU B N 1
ATOM 5641 C CA . LEU B 1 88 ? 9.562 -84.188 -18.547 1 92.44 88 LEU B CA 1
ATOM 5642 C C . LEU B 1 88 ? 9.461 -82.688 -18.156 1 92.44 88 LEU B C 1
ATOM 5644 O O . LEU B 1 88 ? 8.367 -82.125 -18.094 1 92.44 88 LEU B O 1
ATOM 5648 N N . ARG B 1 89 ? 10.625 -82.188 -17.812 1 93.38 89 ARG B N 1
ATOM 5649 C CA . ARG B 1 89 ? 10.672 -80.75 -17.469 1 93.38 89 ARG B CA 1
ATOM 5650 C C . ARG B 1 89 ? 11.656 -80 -18.375 1 93.38 89 ARG B C 1
ATOM 5652 O O . ARG B 1 89 ? 12.852 -80.312 -18.359 1 93.38 89 ARG B O 1
ATOM 5659 N N . HIS B 1 90 ? 11.188 -79.125 -19.141 1 94 90 HIS B N 1
ATOM 5660 C CA . HIS B 1 90 ? 11.961 -78.312 -20.047 1 94 90 HIS B CA 1
ATOM 5661 C C . HIS B 1 90 ? 11.125 -77.125 -20.562 1 94 90 HIS B C 1
ATOM 5663 O O . HIS B 1 90 ? 9.914 -77.25 -20.75 1 94 90 HIS B O 1
ATOM 5669 N N . PRO B 1 91 ? 11.68 -76.062 -20.797 1 91.94 91 PRO B N 1
ATOM 5670 C CA . PRO B 1 91 ? 10.938 -74.875 -21.234 1 91.94 91 PRO B CA 1
ATOM 5671 C C . PRO B 1 91 ? 10.203 -75.062 -22.562 1 91.94 91 PRO B C 1
ATOM 5673 O O . PRO B 1 91 ? 9.219 -74.438 -22.844 1 91.94 91 PRO B O 1
ATOM 5676 N N . SER B 1 92 ? 10.648 -75.938 -23.359 1 95.81 92 SER B N 1
ATOM 5677 C CA . SER B 1 92 ? 10.039 -76.188 -24.656 1 95.81 92 SER B CA 1
ATOM 5678 C C . SER B 1 92 ? 9.086 -77.375 -24.609 1 95.81 92 SER B C 1
ATOM 5680 O O . SER B 1 92 ? 8.594 -77.812 -25.641 1 95.81 92 SER B O 1
ATOM 5682 N N . ILE B 1 93 ? 8.867 -77.875 -23.438 1 97.19 93 ILE B N 1
ATOM 5683 C CA . ILE B 1 93 ? 7.906 -78.938 -23.219 1 97.19 93 ILE B CA 1
ATOM 5684 C C . ILE B 1 93 ? 6.695 -78.438 -22.453 1 97.19 93 ILE B C 1
ATOM 5686 O O . ILE B 1 93 ? 6.84 -77.625 -21.516 1 97.19 93 ILE B O 1
ATOM 5690 N N . LEU B 1 94 ? 5.539 -78.875 -22.875 1 97.38 94 LEU B N 1
ATOM 5691 C CA . LEU B 1 94 ? 4.305 -78.375 -22.25 1 97.38 94 LEU B CA 1
ATOM 5692 C C . LEU B 1 94 ? 4.297 -78.688 -20.75 1 97.38 94 LEU B C 1
ATOM 5694 O O . LEU B 1 94 ? 4.488 -79.875 -20.359 1 97.38 94 LEU B O 1
ATOM 5698 N N . GLU B 1 95 ? 4.102 -77.75 -20.016 1 96.12 95 GLU B N 1
ATOM 5699 C CA . GLU B 1 95 ? 4.18 -77.938 -18.562 1 96.12 95 GLU B CA 1
ATOM 5700 C C . GLU B 1 95 ? 2.863 -78.438 -18 1 96.12 95 GLU B C 1
ATOM 5702 O O . GLU B 1 95 ? 1.805 -77.875 -18.219 1 96.12 95 GLU B O 1
ATOM 5707 N N . VAL B 1 96 ? 2.961 -79.5 -17.234 1 95.88 96 VAL B N 1
ATOM 5708 C CA . VAL B 1 96 ? 1.794 -80.062 -16.578 1 95.88 96 VAL B CA 1
ATOM 5709 C C . VAL B 1 96 ? 1.65 -79.5 -15.172 1 95.88 96 VAL B C 1
ATOM 5711 O O . VAL B 1 96 ? 2.605 -79.5 -14.391 1 95.88 96 VAL B O 1
ATOM 5714 N N . VAL B 1 97 ? 0.516 -79 -14.938 1 95 97 VAL B N 1
ATOM 5715 C CA . VAL B 1 97 ? 0.24 -78.375 -13.641 1 95 97 VAL B CA 1
ATOM 5716 C C . VAL B 1 97 ? -0.349 -79.438 -12.695 1 95 97 VAL B C 1
ATOM 5718 O O . VAL B 1 97 ? 0.031 -79.5 -11.531 1 95 97 VAL B O 1
ATOM 5721 N N . GLU B 1 98 ? -1.343 -80.25 -13.273 1 94.31 98 GLU B N 1
ATOM 5722 C CA . GLU B 1 98 ? -1.949 -81.312 -12.539 1 94.31 98 GLU B CA 1
ATOM 5723 C C . GLU B 1 98 ? -1.932 -82.625 -13.359 1 94.31 98 GLU B C 1
ATOM 5725 O O . GLU B 1 98 ? -2.33 -82.625 -14.523 1 94.31 98 GLU B O 1
ATOM 5730 N N . PRO B 1 99 ? -1.538 -83.625 -12.75 1 93.69 99 PRO B N 1
ATOM 5731 C CA . PRO B 1 99 ? -1.452 -84.938 -13.484 1 93.69 99 PRO B CA 1
ATOM 5732 C C . PRO B 1 99 ? -2.82 -85.438 -13.891 1 93.69 99 PRO B C 1
ATOM 5734 O O . PRO B 1 99 ? -3.85 -84.938 -13.484 1 93.69 99 PRO B O 1
ATOM 5737 N N . VAL B 1 100 ? -2.77 -86.562 -14.648 1 94.88 100 VAL B N 1
ATOM 5738 C CA . VAL B 1 100 ? -3.965 -87.125 -15.258 1 94.88 100 VAL B CA 1
ATOM 5739 C C . VAL B 1 100 ? -4.836 -87.75 -14.18 1 94.88 100 VAL B C 1
ATOM 5741 O O . VAL B 1 100 ? -4.324 -88.375 -13.242 1 94.88 100 VAL B O 1
ATOM 5744 N N . SER B 1 101 ? -6.078 -87.5 -14.289 1 93.31 101 SER B N 1
ATOM 5745 C CA . SER B 1 101 ? -7.098 -88.125 -13.438 1 93.31 101 SER B CA 1
ATOM 5746 C C . SER B 1 101 ? -8.203 -88.75 -14.266 1 93.31 101 SER B C 1
ATOM 5748 O O . SER B 1 101 ? -8.68 -88.125 -15.234 1 93.31 101 SER B O 1
ATOM 5750 N N . GLU B 1 102 ? -8.578 -90 -13.914 1 91.94 102 GLU B N 1
ATOM 5751 C CA . GLU B 1 102 ? -9.625 -90.688 -14.641 1 91.94 102 GLU B CA 1
ATOM 5752 C C . GLU B 1 102 ? -10.867 -90.875 -13.781 1 91.94 102 GLU B C 1
ATOM 5754 O O . GLU B 1 102 ? -10.766 -91.25 -12.602 1 91.94 102 GLU B O 1
ATOM 5759 N N . SER B 1 103 ? -11.922 -90.562 -14.336 1 90.56 103 SER B N 1
ATOM 5760 C CA . SER B 1 103 ? -13.219 -90.875 -13.734 1 90.56 103 SER B CA 1
ATOM 5761 C C . SER B 1 103 ? -14.031 -91.812 -14.609 1 90.56 103 SER B C 1
ATOM 5763 O O . SER B 1 103 ? -13.547 -92.312 -15.641 1 90.56 103 SER B O 1
ATOM 5765 N N . ARG B 1 104 ? -15.281 -92.125 -14.188 1 87.12 104 ARG B N 1
ATOM 5766 C CA . ARG B 1 104 ? -16.156 -93 -14.938 1 87.12 104 ARG B CA 1
ATOM 5767 C C . ARG B 1 104 ? -16.516 -92.438 -16.297 1 87.12 104 ARG B C 1
ATOM 5769 O O . ARG B 1 104 ? -16.672 -93.125 -17.281 1 87.12 104 ARG B O 1
ATOM 5776 N N . SER B 1 105 ? -16.469 -91.125 -16.328 1 87.44 105 SER B N 1
ATOM 5777 C CA . SER B 1 105 ? -17.016 -90.5 -17.531 1 87.44 105 SER B CA 1
ATOM 5778 C C . SER B 1 105 ? -15.93 -89.75 -18.312 1 87.44 105 SER B C 1
ATOM 5780 O O . SER B 1 105 ? -16.125 -89.438 -19.484 1 87.44 105 SER B O 1
ATOM 5782 N N . SER B 1 106 ? -14.812 -89.5 -17.625 1 91.12 106 SER B N 1
ATOM 5783 C CA . SER B 1 106 ? -13.867 -88.688 -18.359 1 91.12 106 SER B CA 1
ATOM 5784 C C . SER B 1 106 ? -12.438 -88.875 -17.875 1 91.12 106 SER B C 1
ATOM 5786 O O . SER B 1 106 ? -12.219 -89.438 -16.797 1 91.12 106 SER B O 1
ATOM 5788 N N . ILE B 1 107 ? -11.391 -88.5 -18.672 1 93.5 107 ILE B N 1
ATOM 5789 C CA . ILE B 1 107 ? -9.969 -88.375 -18.344 1 93.5 107 ILE B CA 1
ATOM 5790 C C . ILE B 1 107 ? -9.508 -86.938 -18.5 1 93.5 107 ILE B C 1
ATOM 5792 O O . ILE B 1 107 ? -9.773 -86.312 -19.531 1 93.5 107 ILE B O 1
ATOM 5796 N N . VAL B 1 108 ? -8.922 -86.438 -17.422 1 94.44 108 VAL B N 1
ATOM 5797 C CA . VAL B 1 108 ? -8.617 -85 -17.422 1 94.44 108 VAL B CA 1
ATOM 5798 C C . VAL B 1 108 ? -7.207 -84.75 -16.891 1 94.44 108 VAL B C 1
ATOM 5800 O O . VAL B 1 108 ? -6.77 -85.438 -15.961 1 94.44 108 VAL B O 1
ATOM 5803 N N . PHE B 1 109 ? -6.387 -83.812 -17.438 1 95.69 109 PHE B N 1
ATOM 5804 C CA . PHE B 1 109 ? -5.184 -83.25 -16.828 1 95.69 109 PHE B CA 1
ATOM 5805 C C . PHE B 1 109 ? -5.051 -81.75 -17.141 1 95.69 109 PHE B C 1
ATOM 5807 O O . PHE B 1 109 ? -5.77 -81.188 -17.984 1 95.69 109 PHE B O 1
ATOM 5814 N N . VAL B 1 110 ? -4.242 -81.062 -16.391 1 95.75 110 VAL B N 1
ATOM 5815 C CA . VAL B 1 110 ? -4.188 -79.625 -16.438 1 95.75 110 VAL B CA 1
ATOM 5816 C C . VAL B 1 110 ? -2.773 -79.188 -16.797 1 95.75 110 VAL B C 1
ATOM 5818 O O . VAL B 1 110 ? -1.792 -79.75 -16.297 1 95.75 110 VAL B O 1
ATOM 5821 N N . THR B 1 111 ? -2.65 -78.125 -17.688 1 96.56 111 THR B N 1
ATOM 5822 C CA . THR B 1 111 ? -1.357 -77.625 -18.109 1 96.56 111 THR B CA 1
ATOM 5823 C C . THR B 1 111 ? -1.313 -76.125 -17.953 1 96.56 111 THR B C 1
ATOM 5825 O O . THR B 1 111 ? -2.24 -75.5 -17.406 1 96.56 111 THR B O 1
ATOM 5828 N N . GLU B 1 112 ? -0.211 -75.5 -18.297 1 95.38 112 GLU B N 1
ATOM 5829 C CA . GLU B 1 112 ? -0.104 -74 -18.391 1 95.38 112 GLU B CA 1
ATOM 5830 C C . GLU B 1 112 ? -1.114 -73.438 -19.391 1 95.38 112 GLU B C 1
ATOM 5832 O O . GLU B 1 112 ? -1.622 -74.188 -20.25 1 95.38 112 GLU B O 1
ATOM 5837 N N . PRO B 1 113 ? -1.464 -72.25 -19.219 1 94.19 113 PRO B N 1
ATOM 5838 C CA . PRO B 1 113 ? -2.457 -71.688 -20.125 1 94.19 113 PRO B CA 1
ATOM 5839 C C . PRO B 1 113 ? -2 -71.75 -21.594 1 94.19 113 PRO B C 1
ATOM 5841 O O . PRO B 1 113 ? -0.821 -71.5 -21.875 1 94.19 113 PRO B O 1
ATOM 5844 N N . LEU B 1 114 ? -2.986 -71.938 -22.5 1 94.19 114 LEU B N 1
ATOM 5845 C CA . LEU B 1 114 ? -2.664 -72.125 -23.922 1 94.19 114 LEU B CA 1
ATOM 5846 C C . LEU B 1 114 ? -3.547 -71.25 -24.797 1 94.19 114 LEU B C 1
ATOM 5848 O O . LEU B 1 114 ? -4.66 -70.875 -24.406 1 94.19 114 LEU B O 1
ATOM 5852 N N . MET B 1 115 ? -2.936 -70.875 -25.906 1 89.25 115 MET B N 1
ATOM 5853 C CA . MET B 1 115 ? -3.73 -70.25 -26.969 1 89.25 115 MET B CA 1
ATOM 5854 C C . MET B 1 115 ? -4.395 -71.312 -27.828 1 89.25 115 MET B C 1
ATOM 5856 O O . MET B 1 115 ? -5.492 -71.125 -28.344 1 89.25 115 MET B O 1
ATOM 5860 N N . GLY B 1 116 ? -3.68 -72.375 -27.953 1 90.94 116 GLY B N 1
ATOM 5861 C CA . GLY B 1 116 ? -4.199 -73.438 -28.766 1 90.94 116 GLY B CA 1
ATOM 5862 C C . GLY B 1 116 ? -3.111 -74.375 -29.312 1 90.94 116 GLY B C 1
ATOM 5863 O O . GLY B 1 116 ? -1.925 -74.125 -29.062 1 90.94 116 GLY B O 1
ATOM 5864 N N . SER B 1 117 ? -3.598 -75.375 -30 1 92.94 117 SER B N 1
ATOM 5865 C CA . SER B 1 117 ? -2.664 -76.25 -30.719 1 92.94 117 SER B CA 1
ATOM 5866 C C . SER B 1 117 ? -2.244 -75.625 -32.031 1 92.94 117 SER B C 1
ATOM 5868 O O . SER B 1 117 ? -2.953 -74.75 -32.562 1 92.94 117 SER B O 1
ATOM 5870 N N . LEU B 1 118 ? -1.1 -76 -32.438 1 92.81 118 LEU B N 1
ATOM 5871 C CA . LEU B 1 118 ? -0.597 -75.438 -33.688 1 92.81 118 LEU B CA 1
ATOM 5872 C C . LEU B 1 118 ? -1.548 -75.75 -34.844 1 92.81 118 LEU B C 1
ATOM 5874 O O . LEU B 1 118 ? -1.688 -74.938 -35.75 1 92.81 118 LEU B O 1
ATOM 5878 N N . THR B 1 119 ? -2.238 -76.875 -34.844 1 90.81 119 THR B N 1
ATOM 5879 C CA . THR B 1 119 ? -3.227 -77.25 -35.844 1 90.81 119 THR B CA 1
ATOM 5880 C C . THR B 1 119 ? -4.344 -76.188 -35.906 1 90.81 119 THR B C 1
ATOM 5882 O O . THR B 1 119 ? -4.758 -75.812 -36.969 1 90.81 119 THR B O 1
ATOM 5885 N N . HIS B 1 120 ? -4.73 -75.875 -34.75 1 87.31 120 HIS B N 1
ATOM 5886 C CA . HIS B 1 120 ? -5.809 -74.875 -34.625 1 87.31 120 HIS B CA 1
ATOM 5887 C C . HIS B 1 120 ? -5.352 -73.5 -35.094 1 87.31 120 HIS B C 1
ATOM 5889 O O . HIS B 1 120 ? -6.113 -72.75 -35.719 1 87.31 120 HIS B O 1
ATOM 5895 N N . LEU B 1 121 ? -4.191 -73.188 -34.875 1 85.75 121 LEU B N 1
ATOM 5896 C CA . LEU B 1 121 ? -3.699 -71.812 -35.094 1 85.75 121 LEU B CA 1
ATOM 5897 C C . LEU B 1 121 ? -3.264 -71.625 -36.531 1 85.75 121 LEU B C 1
ATOM 5899 O O . LEU B 1 121 ? -3.262 -70.5 -37.031 1 85.75 121 LEU B O 1
ATOM 5903 N N . VAL B 1 122 ? -2.891 -72.625 -37.188 1 82.5 122 VAL B N 1
ATOM 5904 C CA . VAL B 1 122 ? -2.412 -72.5 -38.562 1 82.5 122 VAL B CA 1
ATOM 5905 C C . VAL B 1 122 ? -3.578 -72.688 -39.531 1 82.5 122 VAL B C 1
ATOM 5907 O O . VAL B 1 122 ? -3.547 -72.188 -40.656 1 82.5 122 VAL B O 1
ATOM 5910 N N . LYS B 1 123 ? -4.613 -73.5 -39.188 1 71.12 123 LYS B N 1
ATOM 5911 C CA . LYS B 1 123 ? -5.715 -73.812 -40.094 1 71.12 123 LYS B CA 1
ATOM 5912 C C . LYS B 1 123 ? -6.555 -72.562 -40.344 1 71.12 123 LYS B C 1
ATOM 5914 O O . LYS B 1 123 ? -6.789 -71.75 -39.438 1 71.12 123 LYS B O 1
ATOM 5919 N N . SER B 1 124 ? -6.426 -71.938 -41.5 1 54.81 124 SER B N 1
ATOM 5920 C CA . SER B 1 124 ? -7.301 -70.875 -41.969 1 54.81 124 SER B CA 1
ATOM 5921 C C . SER B 1 124 ? -8.766 -71.312 -41.844 1 54.81 124 SER B C 1
ATOM 5923 O O . SER B 1 124 ? -9.18 -72.312 -42.375 1 54.81 124 SER B O 1
ATOM 5925 N N . ASP B 1 125 ? -9.359 -71.438 -40.781 1 45.09 125 ASP B N 1
ATOM 5926 C CA . ASP B 1 125 ? -10.742 -71.875 -40.75 1 45.09 125 ASP B CA 1
ATOM 5927 C C . ASP B 1 125 ? -11.562 -71.188 -41.844 1 45.09 125 ASP B C 1
ATOM 5929 O O . ASP B 1 125 ? -11.961 -70.062 -41.719 1 45.09 125 ASP B O 1
ATOM 5933 N N . ASP B 1 126 ? -11.398 -71.312 -43.125 1 40.78 126 ASP B N 1
ATOM 5934 C CA . ASP B 1 126 ? -12.648 -71 -43.844 1 40.78 126 ASP B CA 1
ATOM 5935 C C . ASP B 1 126 ? -13.828 -71.688 -43.125 1 40.78 126 ASP B C 1
ATOM 5937 O O . ASP B 1 126 ? -14.961 -71.188 -43.219 1 40.78 126 ASP B O 1
ATOM 5941 N N . ASN B 1 127 ? -13.875 -73.125 -42.938 1 37.5 127 ASN B N 1
ATOM 5942 C CA . ASN B 1 127 ? -15.109 -73.875 -42.719 1 37.5 127 ASN B CA 1
ATOM 5943 C C . ASN B 1 127 ? -15.57 -73.75 -41.25 1 37.5 127 ASN B C 1
ATOM 5945 O O . ASN B 1 127 ? -16.484 -74.438 -40.844 1 37.5 127 ASN B O 1
ATOM 5949 N N . TYR B 1 128 ? -14.797 -73.688 -40.219 1 36.31 128 TYR B N 1
ATOM 5950 C CA . TYR B 1 128 ? -15.531 -73.688 -38.969 1 36.31 128 TYR B CA 1
ATOM 5951 C C . TYR B 1 128 ? -16.375 -72.438 -38.812 1 36.31 128 TYR B C 1
ATOM 5953 O O . TYR B 1 128 ? -15.828 -71.375 -38.688 1 36.31 128 TYR B O 1
ATOM 5961 N N . SER B 1 129 ? -17.531 -72.438 -39.438 1 34.09 129 SER B N 1
ATOM 5962 C CA . SER B 1 129 ? -18.641 -71.5 -39.375 1 34.09 129 SER B CA 1
ATOM 5963 C C . SER B 1 129 ? -18.812 -70.938 -37.938 1 34.09 129 SER B C 1
ATOM 5965 O O . SER B 1 129 ? -19.703 -70.188 -37.688 1 34.09 129 SER B O 1
ATOM 5967 N N . SER B 1 130 ? -18.719 -71.938 -36.875 1 34.69 130 SER B N 1
ATOM 5968 C CA . SER B 1 130 ? -19.406 -71.312 -35.75 1 34.69 130 SER B CA 1
ATOM 5969 C C . SER B 1 130 ? -18.828 -70 -35.375 1 34.69 130 SER B C 1
ATOM 5971 O O . SER B 1 130 ? -17.656 -69.688 -35.656 1 34.69 130 SER B O 1
ATOM 5973 N N . ASP B 1 131 ? -19.688 -68.938 -35 1 36.59 131 ASP B N 1
ATOM 5974 C CA . ASP B 1 131 ? -19.703 -67.562 -34.594 1 36.59 131 ASP B CA 1
ATOM 5975 C C . ASP B 1 131 ? -18.453 -67.188 -33.812 1 36.59 131 ASP B C 1
ATOM 5977 O O . ASP B 1 131 ? -18.047 -66.062 -33.75 1 36.59 131 ASP B O 1
ATOM 5981 N N . SER B 1 132 ? -18.234 -67.938 -32.688 1 37.12 132 SER B N 1
ATOM 5982 C CA . SER B 1 132 ? -17.312 -67.375 -31.703 1 37.12 132 SER B CA 1
ATOM 5983 C C . SER B 1 132 ? -15.867 -67.562 -32.156 1 37.12 132 SER B C 1
ATOM 5985 O O . SER B 1 132 ? -14.961 -67.625 -31.328 1 37.12 132 SER B O 1
ATOM 5987 N N . GLN B 1 133 ? -15.609 -68.125 -33.344 1 39.5 133 GLN B N 1
ATOM 5988 C CA . GLN B 1 133 ? -14.25 -68.562 -33.656 1 39.5 133 GLN B CA 1
ATOM 5989 C C . GLN B 1 133 ? -13.273 -67.375 -33.562 1 39.5 133 GLN B C 1
ATOM 5991 O O . GLN B 1 133 ? -13.492 -66.375 -34.188 1 39.5 133 GLN B O 1
ATOM 5996 N N . ALA B 1 134 ? -12.43 -67.438 -32.656 1 42.06 134 ALA B N 1
ATOM 5997 C CA . ALA B 1 134 ? -11.273 -66.562 -32.438 1 42.06 134 ALA B CA 1
ATOM 5998 C C . ALA B 1 134 ? -10.5 -66.375 -33.75 1 42.06 134 ALA B C 1
ATOM 6000 O O . ALA B 1 134 ? -10.391 -67.312 -34.562 1 42.06 134 ALA B O 1
ATOM 6001 N N . PRO B 1 135 ? -10.312 -65.125 -34.281 1 42.91 135 PRO B N 1
ATOM 6002 C CA . PRO B 1 135 ? -9.57 -64.75 -35.469 1 42.91 135 PRO B CA 1
ATOM 6003 C C . PRO B 1 135 ? -8.422 -65.688 -35.781 1 42.91 135 PRO B C 1
ATOM 6005 O O . PRO B 1 135 ? -7.789 -66.25 -34.875 1 42.91 135 PRO B O 1
ATOM 6008 N N . THR B 1 136 ? -8.484 -66.438 -36.875 1 46.56 136 THR B N 1
ATOM 6009 C CA . THR B 1 136 ? -7.375 -67.188 -37.469 1 46.56 136 THR B CA 1
ATOM 6010 C C . THR B 1 136 ? -6.059 -66.438 -37.25 1 46.56 136 THR B C 1
ATOM 6012 O O . THR B 1 136 ? -5.934 -65.25 -37.594 1 46.56 136 THR B O 1
ATOM 6015 N N . LEU B 1 137 ? -5.359 -66.75 -36.219 1 52.25 137 LEU B N 1
ATOM 6016 C CA . LEU B 1 137 ? -4.035 -66.188 -35.938 1 52.25 137 LEU B CA 1
ATOM 6017 C C . LEU B 1 137 ? -3.066 -66.438 -37.062 1 52.25 137 LEU B C 1
ATOM 6019 O O . LEU B 1 137 ? -2.754 -67.625 -37.375 1 52.25 137 LEU B O 1
ATOM 6023 N N . ASP B 1 138 ? -3.164 -65.75 -38.219 1 63.47 138 ASP B N 1
ATOM 6024 C CA . ASP B 1 138 ? -2.064 -65.812 -39.156 1 63.47 138 ASP B CA 1
ATOM 6025 C C . ASP B 1 138 ? -0.727 -65.562 -38.5 1 63.47 138 ASP B C 1
ATOM 6027 O O . ASP B 1 138 ? -0.442 -64.375 -38.125 1 63.47 138 ASP B O 1
ATOM 6031 N N . LEU B 1 139 ? 0.001 -66.688 -38.156 1 76.62 139 LEU B N 1
ATOM 6032 C CA . LEU B 1 139 ? 1.301 -66.562 -37.5 1 76.62 139 LEU B CA 1
ATOM 6033 C C . LEU B 1 139 ? 2.285 -65.812 -38.375 1 76.62 139 LEU B C 1
ATOM 6035 O O . LEU B 1 139 ? 2.389 -66.062 -39.594 1 76.62 139 LEU B O 1
ATOM 6039 N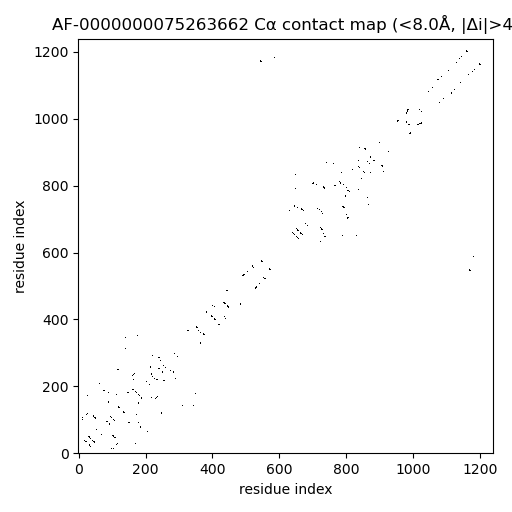 N . ASP B 1 140 ? 2.875 -64.812 -37.875 1 84.44 140 ASP B N 1
ATOM 6040 C CA . ASP B 1 140 ? 3.932 -64.125 -38.562 1 84.44 140 ASP B CA 1
ATOM 6041 C C . ASP B 1 140 ? 5.207 -64.938 -38.656 1 84.44 140 ASP B C 1
ATOM 6043 O O . ASP B 1 140 ? 5.426 -65.875 -37.875 1 84.44 140 ASP B O 1
ATOM 6047 N N . GLU B 1 141 ? 5.887 -64.625 -39.656 1 86.5 141 GLU B N 1
ATOM 6048 C CA . GLU B 1 141 ? 7.109 -65.375 -39.906 1 86.5 141 GLU B CA 1
ATOM 6049 C C . GLU B 1 141 ? 8.016 -65.438 -38.688 1 86.5 141 GLU B C 1
ATOM 6051 O O . GLU B 1 141 ? 8.617 -66.438 -38.406 1 86.5 141 GLU B O 1
ATOM 6056 N N . LEU B 1 142 ? 8.047 -64.375 -38 1 88.19 142 LEU B N 1
ATOM 6057 C CA . LEU B 1 142 ? 8.898 -64.312 -36.812 1 88.19 142 LEU B CA 1
ATOM 6058 C C . LEU B 1 142 ? 8.391 -65.25 -35.719 1 88.19 142 LEU B C 1
ATOM 6060 O O . LEU B 1 142 ? 9.18 -65.938 -35.031 1 88.19 142 LEU B O 1
ATOM 6064 N N . GLU B 1 143 ? 7.156 -65.375 -35.594 1 88.88 143 GLU B N 1
ATOM 6065 C CA . GLU B 1 143 ? 6.566 -66.312 -34.625 1 88.88 143 GLU B CA 1
ATOM 6066 C C . GLU B 1 143 ? 6.871 -67.75 -35 1 88.88 143 GLU B C 1
ATOM 6068 O O . GLU B 1 143 ? 7.152 -68.562 -34.125 1 88.88 143 GLU B O 1
ATOM 6073 N N . ILE B 1 144 ? 6.781 -67.938 -36.281 1 92.25 144 ILE B N 1
ATOM 6074 C CA . ILE B 1 144 ? 7.074 -69.25 -36.781 1 92.25 144 ILE B CA 1
ATOM 6075 C C . ILE B 1 144 ? 8.539 -69.562 -36.5 1 92.25 144 ILE B C 1
ATOM 6077 O O . ILE B 1 144 ? 8.859 -70.688 -36.031 1 92.25 144 ILE B O 1
ATOM 6081 N N . GLN B 1 145 ? 9.359 -68.75 -36.844 1 92.56 145 GLN B N 1
ATOM 6082 C CA . GLN B 1 145 ? 10.797 -68.938 -36.625 1 92.56 145 GLN B CA 1
ATOM 6083 C C . GLN B 1 145 ? 11.109 -69.188 -35.188 1 92.56 145 GLN B C 1
ATOM 6085 O O . GLN B 1 145 ? 11.836 -70.125 -34.875 1 92.56 145 GLN B O 1
ATOM 6090 N N . LYS B 1 146 ? 10.578 -68.438 -34.344 1 91.06 146 LYS B N 1
ATOM 6091 C CA . LYS B 1 146 ? 10.781 -68.625 -32.906 1 91.06 146 LYS B CA 1
ATOM 6092 C C . LYS B 1 146 ? 10.195 -69.938 -32.469 1 91.06 146 LYS B C 1
ATOM 6094 O O . LYS B 1 146 ? 10.82 -70.688 -31.688 1 91.06 146 LYS B O 1
ATOM 6099 N N . GLY B 1 147 ? 9.07 -70.188 -32.906 1 94.06 147 GLY B N 1
ATOM 6100 C CA . GLY B 1 147 ? 8.422 -71.438 -32.562 1 94.06 147 GLY B CA 1
ATOM 6101 C C . GLY B 1 147 ? 9.227 -72.688 -33 1 94.06 147 GLY B C 1
ATOM 6102 O O . GLY B 1 147 ? 9.438 -73.562 -32.188 1 94.06 147 GLY B O 1
ATOM 6103 N N . LEU B 1 148 ? 9.648 -72.625 -34.219 1 96 148 LEU B N 1
ATOM 6104 C CA . LEU B 1 148 ? 10.445 -73.75 -34.719 1 96 148 LEU B CA 1
ATOM 6105 C C . LEU B 1 148 ? 11.734 -73.875 -33.906 1 96 148 LEU B C 1
ATOM 6107 O O . LEU B 1 148 ? 12.18 -75 -33.656 1 96 148 LEU B O 1
ATOM 6111 N N . LEU B 1 149 ? 12.305 -72.812 -33.625 1 94.75 149 LEU B N 1
ATOM 6112 C CA . LEU B 1 149 ? 13.508 -72.875 -32.812 1 94.75 149 LEU B CA 1
ATOM 6113 C C . LEU B 1 149 ? 13.227 -73.5 -31.453 1 94.75 149 LEU B C 1
ATOM 6115 O O . LEU B 1 149 ? 14.023 -74.312 -30.953 1 94.75 149 LEU B O 1
ATOM 6119 N N . GLN B 1 150 ? 12.141 -73.188 -30.859 1 95.19 150 GLN B N 1
ATOM 6120 C CA . GLN B 1 150 ? 11.75 -73.75 -29.578 1 95.19 150 GLN B CA 1
ATOM 6121 C C . GLN B 1 150 ? 11.5 -75.25 -29.703 1 95.19 150 GLN B C 1
ATOM 6123 O O . GLN B 1 150 ? 11.891 -76.062 -28.828 1 95.19 150 GLN B O 1
ATOM 6128 N N . VAL B 1 151 ? 10.852 -75.625 -30.75 1 97.31 151 VAL B N 1
ATOM 6129 C CA . VAL B 1 151 ? 10.625 -77 -31 1 97.31 151 VAL B CA 1
ATOM 6130 C C . VAL B 1 151 ? 11.969 -77.75 -31.156 1 97.31 151 VAL B C 1
ATOM 6132 O O . VAL B 1 151 ? 12.156 -78.812 -30.625 1 97.31 151 VAL B O 1
ATOM 6135 N N . GLY B 1 152 ? 12.859 -77.125 -31.891 1 96.38 152 GLY B N 1
ATOM 6136 C CA . GLY B 1 152 ? 14.203 -77.688 -32 1 96.38 152 GLY B CA 1
ATOM 6137 C C . GLY B 1 152 ? 14.883 -77.938 -30.672 1 96.38 152 GLY B C 1
ATOM 6138 O O . GLY B 1 152 ? 15.492 -78.938 -30.453 1 96.38 152 GLY B O 1
ATOM 6139 N N . LYS B 1 153 ? 14.797 -77 -29.828 1 95.88 153 LYS B N 1
ATOM 6140 C CA . LYS B 1 153 ? 15.375 -77.125 -28.5 1 95.88 153 LYS B CA 1
ATOM 6141 C C . LYS B 1 153 ? 14.719 -78.25 -27.703 1 95.88 153 LYS B C 1
ATOM 6143 O O . LYS B 1 153 ? 15.391 -79 -26.984 1 95.88 153 LYS B O 1
ATOM 6148 N N . GLY B 1 154 ? 13.445 -78.312 -27.781 1 97.12 154 GLY B N 1
ATOM 6149 C CA . GLY B 1 154 ? 12.734 -79.375 -27.141 1 97.12 154 GLY B CA 1
ATOM 6150 C C . GLY B 1 154 ? 13.164 -80.75 -27.641 1 97.12 154 GLY B C 1
ATOM 6151 O O . GLY B 1 154 ? 13.312 -81.688 -26.844 1 97.12 154 GLY B O 1
ATOM 6152 N N . LEU B 1 155 ? 13.328 -80.875 -28.922 1 97.62 155 LEU B N 1
ATOM 6153 C CA . LEU B 1 155 ? 13.766 -82.125 -29.516 1 97.62 155 LEU B CA 1
ATOM 6154 C C . LEU B 1 155 ? 15.18 -82.438 -29.062 1 97.62 155 LEU B C 1
ATOM 6156 O O . LEU B 1 155 ? 15.5 -83.625 -28.875 1 97.62 155 LEU B O 1
ATOM 6160 N N . GLN B 1 156 ? 15.992 -81.438 -28.969 1 96.69 156 GLN B N 1
ATOM 6161 C CA . GLN B 1 156 ? 17.328 -81.688 -28.406 1 96.69 156 GLN B CA 1
ATOM 6162 C C . GLN B 1 156 ? 17.234 -82.25 -27 1 96.69 156 GLN B C 1
ATOM 6164 O O . GLN B 1 156 ? 17.953 -83.188 -26.656 1 96.69 156 GLN B O 1
ATOM 6169 N N . PHE B 1 157 ? 16.422 -81.75 -26.219 1 96 157 PHE B N 1
ATOM 6170 C CA . PHE B 1 157 ? 16.203 -82.25 -24.859 1 96 157 PHE B CA 1
ATOM 6171 C C . PHE B 1 157 ? 15.727 -83.688 -24.875 1 96 157 PHE B C 1
ATOM 6173 O O . PHE B 1 157 ? 16.25 -84.5 -24.125 1 96 157 PHE B O 1
ATOM 6180 N N . LEU B 1 158 ? 14.734 -83.938 -25.703 1 96.19 158 LEU B N 1
ATOM 6181 C CA . LEU B 1 158 ? 14.227 -85.312 -25.812 1 96.19 158 LEU B CA 1
ATOM 6182 C C . LEU B 1 158 ? 15.328 -86.25 -26.25 1 96.19 158 LEU B C 1
ATOM 6184 O O . LEU B 1 158 ? 15.43 -87.375 -25.75 1 96.19 158 LEU B O 1
ATOM 6188 N N . ASN B 1 159 ? 16.078 -85.812 -27.188 1 94.94 159 ASN B N 1
ATOM 6189 C CA . ASN B 1 159 ? 17.219 -86.562 -27.656 1 94.94 159 ASN B CA 1
ATOM 6190 C C . ASN B 1 159 ? 18.188 -86.875 -26.516 1 94.94 159 ASN B C 1
ATOM 6192 O O . ASN B 1 159 ? 18.656 -88.062 -26.375 1 94.94 159 ASN B O 1
ATOM 6196 N N . ASP B 1 160 ? 18.531 -85.938 -25.828 1 95.12 160 ASP B N 1
ATOM 6197 C CA . ASP B 1 160 ? 19.453 -86.125 -24.703 1 95.12 160 ASP B CA 1
ATOM 6198 C C . ASP B 1 160 ? 18.875 -87.062 -23.672 1 95.12 160 ASP B C 1
ATOM 6200 O O . ASP B 1 160 ? 19.625 -87.812 -23.031 1 95.12 160 ASP B O 1
ATOM 6204 N N . ALA B 1 161 ? 17.578 -87.062 -23.531 1 93.44 161 ALA B N 1
ATOM 6205 C CA . ALA B 1 161 ? 16.906 -87.938 -22.578 1 93.44 161 ALA B CA 1
ATOM 6206 C C . ALA B 1 161 ? 16.641 -89.312 -23.188 1 93.44 161 ALA B C 1
ATOM 6208 O O . ALA B 1 161 ? 16.016 -90.188 -22.562 1 93.44 161 ALA B O 1
ATOM 6209 N N . LYS B 1 162 ? 16.984 -89.5 -24.453 1 93.31 162 LYS B N 1
ATOM 6210 C CA . LYS B 1 162 ? 16.812 -90.688 -25.203 1 93.31 162 LYS B CA 1
ATOM 6211 C C . LYS B 1 162 ? 15.336 -91.062 -25.328 1 93.31 162 LYS B C 1
ATOM 6213 O O . LYS B 1 162 ? 14.953 -92.25 -25.109 1 93.31 162 LYS B O 1
ATOM 6218 N N . VAL B 1 163 ? 14.602 -90.125 -25.578 1 94.81 163 VAL B N 1
ATOM 6219 C CA . VAL B 1 163 ? 13.172 -90.312 -25.812 1 94.81 163 VAL B CA 1
ATOM 6220 C C . VAL B 1 163 ? 12.828 -89.938 -27.25 1 94.81 163 VAL B C 1
ATOM 6222 O O . VAL B 1 163 ? 13.273 -88.875 -27.766 1 94.81 163 VAL B O 1
ATOM 6225 N N . VAL B 1 164 ? 12.156 -90.75 -27.938 1 95.94 164 VAL B N 1
ATOM 6226 C CA . VAL B 1 164 ? 11.641 -90.5 -29.266 1 95.94 164 VAL B CA 1
ATOM 6227 C C . VAL B 1 164 ? 10.156 -90.125 -29.188 1 95.94 164 VAL B C 1
ATOM 6229 O O . VAL B 1 164 ? 9.359 -90.938 -28.656 1 95.94 164 VAL B O 1
ATOM 6232 N N . HIS B 1 165 ? 9.797 -88.938 -29.625 1 96.31 165 HIS B N 1
ATOM 6233 C CA . HIS B 1 165 ? 8.398 -88.5 -29.609 1 96.31 165 HIS B CA 1
ATOM 6234 C C . HIS B 1 165 ? 7.535 -89.5 -30.422 1 96.31 165 HIS B C 1
ATOM 6236 O O . HIS B 1 165 ? 6.488 -89.938 -29.953 1 96.31 165 HIS B O 1
ATOM 6242 N N . HIS B 1 166 ? 7.953 -89.75 -31.672 1 95.12 166 HIS B N 1
ATOM 6243 C CA . HIS B 1 166 ? 7.445 -90.812 -32.562 1 95.12 166 HIS B CA 1
ATOM 6244 C C . HIS B 1 166 ? 6.109 -90.438 -33.156 1 95.12 166 HIS B C 1
ATOM 6246 O O . HIS B 1 166 ? 5.457 -91.25 -33.812 1 95.12 166 HIS B O 1
ATOM 6252 N N . ASN B 1 167 ? 5.598 -89.25 -33 1 95.25 167 ASN B N 1
ATOM 6253 C CA . ASN B 1 167 ? 4.402 -88.688 -33.656 1 95.25 167 ASN B CA 1
ATOM 6254 C C . ASN B 1 167 ? 4.324 -87.188 -33.5 1 95.25 167 ASN B C 1
ATOM 6256 O O . ASN B 1 167 ? 3.312 -86.625 -33.031 1 95.25 167 ASN B O 1
ATOM 6260 N N . LEU B 1 168 ? 5.363 -86.5 -33.906 1 96.62 168 LEU B N 1
ATOM 6261 C CA . LEU B 1 168 ? 5.453 -85.062 -33.844 1 96.62 168 LEU B CA 1
ATOM 6262 C C . LEU B 1 168 ? 4.672 -84.375 -34.969 1 96.62 168 LEU B C 1
ATOM 6264 O O . LEU B 1 168 ? 5.18 -84.25 -36.094 1 96.62 168 LEU B O 1
ATOM 6268 N N . THR B 1 169 ? 3.432 -84.062 -34.719 1 95.56 169 THR B N 1
ATOM 6269 C CA . THR B 1 169 ? 2.537 -83.375 -35.688 1 95.56 169 THR B CA 1
ATOM 6270 C C . THR B 1 169 ? 2.16 -82 -35.188 1 95.56 169 THR B C 1
ATOM 6272 O O . THR B 1 169 ? 2.617 -81.562 -34.156 1 95.56 169 THR B O 1
ATOM 6275 N N . THR B 1 170 ? 1.429 -81.312 -35.938 1 94.44 170 THR B N 1
ATOM 6276 C CA . THR B 1 170 ? 0.96 -80 -35.562 1 94.44 170 THR B CA 1
ATOM 6277 C C . THR B 1 170 ? 0.04 -80.062 -34.344 1 94.44 170 THR B C 1
ATOM 6279 O O . THR B 1 170 ? -0.072 -79.125 -33.594 1 94.44 170 THR B O 1
ATOM 6282 N N . ASP B 1 171 ? -0.511 -81.25 -34.094 1 93.69 171 ASP B N 1
ATOM 6283 C CA . ASP B 1 171 ? -1.387 -81.438 -32.938 1 93.69 171 ASP B CA 1
ATOM 6284 C C . ASP B 1 171 ? -0.576 -81.625 -31.656 1 93.69 171 ASP B C 1
ATOM 6286 O O . ASP B 1 171 ? -1.112 -81.5 -30.562 1 93.69 171 ASP B O 1
ATOM 6290 N N . ALA B 1 172 ? 0.64 -81.938 -31.844 1 96.25 172 ALA B N 1
ATOM 6291 C CA . ALA B 1 172 ? 1.494 -82.188 -30.688 1 96.25 172 ALA B CA 1
ATOM 6292 C C . ALA B 1 172 ? 2.215 -80.938 -30.234 1 96.25 172 ALA B C 1
ATOM 6294 O O . ALA B 1 172 ? 2.975 -80.938 -29.266 1 96.25 172 ALA B O 1
ATOM 6295 N N . ILE B 1 173 ? 2.062 -79.875 -30.938 1 97.06 173 ILE B N 1
ATOM 6296 C CA . ILE B 1 173 ? 2.67 -78.562 -30.594 1 97.06 173 ILE B CA 1
ATOM 6297 C C . ILE B 1 173 ? 1.595 -77.625 -30.094 1 97.06 173 ILE B C 1
ATOM 6299 O O . ILE B 1 173 ? 0.595 -77.375 -30.766 1 97.06 173 ILE B O 1
ATOM 6303 N N . PHE B 1 174 ? 1.838 -77.125 -28.891 1 96.5 174 PHE B N 1
ATOM 6304 C CA . PHE B 1 174 ? 0.9 -76.188 -28.266 1 96.5 174 PHE B CA 1
ATOM 6305 C C . PHE B 1 174 ? 1.532 -74.812 -28.094 1 96.5 174 PHE B C 1
ATOM 6307 O O . PHE B 1 174 ? 2.713 -74.688 -27.75 1 96.5 174 PHE B O 1
ATOM 6314 N N . VAL B 1 175 ? 0.757 -73.812 -28.328 1 93.94 175 VAL B N 1
ATOM 6315 C CA . VAL B 1 175 ? 1.227 -72.438 -28.156 1 93.94 175 VAL B CA 1
ATOM 6316 C C . VAL B 1 175 ? 0.656 -71.875 -26.875 1 93.94 175 VAL B C 1
ATOM 6318 O O . VAL B 1 175 ? -0.562 -71.812 -26.688 1 93.94 175 VAL B O 1
ATOM 6321 N N . ASN B 1 176 ? 1.514 -71.438 -26.031 1 93.25 176 ASN B N 1
ATOM 6322 C CA . ASN B 1 176 ? 1.041 -70.938 -24.75 1 93.25 176 ASN B CA 1
ATOM 6323 C C . ASN B 1 176 ? 0.649 -69.438 -24.844 1 93.25 176 ASN B C 1
ATOM 6325 O O . ASN B 1 176 ? 0.691 -68.875 -25.938 1 93.25 176 ASN B O 1
ATOM 6329 N N . ALA B 1 177 ? 0.349 -68.875 -23.75 1 87.06 177 ALA B N 1
ATOM 6330 C CA . ALA B 1 177 ? -0.181 -67.5 -23.688 1 87.06 177 ALA B CA 1
ATOM 6331 C C . ALA B 1 177 ? 0.864 -66.5 -24.141 1 87.06 177 ALA B C 1
ATOM 6333 O O . ALA B 1 177 ? 0.52 -65.438 -24.688 1 87.06 177 ALA B O 1
ATOM 6334 N N . LYS B 1 178 ? 2.133 -66.75 -24.031 1 85.88 178 LYS B N 1
ATOM 6335 C CA . LYS B 1 178 ? 3.227 -65.875 -24.391 1 85.88 178 LYS B CA 1
ATOM 6336 C C . LYS B 1 178 ? 3.609 -66.062 -25.859 1 85.88 178 LYS B C 1
ATOM 6338 O O . LYS B 1 178 ? 4.445 -65.312 -26.375 1 85.88 178 LYS B O 1
ATOM 6343 N N . GLY B 1 179 ? 2.988 -67.062 -26.438 1 87.5 179 GLY B N 1
ATOM 6344 C CA . GLY B 1 179 ? 3.266 -67.312 -27.844 1 87.5 179 GLY B CA 1
ATOM 6345 C C . GLY B 1 179 ? 4.391 -68.312 -28.047 1 87.5 179 GLY B C 1
ATOM 6346 O O . GLY B 1 179 ? 4.848 -68.5 -29.172 1 87.5 179 GLY B O 1
ATOM 6347 N N . ASP B 1 180 ? 4.75 -68.875 -27.047 1 92.56 180 ASP B N 1
ATOM 6348 C CA . ASP B 1 180 ? 5.816 -69.875 -27.156 1 92.56 180 ASP B CA 1
ATOM 6349 C C . ASP B 1 180 ? 5.258 -71.25 -27.562 1 92.56 180 ASP B C 1
ATOM 6351 O O . ASP B 1 180 ? 4.188 -71.688 -27.109 1 92.56 180 ASP B O 1
ATOM 6355 N N . TRP B 1 181 ? 6.02 -71.875 -28.391 1 96.25 181 TRP B N 1
ATOM 6356 C CA . TRP B 1 181 ? 5.641 -73.25 -28.812 1 96.25 181 TRP B CA 1
ATOM 6357 C C . TRP B 1 181 ? 6.145 -74.312 -27.828 1 96.25 181 TRP B C 1
ATOM 6359 O O . TRP B 1 181 ? 7.316 -74.312 -27.438 1 96.25 181 TRP B O 1
ATOM 6369 N N . LYS B 1 182 ? 5.266 -75.125 -27.406 1 97.5 182 LYS B N 1
ATOM 6370 C CA . LYS B 1 182 ? 5.578 -76.188 -26.469 1 97.5 182 LYS B CA 1
ATOM 6371 C C . LYS B 1 182 ? 5.246 -77.562 -27.047 1 97.5 182 LYS B C 1
ATOM 6373 O O . LYS B 1 182 ? 4.203 -77.75 -27.688 1 97.5 182 LYS B O 1
ATOM 6378 N N . ILE B 1 183 ? 6.16 -78.5 -26.844 1 98.06 183 ILE B N 1
ATOM 6379 C CA . ILE B 1 183 ? 5.945 -79.875 -27.359 1 98.06 183 ILE B CA 1
ATOM 6380 C C . ILE B 1 183 ? 5.082 -80.625 -26.375 1 98.06 183 ILE B C 1
ATOM 6382 O O . ILE B 1 183 ? 5.328 -80.625 -25.172 1 98.06 183 ILE B O 1
ATOM 6386 N N . GLY B 1 184 ? 4.078 -81.25 -26.828 1 97 184 GLY B N 1
ATOM 6387 C CA . GLY B 1 184 ? 3.244 -82.188 -26.125 1 97 184 GLY B CA 1
ATOM 6388 C C . GLY B 1 184 ? 2.91 -83.438 -26.938 1 97 184 GLY B C 1
ATOM 6389 O O . GLY B 1 184 ? 3.73 -83.875 -27.719 1 97 184 GLY B O 1
ATOM 6390 N N . GLY B 1 185 ? 1.815 -84.062 -26.656 1 95.06 185 GLY B N 1
ATOM 6391 C CA . GLY B 1 185 ? 1.387 -85.25 -27.422 1 95.06 185 GLY B CA 1
ATOM 6392 C C . GLY B 1 185 ? 2.338 -86.438 -27.312 1 95.06 185 GLY B C 1
ATOM 6393 O O . GLY B 1 185 ? 2.697 -87.062 -28.312 1 95.06 185 GLY B O 1
ATOM 6394 N N . LEU B 1 186 ? 2.721 -86.75 -26.203 1 94.94 186 LEU B N 1
ATOM 6395 C CA . LEU B 1 186 ? 3.748 -87.812 -25.984 1 94.94 186 LEU B CA 1
ATOM 6396 C C . LEU B 1 186 ? 3.119 -89.188 -25.781 1 94.94 186 LEU B C 1
ATOM 6398 O O . LEU B 1 186 ? 3.703 -90.062 -25.141 1 94.94 186 LEU B O 1
ATOM 6402 N N . GLY B 1 187 ? 2 -89.438 -26.391 1 92.81 187 GLY B N 1
ATOM 6403 C CA . GLY B 1 187 ? 1.313 -90.688 -26.25 1 92.81 187 GLY B CA 1
ATOM 6404 C C . GLY B 1 187 ? 2.033 -91.812 -26.938 1 92.81 187 GLY B C 1
ATOM 6405 O O . GLY B 1 187 ? 1.956 -93 -26.5 1 92.81 187 GLY B O 1
ATOM 6406 N N . PHE B 1 188 ? 2.707 -91.562 -27.969 1 92.62 188 PHE B N 1
ATOM 6407 C CA . PHE B 1 188 ? 3.385 -92.562 -28.766 1 92.62 188 PHE B CA 1
ATOM 6408 C C . PHE B 1 188 ? 4.883 -92.562 -28.484 1 92.62 188 PHE B C 1
ATOM 6410 O O . PHE B 1 188 ? 5.652 -93.25 -29.188 1 92.62 188 PHE B O 1
ATOM 6417 N N . SER B 1 189 ? 5.309 -91.875 -27.5 1 94.06 189 SER B N 1
ATOM 6418 C CA . SER B 1 189 ? 6.73 -91.688 -27.234 1 94.06 189 SER B CA 1
ATOM 6419 C C . SER B 1 189 ? 7.383 -93.062 -26.828 1 94.06 189 SER B C 1
ATOM 6421 O O . SER B 1 189 ? 6.727 -93.875 -26.234 1 94.06 189 SER B O 1
ATOM 6423 N N . VAL B 1 190 ? 8.602 -93.188 -27.188 1 92.44 190 VAL B N 1
ATOM 6424 C CA . VAL B 1 190 ? 9.367 -94.375 -26.859 1 92.44 190 VAL B CA 1
ATOM 6425 C C . VAL B 1 190 ? 10.633 -94 -26.094 1 92.44 190 VAL B C 1
ATOM 6427 O O . VAL B 1 190 ? 11.422 -93.188 -26.547 1 92.44 190 VAL B O 1
ATOM 6430 N N . PHE B 1 191 ? 10.773 -94.625 -24.953 1 90.56 191 PHE B N 1
ATOM 6431 C CA . PHE B 1 191 ? 11.977 -94.438 -24.156 1 90.56 191 PHE B CA 1
ATOM 6432 C C . PHE B 1 191 ? 13.023 -95.5 -24.5 1 90.56 191 PHE B C 1
ATOM 6434 O O . PHE B 1 191 ? 12.844 -96.688 -24.188 1 90.56 191 PHE B O 1
ATOM 6441 N N . LEU B 1 192 ? 14.008 -95.062 -25.125 1 88 192 LEU B N 1
ATOM 6442 C CA . LEU B 1 192 ? 14.992 -96 -25.688 1 88 192 LEU B CA 1
ATOM 6443 C C . LEU B 1 192 ? 15.781 -96.688 -24.578 1 88 192 LEU B C 1
ATOM 6445 O O . LEU B 1 192 ? 16.312 -97.75 -24.781 1 88 192 LEU B O 1
ATOM 6449 N N . ASN B 1 193 ? 15.969 -96.188 -23.391 1 81.56 193 ASN B N 1
ATOM 6450 C CA . ASN B 1 193 ? 16.688 -96.812 -22.281 1 81.56 193 ASN B CA 1
ATOM 6451 C C . ASN B 1 193 ? 15.828 -97.812 -21.562 1 81.56 193 ASN B C 1
ATOM 6453 O O . ASN B 1 193 ? 16.328 -98.562 -20.719 1 81.56 193 ASN B O 1
ATOM 6457 N N . SER B 1 194 ? 14.523 -97.938 -21.797 1 68.69 194 SER B N 1
ATOM 6458 C CA . SER B 1 194 ? 13.672 -98.875 -21.078 1 68.69 194 SER B CA 1
ATOM 6459 C C . SER B 1 194 ? 13.625 -100.188 -21.781 1 68.69 194 SER B C 1
ATOM 6461 O O . SER B 1 194 ? 13.75 -100.312 -23 1 68.69 194 SER B O 1
ATOM 6463 N N . GLY B 1 195 ? 14.398 -101.25 -21.469 1 59.28 195 GLY B N 1
ATOM 6464 C CA . GLY B 1 195 ? 14.523 -102.625 -21.984 1 59.28 195 GLY B CA 1
ATOM 6465 C C . GLY B 1 195 ? 13.359 -103.062 -22.859 1 59.28 195 GLY B C 1
ATOM 6466 O O . GLY B 1 195 ? 13.398 -104.062 -23.5 1 59.28 195 GLY B O 1
ATOM 6467 N N . ASN B 1 196 ? 12.141 -102.625 -22.703 1 51.5 196 ASN B N 1
ATOM 6468 C CA . ASN B 1 196 ? 10.938 -103.062 -23.391 1 51.5 196 ASN B CA 1
ATOM 6469 C C . ASN B 1 196 ? 10.766 -102.375 -24.734 1 51.5 196 ASN B C 1
ATOM 6471 O O . ASN B 1 196 ? 9.664 -102.312 -25.297 1 51.5 196 ASN B O 1
ATOM 6475 N N . ALA B 1 197 ? 11.656 -101.75 -25.281 1 52.66 197 ALA B N 1
ATOM 6476 C CA . ALA B 1 197 ? 11.578 -101 -26.531 1 52.66 197 ALA B CA 1
ATOM 6477 C C . ALA B 1 197 ? 10.953 -101.812 -27.641 1 52.66 197 ALA B C 1
ATOM 6479 O O . ALA B 1 197 ? 10.336 -101.25 -28.562 1 52.66 197 ALA B O 1
ATOM 6480 N N . SER B 1 198 ? 11.227 -103.062 -27.641 1 48.66 198 SER B N 1
ATOM 6481 C CA . SER B 1 198 ? 10.852 -104 -28.719 1 48.66 198 SER B CA 1
ATOM 6482 C C . SER B 1 198 ? 9.344 -104.188 -28.781 1 48.66 198 SER B C 1
ATOM 6484 O O . SER B 1 198 ? 8.82 -104.75 -29.75 1 48.66 198 SER B O 1
ATOM 6486 N N . GLU B 1 199 ? 8.648 -104.188 -27.641 1 47.28 199 GLU B N 1
ATOM 6487 C CA . GLU B 1 199 ? 7.285 -104.75 -27.641 1 47.28 199 GLU B CA 1
ATOM 6488 C C . GLU B 1 199 ? 6.352 -103.875 -28.484 1 47.28 199 GLU B C 1
ATOM 6490 O O . GLU B 1 199 ? 5.324 -104.312 -28.969 1 47.28 199 GLU B O 1
ATOM 6495 N N . ASN B 1 200 ? 6.426 -102.562 -28.469 1 49.19 200 ASN B N 1
ATOM 6496 C CA . ASN B 1 200 ? 5.375 -101.625 -28.953 1 49.19 200 ASN B CA 1
ATOM 6497 C C . ASN B 1 200 ? 5.566 -101.312 -30.422 1 49.19 200 ASN B C 1
ATOM 6499 O O . ASN B 1 200 ? 5.09 -100.25 -30.891 1 49.19 200 ASN B O 1
ATOM 6503 N N . MET B 1 201 ? 6.469 -101.938 -31.109 1 47 201 MET B N 1
ATOM 6504 C CA . MET B 1 201 ? 7.078 -101.25 -32.281 1 47 201 MET B CA 1
ATOM 6505 C C . MET B 1 201 ? 6.078 -101.188 -33.406 1 47 201 MET B C 1
ATOM 6507 O O . MET B 1 201 ? 6.234 -100.312 -34.312 1 47 201 MET B O 1
ATOM 6511 N N . GLY B 1 202 ? 5.605 -102.312 -34.156 1 46.06 202 GLY B N 1
ATOM 6512 C CA . GLY B 1 202 ? 5.238 -102.188 -35.562 1 46.06 202 GLY B CA 1
ATOM 6513 C C . GLY B 1 202 ? 4.012 -101.312 -35.75 1 46.06 202 GLY B C 1
ATOM 6514 O O . GLY B 1 202 ? 3.252 -101.062 -34.812 1 46.06 202 GLY B O 1
ATOM 6515 N N . TYR B 1 203 ? 4.078 -100.438 -36.75 1 50.72 203 TYR B N 1
ATOM 6516 C CA . TYR B 1 203 ? 2.869 -99.75 -37.25 1 50.72 203 TYR B CA 1
ATOM 6517 C C . TYR B 1 203 ? 1.707 -100.75 -37.312 1 50.72 203 TYR B C 1
ATOM 6519 O O . TYR B 1 203 ? 1.75 -101.75 -38.062 1 50.72 203 TYR B O 1
ATOM 6527 N N . ASP B 1 204 ? 1.047 -101.062 -36.25 1 56.12 204 ASP B N 1
ATOM 6528 C CA . ASP B 1 204 ? -0.15 -101.875 -36.406 1 56.12 204 ASP B CA 1
ATOM 6529 C C . ASP B 1 204 ? -1.377 -101 -36.656 1 56.12 204 ASP B C 1
ATOM 6531 O O . ASP B 1 204 ? -1.845 -100.312 -35.781 1 56.12 204 ASP B O 1
ATOM 6535 N N . ASN B 1 205 ? -1.434 -100.625 -37.969 1 60 205 ASN B N 1
ATOM 6536 C CA . ASN B 1 205 ? -2.666 -99.938 -38.344 1 60 205 ASN B CA 1
ATOM 6537 C C . ASN B 1 205 ? -3.898 -100.75 -37.969 1 60 205 ASN B C 1
ATOM 6539 O O . ASN B 1 205 ? -4.082 -101.875 -38.5 1 60 205 ASN B O 1
ATOM 6543 N N . ASN B 1 206 ? -4.301 -100.5 -36.844 1 65.5 206 ASN B N 1
ATOM 6544 C CA . ASN B 1 206 ? -5.582 -101.125 -36.531 1 65.5 206 ASN B CA 1
ATOM 6545 C C . ASN B 1 206 ? -6.75 -100.312 -37.094 1 65.5 206 ASN B C 1
ATOM 6547 O O . ASN B 1 206 ? -7.035 -99.25 -36.625 1 65.5 206 ASN B O 1
ATOM 6551 N N . GLU B 1 207 ? -7.289 -100.812 -38.125 1 67.56 207 GLU B N 1
ATOM 6552 C CA . GLU B 1 207 ? -8.359 -100.125 -38.875 1 67.56 207 GLU B CA 1
ATOM 6553 C C . GLU B 1 207 ? -9.516 -99.75 -37.969 1 67.56 207 GLU B C 1
ATOM 6555 O O . GLU B 1 207 ? -10.32 -98.875 -38.312 1 67.56 207 GLU B O 1
ATOM 6560 N N . PHE B 1 208 ? -9.43 -100.375 -36.75 1 71.75 208 PHE B N 1
ATOM 6561 C CA . PHE B 1 208 ? -10.586 -100.125 -35.906 1 71.75 208 PHE B CA 1
ATOM 6562 C C . PHE B 1 208 ? -10.312 -99 -34.906 1 71.75 208 PHE B C 1
ATOM 6564 O O . PHE B 1 208 ? -11.227 -98.5 -34.281 1 71.75 208 PHE B O 1
ATOM 6571 N N . MET B 1 209 ? -9.086 -98.562 -34.875 1 80 209 MET B N 1
ATOM 6572 C CA . MET B 1 209 ? -8.75 -97.5 -33.969 1 80 209 MET B CA 1
ATOM 6573 C C . MET B 1 209 ? -9.008 -96.125 -34.594 1 80 209 MET B C 1
ATOM 6575 O O . MET B 1 209 ? -8.781 -95.938 -35.812 1 80 209 MET B O 1
ATOM 6579 N N . PRO B 1 210 ? -9.508 -95.188 -33.781 1 83.12 210 PRO B N 1
ATOM 6580 C CA . PRO B 1 210 ? -9.641 -93.812 -34.312 1 83.12 210 PRO B CA 1
ATOM 6581 C C . PRO B 1 210 ? -8.32 -93.25 -34.875 1 83.12 210 PRO B C 1
ATOM 6583 O O . PRO B 1 210 ? -7.25 -93.625 -34.344 1 83.12 210 PRO B O 1
ATOM 6586 N N . GLU B 1 211 ? -8.398 -92.5 -35.875 1 82.94 211 GLU B N 1
ATOM 6587 C CA . GLU B 1 211 ? -7.23 -91.938 -36.562 1 82.94 211 GLU B CA 1
ATOM 6588 C C . GLU B 1 211 ? -6.348 -91.188 -35.562 1 82.94 211 GLU B C 1
ATOM 6590 O O . GLU B 1 211 ? -5.121 -91.25 -35.656 1 82.94 211 GLU B O 1
ATOM 6595 N N . ALA B 1 212 ? -6.977 -90.625 -34.594 1 85.81 212 ALA B N 1
ATOM 6596 C CA . ALA B 1 212 ? -6.262 -89.812 -33.594 1 85.81 212 ALA B CA 1
ATOM 6597 C C . ALA B 1 212 ? -5.414 -90.688 -32.688 1 85.81 212 ALA B C 1
ATOM 6599 O O . ALA B 1 212 ? -4.512 -90.188 -32 1 85.81 212 ALA B O 1
ATOM 6600 N N . CYS B 1 213 ? -5.668 -91.938 -32.688 1 87.25 213 CYS B N 1
ATOM 6601 C CA . CYS B 1 213 ? -4.945 -92.812 -31.812 1 87.25 213 CYS B CA 1
ATOM 6602 C C . CYS B 1 213 ? -3.943 -93.688 -32.594 1 87.25 213 CYS B C 1
ATOM 6604 O O . CYS B 1 213 ? -3.484 -94.688 -32.125 1 87.25 213 CYS B O 1
ATOM 6606 N N . GLN B 1 214 ? -3.744 -93.125 -33.781 1 89.44 214 GLN B N 1
ATOM 6607 C CA . GLN B 1 214 ? -2.746 -93.812 -34.656 1 89.44 214 GLN B CA 1
ATOM 6608 C C . GLN B 1 214 ? -1.649 -92.812 -35.031 1 89.44 214 GLN B C 1
ATOM 6610 O O . GLN B 1 214 ? -1.87 -91.562 -35.062 1 89.44 214 GLN B O 1
ATOM 6615 N N . ILE B 1 215 ? -0.515 -93.438 -35.312 1 92.25 215 ILE B N 1
ATOM 6616 C CA . ILE B 1 215 ? 0.586 -92.562 -35.781 1 92.25 215 ILE B CA 1
ATOM 6617 C C . ILE B 1 215 ? 0.24 -92 -37.156 1 92.25 215 ILE B C 1
ATOM 6619 O O . ILE B 1 215 ? -0.298 -92.688 -38.031 1 92.25 215 ILE B O 1
ATOM 6623 N N . SER B 1 216 ? 0.488 -90.688 -37.281 1 93.56 216 SER B N 1
ATOM 6624 C CA . SER B 1 216 ? 0.228 -90.062 -38.562 1 93.56 216 SER B CA 1
ATOM 6625 C C . SER B 1 216 ? 1.334 -90.375 -39.562 1 93.56 216 SER B C 1
ATOM 6627 O O . SER B 1 216 ? 2.449 -89.812 -39.438 1 93.56 216 SER B O 1
ATOM 6629 N N . LEU B 1 217 ? 0.979 -91 -40.594 1 94.25 217 LEU B N 1
ATOM 6630 C CA . LEU B 1 217 ? 1.971 -91.375 -41.625 1 94.25 217 LEU B CA 1
ATOM 6631 C C . LEU B 1 217 ? 2.469 -90.125 -42.375 1 94.25 217 LEU B C 1
ATOM 6633 O O . LEU B 1 217 ? 3.557 -90.188 -42.938 1 94.25 217 LEU B O 1
ATOM 6637 N N . ASP B 1 218 ? 1.705 -89.125 -42.312 1 95.06 218 ASP B N 1
ATOM 6638 C CA . ASP B 1 218 ? 2.084 -87.938 -43 1 95.06 218 ASP B CA 1
ATOM 6639 C C . ASP B 1 218 ? 3.332 -87.312 -42.375 1 95.06 218 ASP B C 1
ATOM 6641 O O . ASP B 1 218 ? 4.016 -86.5 -43.031 1 95.06 218 ASP B O 1
ATOM 6645 N N . TYR B 1 219 ? 3.631 -87.625 -41.125 1 96.31 219 TYR B N 1
ATOM 6646 C CA . TYR B 1 219 ? 4.758 -87.062 -40.406 1 96.31 219 TYR B CA 1
ATOM 6647 C C . TYR B 1 219 ? 5.766 -88.125 -40 1 96.31 219 TYR B C 1
ATOM 6649 O O . TYR B 1 219 ? 6.746 -87.812 -39.312 1 96.31 219 TYR B O 1
ATOM 6657 N N . ALA B 1 220 ? 5.531 -89.312 -40.344 1 95.56 220 ALA B N 1
ATOM 6658 C CA . ALA B 1 220 ? 6.352 -90.375 -39.875 1 95.56 220 ALA B CA 1
ATOM 6659 C C . ALA B 1 220 ? 7.598 -90.562 -40.75 1 95.56 220 ALA B C 1
ATOM 6661 O O . ALA B 1 220 ? 7.539 -90.438 -41.969 1 95.56 220 ALA B O 1
ATOM 6662 N N . ALA B 1 221 ? 8.633 -90.938 -40.125 1 96 221 ALA B N 1
ATOM 6663 C CA . ALA B 1 221 ? 9.898 -91.125 -40.812 1 96 221 ALA B CA 1
ATOM 6664 C C . ALA B 1 221 ? 9.898 -92.438 -41.594 1 96 221 ALA B C 1
ATOM 6666 O O . ALA B 1 221 ? 9.297 -93.438 -41.156 1 96 221 ALA B O 1
ATOM 6667 N N . PRO B 1 222 ? 10.578 -92.5 -42.656 1 95.12 222 PRO B N 1
ATOM 6668 C CA . PRO B 1 222 ? 10.57 -93.688 -43.5 1 95.12 222 PRO B CA 1
ATOM 6669 C C . PRO B 1 222 ? 11.164 -94.875 -42.781 1 95.12 222 PRO B C 1
ATOM 6671 O O . PRO B 1 222 ? 10.641 -96 -42.938 1 95.12 222 PRO B O 1
ATOM 6674 N N . GLU B 1 223 ? 12.25 -94.812 -42 1 94.12 223 GLU B N 1
ATOM 6675 C CA . GLU B 1 223 ? 12.852 -95.938 -41.344 1 94.12 223 GLU B CA 1
ATOM 6676 C C . GLU B 1 223 ? 11.922 -96.5 -40.281 1 94.12 223 GLU B C 1
ATOM 6678 O O . GLU B 1 223 ? 11.969 -97.688 -39.969 1 94.12 223 GLU B O 1
ATOM 6683 N N . SER B 1 224 ? 11.117 -95.688 -39.75 1 93.19 224 SER B N 1
ATOM 6684 C CA . SER B 1 224 ? 10.156 -96.125 -38.75 1 93.19 224 SER B CA 1
ATOM 6685 C C . SER B 1 224 ? 9.008 -96.938 -39.406 1 93.19 224 SER B C 1
ATOM 6687 O O . SER B 1 224 ? 8.578 -97.938 -38.875 1 93.19 224 SER B O 1
ATOM 6689 N N . VAL B 1 225 ? 8.523 -96.438 -40.531 1 91.88 225 VAL B N 1
ATOM 6690 C CA . VAL B 1 225 ? 7.352 -97 -41.188 1 91.88 225 VAL B CA 1
ATOM 6691 C C . VAL B 1 225 ? 7.766 -98.25 -42.031 1 91.88 225 VAL B C 1
ATOM 6693 O O . VAL B 1 225 ? 7.16 -99.312 -41.969 1 91.88 225 VAL B O 1
ATOM 6696 N N . LEU B 1 226 ? 8.859 -98.125 -42.781 1 90.81 226 LEU B N 1
ATOM 6697 C CA . LEU B 1 226 ? 9.242 -99.125 -43.75 1 90.81 226 LEU B CA 1
ATOM 6698 C C . LEU B 1 226 ? 10.18 -100.125 -43.156 1 90.81 226 LEU B C 1
ATOM 6700 O O . LEU B 1 226 ? 10.141 -101.312 -43.5 1 90.81 226 LEU B O 1
ATOM 6704 N N . ASP B 1 227 ? 11 -99.75 -42.188 1 88.94 227 ASP B N 1
ATOM 6705 C CA . ASP B 1 227 ? 12.039 -100.625 -41.656 1 88.94 227 ASP B CA 1
ATOM 6706 C C . ASP B 1 227 ? 11.773 -100.938 -40.219 1 88.94 227 ASP B C 1
ATOM 6708 O O . ASP B 1 227 ? 12.562 -101.625 -39.562 1 88.94 227 ASP B O 1
ATOM 6712 N N . SER B 1 228 ? 10.75 -100.438 -39.594 1 88.56 228 SER B N 1
ATOM 6713 C CA . SER B 1 228 ? 10.406 -100.625 -38.188 1 88.56 228 SER B CA 1
ATOM 6714 C C . SER B 1 228 ? 11.586 -100.312 -37.281 1 88.56 228 SER B C 1
ATOM 6716 O O . SER B 1 228 ? 11.891 -101.062 -36.344 1 88.56 228 SER B O 1
ATOM 6718 N N . ASN B 1 229 ? 12.258 -99.25 -37.688 1 91 229 ASN B N 1
ATOM 6719 C CA . ASN B 1 229 ? 13.414 -98.75 -36.938 1 91 229 ASN B CA 1
ATOM 6720 C C . ASN B 1 229 ? 13.109 -97.438 -36.188 1 91 229 ASN B C 1
ATOM 6722 O O . ASN B 1 229 ? 12.969 -96.375 -36.812 1 91 229 ASN B O 1
ATOM 6726 N N . ILE B 1 230 ? 13.031 -97.562 -34.875 1 91.81 230 ILE B N 1
ATOM 6727 C CA . ILE B 1 230 ? 12.75 -96.375 -34.062 1 91.81 230 ILE B CA 1
ATOM 6728 C C . ILE B 1 230 ? 14.062 -95.812 -33.531 1 91.81 230 ILE B C 1
ATOM 6730 O O . ILE B 1 230 ? 14.805 -96.438 -32.812 1 91.81 230 ILE B O 1
ATOM 6734 N N . CYS B 1 231 ? 14.352 -94.562 -33.938 1 93.19 231 CYS B N 1
ATOM 6735 C CA . CYS B 1 231 ? 15.555 -93.875 -33.5 1 93.19 231 CYS B CA 1
ATOM 6736 C C . CYS B 1 231 ? 15.297 -92.375 -33.375 1 93.19 231 CYS B C 1
ATOM 6738 O O . CYS B 1 231 ? 14.242 -91.875 -33.781 1 93.19 231 CYS B O 1
ATOM 6740 N N . GLN B 1 232 ? 16.156 -91.688 -32.875 1 92.69 232 GLN B N 1
ATOM 6741 C CA . GLN B 1 232 ? 16 -90.25 -32.562 1 92.69 232 GLN B CA 1
ATOM 6742 C C . GLN B 1 232 ? 15.812 -89.438 -33.844 1 92.69 232 GLN B C 1
ATOM 6744 O O . GLN B 1 232 ? 15.125 -88.438 -33.812 1 92.69 232 GLN B O 1
ATOM 6749 N N . ALA B 1 233 ? 16.359 -89.875 -34.938 1 95.94 233 ALA B N 1
ATOM 6750 C CA . ALA B 1 233 ? 16.266 -89.188 -36.219 1 95.94 233 ALA B CA 1
ATOM 6751 C C . ALA B 1 233 ? 14.836 -89.188 -36.719 1 95.94 233 ALA B C 1
ATOM 6753 O O . ALA B 1 233 ? 14.5 -88.375 -37.625 1 95.94 233 ALA B O 1
ATOM 6754 N N . ASN B 1 234 ? 13.961 -90.062 -36.219 1 96.44 234 ASN B N 1
ATOM 6755 C CA . ASN B 1 234 ? 12.562 -90.125 -36.625 1 96.44 234 ASN B CA 1
ATOM 6756 C C . ASN B 1 234 ? 11.883 -88.75 -36.438 1 96.44 234 ASN B C 1
ATOM 6758 O O . ASN B 1 234 ? 11.195 -88.25 -37.312 1 96.44 234 ASN B O 1
ATOM 6762 N N . ASP B 1 235 ? 12.242 -88.188 -35.25 1 97.44 235 ASP B N 1
ATOM 6763 C CA . ASP B 1 235 ? 11.586 -86.938 -34.875 1 97.44 235 ASP B CA 1
ATOM 6764 C C . ASP B 1 235 ? 12.102 -85.812 -35.719 1 97.44 235 ASP B C 1
ATOM 6766 O O . ASP B 1 235 ? 11.375 -84.812 -35.969 1 97.44 235 ASP B O 1
ATOM 6770 N N . MET B 1 236 ? 13.305 -85.875 -36.25 1 98 236 MET B N 1
ATOM 6771 C CA . MET B 1 236 ? 13.852 -84.812 -37.094 1 98 236 MET B CA 1
ATOM 6772 C C . MET B 1 236 ? 13.172 -84.812 -38.469 1 98 236 MET B C 1
ATOM 6774 O O . MET B 1 236 ? 12.961 -83.75 -39.062 1 98 236 MET B O 1
ATOM 6778 N N . PHE B 1 237 ? 12.844 -86 -38.906 1 97.44 237 PHE B N 1
ATOM 6779 C CA . PHE B 1 237 ? 12.047 -86.062 -40.125 1 97.44 237 PHE B CA 1
ATOM 6780 C C . PHE B 1 237 ? 10.68 -85.438 -39.938 1 97.44 237 PHE B C 1
ATOM 6782 O O . PHE B 1 237 ? 10.234 -84.625 -40.75 1 97.44 237 PHE B O 1
ATOM 6789 N N . SER B 1 238 ? 10.102 -85.75 -38.812 1 97.75 238 SER B N 1
ATOM 6790 C CA . SER B 1 238 ? 8.797 -85.188 -38.5 1 97.75 238 SER B CA 1
ATOM 6791 C C . SER B 1 238 ? 8.867 -83.688 -38.406 1 97.75 238 SER B C 1
ATOM 6793 O O . SER B 1 238 ? 7.918 -83 -38.781 1 97.75 238 SER B O 1
ATOM 6795 N N . LEU B 1 239 ? 9.992 -83.188 -37.875 1 98 239 LEU B N 1
ATOM 6796 C CA . LEU B 1 239 ? 10.195 -81.75 -37.75 1 98 239 LEU B CA 1
ATOM 6797 C C . LEU B 1 239 ? 10.18 -81.062 -39.125 1 98 239 LEU B C 1
ATOM 6799 O O . LEU B 1 239 ? 9.617 -80 -39.312 1 98 239 LEU B O 1
ATOM 6803 N N . GLY B 1 240 ? 10.828 -81.688 -40.094 1 97.31 240 GLY B N 1
ATOM 6804 C CA . GLY B 1 240 ? 10.773 -81.188 -41.469 1 97.31 240 GLY B CA 1
ATOM 6805 C C . GLY B 1 240 ? 9.367 -81.125 -42.031 1 97.31 240 GLY B C 1
ATOM 6806 O O . GLY B 1 240 ? 8.984 -80.125 -42.656 1 97.31 240 GLY B O 1
ATOM 6807 N N . CYS B 1 241 ? 8.594 -82.188 -41.781 1 96.88 241 CYS B N 1
ATOM 6808 C CA . CYS B 1 241 ? 7.203 -82.188 -42.219 1 96.88 241 CYS B CA 1
ATOM 6809 C C . CYS B 1 241 ? 6.391 -81.125 -41.5 1 96.88 241 CYS B C 1
ATOM 6811 O O . CYS B 1 241 ? 5.559 -80.5 -42.125 1 96.88 241 CYS B O 1
ATOM 6813 N N . LEU B 1 242 ? 6.676 -81 -40.281 1 96.44 242 LEU B N 1
ATOM 6814 C CA . LEU B 1 242 ? 5.992 -80 -39.469 1 96.44 242 LEU B CA 1
ATOM 6815 C C . LEU B 1 242 ? 6.285 -78.625 -40 1 96.44 242 LEU B C 1
ATOM 6817 O O . LEU B 1 242 ? 5.371 -77.812 -40.156 1 96.44 242 LEU B O 1
ATOM 6821 N N . ALA B 1 243 ? 7.531 -78.25 -40.219 1 95.94 243 ALA B N 1
ATOM 6822 C CA . ALA B 1 243 ? 7.938 -76.938 -40.75 1 95.94 243 ALA B CA 1
ATOM 6823 C C . ALA B 1 243 ? 7.238 -76.625 -42.062 1 95.94 243 ALA B C 1
ATOM 6825 O O . ALA B 1 243 ? 6.809 -75.5 -42.312 1 95.94 243 ALA B O 1
ATOM 6826 N N . TYR B 1 244 ? 7.109 -77.625 -42.875 1 94.94 244 TYR B N 1
ATOM 6827 C CA . TYR B 1 244 ? 6.402 -77.5 -44.125 1 94.94 244 TYR B CA 1
ATOM 6828 C C . TYR B 1 244 ? 4.922 -77.188 -43.906 1 94.94 244 TYR B C 1
ATOM 6830 O O . TYR B 1 244 ? 4.359 -76.25 -44.5 1 94.94 244 TYR B O 1
ATOM 6838 N N . ALA B 1 245 ? 4.363 -77.938 -43.031 1 94 245 ALA B N 1
ATOM 6839 C CA . ALA B 1 245 ? 2.928 -77.812 -42.781 1 94 245 ALA B CA 1
ATOM 6840 C C . ALA B 1 245 ? 2.564 -76.438 -42.25 1 94 245 ALA B C 1
ATOM 6842 O O . ALA B 1 245 ? 1.556 -75.875 -42.656 1 94 245 ALA B O 1
ATOM 6843 N N . VAL B 1 246 ? 3.357 -75.938 -41.406 1 92.62 246 VAL B N 1
ATOM 6844 C CA . VAL B 1 246 ? 3.07 -74.688 -40.781 1 92.62 246 VAL B CA 1
ATOM 6845 C C . VAL B 1 246 ? 3.119 -73.562 -41.812 1 92.62 246 VAL B C 1
ATOM 6847 O O . VAL B 1 246 ? 2.33 -72.625 -41.75 1 92.62 246 VAL B O 1
ATOM 6850 N N . HIS B 1 247 ? 4.008 -73.625 -42.781 1 92 247 HIS B N 1
ATOM 6851 C CA . HIS B 1 247 ? 4.137 -72.625 -43.844 1 92 247 HIS B CA 1
ATOM 6852 C C . HIS B 1 247 ? 3.102 -72.875 -44.938 1 92 247 HIS B C 1
ATOM 6854 O O . HIS B 1 247 ? 2.967 -72 -45.812 1 92 247 HIS B O 1
ATOM 6860 N N . ASN B 1 248 ? 2.391 -74 -44.844 1 90.25 248 ASN B N 1
ATOM 6861 C CA . ASN B 1 248 ? 1.371 -74.312 -45.844 1 90.25 248 ASN B CA 1
ATOM 6862 C C . ASN B 1 248 ? -0.004 -74.438 -45.188 1 90.25 248 ASN B C 1
ATOM 6864 O O . ASN B 1 248 ? -0.764 -75.375 -45.562 1 90.25 248 ASN B O 1
ATOM 6868 N N . LYS B 1 249 ? -0.254 -73.688 -44.156 1 87.25 249 LYS B N 1
ATOM 6869 C CA . LYS B 1 249 ? -1.557 -73.562 -43.5 1 87.25 249 LYS B CA 1
ATOM 6870 C C . LYS B 1 249 ? -2.055 -74.938 -43 1 87.25 249 LYS B C 1
ATOM 6872 O O . LYS B 1 249 ? -3.24 -75.25 -43.125 1 87.25 249 LYS B O 1
ATOM 6877 N N . GLY B 1 250 ? -1.13 -75.75 -42.625 1 88.06 250 GLY B N 1
ATOM 6878 C CA . GLY B 1 250 ? -1.515 -77 -41.969 1 88.06 250 GLY B CA 1
ATOM 6879 C C . GLY B 1 250 ? -1.518 -78.125 -42.938 1 88.06 250 GLY B C 1
ATOM 6880 O O . GLY B 1 250 ? -1.745 -79.312 -42.531 1 88.06 250 GLY B O 1
ATOM 6881 N N . VAL B 1 251 ? -1.195 -77.812 -44.156 1 90.12 251 VAL B N 1
ATOM 6882 C CA . VAL B 1 251 ? -1.184 -78.875 -45.156 1 90.12 251 VAL B CA 1
ATOM 6883 C C . VAL B 1 251 ? 0.154 -79.625 -45.094 1 90.12 251 VAL B C 1
ATOM 6885 O O . VAL B 1 251 ? 1.215 -79 -45.219 1 90.12 251 VAL B O 1
ATOM 6888 N N . SER B 1 252 ? 0.035 -80.938 -45.031 1 91.75 252 SER B N 1
ATOM 6889 C CA . SER B 1 252 ? 1.239 -81.75 -44.906 1 91.75 252 SER B CA 1
ATOM 6890 C C . SER B 1 252 ? 1.896 -82 -46.25 1 91.75 252 SER B C 1
ATOM 6892 O O . SER B 1 252 ? 1.235 -81.875 -47.312 1 91.75 252 SER B O 1
ATOM 6894 N N . ILE B 1 253 ? 3.115 -82.188 -46.219 1 93.62 253 ILE B N 1
ATOM 6895 C CA . ILE B 1 253 ? 3.861 -82.438 -47.438 1 93.62 253 ILE B CA 1
ATOM 6896 C C . ILE B 1 253 ? 3.453 -83.812 -48 1 93.62 253 ILE B C 1
ATOM 6898 O O . ILE B 1 253 ? 3.355 -83.938 -49.219 1 93.62 253 ILE B O 1
ATOM 6902 N N . LEU B 1 254 ? 3.17 -84.75 -47.094 1 94.88 254 LEU B N 1
ATOM 6903 C CA . LEU B 1 254 ? 2.658 -86.062 -47.5 1 94.88 254 LEU B CA 1
ATOM 6904 C C . LEU B 1 254 ? 1.152 -86.125 -47.25 1 94.88 254 LEU B C 1
ATOM 6906 O O . LEU B 1 254 ? 0.642 -85.625 -46.281 1 94.88 254 LEU B O 1
ATOM 6910 N N . LYS B 1 255 ? 0.485 -86.688 -48.188 1 93.25 255 LYS B N 1
ATOM 6911 C CA . LYS B 1 255 ? -0.955 -86.875 -48.062 1 93.25 255 LYS B CA 1
ATOM 6912 C C . LYS B 1 255 ? -1.303 -88.375 -48.219 1 93.25 255 LYS B C 1
ATOM 6914 O O . LYS B 1 255 ? -1.906 -88.75 -49.219 1 93.25 255 LYS B O 1
ATOM 6919 N N . THR B 1 256 ? -1.072 -89.062 -47.156 1 92.25 256 THR B N 1
ATOM 6920 C CA . THR B 1 256 ? -1.113 -90.5 -47.25 1 92.25 256 THR B CA 1
ATOM 6921 C C . THR B 1 256 ? -2.49 -91.062 -46.875 1 92.25 256 THR B C 1
ATOM 6923 O O . THR B 1 256 ? -2.818 -92.188 -47.156 1 92.25 256 THR B O 1
ATOM 6926 N N . PHE B 1 257 ? -3.268 -90.25 -46.094 1 87.12 257 PHE B N 1
ATOM 6927 C CA . PHE B 1 257 ? -4.539 -90.688 -45.562 1 87.12 257 PHE B CA 1
ATOM 6928 C C . PHE B 1 257 ? -4.367 -91.938 -44.75 1 87.12 257 PHE B C 1
ATOM 6930 O O . PHE B 1 257 ? -5.211 -92.875 -44.844 1 87.12 257 PHE B O 1
ATOM 6937 N N . ASN B 1 258 ? -3.117 -92.062 -44.281 1 87.88 258 ASN B N 1
ATOM 6938 C CA . ASN B 1 258 ? -2.691 -93.188 -43.406 1 87.88 258 ASN B CA 1
ATOM 6939 C C . ASN B 1 258 ? -2.699 -94.5 -44.125 1 87.88 258 ASN B C 1
ATOM 6941 O O . ASN B 1 258 ? -3.01 -95.562 -43.531 1 87.88 258 ASN B O 1
ATOM 6945 N N . SER B 1 259 ? -2.475 -94.375 -45.375 1 88.75 259 SER B N 1
ATOM 6946 C CA . SER B 1 259 ? -2.293 -95.625 -46.188 1 88.75 259 SER B CA 1
ATOM 6947 C C . SER B 1 259 ? -0.815 -95.938 -46.375 1 88.75 259 SER B C 1
ATOM 6949 O O . SER B 1 259 ? -0.052 -95.062 -46.875 1 88.75 259 SER B O 1
ATOM 6951 N N . PHE B 1 260 ? -0.517 -97.188 -46.094 1 89.44 260 PHE B N 1
ATOM 6952 C CA . PHE B 1 260 ? 0.872 -97.625 -46.188 1 89.44 260 PHE B CA 1
ATOM 6953 C C . PHE B 1 260 ? 1.343 -97.562 -47.625 1 89.44 260 PHE B C 1
ATOM 6955 O O . PHE B 1 260 ? 2.465 -97.188 -47.906 1 89.44 260 PHE B O 1
ATOM 6962 N N . HIS B 1 261 ? 0.426 -98 -48.5 1 91.44 261 HIS B N 1
ATOM 6963 C CA . HIS B 1 261 ? 0.77 -98 -49.906 1 91.44 261 HIS B CA 1
ATOM 6964 C C . HIS B 1 261 ? 1.008 -96.625 -50.469 1 91.44 261 HIS B C 1
ATOM 6966 O O . HIS B 1 261 ? 1.987 -96.375 -51.188 1 91.44 261 HIS B O 1
ATOM 6972 N N . THR B 1 262 ? 0.165 -95.812 -50.062 1 92.88 262 THR B N 1
ATOM 6973 C CA . THR B 1 262 ? 0.305 -94.375 -50.5 1 92.88 262 THR B CA 1
ATOM 6974 C C . THR B 1 262 ? 1.556 -93.75 -49.906 1 92.88 262 THR B C 1
ATOM 6976 O O . THR B 1 262 ? 2.248 -93 -50.562 1 92.88 262 THR B O 1
ATOM 6979 N N . TYR B 1 263 ? 1.864 -94.062 -48.688 1 94.06 263 TYR B N 1
ATOM 6980 C CA . TYR B 1 263 ? 3.062 -93.625 -48.031 1 94.06 263 TYR B CA 1
ATOM 6981 C C . TYR B 1 263 ? 4.32 -94.062 -48.75 1 94.06 263 TYR B C 1
ATOM 6983 O O . TYR B 1 263 ? 5.195 -93.188 -49.062 1 94.06 263 TYR B O 1
ATOM 6991 N N . GLU B 1 264 ? 4.348 -95.312 -49.156 1 93.5 264 GLU B N 1
ATOM 6992 C CA . GLU B 1 264 ? 5.52 -95.875 -49.812 1 93.5 264 GLU B CA 1
ATOM 6993 C C . GLU B 1 264 ? 5.77 -95.188 -51.156 1 93.5 264 GLU B C 1
ATOM 6995 O O . GLU B 1 264 ? 6.918 -94.875 -51.5 1 93.5 264 GLU B O 1
ATOM 7000 N N . ARG B 1 265 ? 4.719 -94.875 -51.75 1 94 265 ARG B N 1
ATOM 7001 C CA . ARG B 1 265 ? 4.828 -94.25 -53.062 1 94 265 ARG B CA 1
ATOM 7002 C C . ARG B 1 265 ? 5.301 -92.812 -52.906 1 94 265 ARG B C 1
ATOM 7004 O O . ARG B 1 265 ? 6.219 -92.375 -53.625 1 94 265 ARG B O 1
ATOM 7011 N N . GLN B 1 266 ? 4.801 -92.125 -51.969 1 93.94 266 GLN B N 1
ATOM 7012 C CA . GLN B 1 266 ? 5.051 -90.688 -51.844 1 93.94 266 GLN B CA 1
ATOM 7013 C C . GLN B 1 266 ? 6.43 -90.438 -51.25 1 93.94 266 GLN B C 1
ATOM 7015 O O . GLN B 1 266 ? 7.082 -89.438 -51.562 1 93.94 266 GLN B O 1
ATOM 7020 N N . ILE B 1 267 ? 6.848 -91.25 -50.375 1 93.69 267 ILE B N 1
ATOM 7021 C CA . ILE B 1 267 ? 8.117 -91.062 -49.688 1 93.69 267 ILE B CA 1
ATOM 7022 C C . ILE B 1 267 ? 9.266 -91.125 -50.688 1 93.69 267 ILE B C 1
ATOM 7024 O O . ILE B 1 267 ? 10.289 -90.438 -50.531 1 93.69 267 ILE B O 1
ATOM 7028 N N . LYS B 1 268 ? 9.062 -91.875 -51.719 1 91.19 268 LYS B N 1
ATOM 7029 C CA . LYS B 1 268 ? 10.078 -92 -52.75 1 91.19 268 LYS B CA 1
ATOM 7030 C C . LYS B 1 268 ? 10.227 -90.75 -53.562 1 91.19 268 LYS B C 1
ATOM 7032 O O . LYS B 1 268 ? 11.312 -90.438 -54.062 1 91.19 268 LYS B O 1
ATOM 7037 N N . SER B 1 269 ? 9.219 -89.938 -53.625 1 91.75 269 SER B N 1
ATOM 7038 C CA . SER B 1 269 ? 9.234 -88.75 -54.438 1 91.75 269 SER B CA 1
ATOM 7039 C C . SER B 1 269 ? 9.25 -87.5 -53.594 1 91.75 269 SER B C 1
ATOM 7041 O O . SER B 1 269 ? 8.984 -86.375 -54.062 1 91.75 269 SER B O 1
ATOM 7043 N N . ILE B 1 270 ? 9.492 -87.625 -52.375 1 90.44 270 ILE B N 1
ATOM 7044 C CA . ILE B 1 270 ? 9.344 -86.5 -51.406 1 90.44 270 ILE B CA 1
ATOM 7045 C C . ILE B 1 270 ? 10.367 -85.375 -51.75 1 90.44 270 ILE B C 1
ATOM 7047 O O . ILE B 1 270 ? 10.086 -84.188 -51.562 1 90.44 270 ILE B O 1
ATOM 7051 N N . HIS B 1 271 ? 11.57 -85.75 -52.281 1 86.56 271 HIS B N 1
ATOM 7052 C CA . HIS B 1 271 ? 12.648 -84.812 -52.562 1 86.56 271 HIS B CA 1
ATOM 7053 C C . HIS B 1 271 ? 12.32 -83.938 -53.75 1 86.56 271 HIS B C 1
ATOM 7055 O O . HIS B 1 271 ? 12.898 -82.875 -53.938 1 86.56 271 HIS B O 1
ATOM 7061 N N . ALA B 1 272 ? 11.312 -84.438 -54.5 1 83.12 272 ALA B N 1
ATOM 7062 C CA . ALA B 1 272 ? 10.961 -83.75 -55.75 1 83.12 272 ALA B CA 1
ATOM 7063 C C . ALA B 1 272 ? 9.875 -82.688 -55.469 1 83.12 272 ALA B C 1
ATOM 7065 O O . ALA B 1 272 ? 9.562 -81.875 -56.344 1 83.12 272 ALA B O 1
ATOM 7066 N N . GLN B 1 273 ? 9.414 -82.688 -54.281 1 85.56 273 GLN B N 1
ATOM 7067 C CA . GLN B 1 273 ? 8.336 -81.75 -53.938 1 85.56 273 GLN B CA 1
ATOM 7068 C C . GLN B 1 273 ? 8.828 -80.312 -53.938 1 85.56 273 GLN B C 1
ATOM 7070 O O . GLN B 1 273 ? 9.945 -80 -53.5 1 85.56 273 GLN B O 1
ATOM 7075 N N . THR B 1 274 ? 8.023 -79.438 -54.469 1 85.06 274 THR B N 1
ATOM 7076 C CA . THR B 1 274 ? 8.344 -78 -54.531 1 85.06 274 THR B CA 1
ATOM 7077 C C . THR B 1 274 ? 8.055 -77.312 -53.188 1 85.06 274 THR B C 1
ATOM 7079 O O . THR B 1 274 ? 7.008 -77.562 -52.594 1 85.06 274 THR B O 1
ATOM 7082 N N . LEU B 1 275 ? 9.023 -76.562 -52.688 1 88.25 275 LEU B N 1
ATOM 7083 C CA . LEU B 1 275 ? 8.914 -75.812 -51.438 1 88.25 275 LEU B CA 1
ATOM 7084 C C . LEU B 1 275 ? 8.742 -74.312 -51.688 1 88.25 275 LEU B C 1
ATOM 7086 O O . LEU B 1 275 ? 9.445 -73.5 -51.094 1 88.25 275 LEU B O 1
ATOM 7090 N N . SER B 1 276 ? 7.832 -73.875 -52.469 1 85.94 276 SER B N 1
ATOM 7091 C CA . SER B 1 276 ? 7.688 -72.5 -52.938 1 85.94 276 SER B CA 1
ATOM 7092 C C . SER B 1 276 ? 7.23 -71.562 -51.812 1 85.94 276 SER B C 1
ATOM 7094 O O . SER B 1 276 ? 7.664 -70.438 -51.75 1 85.94 276 SER B O 1
ATOM 7096 N N . ASN B 1 277 ? 6.383 -71.938 -50.875 1 87.62 277 ASN B N 1
ATOM 7097 C CA . ASN B 1 277 ? 5.84 -71.062 -49.844 1 87.62 277 ASN B CA 1
ATOM 7098 C C . ASN B 1 277 ? 6.738 -71.062 -48.594 1 87.62 277 ASN B C 1
ATOM 7100 O O . ASN B 1 277 ? 6.328 -70.625 -47.531 1 87.62 277 ASN B O 1
ATOM 7104 N N . ILE B 1 278 ? 7.977 -71.5 -48.781 1 91.38 278 ILE B N 1
ATOM 7105 C CA . ILE B 1 278 ? 8.898 -71.688 -47.688 1 91.38 278 ILE B CA 1
ATOM 7106 C C . ILE B 1 278 ? 10.094 -70.75 -47.875 1 91.38 278 ILE B C 1
ATOM 7108 O O . ILE B 1 278 ? 10.625 -70.625 -48.969 1 91.38 278 ILE B O 1
ATOM 7112 N N . PRO B 1 279 ? 10.469 -70 -46.812 1 90.81 279 PRO B N 1
ATOM 7113 C CA . PRO B 1 279 ? 11.656 -69.188 -46.906 1 90.81 279 PRO B CA 1
ATOM 7114 C C . PRO B 1 279 ? 12.883 -69.938 -47.406 1 90.81 279 PRO B C 1
ATOM 7116 O O . PRO B 1 279 ? 13.055 -71.125 -47.094 1 90.81 279 PRO B O 1
ATOM 7119 N N . ALA B 1 280 ? 13.711 -69.125 -48.031 1 90.69 280 ALA B N 1
ATOM 7120 C CA . ALA B 1 280 ? 14.836 -69.75 -48.75 1 90.69 280 ALA B CA 1
ATOM 7121 C C . ALA B 1 280 ? 15.734 -70.562 -47.812 1 90.69 280 ALA B C 1
ATOM 7123 O O . ALA B 1 280 ? 16.062 -71.688 -48.062 1 90.69 280 ALA B O 1
ATOM 7124 N N . HIS B 1 281 ? 16.094 -69.938 -46.719 1 91.94 281 HIS B N 1
ATOM 7125 C CA . HIS B 1 281 ? 17 -70.625 -45.812 1 91.94 281 HIS B CA 1
ATOM 7126 C C . HIS B 1 281 ? 16.359 -71.812 -45.156 1 91.94 281 HIS B C 1
ATOM 7128 O O . HIS B 1 281 ? 17.031 -72.812 -44.812 1 91.94 281 HIS B O 1
ATOM 7134 N N . LEU B 1 282 ? 15.055 -71.812 -45.062 1 93.88 282 LEU B N 1
ATOM 7135 C CA . LEU B 1 282 ? 14.344 -72.875 -44.469 1 93.88 282 LEU B CA 1
ATOM 7136 C C . LEU B 1 282 ? 14.195 -74.062 -45.438 1 93.88 282 LEU B C 1
ATOM 7138 O O . LEU B 1 282 ? 14.109 -75.25 -45.031 1 93.88 282 LEU B O 1
ATOM 7142 N N . GLN B 1 283 ? 14.195 -73.75 -46.688 1 94.75 283 GLN B N 1
ATOM 7143 C CA . GLN B 1 283 ? 14.102 -74.812 -47.688 1 94.75 283 GLN B CA 1
ATOM 7144 C C . GLN B 1 283 ? 15.273 -75.812 -47.594 1 94.75 283 GLN B C 1
ATOM 7146 O O . GLN B 1 283 ? 15.07 -77 -47.594 1 94.75 283 GLN B O 1
ATOM 7151 N N . ASP B 1 284 ? 16.406 -75.188 -47.406 1 93.25 284 ASP B N 1
ATOM 7152 C CA . ASP B 1 284 ? 17.594 -76 -47.281 1 93.25 284 ASP B CA 1
ATOM 7153 C C . ASP B 1 284 ? 17.516 -76.875 -46.031 1 93.25 284 ASP B C 1
ATOM 7155 O O . ASP B 1 284 ? 17.906 -78.062 -46.062 1 93.25 284 ASP B O 1
ATOM 7159 N N . VAL B 1 285 ? 17.016 -76.375 -45.062 1 95.94 285 VAL B N 1
ATOM 7160 C CA . VAL B 1 285 ? 16.891 -77.062 -43.812 1 95.94 285 VAL B CA 1
ATOM 7161 C C . VAL B 1 285 ? 15.883 -78.188 -43.938 1 95.94 285 VAL B C 1
ATOM 7163 O O . VAL B 1 285 ? 16.156 -79.312 -43.562 1 95.94 285 VAL B O 1
ATOM 7166 N N . ILE B 1 286 ? 14.742 -77.938 -44.594 1 96.38 286 ILE B N 1
ATOM 7167 C CA . ILE B 1 286 ? 13.688 -78.938 -44.75 1 96.38 286 ILE B CA 1
ATOM 7168 C C . ILE B 1 286 ? 14.203 -80.062 -45.625 1 96.38 286 ILE B C 1
ATOM 7170 O O . ILE B 1 286 ? 13.969 -81.25 -45.312 1 96.38 286 ILE B O 1
ATOM 7174 N N . ARG B 1 287 ? 14.953 -79.812 -46.594 1 94.81 287 ARG B N 1
ATOM 7175 C CA . ARG B 1 287 ? 15.516 -80.812 -47.469 1 94.81 287 ARG B CA 1
ATOM 7176 C C . ARG B 1 287 ? 16.469 -81.688 -46.688 1 94.81 287 ARG B C 1
ATOM 7178 O O . ARG B 1 287 ? 16.5 -82.938 -46.906 1 94.81 287 ARG B O 1
ATOM 7185 N N . SER B 1 288 ? 17.234 -81.125 -45.844 1 95.69 288 SER B N 1
ATOM 7186 C CA . SER B 1 288 ? 18.172 -81.875 -45.031 1 95.69 288 SER B CA 1
ATOM 7187 C C . SER B 1 288 ? 17.453 -82.688 -44 1 95.69 288 SER B C 1
ATOM 7189 O O . SER B 1 288 ? 17.922 -83.812 -43.625 1 95.69 288 SER B O 1
ATOM 7191 N N . LEU B 1 289 ? 16.297 -82.312 -43.562 1 96.94 289 LEU B N 1
ATOM 7192 C CA . LEU B 1 289 ? 15.508 -83 -42.562 1 96.94 289 LEU B CA 1
ATOM 7193 C C . LEU B 1 289 ? 14.742 -84.188 -43.219 1 96.94 289 LEU B C 1
ATOM 7195 O O . LEU B 1 289 ? 14.492 -85.188 -42.562 1 96.94 289 LEU B O 1
ATOM 7199 N N . LEU B 1 290 ? 14.398 -84.062 -44.469 1 96.12 290 LEU B N 1
ATOM 7200 C CA . LEU B 1 290 ? 13.523 -85 -45.125 1 96.12 290 LEU B CA 1
ATOM 7201 C C . LEU B 1 290 ? 14.336 -86.062 -45.906 1 96.12 290 LEU B C 1
ATOM 7203 O O . LEU B 1 290 ? 13.812 -86.688 -46.812 1 96.12 290 LEU B O 1
ATOM 7207 N N . THR B 1 291 ? 15.523 -86.25 -45.469 1 94 291 THR B N 1
ATOM 7208 C CA . THR B 1 291 ? 16.344 -87.25 -46.125 1 94 291 THR B CA 1
ATOM 7209 C C . THR B 1 291 ? 15.867 -88.625 -45.75 1 94 291 THR B C 1
ATOM 7211 O O . THR B 1 291 ? 15.336 -88.875 -44.656 1 94 291 THR B O 1
ATOM 7214 N N . ARG B 1 292 ? 16.109 -89.625 -46.625 1 92.31 292 ARG B N 1
ATOM 7215 C CA . ARG B 1 292 ? 15.57 -91 -46.469 1 92.31 292 ARG B CA 1
ATOM 7216 C C . ARG B 1 292 ? 16.25 -91.75 -45.344 1 92.31 292 ARG B C 1
ATOM 7218 O O . ARG B 1 292 ? 15.602 -92.438 -44.562 1 92.31 292 ARG B O 1
ATOM 7225 N N . HIS B 1 293 ? 17.547 -91.562 -45.219 1 93.12 293 HIS B N 1
ATOM 7226 C CA . HIS B 1 293 ? 18.297 -92.312 -44.25 1 93.12 293 HIS B CA 1
ATOM 7227 C C . HIS B 1 293 ? 18.578 -91.5 -43 1 93.12 293 HIS B C 1
ATOM 7229 O O . HIS B 1 293 ? 19.047 -90.312 -43.094 1 93.12 293 HIS B O 1
ATOM 7235 N N . PRO B 1 294 ? 18.328 -92 -41.844 1 94.69 294 PRO B N 1
ATOM 7236 C CA . PRO B 1 294 ? 18.453 -91.25 -40.594 1 94.69 294 PRO B CA 1
ATOM 7237 C C . PRO B 1 294 ? 19.875 -90.75 -40.344 1 94.69 294 PRO B C 1
ATOM 7239 O O . PRO B 1 294 ? 20.062 -89.688 -39.75 1 94.69 294 PRO B O 1
ATOM 7242 N N . ASN B 1 295 ? 20.844 -91.438 -40.844 1 93.25 295 ASN B N 1
ATOM 7243 C CA . ASN B 1 295 ? 22.234 -91.062 -40.594 1 93.25 295 ASN B CA 1
ATOM 7244 C C . ASN B 1 295 ? 22.641 -89.812 -41.406 1 93.25 295 ASN B C 1
ATOM 7246 O O . ASN B 1 295 ? 23.641 -89.188 -41.062 1 93.25 295 ASN B O 1
ATOM 7250 N N . GLN B 1 296 ? 21.922 -89.438 -42.406 1 93.88 296 GLN B N 1
ATOM 7251 C CA . GLN B 1 296 ? 22.234 -88.312 -43.25 1 93.88 296 GLN B CA 1
ATOM 7252 C C . GLN B 1 296 ? 21.375 -87.125 -42.875 1 93.88 296 GLN B C 1
ATOM 7254 O O . GLN B 1 296 ? 21.531 -86 -43.438 1 93.88 296 GLN B O 1
ATOM 7259 N N . ARG B 1 297 ? 20.625 -87.312 -41.875 1 95.06 297 ARG B N 1
ATOM 7260 C CA . ARG B 1 297 ? 19.656 -86.25 -41.531 1 95.06 297 ARG B CA 1
ATOM 7261 C C . ARG B 1 297 ? 20.25 -85.25 -40.562 1 95.06 297 ARG B C 1
ATOM 7263 O O . ARG B 1 297 ? 21.078 -85.562 -39.75 1 95.06 297 ARG B O 1
ATOM 7270 N N . MET B 1 298 ? 19.781 -84.062 -40.719 1 95 298 MET B N 1
ATOM 7271 C CA . MET B 1 298 ? 20.203 -82.938 -39.844 1 95 298 MET B CA 1
ATOM 7272 C C . MET B 1 298 ? 19.828 -83.25 -38.406 1 95 298 MET B C 1
ATOM 7274 O O . MET B 1 298 ? 18.734 -83.688 -38.125 1 95 298 MET B O 1
ATOM 7278 N N . ASP B 1 299 ? 20.734 -82.938 -37.438 1 95.06 299 ASP B N 1
ATOM 7279 C CA . ASP B 1 299 ? 20.484 -83.188 -36.031 1 95.06 299 ASP B CA 1
ATOM 7280 C C . ASP B 1 299 ? 19.922 -81.875 -35.375 1 95.06 299 ASP B C 1
ATOM 7282 O O . ASP B 1 299 ? 19.938 -80.812 -35.969 1 95.06 299 ASP B O 1
ATOM 7286 N N . PRO B 1 300 ? 19.453 -82.062 -34.156 1 95.69 300 PRO B N 1
ATOM 7287 C CA . PRO B 1 300 ? 18.797 -80.938 -33.469 1 95.69 300 PRO B CA 1
ATOM 7288 C C . PRO B 1 300 ? 19.734 -79.75 -33.312 1 95.69 300 PRO B C 1
ATOM 7290 O O . PRO B 1 300 ? 19.312 -78.562 -33.438 1 95.69 300 PRO B O 1
ATOM 7293 N N . VAL B 1 301 ? 20.938 -79.938 -33 1 95.56 301 VAL B N 1
ATOM 7294 C CA . VAL B 1 301 ? 21.891 -78.875 -32.781 1 95.56 301 VAL B CA 1
ATOM 7295 C C . VAL B 1 301 ? 22.141 -78.062 -34.062 1 95.56 301 VAL B C 1
ATOM 7297 O O . VAL B 1 301 ? 22.125 -76.875 -34.094 1 95.56 301 VAL B O 1
ATOM 7300 N N . SER B 1 302 ? 22.375 -78.812 -35.156 1 95.81 302 SER B N 1
ATOM 7301 C CA . SER B 1 302 ? 22.594 -78.188 -36.438 1 95.81 302 SER B CA 1
ATOM 7302 C C . SER B 1 302 ? 21.359 -77.438 -36.906 1 95.81 302 SER B C 1
ATOM 7304 O O . SER B 1 302 ? 21.484 -76.375 -37.531 1 95.81 302 SER B O 1
ATOM 7306 N N . PHE B 1 303 ? 20.266 -77.938 -36.594 1 96.31 303 PHE B N 1
ATOM 7307 C CA . PHE B 1 303 ? 19.016 -77.25 -36.938 1 96.31 303 PHE B CA 1
ATOM 7308 C C . PHE B 1 303 ? 18.938 -75.938 -36.25 1 96.31 303 PHE B C 1
ATOM 7310 O O . PHE B 1 303 ? 18.656 -74.938 -36.906 1 96.31 303 PHE B O 1
ATOM 7317 N N . GLN B 1 304 ? 19.234 -75.875 -34.969 1 94.5 304 GLN B N 1
ATOM 7318 C CA . GLN B 1 304 ? 19.141 -74.625 -34.156 1 94.5 304 GLN B CA 1
ATOM 7319 C C . GLN B 1 304 ? 20.141 -73.562 -34.625 1 94.5 304 GLN B C 1
ATOM 7321 O O . GLN B 1 304 ? 19.922 -72.375 -34.469 1 94.5 304 GLN B O 1
ATOM 7326 N N . ASN B 1 305 ? 21.234 -74.062 -35.25 1 94.19 305 ASN B N 1
ATOM 7327 C CA . ASN B 1 305 ? 22.297 -73.188 -35.656 1 94.19 305 ASN B CA 1
ATOM 7328 C C . ASN B 1 305 ? 22.25 -72.875 -37.156 1 94.19 305 ASN B C 1
ATOM 7330 O O . ASN B 1 305 ? 23.188 -72.25 -37.688 1 94.19 305 ASN B O 1
ATOM 7334 N N . SER B 1 306 ? 21.156 -73.25 -37.75 1 94.94 306 SER B N 1
ATOM 7335 C CA . SER B 1 306 ? 21.047 -73 -39.188 1 94.94 306 SER B CA 1
ATOM 7336 C C . SER B 1 306 ? 20.859 -71.5 -39.5 1 94.94 306 SER B C 1
ATOM 7338 O O . SER B 1 306 ? 20.469 -70.75 -38.625 1 94.94 306 SER B O 1
ATOM 7340 N N . LYS B 1 307 ? 21.031 -71.125 -40.75 1 94 307 LYS B N 1
ATOM 7341 C CA . LYS B 1 307 ? 20.969 -69.75 -41.188 1 94 307 LYS B CA 1
ATOM 7342 C C . LYS B 1 307 ? 19.531 -69.25 -41.125 1 94 307 LYS B C 1
ATOM 7344 O O . LYS B 1 307 ? 19.312 -68 -41.094 1 94 307 LYS B O 1
ATOM 7349 N N . TYR B 1 308 ? 18.641 -70.125 -41.031 1 93.25 308 TYR B N 1
ATOM 7350 C CA . TYR B 1 308 ? 17.234 -69.75 -40.969 1 93.25 308 TYR B CA 1
ATOM 7351 C C . TYR B 1 308 ? 16.953 -68.938 -39.719 1 93.25 308 TYR B C 1
ATOM 7353 O O . TYR B 1 308 ? 16.094 -68 -39.719 1 93.25 308 TYR B O 1
ATOM 7361 N N . PHE B 1 309 ? 17.766 -69.062 -38.688 1 93.44 309 PHE B N 1
ATOM 7362 C CA . PHE B 1 309 ? 17.516 -68.438 -37.406 1 93.44 309 PHE B CA 1
ATOM 7363 C C . PHE B 1 309 ? 18.453 -67.25 -37.219 1 93.44 309 PHE B C 1
ATOM 7365 O O . PHE B 1 309 ? 18.422 -66.562 -36.188 1 93.44 309 PHE B O 1
ATOM 7372 N N . ASP B 1 310 ? 19.203 -67.062 -38.219 1 89.5 310 ASP B N 1
ATOM 7373 C CA . ASP B 1 310 ? 20.219 -66 -38.094 1 89.5 310 ASP B CA 1
ATOM 7374 C C . ASP B 1 310 ? 19.672 -64.688 -38.625 1 89.5 310 ASP B C 1
ATOM 7376 O O . ASP B 1 310 ? 19.984 -64.25 -39.719 1 89.5 310 ASP B O 1
ATOM 7380 N N . ASN B 1 311 ? 18.938 -63.906 -37.812 1 87.88 311 ASN B N 1
ATOM 7381 C CA . ASN B 1 311 ? 18.469 -62.562 -38.125 1 87.88 311 ASN B CA 1
ATOM 7382 C C . ASN B 1 311 ? 18.375 -61.688 -36.875 1 87.88 311 ASN B C 1
ATOM 7384 O O . ASN B 1 311 ? 18.422 -62.219 -35.75 1 87.88 311 ASN B O 1
ATOM 7388 N N . LEU B 1 312 ? 18.266 -60.469 -37.156 1 88.62 312 LEU B N 1
ATOM 7389 C CA . LEU B 1 312 ? 18.328 -59.438 -36.094 1 88.62 312 LEU B CA 1
ATOM 7390 C C . LEU B 1 312 ? 17.172 -59.625 -35.125 1 88.62 312 LEU B C 1
ATOM 7392 O O . LEU B 1 312 ? 17.344 -59.469 -33.906 1 88.62 312 LEU B O 1
ATOM 7396 N N . LEU B 1 313 ? 15.992 -59.906 -35.531 1 90.44 313 LEU B N 1
ATOM 7397 C CA . LEU B 1 313 ? 14.797 -60 -34.719 1 90.44 313 LEU B CA 1
ATOM 7398 C C . LEU B 1 313 ? 14.867 -61.219 -33.781 1 90.44 313 LEU B C 1
ATOM 7400 O O . LEU B 1 313 ? 14.531 -61.156 -32.594 1 90.44 313 LEU B O 1
ATOM 7404 N N . VAL B 1 314 ? 15.328 -62.312 -34.312 1 88.62 314 VAL B N 1
ATOM 7405 C CA . VAL B 1 314 ? 15.477 -63.5 -33.5 1 88.62 314 VAL B CA 1
ATOM 7406 C C . VAL B 1 314 ? 16.547 -63.312 -32.438 1 88.62 314 VAL B C 1
ATOM 7408 O O . VAL B 1 314 ? 16.391 -63.688 -31.281 1 88.62 314 VAL B O 1
ATOM 7411 N N . SER B 1 315 ? 17.609 -62.688 -32.875 1 89.5 315 SER B N 1
ATOM 7412 C CA . SER B 1 315 ? 18.688 -62.406 -31.922 1 89.5 315 SER B CA 1
ATOM 7413 C C . SER B 1 315 ? 18.203 -61.5 -30.812 1 89.5 315 SER B C 1
ATOM 7415 O O . SER B 1 315 ? 18.594 -61.656 -29.656 1 89.5 315 SER B O 1
ATOM 7417 N N . THR B 1 316 ? 17.438 -60.5 -31.156 1 92.19 316 THR B N 1
ATOM 7418 C CA . THR B 1 316 ? 16.875 -59.594 -30.172 1 92.19 316 THR B CA 1
ATOM 7419 C C . THR B 1 316 ? 15.992 -60.312 -29.172 1 92.19 316 THR B C 1
ATOM 7421 O O . THR B 1 316 ? 16.094 -60.094 -27.969 1 92.19 316 THR B O 1
ATOM 7424 N N . MET B 1 317 ? 15.188 -61.188 -29.656 1 88.56 317 MET B N 1
ATOM 7425 C CA . MET B 1 317 ? 14.297 -62 -28.797 1 88.56 317 MET B CA 1
ATOM 7426 C C . MET B 1 317 ? 15.102 -62.875 -27.859 1 88.56 317 MET B C 1
ATOM 7428 O O . MET B 1 317 ? 14.758 -63.031 -26.688 1 88.56 317 MET B O 1
ATOM 7432 N N . LYS B 1 318 ? 16.125 -63.406 -28.438 1 85.94 318 LYS B N 1
ATOM 7433 C CA . LYS B 1 318 ? 17 -64.25 -27.625 1 85.94 318 LYS B CA 1
ATOM 7434 C C . LYS B 1 318 ? 17.656 -63.469 -26.5 1 85.94 318 LYS B C 1
ATOM 7436 O O . LYS B 1 318 ? 17.75 -63.969 -25.375 1 85.94 318 LYS B O 1
ATOM 7441 N N . PHE B 1 319 ? 18.062 -62.344 -26.844 1 90.69 319 PHE B N 1
ATOM 7442 C CA . PHE B 1 319 ? 18.688 -61.5 -25.844 1 90.69 319 PHE B CA 1
ATOM 7443 C C . PHE B 1 319 ? 17.703 -61.125 -24.734 1 90.69 319 PHE B C 1
ATOM 7445 O O . PHE B 1 319 ? 18.047 -61.188 -23.547 1 90.69 319 PHE B O 1
ATOM 7452 N N . LEU B 1 320 ? 16.516 -60.781 -25.094 1 89.38 320 LEU B N 1
ATOM 7453 C CA . LEU B 1 320 ? 15.492 -60.406 -24.125 1 89.38 320 LEU B CA 1
ATOM 7454 C C . LEU B 1 320 ? 15.18 -61.562 -23.172 1 89.38 320 LEU B C 1
ATOM 7456 O O . LEU B 1 320 ? 14.93 -61.344 -21.984 1 89.38 320 LEU B O 1
ATOM 7460 N N . GLU B 1 321 ? 15.219 -62.688 -23.688 1 82.5 321 GLU B N 1
ATOM 7461 C CA . GLU B 1 321 ? 14.961 -63.844 -22.875 1 82.5 321 GLU B CA 1
ATOM 7462 C C . GLU B 1 321 ? 16.094 -64.062 -21.859 1 82.5 321 GLU B C 1
ATOM 7464 O O . GLU B 1 321 ? 15.852 -64.625 -20.781 1 82.5 321 GLU B O 1
ATOM 7469 N N . SER B 1 322 ? 17.219 -63.625 -22.234 1 86.75 322 SER B N 1
ATOM 7470 C CA . SER B 1 322 ? 18.359 -63.812 -21.359 1 86.75 322 SER B CA 1
ATOM 7471 C C . SER B 1 322 ? 18.641 -62.562 -20.531 1 86.75 322 SER B C 1
ATOM 7473 O O . SER B 1 322 ? 19.719 -62.406 -19.953 1 86.75 322 SER B O 1
ATOM 7475 N N . PHE B 1 323 ? 17.719 -61.688 -20.406 1 87.94 323 PHE B N 1
ATOM 7476 C CA . PHE B 1 323 ? 17.891 -60.375 -19.797 1 87.94 323 PHE B CA 1
ATOM 7477 C C . PHE B 1 323 ? 18.297 -60.5 -18.344 1 87.94 323 PHE B C 1
ATOM 7479 O O . PHE B 1 323 ? 19.141 -59.75 -17.859 1 87.94 323 PHE B O 1
ATOM 7486 N N . PRO B 1 324 ? 17.672 -61.438 -17.609 1 85.62 324 PRO B N 1
ATOM 7487 C CA . PRO B 1 324 ? 18.016 -61.562 -16.188 1 85.62 324 PRO B CA 1
ATOM 7488 C C . PRO B 1 324 ? 19.484 -61.844 -15.945 1 85.62 324 PRO B C 1
ATOM 7490 O O . PRO B 1 324 ? 20.031 -61.531 -14.883 1 85.62 324 PRO B O 1
ATOM 7493 N N . GLU B 1 325 ? 20.125 -62.344 -17 1 89.62 325 GLU B N 1
ATOM 7494 C CA . GLU B 1 325 ? 21.516 -62.75 -16.844 1 89.62 325 GLU B CA 1
ATOM 7495 C C . GLU B 1 325 ? 22.453 -61.656 -17.312 1 89.62 325 GLU B C 1
ATOM 7497 O O . GLU B 1 325 ? 23.672 -61.75 -17.125 1 89.62 325 GLU B O 1
ATOM 7502 N N . LYS B 1 326 ? 21.953 -60.656 -17.797 1 93 326 LYS B N 1
ATOM 7503 C CA . LYS B 1 326 ? 22.797 -59.625 -18.406 1 93 326 LYS B CA 1
ATOM 7504 C C . LYS B 1 326 ? 23.141 -58.531 -17.375 1 93 326 LYS B C 1
ATOM 7506 O O . LYS B 1 326 ? 22.422 -58.344 -16.391 1 93 326 LYS B O 1
ATOM 7511 N N . THR B 1 327 ? 24.219 -57.812 -17.594 1 93.38 327 THR B N 1
ATOM 7512 C CA . THR B 1 327 ? 24.625 -56.688 -16.75 1 93.38 327 THR B CA 1
ATOM 7513 C C . THR B 1 327 ? 23.812 -55.438 -17.078 1 93.38 327 THR B C 1
ATOM 7515 O O . THR B 1 327 ? 23.188 -55.344 -18.141 1 93.38 327 THR B O 1
ATOM 7518 N N . ARG B 1 328 ? 23.828 -54.5 -16.203 1 91.44 328 ARG B N 1
ATOM 7519 C CA . ARG B 1 328 ? 23.094 -53.25 -16.391 1 91.44 328 ARG B CA 1
ATOM 7520 C C . ARG B 1 328 ? 23.594 -52.5 -17.594 1 91.44 328 ARG B C 1
ATOM 7522 O O . ARG B 1 328 ? 22.812 -51.875 -18.328 1 91.44 328 ARG B O 1
ATOM 7529 N N . GLU B 1 329 ? 24.859 -52.562 -17.766 1 93.69 329 GLU B N 1
ATOM 7530 C CA . GLU B 1 329 ? 25.453 -51.875 -18.891 1 93.69 329 GLU B CA 1
ATOM 7531 C C . GLU B 1 329 ? 25.016 -52.5 -20.219 1 93.69 329 GLU B C 1
ATOM 7533 O O . GLU B 1 329 ? 24.703 -51.781 -21.172 1 93.69 329 GLU B O 1
ATOM 7538 N N . GLU B 1 330 ? 24.984 -53.781 -20.203 1 94.81 330 GLU B N 1
ATOM 7539 C CA . GLU B 1 330 ? 24.531 -54.469 -21.406 1 94.81 330 GLU B CA 1
ATOM 7540 C C . GLU B 1 330 ? 23.062 -54.219 -21.688 1 94.81 330 GLU B C 1
ATOM 7542 O O . GLU B 1 330 ? 22.672 -54 -22.828 1 94.81 330 GLU B O 1
ATOM 7547 N N . LYS B 1 331 ? 22.344 -54.219 -20.688 1 94.81 331 LYS B N 1
ATOM 7548 C CA . LYS B 1 331 ? 20.922 -53.938 -20.812 1 94.81 331 LYS B CA 1
ATOM 7549 C C . LYS B 1 331 ? 20.688 -52.531 -21.375 1 94.81 331 LYS B C 1
ATOM 7551 O O . LYS B 1 331 ? 19.859 -52.375 -22.281 1 94.81 331 LYS B O 1
ATOM 7556 N N . ALA B 1 332 ? 21.422 -51.594 -20.844 1 94.25 332 ALA B N 1
ATOM 7557 C CA . ALA B 1 332 ? 21.281 -50.219 -21.266 1 94.25 332 ALA B CA 1
ATOM 7558 C C . ALA B 1 332 ? 21.609 -50.062 -22.75 1 94.25 332 ALA B C 1
ATOM 7560 O O . ALA B 1 332 ? 20.891 -49.406 -23.5 1 94.25 332 ALA B O 1
ATOM 7561 N N . GLN B 1 333 ? 22.672 -50.656 -23.078 1 94.5 333 GLN B N 1
ATOM 7562 C CA . GLN B 1 333 ? 23.078 -50.594 -24.484 1 94.5 333 GLN B CA 1
ATOM 7563 C C . GLN B 1 333 ? 22.047 -51.281 -25.391 1 94.5 333 GLN B C 1
ATOM 7565 O O . GLN B 1 333 ? 21.75 -50.781 -26.469 1 94.5 333 GLN B O 1
ATOM 7570 N N . PHE B 1 334 ? 21.641 -52.375 -24.953 1 95.44 334 PHE B N 1
ATOM 7571 C CA . PHE B 1 334 ? 20.625 -53.094 -25.703 1 95.44 334 PHE B CA 1
ATOM 7572 C C . PHE B 1 334 ? 19.359 -52.25 -25.875 1 95.44 334 PHE B C 1
ATOM 7574 O O . PHE B 1 334 ? 18.812 -52.188 -26.969 1 95.44 334 PHE B O 1
ATOM 7581 N N . MET B 1 335 ? 18.969 -51.531 -24.875 1 95 335 MET B N 1
ATOM 7582 C CA . MET B 1 335 ? 17.75 -50.75 -24.891 1 95 335 MET B CA 1
ATOM 7583 C C . MET B 1 335 ? 17.859 -49.594 -25.891 1 95 335 MET B C 1
ATOM 7585 O O . MET B 1 335 ? 16.891 -49.25 -26.562 1 95 335 MET B O 1
ATOM 7589 N N . LYS B 1 336 ? 18.938 -49.031 -25.938 1 94.44 336 LYS B N 1
ATOM 7590 C CA . LYS B 1 336 ? 19.156 -47.969 -26.906 1 94.44 336 LYS B CA 1
ATOM 7591 C C . LYS B 1 336 ? 19 -48.469 -28.328 1 94.44 336 LYS B C 1
ATOM 7593 O O . LYS B 1 336 ? 18.422 -47.781 -29.172 1 94.44 336 LYS B O 1
ATOM 7598 N N . GLY B 1 337 ? 19.5 -49.625 -28.516 1 93.75 337 GLY B N 1
ATOM 7599 C CA . GLY B 1 337 ? 19.391 -50.25 -29.828 1 93.75 337 GLY B CA 1
ATOM 7600 C C . GLY B 1 337 ? 18.016 -50.781 -30.141 1 93.75 337 GLY B C 1
ATOM 7601 O O . GLY B 1 337 ? 17.578 -50.781 -31.297 1 93.75 337 GLY B O 1
ATOM 7602 N N . LEU B 1 338 ? 17.359 -51.25 -29.156 1 95 338 LEU B N 1
ATOM 7603 C CA . LEU B 1 338 ? 16.031 -51.844 -29.297 1 95 338 LEU B CA 1
ATOM 7604 C C . LEU B 1 338 ? 15.055 -50.844 -29.922 1 95 338 LEU B C 1
ATOM 7606 O O . LEU B 1 338 ? 14.219 -51.219 -30.734 1 95 338 LEU B O 1
ATOM 7610 N N . ALA B 1 339 ? 15.172 -49.594 -29.594 1 93.5 339 ALA B N 1
ATOM 7611 C CA . ALA B 1 339 ? 14.281 -48.531 -30.078 1 93.5 339 ALA B CA 1
ATOM 7612 C C . ALA B 1 339 ? 14.273 -48.469 -31.594 1 93.5 339 ALA B C 1
ATOM 7614 O O . ALA B 1 339 ? 13.25 -48.156 -32.219 1 93.5 339 ALA B O 1
ATOM 7615 N N . ARG B 1 340 ? 15.305 -48.875 -32.156 1 92.31 340 ARG B N 1
ATOM 7616 C CA . ARG B 1 340 ? 15.445 -48.781 -33.594 1 92.31 340 ARG B CA 1
ATOM 7617 C C . ARG B 1 340 ? 14.828 -50 -34.281 1 92.31 340 ARG B C 1
ATOM 7619 O O . ARG B 1 340 ? 14.477 -49.938 -35.469 1 92.31 340 ARG B O 1
ATOM 7626 N N . VAL B 1 341 ? 14.695 -51.031 -33.594 1 93 341 VAL B N 1
ATOM 7627 C CA . VAL B 1 341 ? 14.297 -52.312 -34.219 1 93 341 VAL B CA 1
ATOM 7628 C C . VAL B 1 341 ? 12.844 -52.594 -33.875 1 93 341 VAL B C 1
ATOM 7630 O O . VAL B 1 341 ? 12.203 -53.406 -34.531 1 93 341 VAL B O 1
ATOM 7633 N N . LEU B 1 342 ? 12.25 -51.938 -32.906 1 94.12 342 LEU B N 1
ATOM 7634 C CA . LEU B 1 342 ? 10.914 -52.25 -32.406 1 94.12 342 LEU B CA 1
ATOM 7635 C C . LEU B 1 342 ? 9.875 -52.125 -33.5 1 94.12 342 LEU B C 1
ATOM 7637 O O . LEU B 1 342 ? 8.906 -52.906 -33.531 1 94.12 342 LEU B O 1
ATOM 7641 N N . GLY B 1 343 ? 10.094 -51.281 -34.406 1 91.94 343 GLY B N 1
ATOM 7642 C CA . GLY B 1 343 ? 9.148 -51.062 -35.5 1 91.94 343 GLY B CA 1
ATOM 7643 C C . GLY B 1 343 ? 9.047 -52.25 -36.438 1 91.94 343 GLY B C 1
ATOM 7644 O O . GLY B 1 343 ? 8.062 -52.406 -37.156 1 91.94 343 GLY B O 1
ATOM 7645 N N . GLN B 1 344 ? 9.969 -53.125 -36.375 1 90.69 344 GLN B N 1
ATOM 7646 C CA . GLN B 1 344 ? 10.023 -54.25 -37.281 1 90.69 344 GLN B CA 1
ATOM 7647 C C . GLN B 1 344 ? 9.305 -55.469 -36.719 1 90.69 344 GLN B C 1
ATOM 7649 O O . GLN B 1 344 ? 9.039 -56.438 -37.406 1 90.69 344 GLN B O 1
ATOM 7654 N N . PHE B 1 345 ? 8.953 -55.438 -35.531 1 91.62 345 PHE B N 1
ATOM 7655 C CA . PHE B 1 345 ? 8.289 -56.562 -34.906 1 91.62 345 PHE B CA 1
ATOM 7656 C C . PHE B 1 345 ? 6.793 -56.531 -35.156 1 91.62 345 PHE B C 1
ATOM 7658 O O . PHE B 1 345 ? 6.18 -55.438 -35.156 1 91.62 345 PHE B O 1
ATOM 7665 N N . PRO B 1 346 ? 6.246 -57.719 -35.281 1 88.06 346 PRO B N 1
ATOM 7666 C CA . PRO B 1 346 ? 4.785 -57.781 -35.375 1 88.06 346 PRO B CA 1
ATOM 7667 C C . PRO B 1 346 ? 4.113 -57.344 -34.062 1 88.06 346 PRO B C 1
ATOM 7669 O O . PRO B 1 346 ? 4.645 -57.562 -32.969 1 88.06 346 PRO B O 1
ATOM 7672 N N . GLU B 1 347 ? 2.934 -56.812 -34.156 1 89.75 347 GLU B N 1
ATOM 7673 C CA . GLU B 1 347 ? 2.217 -56.25 -33.031 1 89.75 347 GLU B CA 1
ATOM 7674 C C . GLU B 1 347 ? 1.97 -57.281 -31.953 1 89.75 347 GLU B C 1
ATOM 7676 O O . GLU B 1 347 ? 2.066 -56.969 -30.766 1 89.75 347 GLU B O 1
ATOM 7681 N N . ARG B 1 348 ? 1.676 -58.406 -32.344 1 86.06 348 ARG B N 1
ATOM 7682 C CA . ARG B 1 348 ? 1.377 -59.469 -31.375 1 86.06 348 ARG B CA 1
ATOM 7683 C C . ARG B 1 348 ? 2.602 -59.812 -30.531 1 86.06 348 ARG B C 1
ATOM 7685 O O . ARG B 1 348 ? 2.488 -60.031 -29.328 1 86.06 348 ARG B O 1
ATOM 7692 N N . VAL B 1 349 ? 3.697 -59.844 -31.234 1 88.56 349 VAL B N 1
ATOM 7693 C CA . VAL B 1 349 ? 4.941 -60.156 -30.531 1 88.56 349 VAL B CA 1
ATOM 7694 C C . VAL B 1 349 ? 5.285 -59 -29.578 1 88.56 349 VAL B C 1
ATOM 7696 O O . VAL B 1 349 ? 5.711 -59.219 -28.453 1 88.56 349 VAL B O 1
ATOM 7699 N N . LEU B 1 350 ? 5.07 -57.812 -30.062 1 92.88 350 LEU B N 1
ATOM 7700 C CA . LEU B 1 350 ? 5.324 -56.625 -29.25 1 92.88 350 LEU B CA 1
ATOM 7701 C C . LEU B 1 350 ? 4.477 -56.656 -27.984 1 92.88 350 LEU B C 1
ATOM 7703 O O . LEU B 1 350 ? 4.992 -56.469 -26.875 1 92.88 350 LEU B O 1
ATOM 7707 N N . LYS B 1 351 ? 3.254 -56.969 -28.094 1 90.88 351 LYS B N 1
ATOM 7708 C CA . LYS B 1 351 ? 2.279 -56.875 -27.016 1 90.88 351 LYS B CA 1
ATOM 7709 C C . LYS B 1 351 ? 2.43 -58.031 -26.047 1 90.88 351 LYS B C 1
ATOM 7711 O O . LYS B 1 351 ? 2.328 -57.875 -24.828 1 90.88 351 LYS B O 1
ATOM 7716 N N . ARG B 1 352 ? 2.791 -59.125 -26.547 1 86.31 352 ARG B N 1
ATOM 7717 C CA . ARG B 1 352 ? 2.68 -60.312 -25.719 1 86.31 352 ARG B CA 1
ATOM 7718 C C . ARG B 1 352 ? 4.039 -60.75 -25.172 1 86.31 352 ARG B C 1
ATOM 7720 O O . ARG B 1 352 ? 4.117 -61.406 -24.125 1 86.31 352 ARG B O 1
ATOM 7727 N N . LYS B 1 353 ? 4.992 -60.406 -25.859 1 88.81 353 LYS B N 1
ATOM 7728 C CA . LYS B 1 353 ? 6.305 -60.906 -25.453 1 88.81 353 LYS B CA 1
ATOM 7729 C C . LYS B 1 353 ? 7.211 -59.75 -25.016 1 88.81 353 LYS B C 1
ATOM 7731 O O . LYS B 1 353 ? 7.684 -59.719 -23.875 1 88.81 353 LYS B O 1
ATOM 7736 N N . ILE B 1 354 ? 7.367 -58.781 -25.859 1 93.25 354 ILE B N 1
ATOM 7737 C CA . ILE B 1 354 ? 8.359 -57.75 -25.625 1 93.25 354 ILE B CA 1
ATOM 7738 C C . ILE B 1 354 ? 7.871 -56.781 -24.531 1 93.25 354 ILE B C 1
ATOM 7740 O O . ILE B 1 354 ? 8.602 -56.5 -23.578 1 93.25 354 ILE B O 1
ATOM 7744 N N . LEU B 1 355 ? 6.645 -56.312 -24.594 1 95.38 355 LEU B N 1
ATOM 7745 C CA . LEU B 1 355 ? 6.094 -55.344 -23.656 1 95.38 355 LEU B CA 1
ATOM 7746 C C . LEU B 1 355 ? 6.121 -55.875 -22.234 1 95.38 355 LEU B C 1
ATOM 7748 O O . LEU B 1 355 ? 6.652 -55.219 -21.328 1 95.38 355 LEU B O 1
ATOM 7752 N N . PRO B 1 356 ? 5.637 -57.062 -22.047 1 92.19 356 PRO B N 1
ATOM 7753 C CA . PRO B 1 356 ? 5.688 -57.594 -20.688 1 92.19 356 PRO B CA 1
ATOM 7754 C C . PRO B 1 356 ? 7.113 -57.688 -20.141 1 92.19 356 PRO B C 1
ATOM 7756 O O . PRO B 1 356 ? 7.348 -57.438 -18.953 1 92.19 356 PRO B O 1
ATOM 7759 N N . SER B 1 357 ? 8.016 -58.062 -21.016 1 91.38 357 SER B N 1
ATOM 7760 C CA . SER B 1 357 ? 9.414 -58.156 -20.609 1 91.38 357 SER B CA 1
ATOM 7761 C C . SER B 1 357 ? 9.969 -56.812 -20.203 1 91.38 357 SER B C 1
ATOM 7763 O O . SER B 1 357 ? 10.711 -56.688 -19.234 1 91.38 357 SER B O 1
ATOM 7765 N N . LEU B 1 358 ? 9.625 -55.812 -20.938 1 95.25 358 LEU B N 1
ATOM 7766 C CA . LEU B 1 358 ? 10.062 -54.469 -20.625 1 95.25 358 LEU B CA 1
ATOM 7767 C C . LEU B 1 358 ? 9.438 -53.969 -19.328 1 95.25 358 LEU B C 1
ATOM 7769 O O . LEU B 1 358 ? 10.102 -53.312 -18.531 1 95.25 358 LEU B O 1
ATOM 7773 N N . LEU B 1 359 ? 8.188 -54.219 -19.125 1 95.81 359 LEU B N 1
ATOM 7774 C CA . LEU B 1 359 ? 7.477 -53.781 -17.938 1 95.81 359 LEU B CA 1
ATOM 7775 C C . LEU B 1 359 ? 8.086 -54.406 -16.688 1 95.81 359 LEU B C 1
ATOM 7777 O O . LEU B 1 359 ? 8.117 -53.75 -15.625 1 95.81 359 LEU B O 1
ATOM 7781 N N . GLU B 1 360 ? 8.602 -55.562 -16.844 1 91.56 360 GLU B N 1
ATOM 7782 C CA . GLU B 1 360 ? 9.266 -56.219 -15.727 1 91.56 360 GLU B CA 1
ATOM 7783 C C . GLU B 1 360 ? 10.555 -55.469 -15.344 1 91.56 360 GLU B C 1
ATOM 7785 O O . GLU B 1 360 ? 10.961 -55.5 -14.18 1 91.56 360 GLU B O 1
ATOM 7790 N N . GLU B 1 361 ? 11.125 -54.875 -16.297 1 92.19 361 GLU B N 1
ATOM 7791 C CA . GLU B 1 361 ? 12.406 -54.219 -16.078 1 92.19 361 GLU B CA 1
ATOM 7792 C C . GLU B 1 361 ? 12.219 -52.844 -15.453 1 92.19 361 GLU B C 1
ATOM 7794 O O . GLU B 1 361 ? 13.195 -52.188 -15.07 1 92.19 361 GLU B O 1
ATOM 7799 N N . LEU B 1 362 ? 10.984 -52.344 -15.188 1 94.88 362 LEU B N 1
ATOM 7800 C CA . LEU B 1 362 ? 10.695 -51.031 -14.609 1 94.88 362 LEU B CA 1
ATOM 7801 C C . LEU B 1 362 ? 11.086 -51 -13.141 1 94.88 362 LEU B C 1
ATOM 7803 O O . LEU B 1 362 ? 11.18 -49.938 -12.547 1 94.88 362 LEU B O 1
ATOM 7807 N N . LYS B 1 363 ? 11.414 -52.156 -12.602 1 92.31 363 LYS B N 1
ATOM 7808 C CA . LYS B 1 363 ? 11.812 -52.219 -11.203 1 92.31 363 LYS B CA 1
ATOM 7809 C C . LYS B 1 363 ? 13.203 -51.625 -10.992 1 92.31 363 LYS B C 1
ATOM 7811 O O . LYS B 1 363 ? 13.539 -51.188 -9.883 1 92.31 363 LYS B O 1
ATOM 7816 N N . ASP B 1 364 ? 13.961 -51.562 -12.047 1 93.12 364 ASP B N 1
ATOM 7817 C CA . ASP B 1 364 ? 15.312 -51.031 -11.969 1 93.12 364 ASP B CA 1
ATOM 7818 C C . ASP B 1 364 ? 15.305 -49.531 -12.289 1 93.12 364 ASP B C 1
ATOM 7820 O O . ASP B 1 364 ? 15.32 -49.125 -13.461 1 93.12 364 ASP B O 1
ATOM 7824 N N . ASN B 1 365 ? 15.562 -48.75 -11.289 1 93.81 365 ASN B N 1
ATOM 7825 C CA . ASN B 1 365 ? 15.461 -47.281 -11.414 1 93.81 365 ASN B CA 1
ATOM 7826 C C . ASN B 1 365 ? 16.562 -46.719 -12.312 1 93.81 365 ASN B C 1
ATOM 7828 O O . ASN B 1 365 ? 16.359 -45.719 -12.984 1 93.81 365 ASN B O 1
ATOM 7832 N N . GLN B 1 366 ? 17.672 -47.344 -12.359 1 92.75 366 GLN B N 1
ATOM 7833 C CA . GLN B 1 366 ? 18.812 -46.844 -13.109 1 92.75 366 GLN B CA 1
ATOM 7834 C C . GLN B 1 366 ? 18.625 -47.062 -14.609 1 92.75 366 GLN B C 1
ATOM 7836 O O . GLN B 1 366 ? 19.234 -46.375 -15.43 1 92.75 366 GLN B O 1
ATOM 7841 N N . LEU B 1 367 ? 17.75 -48 -15.016 1 93.94 367 LEU B N 1
ATOM 7842 C CA . LEU B 1 367 ? 17.562 -48.344 -16.422 1 93.94 367 LEU B CA 1
ATOM 7843 C C . LEU B 1 367 ? 16.328 -47.625 -16.984 1 93.94 367 LEU B C 1
ATOM 7845 O O . LEU B 1 367 ? 16.078 -47.688 -18.203 1 93.94 367 LEU B O 1
ATOM 7849 N N . LEU B 1 368 ? 15.648 -46.938 -16.172 1 95.38 368 LEU B N 1
ATOM 7850 C CA . LEU B 1 368 ? 14.359 -46.375 -16.531 1 95.38 368 LEU B CA 1
ATOM 7851 C C . LEU B 1 368 ? 14.492 -45.406 -17.688 1 95.38 368 LEU B C 1
ATOM 7853 O O . LEU B 1 368 ? 13.68 -45.406 -18.609 1 95.38 368 LEU B O 1
ATOM 7857 N N . PRO B 1 369 ? 15.508 -44.531 -17.719 1 94 369 PRO B N 1
ATOM 7858 C CA . PRO B 1 369 ? 15.625 -43.594 -18.828 1 94 369 PRO B CA 1
ATOM 7859 C C . PRO B 1 369 ? 15.742 -44.25 -20.188 1 94 369 PRO B C 1
ATOM 7861 O O . PRO B 1 369 ? 15.422 -43.656 -21.203 1 94 369 PRO B O 1
ATOM 7864 N N . TYR B 1 370 ? 16.109 -45.531 -20.141 1 94.5 370 TYR B N 1
ATOM 7865 C CA . TYR B 1 370 ? 16.281 -46.281 -21.375 1 94.5 370 TYR B CA 1
ATOM 7866 C C . TYR B 1 370 ? 15.078 -47.188 -21.641 1 94.5 370 TYR B C 1
ATOM 7868 O O . TYR B 1 370 ? 14.727 -47.406 -22.797 1 94.5 370 TYR B O 1
ATOM 7876 N N . THR B 1 371 ? 14.508 -47.656 -20.656 1 96.19 371 THR B N 1
ATOM 7877 C CA . THR B 1 371 ? 13.406 -48.625 -20.766 1 96.19 371 THR B CA 1
ATOM 7878 C C . THR B 1 371 ? 12.109 -47.906 -21.141 1 96.19 371 THR B C 1
ATOM 7880 O O . THR B 1 371 ? 11.359 -48.375 -22 1 96.19 371 THR B O 1
ATOM 7883 N N . ILE B 1 372 ? 11.906 -46.75 -20.641 1 96.31 372 ILE B N 1
ATOM 7884 C CA . ILE B 1 372 ? 10.648 -46.031 -20.766 1 96.31 372 ILE B CA 1
ATOM 7885 C C . ILE B 1 372 ? 10.406 -45.625 -22.219 1 96.31 372 ILE B C 1
ATOM 7887 O O . ILE B 1 372 ? 9.32 -45.844 -22.75 1 96.31 372 ILE B O 1
ATOM 7891 N N . PRO B 1 373 ? 11.398 -45.094 -22.859 1 96.06 373 PRO B N 1
ATOM 7892 C CA . PRO B 1 373 ? 11.172 -44.719 -24.25 1 96.06 373 PRO B CA 1
ATOM 7893 C C . PRO B 1 373 ? 10.703 -45.906 -25.109 1 96.06 373 PRO B C 1
ATOM 7895 O O . PRO B 1 373 ? 9.852 -45.75 -25.984 1 96.06 373 PRO B O 1
ATOM 7898 N N . ASN B 1 374 ? 11.242 -47.062 -24.844 1 96.75 374 ASN B N 1
ATOM 7899 C CA . ASN B 1 374 ? 10.844 -48.281 -25.594 1 96.75 374 ASN B CA 1
ATOM 7900 C C . ASN B 1 374 ? 9.391 -48.625 -25.328 1 96.75 374 ASN B C 1
ATOM 7902 O O . ASN B 1 374 ? 8.664 -49 -26.25 1 96.75 374 ASN B O 1
ATOM 7906 N N . ILE B 1 375 ? 9.039 -48.594 -24.156 1 97.25 375 ILE B N 1
ATOM 7907 C CA . ILE B 1 375 ? 7.664 -48.906 -23.766 1 97.25 375 ILE B CA 1
ATOM 7908 C C . ILE B 1 375 ? 6.699 -47.969 -24.5 1 97.25 375 ILE B C 1
ATOM 7910 O O . ILE B 1 375 ? 5.672 -48.406 -25.016 1 97.25 375 ILE B O 1
ATOM 7914 N N . PHE B 1 376 ? 7.031 -46.719 -24.656 1 96.56 376 PHE B N 1
ATOM 7915 C CA . PHE B 1 376 ? 6.121 -45.75 -25.234 1 96.56 376 PHE B CA 1
ATOM 7916 C C . PHE B 1 376 ? 6.098 -45.875 -26.766 1 96.56 376 PHE B C 1
ATOM 7918 O O . PHE B 1 376 ? 5.105 -45.531 -27.406 1 96.56 376 PHE B O 1
ATOM 7925 N N . ILE B 1 377 ? 7.176 -46.344 -27.328 1 95.69 377 ILE B N 1
ATOM 7926 C CA . ILE B 1 377 ? 7.137 -46.688 -28.75 1 95.69 377 ILE B CA 1
ATOM 7927 C C . ILE B 1 377 ? 6.074 -47.75 -29 1 95.69 377 ILE B C 1
ATOM 7929 O O . ILE B 1 377 ? 5.289 -47.625 -29.953 1 95.69 377 ILE B O 1
ATOM 7933 N N . ILE B 1 378 ? 6 -48.719 -28.156 1 96.56 378 ILE B N 1
ATOM 7934 C CA . ILE B 1 378 ? 5.02 -49.781 -28.266 1 96.56 378 ILE B CA 1
ATOM 7935 C C . ILE B 1 378 ? 3.629 -49.25 -27.938 1 96.56 378 ILE B C 1
ATOM 7937 O O . ILE B 1 378 ? 2.648 -49.625 -28.609 1 96.56 378 ILE B O 1
ATOM 7941 N N . THR B 1 379 ? 3.551 -48.438 -26.969 1 95.56 379 THR B N 1
ATOM 7942 C CA . THR B 1 379 ? 2.299 -47.844 -26.5 1 95.56 379 THR B CA 1
ATOM 7943 C C . THR B 1 379 ? 1.585 -47.094 -27.625 1 95.56 379 THR B C 1
ATOM 7945 O O . THR B 1 379 ? 0.354 -47.062 -27.672 1 95.56 379 THR B O 1
ATOM 7948 N N . GLN B 1 380 ? 2.34 -46.531 -28.484 1 93 380 GLN B N 1
ATOM 7949 C CA . GLN B 1 380 ? 1.752 -45.812 -29.594 1 93 380 GLN B CA 1
ATOM 7950 C C . GLN B 1 380 ? 0.875 -46.719 -30.453 1 93 380 GLN B C 1
ATOM 7952 O O . GLN B 1 380 ? -0.089 -46.25 -31.078 1 93 380 GLN B O 1
ATOM 7957 N N . LYS B 1 381 ? 1.152 -47.938 -30.406 1 92.5 381 LYS B N 1
ATOM 7958 C CA . LYS B 1 381 ? 0.413 -48.906 -31.219 1 92.5 381 LYS B CA 1
ATOM 7959 C C . LYS B 1 381 ? -0.733 -49.531 -30.422 1 92.5 381 LYS B C 1
ATOM 7961 O O . LYS B 1 381 ? -1.537 -50.281 -30.969 1 92.5 381 LYS B O 1
ATOM 7966 N N . LEU B 1 382 ? -0.823 -49.219 -29.219 1 95 382 LEU B N 1
ATOM 7967 C CA . LEU B 1 382 ? -1.847 -49.781 -28.359 1 95 382 LEU B CA 1
ATOM 7968 C C . LEU B 1 382 ? -3.09 -48.906 -28.328 1 95 382 LEU B C 1
ATOM 7970 O O . LEU B 1 382 ? -3 -47.688 -28.531 1 95 382 LEU B O 1
ATOM 7974 N N . SER B 1 383 ? -4.211 -49.531 -28.125 1 94.81 383 SER B N 1
ATOM 7975 C CA . SER B 1 383 ? -5.434 -48.781 -27.891 1 94.81 383 SER B CA 1
ATOM 7976 C C . SER B 1 383 ? -5.438 -48.156 -26.484 1 94.81 383 SER B C 1
ATOM 7978 O O . SER B 1 383 ? -4.605 -48.5 -25.656 1 94.81 383 SER B O 1
ATOM 7980 N N . GLN B 1 384 ? -6.281 -47.25 -26.203 1 95.5 384 GLN B N 1
ATOM 7981 C CA . GLN B 1 384 ? -6.418 -46.594 -24.906 1 95.5 384 GLN B CA 1
ATOM 7982 C C . GLN B 1 384 ? -6.695 -47.625 -23.812 1 95.5 384 GLN B C 1
ATOM 7984 O O . GLN B 1 384 ? -6.105 -47.562 -22.734 1 95.5 384 GLN B O 1
ATOM 7989 N N . GLN B 1 385 ? -7.516 -48.531 -24.203 1 95.5 385 GLN B N 1
ATOM 7990 C CA . GLN B 1 385 ? -7.883 -49.562 -23.234 1 95.5 385 GLN B CA 1
ATOM 7991 C C . GLN B 1 385 ? -6.695 -50.438 -22.906 1 95.5 385 GLN B C 1
ATOM 7993 O O . GLN B 1 385 ? -6.449 -50.75 -21.75 1 95.5 385 GLN B O 1
ATOM 7998 N N . GLU B 1 386 ? -5.992 -50.844 -23.922 1 94.62 386 GLU B N 1
ATOM 7999 C CA . GLU B 1 386 ? -4.824 -51.688 -23.719 1 94.62 386 GLU B CA 1
ATOM 8000 C C . GLU B 1 386 ? -3.771 -51 -22.859 1 94.62 386 GLU B C 1
ATOM 8002 O O . GLU B 1 386 ? -3.18 -51.625 -21.984 1 94.62 386 GLU B O 1
ATOM 8007 N N . PHE B 1 387 ? -3.574 -49.781 -23.125 1 96.69 387 PHE B N 1
ATOM 8008 C CA . PHE B 1 387 ? -2.588 -49.031 -22.375 1 96.69 387 PHE B CA 1
ATOM 8009 C C . PHE B 1 387 ? -2.959 -48.969 -20.891 1 96.69 387 PHE B C 1
ATOM 8011 O O . PHE B 1 387 ? -2.117 -49.219 -20.031 1 96.69 387 PHE B O 1
ATOM 8018 N N . CYS B 1 388 ? -4.191 -48.656 -20.594 1 96.44 388 CYS B N 1
ATOM 8019 C CA . CYS B 1 388 ? -4.66 -48.5 -19.234 1 96.44 388 CYS B CA 1
ATOM 8020 C C . CYS B 1 388 ? -4.613 -49.812 -18.484 1 96.44 388 CYS B C 1
ATOM 8022 O O . CYS B 1 388 ? -4.348 -49.875 -17.281 1 96.44 388 CYS B O 1
ATOM 8024 N N . ASP B 1 389 ? -4.793 -50.812 -19.297 1 94.56 389 ASP B N 1
ATOM 8025 C CA . ASP B 1 389 ? -4.867 -52.125 -18.656 1 94.56 389 ASP B CA 1
ATOM 8026 C C . ASP B 1 389 ? -3.479 -52.75 -18.531 1 94.56 389 ASP B C 1
ATOM 8028 O O . ASP B 1 389 ? -3.158 -53.375 -17.516 1 94.56 389 ASP B O 1
ATOM 8032 N N . LEU B 1 390 ? -2.68 -52.594 -19.531 1 93.69 390 LEU B N 1
ATOM 8033 C CA . LEU B 1 390 ? -1.455 -53.375 -19.625 1 93.69 390 LEU B CA 1
ATOM 8034 C C . LEU B 1 390 ? -0.25 -52.562 -19.156 1 93.69 390 LEU B C 1
ATOM 8036 O O . LEU B 1 390 ? 0.713 -53.094 -18.625 1 93.69 390 LEU B O 1
ATOM 8040 N N . VAL B 1 391 ? -0.251 -51.281 -19.375 1 97 391 VAL B N 1
ATOM 8041 C CA . VAL B 1 391 ? 0.973 -50.5 -19.25 1 97 391 VAL B CA 1
ATOM 8042 C C . VAL B 1 391 ? 0.875 -49.594 -18.016 1 97 391 VAL B C 1
ATOM 8044 O O . VAL B 1 391 ? 1.751 -49.625 -17.156 1 97 391 VAL B O 1
ATOM 8047 N N . LEU B 1 392 ? -0.233 -48.812 -17.781 1 97.06 392 LEU B N 1
ATOM 8048 C CA . LEU B 1 392 ? -0.388 -47.75 -16.812 1 97.06 392 LEU B CA 1
ATOM 8049 C C . LEU B 1 392 ? -0.186 -48.281 -15.391 1 97.06 392 LEU B C 1
ATOM 8051 O O . LEU B 1 392 ? 0.502 -47.656 -14.586 1 97.06 392 LEU B O 1
ATOM 8055 N N . PRO B 1 393 ? -0.676 -49.406 -15.086 1 96.06 393 PRO B N 1
ATOM 8056 C CA . PRO B 1 393 ? -0.499 -49.938 -13.727 1 96.06 393 PRO B CA 1
ATOM 8057 C C . PRO B 1 393 ? 0.969 -50.125 -13.352 1 96.06 393 PRO B C 1
ATOM 8059 O O . PRO B 1 393 ? 1.352 -49.938 -12.195 1 96.06 393 PRO B O 1
ATOM 8062 N N . SER B 1 394 ? 1.777 -50.5 -14.32 1 95.81 394 SER B N 1
ATOM 8063 C CA . SER B 1 394 ? 3.197 -50.75 -14.078 1 95.81 394 SER B CA 1
ATOM 8064 C C . SER B 1 394 ? 3.967 -49.406 -14.031 1 95.81 394 SER B C 1
ATOM 8066 O O . SER B 1 394 ? 5.055 -49.344 -13.453 1 95.81 394 SER B O 1
ATOM 8068 N N . LEU B 1 395 ? 3.396 -48.438 -14.633 1 96.19 395 LEU B N 1
ATOM 8069 C CA . LEU B 1 395 ? 4.07 -47.156 -14.711 1 96.19 395 LEU B CA 1
ATOM 8070 C C . LEU B 1 395 ? 3.795 -46.312 -13.461 1 96.19 395 LEU B C 1
ATOM 8072 O O . LEU B 1 395 ? 4.625 -45.5 -13.062 1 96.19 395 LEU B O 1
ATOM 8076 N N . LYS B 1 396 ? 2.723 -46.406 -12.828 1 95.94 396 LYS B N 1
ATOM 8077 C CA . LYS B 1 396 ? 2.266 -45.562 -11.719 1 95.94 396 LYS B CA 1
ATOM 8078 C C . LYS B 1 396 ? 3.305 -45.531 -10.609 1 95.94 396 LYS B C 1
ATOM 8080 O O . LYS B 1 396 ? 3.664 -44.438 -10.133 1 95.94 396 LYS B O 1
ATOM 8085 N N . PRO B 1 397 ? 3.867 -46.688 -10.289 1 94.94 397 PRO B N 1
ATOM 8086 C CA . PRO B 1 397 ? 4.871 -46.625 -9.227 1 94.94 397 PRO B CA 1
ATOM 8087 C C . PRO B 1 397 ? 6.129 -45.875 -9.633 1 94.94 397 PRO B C 1
ATOM 8089 O O . PRO B 1 397 ? 6.863 -45.375 -8.773 1 94.94 397 PRO B O 1
ATOM 8092 N N . VAL B 1 398 ? 6.391 -45.812 -10.836 1 95.69 398 VAL B N 1
ATOM 8093 C CA . VAL B 1 398 ? 7.602 -45.188 -11.367 1 95.69 398 VAL B CA 1
ATOM 8094 C C . VAL B 1 398 ? 7.48 -43.688 -11.297 1 95.69 398 VAL B C 1
ATOM 8096 O O . VAL B 1 398 ? 8.484 -42.969 -11.297 1 95.69 398 VAL B O 1
ATOM 8099 N N . PHE B 1 399 ? 6.281 -43.156 -11.172 1 95.94 399 PHE B N 1
ATOM 8100 C CA . PHE B 1 399 ? 6.023 -41.719 -11.188 1 95.94 399 PHE B CA 1
ATOM 8101 C C . PHE B 1 399 ? 6.664 -41.031 -9.992 1 95.94 399 PHE B C 1
ATOM 8103 O O . PHE B 1 399 ? 6.902 -39.844 -10.008 1 95.94 399 PHE B O 1
ATOM 8110 N N . ASN B 1 400 ? 7.016 -41.781 -9.008 1 93.12 400 ASN B N 1
ATOM 8111 C CA . ASN B 1 400 ? 7.531 -41.188 -7.773 1 93.12 400 ASN B CA 1
ATOM 8112 C C . ASN B 1 400 ? 9.039 -41.375 -7.645 1 93.12 400 ASN B C 1
ATOM 8114 O O . ASN B 1 400 ? 9.641 -40.969 -6.652 1 93.12 400 ASN B O 1
ATOM 8118 N N . VAL B 1 401 ? 9.602 -42 -8.656 1 94.12 401 VAL B N 1
ATOM 8119 C CA . VAL B 1 401 ? 11.047 -42.219 -8.625 1 94.12 401 VAL B CA 1
ATOM 8120 C C . VAL B 1 401 ? 11.773 -40.938 -8.992 1 94.12 401 VAL B C 1
ATOM 8122 O O . VAL B 1 401 ? 11.656 -40.469 -10.125 1 94.12 401 VAL B O 1
ATOM 8125 N N . ARG B 1 402 ? 12.586 -40.406 -8.133 1 91 402 ARG B N 1
ATOM 8126 C CA . ARG B 1 402 ? 13.18 -39.094 -8.297 1 91 402 ARG B CA 1
ATOM 8127 C C . ARG B 1 402 ? 14.664 -39.219 -8.656 1 91 402 ARG B C 1
ATOM 8129 O O . ARG B 1 402 ? 15.258 -38.25 -9.156 1 91 402 ARG B O 1
ATOM 8136 N N . ASP B 1 403 ? 15.227 -40.375 -8.328 1 91.38 403 ASP B N 1
ATOM 8137 C CA . ASP B 1 403 ? 16.656 -40.562 -8.578 1 91.38 403 ASP B CA 1
ATOM 8138 C C . ASP B 1 403 ? 16.875 -41.688 -9.602 1 91.38 403 ASP B C 1
ATOM 8140 O O . ASP B 1 403 ? 16.484 -42.844 -9.375 1 91.38 403 ASP B O 1
ATOM 8144 N N . PRO B 1 404 ? 17.406 -41.406 -10.602 1 92.88 404 PRO B N 1
ATOM 8145 C CA . PRO B 1 404 ? 17.922 -40.125 -11.117 1 92.88 404 PRO B CA 1
ATOM 8146 C C . PRO B 1 404 ? 16.812 -39.219 -11.641 1 92.88 404 PRO B C 1
ATOM 8148 O O . PRO B 1 404 ? 15.75 -39.688 -12.031 1 92.88 404 PRO B O 1
ATOM 8151 N N . PRO B 1 405 ? 17.031 -37.969 -11.742 1 94.44 405 PRO B N 1
ATOM 8152 C CA . PRO B 1 405 ? 15.992 -37.031 -12.172 1 94.44 405 PRO B CA 1
ATOM 8153 C C . PRO B 1 405 ? 15.555 -37.25 -13.617 1 94.44 405 PRO B C 1
ATOM 8155 O O . PRO B 1 405 ? 14.438 -36.875 -13.992 1 94.44 405 PRO B O 1
ATOM 8158 N N . GLN B 1 406 ? 16.406 -37.844 -14.336 1 94.06 406 GLN B N 1
ATOM 8159 C CA . GLN B 1 406 ? 16.125 -38.125 -15.742 1 94.06 406 GLN B CA 1
ATOM 8160 C C . GLN B 1 406 ? 14.891 -39 -15.891 1 94.06 406 GLN B C 1
ATOM 8162 O O . GLN B 1 406 ? 14.211 -38.969 -16.922 1 94.06 406 GLN B O 1
ATOM 8167 N N . ASN B 1 407 ? 14.625 -39.844 -14.906 1 94.62 407 ASN B N 1
ATOM 8168 C CA . ASN B 1 407 ? 13.453 -40.719 -14.945 1 94.62 407 ASN B CA 1
ATOM 8169 C C . ASN B 1 407 ? 12.164 -39.906 -15.102 1 94.62 407 ASN B C 1
ATOM 8171 O O . ASN B 1 407 ? 11.352 -40.219 -15.984 1 94.62 407 ASN B O 1
ATOM 8175 N N . MET B 1 408 ? 12.109 -38.875 -14.367 1 95.62 408 MET B N 1
ATOM 8176 C CA . MET B 1 408 ? 10.922 -38.031 -14.406 1 95.62 408 MET B CA 1
ATOM 8177 C C . MET B 1 408 ? 10.883 -37.219 -15.695 1 95.62 408 MET B C 1
ATOM 8179 O O . MET B 1 408 ? 9.812 -37 -16.266 1 95.62 408 MET B O 1
ATOM 8183 N N . ILE B 1 409 ? 12.023 -36.781 -16.125 1 96.44 409 ILE B N 1
ATOM 8184 C CA . ILE B 1 409 ? 12.109 -35.938 -17.328 1 96.44 409 ILE B CA 1
ATOM 8185 C C . ILE B 1 409 ? 11.609 -36.719 -18.531 1 96.44 409 ILE B C 1
ATOM 8187 O O . ILE B 1 409 ? 10.82 -36.219 -19.328 1 96.44 409 ILE B O 1
ATOM 8191 N N . VAL B 1 410 ? 12.047 -37.938 -18.656 1 95.44 410 VAL B N 1
ATOM 8192 C CA . VAL B 1 410 ? 11.672 -38.781 -19.797 1 95.44 410 VAL B CA 1
ATOM 8193 C C . VAL B 1 410 ? 10.164 -39.031 -19.766 1 95.44 410 VAL B C 1
ATOM 8195 O O . VAL B 1 410 ? 9.516 -39.031 -20.812 1 95.44 410 VAL B O 1
ATOM 8198 N N . LEU B 1 411 ? 9.617 -39.281 -18.641 1 96.5 411 LEU B N 1
ATOM 8199 C CA . LEU B 1 411 ? 8.18 -39.5 -18.5 1 96.5 411 LEU B CA 1
ATOM 8200 C C . LEU B 1 411 ? 7.41 -38.25 -18.875 1 96.5 411 LEU B C 1
ATOM 8202 O O . LEU B 1 411 ? 6.41 -38.312 -19.594 1 96.5 411 LEU B O 1
ATOM 8206 N N . LEU B 1 412 ? 7.906 -37.094 -18.422 1 96.5 412 LEU B N 1
ATOM 8207 C CA . LEU B 1 412 ? 7.254 -35.812 -18.719 1 96.5 412 LEU B CA 1
ATOM 8208 C C . LEU B 1 412 ? 7.273 -35.531 -20.203 1 96.5 412 LEU B C 1
ATOM 8210 O O . LEU B 1 412 ? 6.336 -34.938 -20.734 1 96.5 412 LEU B O 1
ATOM 8214 N N . GLU B 1 413 ? 8.297 -35.938 -20.812 1 95.62 413 GLU B N 1
ATOM 8215 C CA . GLU B 1 413 ? 8.414 -35.719 -22.25 1 95.62 413 GLU B CA 1
ATOM 8216 C C . GLU B 1 413 ? 7.344 -36.5 -23.016 1 95.62 413 GLU B C 1
ATOM 8218 O O . GLU B 1 413 ? 7.027 -36.156 -24.156 1 95.62 413 GLU B O 1
ATOM 8223 N N . LYS B 1 414 ? 6.777 -37.469 -22.406 1 94.81 414 LYS B N 1
ATOM 8224 C CA . LYS B 1 414 ? 5.777 -38.312 -23.062 1 94.81 414 LYS B CA 1
ATOM 8225 C C . LYS B 1 414 ? 4.375 -38 -22.547 1 94.81 414 LYS B C 1
ATOM 8227 O O . LYS B 1 414 ? 3.459 -38.812 -22.688 1 94.81 414 LYS B O 1
ATOM 8232 N N . LEU B 1 415 ? 4.25 -36.938 -21.922 1 94.12 415 LEU B N 1
ATOM 8233 C CA . LEU B 1 415 ? 2.969 -36.562 -21.312 1 94.12 415 LEU B CA 1
ATOM 8234 C C . LEU B 1 415 ? 1.88 -36.469 -22.375 1 94.12 415 LEU B C 1
ATOM 8236 O O . LEU B 1 415 ? 0.714 -36.75 -22.109 1 94.12 415 LEU B O 1
ATOM 8240 N N . ASP B 1 416 ? 2.244 -36.031 -23.562 1 93 416 ASP B N 1
ATOM 8241 C CA . ASP B 1 416 ? 1.283 -35.938 -24.656 1 93 416 ASP B CA 1
ATOM 8242 C C . ASP B 1 416 ? 0.699 -37.312 -25 1 93 416 ASP B C 1
ATOM 8244 O O . ASP B 1 416 ? -0.499 -37.438 -25.25 1 93 416 ASP B O 1
ATOM 8248 N N . VAL B 1 417 ? 1.558 -38.281 -24.969 1 95 417 VAL B N 1
ATOM 8249 C CA . VAL B 1 417 ? 1.109 -39.656 -25.234 1 95 417 VAL B CA 1
ATOM 8250 C C . VAL B 1 417 ? 0.184 -40.125 -24.109 1 95 417 VAL B C 1
ATOM 8252 O O . VAL B 1 417 ? -0.834 -40.781 -24.359 1 95 417 VAL B O 1
ATOM 8255 N N . PHE B 1 418 ? 0.556 -39.844 -22.875 1 95.44 418 PHE B N 1
ATOM 8256 C CA . PHE B 1 418 ? -0.318 -40.156 -21.75 1 95.44 418 PHE B CA 1
ATOM 8257 C C . PHE B 1 418 ? -1.705 -39.562 -21.953 1 95.44 418 PHE B C 1
ATOM 8259 O O . PHE B 1 418 ? -2.715 -40.219 -21.734 1 95.44 418 PHE B O 1
ATOM 8266 N N . GLN B 1 419 ? -1.704 -38.344 -22.375 1 92.69 419 GLN B N 1
ATOM 8267 C CA . GLN B 1 419 ? -2.969 -37.625 -22.562 1 92.69 419 GLN B CA 1
ATOM 8268 C C . GLN B 1 419 ? -3.789 -38.281 -23.688 1 92.69 419 GLN B C 1
ATOM 8270 O O . GLN B 1 419 ? -5.016 -38.375 -23.594 1 92.69 419 GLN B O 1
ATOM 8275 N N . GLN B 1 420 ? -3.109 -38.656 -24.672 1 94 420 GLN B N 1
ATOM 8276 C CA . GLN B 1 420 ? -3.773 -39.281 -25.812 1 94 420 GLN B CA 1
ATOM 8277 C C . GLN B 1 420 ? -4.297 -40.656 -25.453 1 94 420 GLN B C 1
ATOM 8279 O O . GLN B 1 420 ? -5.336 -41.094 -25.969 1 94 420 GLN B O 1
ATOM 8284 N N . LYS B 1 421 ? -3.631 -41.406 -24.594 1 96.06 421 LYS B N 1
ATOM 8285 C CA . LYS B 1 421 ? -3.902 -42.812 -24.375 1 96.06 421 LYS B CA 1
ATOM 8286 C C . LYS B 1 421 ? -4.691 -43.031 -23.094 1 96.06 421 LYS B C 1
ATOM 8288 O O . LYS B 1 421 ? -4.848 -44.156 -22.641 1 96.06 421 LYS B O 1
ATOM 8293 N N . THR B 1 422 ? -5.133 -42.031 -22.469 1 95.38 422 THR B N 1
ATOM 8294 C CA . THR B 1 422 ? -5.945 -42.156 -21.266 1 95.38 422 THR B CA 1
ATOM 8295 C C . THR B 1 422 ? -7.199 -41.281 -21.359 1 95.38 422 THR B C 1
ATOM 8297 O O . THR B 1 422 ? -7.164 -40.188 -21.922 1 95.38 422 THR B O 1
ATOM 8300 N N . PRO B 1 423 ? -8.305 -41.875 -20.906 1 94.19 423 PRO B N 1
ATOM 8301 C CA . PRO B 1 423 ? -9.469 -41 -20.734 1 94.19 423 PRO B CA 1
ATOM 8302 C C . PRO B 1 423 ? -9.219 -39.844 -19.75 1 94.19 423 PRO B C 1
ATOM 8304 O O . PRO B 1 423 ? -8.312 -39.938 -18.922 1 94.19 423 PRO B O 1
ATOM 8307 N N . ARG B 1 424 ? -9.969 -38.875 -19.797 1 90.94 424 ARG B N 1
ATOM 8308 C CA . ARG B 1 424 ? -9.805 -37.656 -19.031 1 90.94 424 ARG B CA 1
ATOM 8309 C C . ARG B 1 424 ? -9.734 -37.938 -17.531 1 90.94 424 ARG B C 1
ATOM 8311 O O . ARG B 1 424 ? -8.875 -37.406 -16.828 1 90.94 424 ARG B O 1
ATOM 8318 N N . GLU B 1 425 ? -10.57 -38.75 -17.094 1 92.06 425 GLU B N 1
ATOM 8319 C CA . GLU B 1 425 ? -10.641 -39.062 -15.68 1 92.06 425 GLU B CA 1
ATOM 8320 C C . GLU B 1 425 ? -9.406 -39.844 -15.227 1 92.06 425 GLU B C 1
ATOM 8322 O O . GLU B 1 425 ? -8.852 -39.594 -14.156 1 92.06 425 GLU B O 1
ATOM 8327 N N . VAL B 1 426 ? -9.023 -40.781 -16.078 1 94.62 426 VAL B N 1
ATOM 8328 C CA . VAL B 1 426 ? -7.848 -41.594 -15.758 1 94.62 426 VAL B CA 1
ATOM 8329 C C . VAL B 1 426 ? -6.598 -40.688 -15.766 1 94.62 426 VAL B C 1
ATOM 8331 O O . VAL B 1 426 ? -5.727 -40.844 -14.906 1 94.62 426 VAL B O 1
ATOM 8334 N N . PHE B 1 427 ? -6.57 -39.875 -16.688 1 95 427 PHE B N 1
ATOM 8335 C CA . PHE B 1 427 ? -5.441 -38.969 -16.781 1 95 427 PHE B CA 1
ATOM 8336 C C . PHE B 1 427 ? -5.348 -38.094 -15.516 1 95 427 PHE B C 1
ATOM 8338 O O . PHE B 1 427 ? -4.27 -37.969 -14.922 1 95 427 PHE B O 1
ATOM 8345 N N . ARG B 1 428 ? -6.406 -37.562 -15.102 1 92.69 428 ARG B N 1
ATOM 8346 C CA . ARG B 1 428 ? -6.473 -36.688 -13.93 1 92.69 428 ARG B CA 1
ATOM 8347 C C . ARG B 1 428 ? -6.078 -37.469 -12.664 1 92.69 428 ARG B C 1
ATOM 8349 O O . ARG B 1 428 ? -5.289 -36.969 -11.859 1 92.69 428 ARG B O 1
ATOM 8356 N N . ASP B 1 429 ? -6.512 -38.656 -12.594 1 93.5 429 ASP B N 1
ATOM 8357 C CA . ASP B 1 429 ? -6.383 -39.375 -11.336 1 93.5 429 ASP B CA 1
ATOM 8358 C C . ASP B 1 429 ? -5.09 -40.188 -11.297 1 93.5 429 ASP B C 1
ATOM 8360 O O . ASP B 1 429 ? -4.492 -40.344 -10.227 1 93.5 429 ASP B O 1
ATOM 8364 N N . ASP B 1 430 ? -4.676 -40.594 -12.469 1 95.06 430 ASP B N 1
ATOM 8365 C CA . ASP B 1 430 ? -3.598 -41.562 -12.445 1 95.06 430 ASP B CA 1
ATOM 8366 C C . ASP B 1 430 ? -2.332 -41 -13.094 1 95.06 430 ASP B C 1
ATOM 8368 O O . ASP B 1 430 ? -1.234 -41.531 -12.867 1 95.06 430 ASP B O 1
ATOM 8372 N N . VAL B 1 431 ? -2.449 -40.031 -13.883 1 95.69 431 VAL B N 1
ATOM 8373 C CA . VAL B 1 431 ? -1.279 -39.531 -14.602 1 95.69 431 VAL B CA 1
ATOM 8374 C C . VAL B 1 431 ? -0.81 -38.219 -13.969 1 95.69 431 VAL B C 1
ATOM 8376 O O . VAL B 1 431 ? 0.393 -38 -13.82 1 95.69 431 VAL B O 1
ATOM 8379 N N . MET B 1 432 ? -1.672 -37.344 -13.484 1 95.38 432 MET B N 1
ATOM 8380 C CA . MET B 1 432 ? -1.35 -36.031 -12.938 1 95.38 432 MET B CA 1
ATOM 8381 C C . MET B 1 432 ? -0.429 -36.156 -11.727 1 95.38 432 MET B C 1
ATOM 8383 O O . MET B 1 432 ? 0.359 -35.25 -11.445 1 95.38 432 MET B O 1
ATOM 8387 N N . PRO B 1 433 ? -0.509 -37.25 -11.047 1 95.56 433 PRO B N 1
ATOM 8388 C CA . PRO B 1 433 ? 0.427 -37.406 -9.938 1 95.56 433 PRO B CA 1
ATOM 8389 C C . PRO B 1 433 ? 1.888 -37.344 -10.383 1 95.56 433 PRO B C 1
ATOM 8391 O O . PRO B 1 433 ? 2.756 -36.969 -9.594 1 95.56 433 PRO B O 1
ATOM 8394 N N . LEU B 1 434 ? 2.166 -37.719 -11.641 1 96.38 434 LEU B N 1
ATOM 8395 C CA . LEU B 1 434 ? 3.512 -37.594 -12.18 1 96.38 434 LEU B CA 1
ATOM 8396 C C . LEU B 1 434 ? 3.932 -36.125 -12.211 1 96.38 434 LEU B C 1
ATOM 8398 O O . LEU B 1 434 ?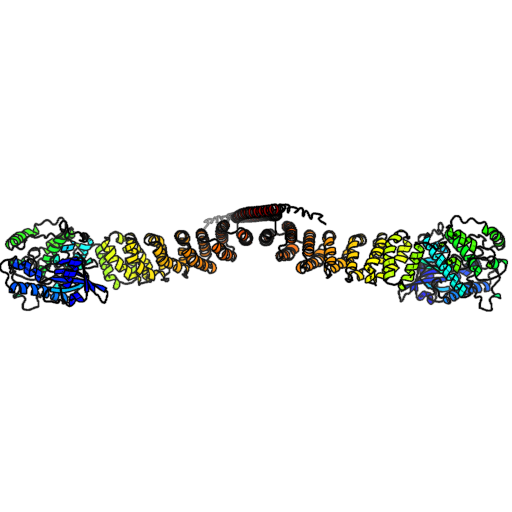 5.035 -35.781 -11.781 1 96.38 434 LEU B O 1
ATOM 8402 N N . VAL B 1 435 ? 3.018 -35.312 -12.656 1 96.81 435 VAL B N 1
ATOM 8403 C CA . VAL B 1 435 ? 3.277 -33.875 -12.758 1 96.81 435 VAL B CA 1
ATOM 8404 C C . VAL B 1 435 ? 3.443 -33.281 -11.359 1 96.81 435 VAL B C 1
ATOM 8406 O O . VAL B 1 435 ? 4.355 -32.5 -11.125 1 96.81 435 VAL B O 1
ATOM 8409 N N . TYR B 1 436 ? 2.594 -33.688 -10.453 1 96.81 436 TYR B N 1
ATOM 8410 C CA . TYR B 1 436 ? 2.672 -33.188 -9.078 1 96.81 436 TYR B CA 1
ATOM 8411 C C . TYR B 1 436 ? 3.994 -33.594 -8.438 1 96.81 436 TYR B C 1
ATOM 8413 O O . TYR B 1 436 ? 4.648 -32.781 -7.781 1 96.81 436 TYR B O 1
ATOM 8421 N N . ALA B 1 437 ? 4.359 -34.812 -8.688 1 96.25 437 ALA B N 1
ATOM 8422 C CA . ALA B 1 437 ? 5.629 -35.281 -8.156 1 96.25 437 ALA B CA 1
ATOM 8423 C C . ALA B 1 437 ? 6.805 -34.5 -8.734 1 96.25 437 ALA B C 1
ATOM 8425 O O . ALA B 1 437 ? 7.785 -34.25 -8.031 1 96.25 437 ALA B O 1
ATOM 8426 N N . ALA B 1 438 ? 6.707 -34.25 -9.961 1 97.25 438 ALA B N 1
ATOM 8427 C CA . ALA B 1 438 ? 7.762 -33.5 -10.633 1 97.25 438 ALA B CA 1
ATOM 8428 C C . ALA B 1 438 ? 7.895 -32.094 -10.047 1 97.25 438 ALA B C 1
ATOM 8430 O O . ALA B 1 438 ? 9.008 -31.562 -9.891 1 97.25 438 ALA B O 1
ATOM 8431 N N . LEU B 1 439 ? 6.816 -31.422 -9.695 1 96.94 439 LEU B N 1
ATOM 8432 C CA . LEU B 1 439 ? 6.816 -30.094 -9.094 1 96.94 439 LEU B CA 1
ATOM 8433 C C . LEU B 1 439 ? 7.426 -30.125 -7.699 1 96.94 439 LEU B C 1
ATOM 8435 O O . LEU B 1 439 ? 7.992 -29.125 -7.246 1 96.94 439 LEU B O 1
ATOM 8439 N N . GLU B 1 440 ? 7.332 -31.234 -7.074 1 95.56 440 GLU B N 1
ATOM 8440 C CA . GLU B 1 440 ? 7.832 -31.375 -5.711 1 95.56 440 GLU B CA 1
ATOM 8441 C C . GLU B 1 440 ? 9.258 -31.922 -5.699 1 95.56 440 GLU B C 1
ATOM 8443 O O . GLU B 1 440 ? 9.844 -32.125 -4.633 1 95.56 440 GLU B O 1
ATOM 8448 N N . ALA B 1 441 ? 9.742 -32.219 -6.898 1 94.19 441 ALA B N 1
ATOM 8449 C CA . ALA B 1 441 ? 11.094 -32.781 -7.012 1 94.19 441 ALA B CA 1
ATOM 8450 C C . ALA B 1 441 ? 12.141 -31.734 -6.613 1 94.19 441 ALA B C 1
ATOM 8452 O O . ALA B 1 441 ? 11.977 -30.547 -6.875 1 94.19 441 ALA B O 1
ATOM 8453 N N . PRO B 1 442 ? 13.211 -32.094 -5.977 1 91.62 442 PRO B N 1
ATOM 8454 C CA . PRO B 1 442 ? 14.258 -31.156 -5.555 1 91.62 442 PRO B CA 1
ATOM 8455 C C . PRO B 1 442 ? 15.062 -30.594 -6.727 1 91.62 442 PRO B C 1
ATOM 8457 O O . PRO B 1 442 ? 15.57 -29.484 -6.652 1 91.62 442 PRO B O 1
ATOM 8460 N N . ALA B 1 443 ? 15.203 -31.422 -7.754 1 93.56 443 ALA B N 1
ATOM 8461 C CA . ALA B 1 443 ? 15.992 -30.984 -8.906 1 93.56 443 ALA B CA 1
ATOM 8462 C C . ALA B 1 443 ? 15.266 -29.906 -9.695 1 93.56 443 ALA B C 1
ATOM 8464 O O . ALA B 1 443 ? 14.18 -30.125 -10.227 1 93.56 443 ALA B O 1
ATOM 8465 N N . ALA B 1 444 ? 15.875 -28.812 -9.922 1 93.88 444 ALA B N 1
ATOM 8466 C CA . ALA B 1 444 ? 15.281 -27.656 -10.586 1 93.88 444 ALA B CA 1
ATOM 8467 C C . ALA B 1 444 ? 14.945 -27.969 -12.039 1 93.88 444 ALA B C 1
ATOM 8469 O O . ALA B 1 444 ? 13.961 -27.469 -12.578 1 93.88 444 ALA B O 1
ATOM 8470 N N . ILE B 1 445 ? 15.75 -28.75 -12.586 1 94.88 445 ILE B N 1
ATOM 8471 C CA . ILE B 1 445 ? 15.562 -29.078 -14 1 94.88 445 ILE B CA 1
ATOM 8472 C C . ILE B 1 445 ? 14.25 -29.828 -14.188 1 94.88 445 ILE B C 1
ATOM 8474 O O . ILE B 1 445 ? 13.57 -29.641 -15.203 1 94.88 445 ILE B O 1
ATOM 8478 N N . VAL B 1 446 ? 13.898 -30.703 -13.273 1 96.38 446 VAL B N 1
ATOM 8479 C CA . VAL B 1 446 ? 12.648 -31.453 -13.32 1 96.38 446 VAL B CA 1
ATOM 8480 C C . VAL B 1 446 ? 11.461 -30.516 -13.117 1 96.38 446 VAL B C 1
ATOM 8482 O O . VAL B 1 446 ? 10.477 -30.578 -13.859 1 96.38 446 VAL B O 1
ATOM 8485 N N . GLN B 1 447 ? 11.617 -29.594 -12.188 1 96.56 447 GLN B N 1
ATOM 8486 C CA . GLN B 1 447 ? 10.57 -28.609 -11.938 1 96.56 447 GLN B CA 1
ATOM 8487 C C . GLN B 1 447 ? 10.305 -27.75 -13.172 1 96.56 447 GLN B C 1
ATOM 8489 O O . GLN B 1 447 ? 9.148 -27.547 -13.547 1 96.56 447 GLN B O 1
ATOM 8494 N N . GLU B 1 448 ? 11.297 -27.312 -13.734 1 95.69 448 GLU B N 1
ATOM 8495 C CA . GLU B 1 448 ? 11.18 -26.453 -14.906 1 95.69 448 GLU B CA 1
ATOM 8496 C C . GLU B 1 448 ? 10.492 -27.172 -16.062 1 95.69 448 GLU B C 1
ATOM 8498 O O . GLU B 1 448 ? 9.68 -26.578 -16.766 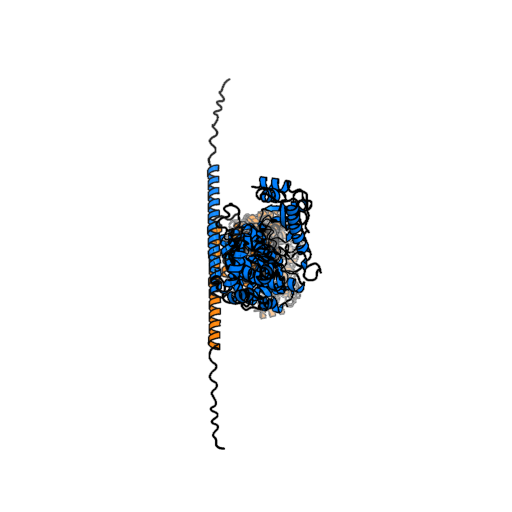1 95.69 448 GLU B O 1
ATOM 8503 N N . LYS B 1 449 ? 10.93 -28.391 -16.281 1 95.88 449 LYS B N 1
ATOM 8504 C CA . LYS B 1 449 ? 10.297 -29.172 -17.328 1 95.88 449 LYS B CA 1
ATOM 8505 C C . LYS B 1 449 ? 8.797 -29.297 -17.094 1 95.88 449 LYS B C 1
ATOM 8507 O O . LYS B 1 449 ? 7.996 -29.141 -18.016 1 95.88 449 LYS B O 1
ATOM 8512 N N . ALA B 1 450 ? 8.445 -29.625 -15.883 1 97.06 450 ALA B N 1
ATOM 8513 C CA . ALA B 1 450 ? 7.039 -29.75 -15.516 1 97.06 450 ALA B CA 1
ATOM 8514 C C . ALA B 1 450 ? 6.293 -28.438 -15.727 1 97.06 450 ALA B C 1
ATOM 8516 O O . ALA B 1 450 ? 5.203 -28.422 -16.297 1 97.06 450 ALA B O 1
ATOM 8517 N N . LEU B 1 451 ? 6.875 -27.391 -15.336 1 97.44 451 LEU B N 1
ATOM 8518 C CA . LEU B 1 451 ? 6.254 -26.078 -15.414 1 97.44 451 LEU B CA 1
ATOM 8519 C C . LEU B 1 451 ? 6.035 -25.656 -16.859 1 97.44 451 LEU B C 1
ATOM 8521 O O . LEU B 1 451 ? 5.059 -24.969 -17.172 1 97.44 451 LEU B O 1
ATOM 8525 N N . ARG B 1 452 ? 6.852 -26.016 -17.688 1 95.88 452 ARG B N 1
ATOM 8526 C CA . ARG B 1 452 ? 6.742 -25.656 -19.094 1 95.88 452 ARG B CA 1
ATOM 8527 C C . ARG B 1 452 ? 5.562 -26.359 -19.75 1 95.88 452 ARG B C 1
ATOM 8529 O O . ARG B 1 452 ? 4.996 -25.859 -20.719 1 95.88 452 ARG B O 1
ATOM 8536 N N . ILE B 1 453 ? 5.18 -27.422 -19.234 1 94.94 453 ILE B N 1
ATOM 8537 C CA . ILE B 1 453 ? 4.121 -28.234 -19.844 1 94.94 453 ILE B CA 1
ATOM 8538 C C . ILE B 1 453 ? 2.771 -27.844 -19.25 1 94.94 453 ILE B C 1
ATOM 8540 O O . ILE B 1 453 ? 1.729 -28.031 -19.891 1 94.94 453 ILE B O 1
ATOM 8544 N N . ILE B 1 454 ? 2.74 -27.281 -18.141 1 95 454 ILE B N 1
ATOM 8545 C CA . ILE B 1 454 ? 1.553 -27.031 -17.328 1 95 454 ILE B CA 1
ATOM 8546 C C . ILE B 1 454 ? 0.614 -26.078 -18.062 1 95 454 ILE B C 1
ATOM 8548 O O . ILE B 1 454 ? -0.603 -26.266 -18.062 1 95 454 ILE B O 1
ATOM 8552 N N . PRO B 1 455 ? 1.057 -25.016 -18.719 1 94.5 455 PRO B N 1
ATOM 8553 C CA . PRO B 1 455 ? 0.137 -24.094 -19.375 1 94.5 455 PRO B CA 1
ATOM 8554 C C . PRO B 1 455 ? -0.774 -24.781 -20.391 1 94.5 455 PRO B C 1
ATOM 8556 O O . PRO B 1 455 ? -1.97 -24.484 -20.453 1 94.5 455 PRO B O 1
ATOM 8559 N N . SER B 1 456 ? -0.259 -25.703 -21.078 1 90.81 456 SER B N 1
ATOM 8560 C CA . SER B 1 456 ? -1.066 -26.453 -22.047 1 90.81 456 SER B CA 1
ATOM 8561 C C . SER B 1 456 ? -1.975 -27.453 -21.344 1 90.81 456 SER B C 1
ATOM 8563 O O . SER B 1 456 ? -3.096 -27.703 -21.797 1 90.81 456 SER B O 1
ATOM 8565 N N . LEU B 1 457 ? -1.518 -28.031 -20.297 1 90.81 457 LEU B N 1
ATOM 8566 C CA . LEU B 1 457 ? -2.256 -29.031 -19.531 1 90.81 457 LEU B CA 1
ATOM 8567 C C . LEU B 1 457 ? -3.426 -28.391 -18.797 1 90.81 457 LEU B C 1
ATOM 8569 O O . LEU B 1 457 ? -4.488 -29.016 -18.656 1 90.81 457 LEU B O 1
ATOM 8573 N N . ALA B 1 458 ? -3.262 -27.219 -18.297 1 88 458 ALA B N 1
ATOM 8574 C CA . ALA B 1 458 ? -4.238 -26.531 -17.453 1 88 458 ALA B CA 1
ATOM 8575 C C . ALA B 1 458 ? -5.566 -26.359 -18.188 1 88 458 ALA B C 1
ATOM 8577 O O . ALA B 1 458 ? -6.637 -26.469 -17.578 1 88 458 ALA B O 1
ATOM 8578 N N . GLU B 1 459 ? -5.492 -26.234 -19.438 1 81.69 459 GLU B N 1
ATOM 8579 C CA . GLU B 1 459 ? -6.695 -26.016 -20.234 1 81.69 459 GLU B CA 1
ATOM 8580 C C . GLU B 1 459 ? -7.527 -27.297 -20.328 1 81.69 459 GLU B C 1
ATOM 8582 O O . GLU B 1 459 ? -8.742 -27.234 -20.547 1 81.69 459 GLU B O 1
ATOM 8587 N N . SER B 1 460 ? -6.863 -28.391 -20.156 1 82.69 460 SER B N 1
ATOM 8588 C CA . SER B 1 460 ? -7.543 -29.672 -20.312 1 82.69 460 SER B CA 1
ATOM 8589 C C . SER B 1 460 ? -8.016 -30.203 -18.953 1 82.69 460 SER B C 1
ATOM 8591 O O . SER B 1 460 ? -8.766 -31.188 -18.906 1 82.69 460 SER B O 1
ATOM 8593 N N . LEU B 1 461 ? -7.617 -29.609 -17.922 1 89.19 461 L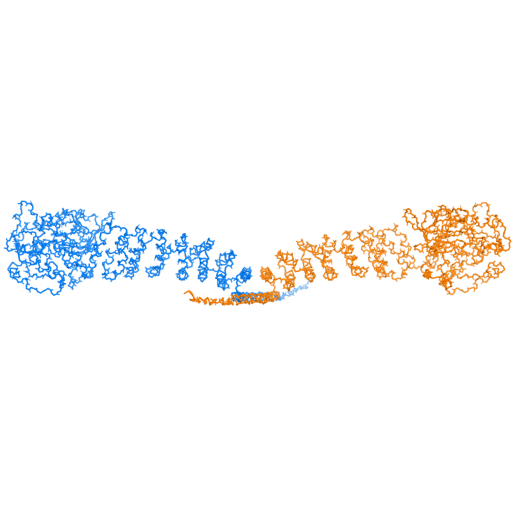EU B N 1
ATOM 8594 C CA . LEU B 1 461 ? -7.98 -30.047 -16.578 1 89.19 461 LEU B CA 1
ATOM 8595 C C . LEU B 1 461 ? -9.242 -29.344 -16.094 1 89.19 461 LEU B C 1
ATOM 8597 O O . LEU B 1 461 ? -9.594 -28.266 -16.609 1 89.19 461 LEU B O 1
ATOM 8601 N N . ASP B 1 462 ? -9.969 -29.938 -15.188 1 89.25 462 ASP B N 1
ATOM 8602 C CA . ASP B 1 462 ? -11.164 -29.312 -14.633 1 89.25 462 ASP B CA 1
ATOM 8603 C C . ASP B 1 462 ? -10.797 -28.312 -13.539 1 89.25 462 ASP B C 1
ATOM 8605 O O . ASP B 1 462 ? -9.664 -28.297 -13.062 1 89.25 462 ASP B O 1
ATOM 8609 N N . TYR B 1 463 ? -11.711 -27.547 -13.195 1 92 463 TYR B N 1
ATOM 8610 C CA . TYR B 1 463 ? -11.57 -26.453 -12.234 1 92 463 TYR B CA 1
ATOM 8611 C C . TYR B 1 463 ? -11.062 -26.984 -10.891 1 92 463 TYR B C 1
ATOM 8613 O O . TYR B 1 463 ? -10.148 -26.406 -10.297 1 92 463 TYR B O 1
ATOM 8621 N N . THR B 1 464 ? -11.578 -28.047 -10.461 1 92.81 464 THR B N 1
ATOM 8622 C CA . THR B 1 464 ? -11.266 -28.578 -9.141 1 92.81 464 THR B CA 1
ATOM 8623 C C . THR B 1 464 ? -9.812 -29.062 -9.086 1 92.81 464 THR B C 1
ATOM 8625 O O . THR B 1 464 ? -9.102 -28.797 -8.109 1 92.81 464 THR B O 1
ATOM 8628 N N . ALA B 1 465 ? -9.344 -29.75 -10.148 1 92.94 465 ALA B N 1
ATOM 8629 C CA . ALA B 1 465 ? -7.973 -30.234 -10.219 1 92.94 465 ALA B CA 1
ATOM 8630 C C . ALA B 1 465 ? -6.977 -29.078 -10.227 1 92.94 465 ALA B C 1
ATOM 8632 O O . ALA B 1 465 ? -5.945 -29.141 -9.555 1 92.94 465 ALA B O 1
ATOM 8633 N N . VAL B 1 466 ? -7.367 -28.062 -10.938 1 95.25 466 VAL B N 1
ATOM 8634 C CA . VAL B 1 466 ? -6.48 -26.906 -11.039 1 95.25 466 VAL B CA 1
ATOM 8635 C C . VAL B 1 466 ? -6.449 -26.156 -9.711 1 95.25 466 VAL B C 1
ATOM 8637 O O . VAL B 1 466 ? -5.375 -25.844 -9.188 1 95.25 466 VAL B O 1
ATOM 8640 N N . LYS B 1 467 ? -7.539 -25.859 -9.094 1 95.56 467 LYS B N 1
ATOM 8641 C CA . LYS B 1 467 ? -7.656 -25.047 -7.891 1 95.56 467 LYS B CA 1
ATOM 8642 C C . LYS B 1 467 ? -7.105 -25.781 -6.676 1 95.56 467 LYS B C 1
ATOM 8644 O O . LYS B 1 467 ? -6.379 -25.203 -5.863 1 95.56 467 LYS B O 1
ATOM 8649 N N . SER B 1 468 ? -7.359 -27.016 -6.578 1 94.56 468 SER B N 1
ATOM 8650 C CA . SER B 1 468 ? -7.105 -27.734 -5.328 1 94.56 468 SER B CA 1
ATOM 8651 C C . SER B 1 468 ? -5.777 -28.484 -5.375 1 94.56 468 SER B C 1
ATOM 8653 O O . SER B 1 468 ? -5.199 -28.797 -4.332 1 94.56 468 SER B O 1
ATOM 8655 N N . SER B 1 469 ? -5.324 -28.797 -6.539 1 94.5 469 SER B N 1
ATOM 8656 C CA . SER B 1 469 ? -4.129 -29.641 -6.609 1 94.5 469 SER B CA 1
ATOM 8657 C C . SER B 1 469 ? -2.998 -28.922 -7.344 1 94.5 469 SER B C 1
ATOM 8659 O O . SER B 1 469 ? -1.919 -28.719 -6.785 1 94.5 469 SER B O 1
ATOM 8661 N N . LEU B 1 470 ? -3.256 -28.516 -8.5 1 95.94 470 LEU B N 1
ATOM 8662 C CA . LEU B 1 470 ? -2.199 -27.953 -9.352 1 95.94 470 LEU B CA 1
ATOM 8663 C C . LEU B 1 470 ? -1.735 -26.609 -8.828 1 95.94 470 LEU B C 1
ATOM 8665 O O . LEU B 1 470 ? -0.542 -26.406 -8.602 1 95.94 470 LEU B O 1
ATOM 8669 N N . PHE B 1 471 ? -2.643 -25.641 -8.523 1 97.25 471 PHE B N 1
ATOM 8670 C CA . PHE B 1 471 ? -2.346 -24.266 -8.148 1 97.25 471 PHE B CA 1
ATOM 8671 C C . PHE B 1 471 ? -1.515 -24.219 -6.871 1 97.25 471 PHE B C 1
ATOM 8673 O O . PHE B 1 471 ? -0.459 -23.578 -6.832 1 97.25 471 PHE B O 1
ATOM 8680 N N . PRO B 1 472 ? -1.876 -24.875 -5.852 1 97.19 472 PRO B N 1
ATOM 8681 C CA . PRO B 1 472 ? -1.104 -24.828 -4.605 1 97.19 472 PRO B CA 1
ATOM 8682 C C . PRO B 1 472 ? 0.331 -25.312 -4.781 1 97.19 472 PRO B C 1
ATOM 8684 O O . PRO B 1 472 ? 1.247 -24.812 -4.133 1 97.19 472 PRO B O 1
ATOM 8687 N N . ARG B 1 473 ? 0.528 -26.297 -5.609 1 97 473 ARG B N 1
ATOM 8688 C CA . ARG B 1 473 ? 1.864 -26.859 -5.816 1 97 473 ARG B CA 1
ATOM 8689 C C . ARG B 1 473 ? 2.744 -25.875 -6.59 1 97 473 ARG B C 1
ATOM 8691 O O . ARG B 1 473 ? 3.922 -25.703 -6.266 1 97 473 ARG B O 1
ATOM 8698 N N . VAL B 1 474 ? 2.129 -25.312 -7.59 1 97.75 474 VAL B N 1
ATOM 8699 C CA . VAL B 1 474 ? 2.871 -24.297 -8.32 1 97.75 474 VAL B CA 1
ATOM 8700 C C . VAL B 1 474 ? 3.178 -23.125 -7.402 1 97.75 474 VAL B C 1
ATOM 8702 O O . VAL B 1 474 ? 4.266 -22.547 -7.461 1 97.75 474 VAL B O 1
ATOM 8705 N N . GLN B 1 475 ? 2.238 -22.703 -6.566 1 97.56 475 GLN B N 1
ATOM 8706 C CA . GLN B 1 475 ? 2.428 -21.641 -5.578 1 97.56 475 GLN B CA 1
ATOM 8707 C C . GLN B 1 475 ? 3.615 -21.953 -4.668 1 97.56 475 GLN B C 1
ATOM 8709 O O . GLN B 1 475 ? 4.43 -21.062 -4.387 1 97.56 475 GLN B O 1
ATOM 8714 N N . THR B 1 476 ? 3.666 -23.172 -4.246 1 97.31 476 THR B N 1
ATOM 8715 C CA . THR B 1 476 ? 4.746 -23.594 -3.357 1 97.31 476 THR B CA 1
ATOM 8716 C C . THR B 1 476 ? 6.102 -23.438 -4.047 1 97.31 476 THR B C 1
ATOM 8718 O O . THR B 1 476 ? 7.059 -22.938 -3.445 1 97.31 476 THR B O 1
ATOM 8721 N N . VAL B 1 477 ? 6.199 -23.906 -5.285 1 97.25 477 VAL B N 1
ATOM 8722 C CA . VAL B 1 477 ? 7.43 -23.766 -6.055 1 97.25 477 VAL B CA 1
ATOM 8723 C C . VAL B 1 477 ? 7.793 -22.281 -6.195 1 97.25 477 VAL B C 1
ATOM 8725 O O . VAL B 1 477 ? 8.953 -21.906 -6.023 1 97.25 477 VAL B O 1
ATOM 8728 N N . PHE B 1 478 ? 6.836 -21.406 -6.418 1 97.44 478 PHE B N 1
ATOM 8729 C CA . PHE B 1 478 ? 7.023 -19.984 -6.617 1 97.44 478 PHE B CA 1
ATOM 8730 C C . PHE B 1 478 ? 7.609 -19.328 -5.367 1 97.44 478 PHE B C 1
ATOM 8732 O O . PHE B 1 478 ? 8.523 -18.516 -5.457 1 97.44 478 PHE B O 1
ATOM 8739 N N . VAL B 1 479 ? 7.133 -19.672 -4.266 1 96.44 479 VAL B N 1
ATOM 8740 C CA . VAL B 1 479 ? 7.523 -19.047 -3.002 1 96.44 479 VAL B CA 1
ATOM 8741 C C . VAL B 1 479 ? 8.898 -19.562 -2.584 1 96.44 479 VAL B C 1
ATOM 8743 O O . VAL B 1 479 ? 9.711 -18.797 -2.059 1 96.44 479 VAL B O 1
ATOM 8746 N N . GLN B 1 480 ? 9.227 -20.797 -2.92 1 94.62 480 GLN B N 1
ATOM 8747 C CA . GLN B 1 480 ? 10.422 -21.422 -2.369 1 94.62 480 GLN B CA 1
ATOM 8748 C C . GLN B 1 480 ? 11.609 -21.281 -3.312 1 94.62 480 GLN B C 1
ATOM 8750 O O . GLN B 1 480 ? 12.758 -21.297 -2.875 1 94.62 480 GLN B O 1
ATOM 8755 N N . THR B 1 481 ? 11.359 -21.125 -4.523 1 94.31 481 THR B N 1
ATOM 8756 C CA . THR B 1 481 ? 12.453 -21.172 -5.488 1 94.31 481 THR B CA 1
ATOM 8757 C C . THR B 1 481 ? 13.297 -19.906 -5.402 1 94.31 481 THR B C 1
ATOM 8759 O O . THR B 1 481 ? 12.781 -18.828 -5.129 1 94.31 481 THR B O 1
ATOM 8762 N N . THR B 1 482 ? 14.539 -20.062 -5.609 1 92.56 482 THR B N 1
ATOM 8763 C CA . THR B 1 482 ? 15.477 -18.938 -5.684 1 92.56 482 THR B CA 1
ATOM 8764 C C . THR B 1 482 ? 16.016 -18.781 -7.102 1 92.56 482 THR B C 1
ATOM 8766 O O . THR B 1 482 ? 16.781 -17.844 -7.383 1 92.56 482 THR B O 1
ATOM 8769 N N . ILE B 1 483 ? 15.617 -19.719 -7.914 1 94.56 483 ILE B N 1
ATOM 8770 C CA . ILE B 1 483 ? 16.078 -19.703 -9.297 1 94.56 483 ILE B CA 1
ATOM 8771 C C . ILE B 1 483 ? 15.156 -18.844 -10.148 1 94.56 483 ILE B C 1
ATOM 8773 O O . ILE B 1 483 ? 13.953 -19.094 -10.227 1 94.56 483 ILE B O 1
ATOM 8777 N N . LEU B 1 484 ? 15.695 -17.891 -10.906 1 95 484 LEU B N 1
ATOM 8778 C CA . LEU B 1 484 ? 14.945 -16.891 -11.641 1 95 484 LEU B CA 1
ATOM 8779 C C . LEU B 1 484 ? 14.133 -17.531 -12.766 1 95 484 LEU B C 1
ATOM 8781 O O . LEU B 1 484 ? 12.961 -17.188 -12.961 1 95 484 LEU B O 1
ATOM 8785 N N . SER B 1 485 ? 14.734 -18.406 -13.445 1 95.19 485 SER B N 1
ATOM 8786 C CA . SER B 1 485 ? 14.047 -19.047 -14.57 1 95.19 485 SER B CA 1
ATOM 8787 C C . SER B 1 485 ? 12.828 -19.828 -14.094 1 95.19 485 SER B C 1
ATOM 8789 O O . SER B 1 485 ? 11.789 -19.812 -14.758 1 95.19 485 SER B O 1
ATOM 8791 N N . VAL B 1 486 ? 12.961 -20.516 -12.984 1 96.19 486 VAL B N 1
ATOM 8792 C CA . VAL B 1 486 ? 11.852 -21.266 -12.406 1 96.19 486 VAL B CA 1
ATOM 8793 C C . VAL B 1 486 ? 10.75 -20.312 -11.969 1 96.19 486 VAL B C 1
ATOM 8795 O O . VAL B 1 486 ? 9.562 -20.594 -12.172 1 96.19 486 VAL B O 1
ATOM 8798 N N . LYS B 1 487 ? 11.148 -19.25 -11.445 1 96.62 487 LYS B N 1
ATOM 8799 C CA . LYS B 1 487 ? 10.18 -18.25 -11.008 1 96.62 487 LYS B CA 1
ATOM 8800 C C . LYS B 1 487 ? 9.375 -17.719 -12.188 1 96.62 487 LYS B C 1
ATOM 8802 O O . LYS B 1 487 ? 8.148 -17.594 -12.102 1 96.62 487 LYS B O 1
ATOM 8807 N N . VAL B 1 488 ? 10.039 -17.391 -13.234 1 97.5 488 VAL B N 1
ATOM 8808 C CA . VAL B 1 488 ? 9.375 -16.891 -14.43 1 97.5 488 VAL B CA 1
ATOM 8809 C C . VAL B 1 488 ? 8.414 -17.953 -14.961 1 97.5 488 VAL B C 1
ATOM 8811 O O . VAL B 1 488 ? 7.277 -17.641 -15.336 1 97.5 488 VAL B O 1
ATOM 8814 N N . SER B 1 489 ? 8.828 -19.172 -14.945 1 97.5 489 SER B N 1
ATOM 8815 C CA . SER B 1 489 ? 7.992 -20.266 -15.445 1 97.5 489 SER B CA 1
ATOM 8816 C C . SER B 1 489 ? 6.73 -20.422 -14.594 1 97.5 489 SER B C 1
ATOM 8818 O O . SER B 1 489 ? 5.66 -20.719 -15.125 1 97.5 489 SER B O 1
ATOM 8820 N N . THR B 1 490 ? 6.891 -20.266 -13.305 1 98 490 THR B N 1
ATOM 8821 C CA . THR B 1 490 ? 5.727 -20.359 -12.43 1 98 490 THR B CA 1
ATOM 8822 C C . THR B 1 490 ? 4.723 -19.25 -12.758 1 98 490 THR B C 1
ATOM 8824 O O . THR B 1 490 ? 3.512 -19.484 -12.742 1 98 490 THR B O 1
ATOM 8827 N N . LEU B 1 491 ? 5.207 -18.109 -13.047 1 98.12 491 LEU B N 1
ATOM 8828 C CA . LEU B 1 491 ? 4.34 -16.984 -13.391 1 98.12 491 LEU B CA 1
ATOM 8829 C C . LEU B 1 491 ? 3.598 -17.25 -14.695 1 98.12 491 LEU B C 1
ATOM 8831 O O . LEU B 1 491 ? 2.416 -16.938 -14.828 1 98.12 491 LEU B O 1
ATOM 8835 N N . ILE B 1 492 ? 4.285 -17.781 -15.609 1 97.69 492 ILE B N 1
ATOM 8836 C CA . ILE B 1 492 ? 3.652 -18.172 -16.875 1 97.69 492 ILE B CA 1
ATOM 8837 C C . ILE B 1 492 ? 2.539 -19.172 -16.609 1 97.69 492 ILE B C 1
ATOM 8839 O O . ILE B 1 492 ? 1.472 -19.109 -17.219 1 97.69 492 ILE B O 1
ATOM 8843 N N . CYS B 1 493 ? 2.785 -20.078 -15.68 1 97.44 493 CYS B N 1
ATOM 8844 C CA . CYS B 1 493 ? 1.779 -21.062 -15.289 1 97.44 493 CYS B CA 1
ATOM 8845 C C . CYS B 1 493 ? 0.571 -20.391 -14.656 1 97.44 493 CYS B C 1
ATOM 8847 O O . CYS B 1 493 ? -0.572 -20.688 -15 1 97.44 493 CYS B O 1
ATOM 8849 N N . PHE B 1 494 ? 0.828 -19.469 -13.758 1 97.56 494 PHE B N 1
ATOM 8850 C CA . PHE B 1 494 ? -0.267 -18.734 -13.141 1 97.56 494 PHE B CA 1
ATOM 8851 C C . PHE B 1 494 ? -1.119 -18.031 -14.195 1 97.56 494 PHE B C 1
ATOM 8853 O O . PHE B 1 494 ? -2.35 -18.078 -14.133 1 97.56 494 PHE B O 1
ATOM 8860 N N . HIS B 1 495 ? -0.441 -17.375 -15.117 1 97.25 495 HIS B N 1
ATOM 8861 C CA . HIS B 1 495 ? -1.12 -16.672 -16.203 1 97.25 495 HIS B CA 1
ATOM 8862 C C . HIS B 1 495 ? -2.096 -17.594 -16.922 1 97.25 495 HIS B C 1
ATOM 8864 O O . HIS B 1 495 ? -3.242 -17.219 -17.188 1 97.25 495 HIS B O 1
ATOM 8870 N N . SER B 1 496 ? -1.67 -18.797 -17.203 1 95.62 496 SER B N 1
ATOM 8871 C CA . SER B 1 496 ? -2.496 -19.75 -17.938 1 95.62 496 SER B CA 1
ATOM 8872 C C . SER B 1 496 ? -3.646 -20.25 -17.078 1 95.62 496 SER B C 1
ATOM 8874 O O . SER B 1 496 ? -4.715 -20.594 -17.594 1 95.62 496 SER B O 1
ATOM 8876 N N . MET B 1 497 ? -3.465 -20.344 -15.82 1 96.06 497 MET B N 1
ATOM 8877 C CA . MET B 1 497 ? -4.453 -20.906 -14.906 1 96.06 497 MET B CA 1
ATOM 8878 C C . MET B 1 497 ? -5.578 -19.922 -14.641 1 96.06 497 MET B C 1
ATOM 8880 O O . MET B 1 497 ? -6.652 -20.297 -14.18 1 96.06 497 MET B O 1
ATOM 8884 N N . ILE B 1 498 ? -5.387 -18.625 -14.859 1 95.5 498 ILE B N 1
ATOM 8885 C CA . ILE B 1 498 ? -6.352 -17.562 -14.562 1 95.5 498 ILE B CA 1
ATOM 8886 C C . ILE B 1 498 ? -7.645 -17.812 -15.336 1 95.5 498 ILE B C 1
ATOM 8888 O O . ILE B 1 498 ? -8.734 -17.562 -14.828 1 95.5 498 ILE B O 1
ATOM 8892 N N . LYS B 1 499 ? -7.523 -18.406 -16.5 1 91.69 499 LYS B N 1
ATOM 8893 C CA . LYS B 1 499 ? -8.688 -18.656 -17.344 1 91.69 499 LYS B CA 1
ATOM 8894 C C . LYS B 1 499 ? -9.57 -19.75 -16.75 1 91.69 499 LYS B C 1
ATOM 8896 O O . LYS B 1 499 ? -10.758 -19.828 -17.047 1 91.69 499 LYS B O 1
ATOM 8901 N N . VAL B 1 500 ? -8.984 -20.562 -15.977 1 93.38 500 VAL B N 1
ATOM 8902 C CA . VAL B 1 500 ? -9.688 -21.719 -15.414 1 93.38 500 VAL B CA 1
ATOM 8903 C C . VAL B 1 500 ? -10.117 -21.422 -13.984 1 93.38 500 VAL B C 1
ATOM 8905 O O . VAL B 1 500 ? -11.172 -21.875 -13.539 1 93.38 500 VAL B O 1
ATOM 8908 N N . LEU B 1 501 ? -9.422 -20.641 -13.227 1 94.81 501 LEU B N 1
ATOM 8909 C CA . LEU B 1 501 ? -9.664 -20.344 -11.82 1 94.81 501 LEU B CA 1
ATOM 8910 C C . LEU B 1 501 ? -10.82 -19.375 -11.656 1 94.81 501 LEU B C 1
ATOM 8912 O O . LEU B 1 501 ? -11.117 -18.594 -12.57 1 94.81 501 LEU B O 1
ATOM 8916 N N . ASP B 1 502 ? -11.484 -19.469 -10.547 1 94.75 502 ASP B N 1
ATOM 8917 C CA . ASP B 1 502 ? -12.562 -18.531 -10.25 1 94.75 502 ASP B CA 1
ATOM 8918 C C . ASP B 1 502 ? -12.016 -17.219 -9.703 1 94.75 502 ASP B C 1
ATOM 8920 O O . ASP B 1 502 ? -10.867 -17.156 -9.25 1 94.75 502 ASP B O 1
ATOM 8924 N N . LYS B 1 503 ? -12.773 -16.203 -9.742 1 95.94 503 LYS B N 1
ATOM 8925 C CA . LYS B 1 503 ? -12.414 -14.852 -9.344 1 95.94 503 LYS B CA 1
ATOM 8926 C C . LYS B 1 503 ? -11.961 -14.812 -7.887 1 95.94 503 LYS B C 1
ATOM 8928 O O . LYS B 1 503 ? -10.992 -14.117 -7.551 1 95.94 503 LYS B O 1
ATOM 8933 N N . PHE B 1 504 ? -12.617 -15.492 -7.047 1 95.69 504 PHE B N 1
ATOM 8934 C CA . PHE B 1 504 ? -12.312 -15.5 -5.621 1 95.69 504 PHE B CA 1
ATOM 8935 C C . PHE B 1 504 ? -10.914 -16.031 -5.371 1 95.69 504 PHE B C 1
ATOM 8937 O O . PHE B 1 504 ? -10.141 -15.43 -4.621 1 95.69 504 PHE B O 1
ATOM 8944 N N . THR B 1 505 ? -10.539 -17.094 -5.973 1 95.69 505 THR B N 1
ATOM 8945 C CA . THR B 1 505 ? -9.227 -17.703 -5.793 1 95.69 505 THR B CA 1
ATOM 8946 C C . THR B 1 505 ? -8.125 -16.781 -6.301 1 95.69 505 THR B C 1
ATOM 8948 O O . THR B 1 505 ? -7.078 -16.641 -5.66 1 95.69 505 THR B O 1
ATOM 8951 N N . VAL B 1 506 ? -8.398 -16.188 -7.434 1 97.19 506 VAL B N 1
ATOM 8952 C CA . VAL B 1 506 ? -7.418 -15.289 -8.031 1 97.19 506 VAL B CA 1
ATOM 8953 C C . VAL B 1 506 ? -7.184 -14.094 -7.109 1 97.19 506 VAL B C 1
ATOM 8955 O O . VAL B 1 506 ? -6.039 -13.734 -6.828 1 97.19 506 VAL B O 1
ATOM 8958 N N . GLN B 1 507 ? -8.18 -13.492 -6.543 1 97.12 507 GLN B N 1
ATOM 8959 C CA . GLN B 1 507 ? -8.094 -12.281 -5.742 1 97.12 507 GLN B CA 1
ATOM 8960 C C . GLN B 1 507 ? -7.559 -12.578 -4.344 1 97.12 507 GLN B C 1
ATOM 8962 O O . GLN B 1 507 ? -6.785 -11.797 -3.789 1 97.12 507 GLN B O 1
ATOM 8967 N N . GLU B 1 508 ? -7.863 -13.695 -3.787 1 96.38 508 GLU B N 1
ATOM 8968 C CA . GLU B 1 508 ? -7.547 -13.977 -2.389 1 96.38 508 GLU B CA 1
ATOM 8969 C C . GLU B 1 508 ? -6.23 -14.734 -2.26 1 96.38 508 GLU B C 1
ATOM 8971 O O . GLU B 1 508 ? -5.57 -14.672 -1.221 1 96.38 508 GLU B O 1
ATOM 8976 N N . LYS B 1 509 ? -5.879 -15.445 -3.301 1 96.25 509 LYS B N 1
ATOM 8977 C CA . LYS B 1 509 ? -4.676 -16.266 -3.184 1 96.25 509 LYS B CA 1
ATOM 8978 C C . LYS B 1 509 ? -3.578 -15.773 -4.121 1 96.25 509 LYS B C 1
ATOM 8980 O O . LYS B 1 509 ? -2.453 -15.523 -3.689 1 96.25 509 LYS B O 1
ATOM 8985 N N . LEU B 1 510 ? -3.916 -15.547 -5.414 1 97.5 510 LEU B N 1
ATOM 8986 C CA . LEU B 1 510 ? -2.906 -15.219 -6.414 1 97.5 510 LEU B CA 1
ATOM 8987 C C . LEU B 1 510 ? -2.404 -13.789 -6.23 1 97.5 510 LEU B C 1
ATOM 8989 O O . LEU B 1 510 ? -1.195 -13.547 -6.25 1 97.5 510 LEU B O 1
ATOM 8993 N N . VAL B 1 511 ? -3.33 -12.82 -6.047 1 97.5 511 VAL B N 1
ATOM 8994 C CA . VAL B 1 511 ? -2.971 -11.406 -5.977 1 97.5 511 VAL B CA 1
ATOM 8995 C C . VAL B 1 511 ? -2.039 -11.164 -4.793 1 97.5 511 VAL B C 1
ATOM 8997 O O . VAL B 1 511 ? -0.969 -10.57 -4.949 1 97.5 511 VAL B O 1
ATOM 9000 N N . PRO B 1 512 ? -2.332 -11.672 -3.562 1 96.62 512 PRO B N 1
ATOM 9001 C CA . PRO B 1 512 ? -1.41 -11.477 -2.439 1 96.62 512 PRO B CA 1
ATOM 9002 C C . PRO B 1 512 ? -0.055 -12.141 -2.67 1 96.62 512 PRO B C 1
ATOM 9004 O O . PRO B 1 512 ? 0.972 -11.641 -2.211 1 96.62 512 PRO B O 1
ATOM 9007 N N . LEU B 1 513 ? -0.076 -13.242 -3.334 1 96.06 513 LEU B N 1
ATOM 9008 C CA . LEU B 1 513 ? 1.156 -13.953 -3.652 1 96.06 513 LEU B CA 1
ATOM 9009 C C . LEU B 1 513 ? 2.086 -13.086 -4.492 1 96.06 513 LEU B C 1
ATOM 9011 O O . LEU B 1 513 ? 3.293 -13.039 -4.246 1 96.06 513 LEU B O 1
ATOM 9015 N N . LEU B 1 514 ? 1.52 -12.414 -5.48 1 97.12 514 LEU B N 1
ATOM 9016 C CA . LEU B 1 514 ? 2.291 -11.578 -6.391 1 97.12 514 LEU B CA 1
ATOM 9017 C C . LEU B 1 514 ? 2.814 -10.336 -5.68 1 97.12 514 LEU B C 1
ATOM 9019 O O . LEU B 1 514 ? 3.867 -9.805 -6.039 1 97.12 514 LEU B O 1
ATOM 9023 N N . LYS B 1 515 ? 2.092 -9.883 -4.684 1 95.12 515 LYS B N 1
ATOM 9024 C CA . LYS B 1 515 ? 2.463 -8.695 -3.914 1 95.12 515 LYS B CA 1
ATOM 9025 C C . LYS B 1 515 ? 3.76 -8.93 -3.145 1 95.12 515 LYS B C 1
ATOM 9027 O O . LYS B 1 515 ? 4.504 -7.98 -2.875 1 95.12 515 LYS B O 1
ATOM 9032 N N . ASN B 1 516 ? 4.152 -10.109 -2.844 1 94.38 516 ASN B N 1
ATOM 9033 C CA . ASN B 1 516 ? 5.281 -10.445 -1.985 1 94.38 516 ASN B CA 1
ATOM 9034 C C . ASN B 1 516 ? 6.555 -10.68 -2.799 1 94.38 516 ASN B C 1
ATOM 9036 O O . ASN B 1 516 ? 7.582 -11.078 -2.25 1 94.38 516 ASN B O 1
ATOM 9040 N N . ILE B 1 517 ? 6.496 -10.43 -4.086 1 95 517 ILE B N 1
ATOM 9041 C CA . ILE B 1 517 ? 7.68 -10.594 -4.926 1 95 517 ILE B CA 1
ATOM 9042 C C . ILE B 1 517 ? 8.727 -9.547 -4.551 1 95 517 ILE B C 1
ATOM 9044 O O . ILE B 1 517 ? 8.461 -8.344 -4.59 1 95 517 ILE B O 1
ATOM 9048 N N . LYS B 1 518 ? 9.898 -9.961 -4.211 1 91.31 518 LYS B N 1
ATOM 9049 C CA . LYS B 1 518 ? 10.961 -9.07 -3.738 1 91.31 518 LYS B CA 1
ATOM 9050 C C . LYS B 1 518 ? 11.969 -8.781 -4.844 1 91.31 518 LYS B C 1
ATOM 9052 O O . LYS B 1 518 ? 12.602 -7.727 -4.859 1 91.31 518 LYS B O 1
ATOM 9057 N N . THR B 1 519 ? 12.102 -9.773 -5.734 1 92.12 519 THR B N 1
ATOM 9058 C CA . THR B 1 519 ? 13.109 -9.625 -6.777 1 92.12 519 THR B CA 1
ATOM 9059 C C . THR B 1 519 ? 12.742 -8.5 -7.734 1 92.12 519 THR B C 1
ATOM 9061 O O . THR B 1 519 ? 11.57 -8.305 -8.055 1 92.12 519 THR B O 1
ATOM 9064 N N . LYS B 1 520 ? 13.711 -7.766 -8.211 1 93.56 520 LYS B N 1
ATOM 9065 C CA . LYS B 1 520 ? 13.508 -6.645 -9.117 1 93.56 520 LYS B CA 1
ATOM 9066 C C . LYS B 1 520 ? 14.047 -6.957 -10.508 1 93.56 520 LYS B C 1
ATOM 9068 O O . LYS B 1 520 ? 14.242 -6.051 -11.328 1 93.56 520 LYS B O 1
ATOM 9073 N N . GLU B 1 521 ? 14.234 -8.234 -10.766 1 95.56 521 GLU B N 1
ATOM 9074 C CA . GLU B 1 521 ? 14.727 -8.664 -12.07 1 95.56 521 GLU B CA 1
ATOM 9075 C C . GLU B 1 521 ? 13.688 -8.414 -13.164 1 95.56 521 GLU B C 1
ATOM 9077 O O . GLU B 1 521 ? 12.523 -8.797 -13.016 1 95.56 521 GLU B O 1
ATOM 9082 N N . PRO B 1 522 ? 14.055 -7.801 -14.25 1 96.44 522 PRO B N 1
ATOM 9083 C CA . PRO B 1 522 ? 13.117 -7.395 -15.297 1 96.44 522 PRO B CA 1
ATOM 9084 C C . PRO B 1 522 ? 12.281 -8.562 -15.82 1 96.44 522 PRO B C 1
ATOM 9086 O O . PRO B 1 522 ? 11.086 -8.398 -16.078 1 96.44 522 PRO B O 1
ATOM 9089 N N . ALA B 1 523 ? 12.898 -9.711 -15.969 1 96.56 523 ALA B N 1
ATOM 9090 C CA . ALA B 1 523 ? 12.164 -10.859 -16.484 1 96.56 523 ALA B CA 1
ATOM 9091 C C . ALA B 1 523 ? 10.992 -11.219 -15.586 1 96.56 523 ALA B C 1
ATOM 9093 O O . ALA B 1 523 ? 9.891 -11.477 -16.062 1 96.56 523 ALA B O 1
ATOM 9094 N N . VAL B 1 524 ? 11.258 -11.258 -14.32 1 96.81 524 VAL B N 1
ATOM 9095 C CA . VAL B 1 524 ? 10.211 -11.555 -13.344 1 96.81 524 VAL B CA 1
ATOM 9096 C C . VAL B 1 524 ? 9.172 -10.438 -13.344 1 96.81 524 VAL B C 1
ATOM 9098 O O . VAL B 1 524 ? 7.965 -10.711 -13.297 1 96.81 524 VAL B O 1
ATOM 9101 N N . MET B 1 525 ? 9.594 -9.219 -13.461 1 97.19 525 MET B N 1
ATOM 9102 C CA . MET B 1 525 ? 8.695 -8.062 -13.453 1 97.19 525 MET B CA 1
ATOM 9103 C C . MET B 1 525 ? 7.766 -8.094 -14.664 1 97.19 525 MET B C 1
ATOM 9105 O O . MET B 1 525 ? 6.562 -7.871 -14.523 1 97.19 525 MET B O 1
ATOM 9109 N N . LEU B 1 526 ? 8.32 -8.383 -15.805 1 97.5 526 LEU B N 1
ATOM 9110 C CA . LEU B 1 526 ? 7.527 -8.406 -17.031 1 97.5 526 LEU B CA 1
ATOM 9111 C C . LEU B 1 526 ? 6.547 -9.57 -17.016 1 97.5 526 LEU B C 1
ATOM 9113 O O . LEU B 1 526 ? 5.414 -9.445 -17.484 1 97.5 526 LEU B O 1
ATOM 9117 N N . ALA B 1 527 ? 7.008 -10.719 -16.484 1 97.75 527 ALA B N 1
ATOM 9118 C CA . ALA B 1 527 ? 6.109 -11.867 -16.359 1 97.75 527 ALA B CA 1
ATOM 9119 C C . ALA B 1 527 ? 4.965 -11.555 -15.391 1 97.75 527 ALA B C 1
ATOM 9121 O O . ALA B 1 527 ? 3.814 -11.922 -15.641 1 97.75 527 ALA B O 1
ATOM 9122 N N . THR B 1 528 ? 5.312 -10.93 -14.281 1 98.19 528 THR B N 1
ATOM 9123 C CA . THR B 1 528 ? 4.305 -10.531 -13.305 1 98.19 528 THR B CA 1
ATOM 9124 C C . THR B 1 528 ? 3.32 -9.547 -13.914 1 98.19 528 THR B C 1
ATOM 9126 O O . THR B 1 528 ? 2.119 -9.602 -13.641 1 98.19 528 THR B O 1
ATOM 9129 N N . LEU B 1 529 ? 3.854 -8.625 -14.742 1 98.19 529 LEU B N 1
ATOM 9130 C CA . LEU B 1 529 ? 3.021 -7.652 -15.445 1 98.19 529 LEU B CA 1
ATOM 9131 C C . LEU B 1 529 ? 1.97 -8.352 -16.297 1 98.19 529 LEU B C 1
ATOM 9133 O O . LEU B 1 529 ? 0.799 -7.969 -16.297 1 98.19 529 LEU B O 1
ATOM 9137 N N . ALA B 1 530 ? 2.424 -9.328 -16.969 1 97.88 530 ALA B N 1
ATOM 9138 C CA . ALA B 1 530 ? 1.509 -10.094 -17.812 1 97.88 530 ALA B CA 1
ATOM 9139 C C . ALA B 1 530 ? 0.419 -10.758 -16.984 1 97.88 530 ALA B C 1
ATOM 9141 O O . ALA B 1 530 ? -0.745 -10.797 -17.391 1 97.88 530 ALA B O 1
ATOM 9142 N N . VAL B 1 531 ? 0.792 -11.297 -15.867 1 98.06 531 VAL B N 1
ATOM 9143 C CA . VAL B 1 531 ? -0.167 -11.93 -14.969 1 98.06 531 VAL B CA 1
ATOM 9144 C C . VAL B 1 531 ? -1.169 -10.891 -14.469 1 98.06 531 VAL B C 1
ATOM 9146 O O . VAL B 1 531 ? -2.381 -11.125 -14.508 1 98.06 531 VAL B O 1
ATOM 9149 N N . TYR B 1 532 ? -0.675 -9.734 -14.008 1 98.12 532 TYR B N 1
ATOM 9150 C CA . TYR B 1 532 ? -1.553 -8.672 -13.516 1 98.12 532 TYR B CA 1
ATOM 9151 C C . TYR B 1 532 ? -2.492 -8.195 -14.617 1 98.12 532 TYR B C 1
ATOM 9153 O O . TYR B 1 532 ? -3.654 -7.875 -14.352 1 98.12 532 TYR B O 1
ATOM 9161 N N . ASP B 1 533 ? -1.983 -8.07 -15.797 1 97.62 533 ASP B N 1
ATOM 9162 C CA . ASP B 1 533 ? -2.811 -7.652 -16.922 1 97.62 533 ASP B CA 1
ATOM 9163 C C . ASP B 1 533 ? -4 -8.586 -17.109 1 97.62 533 ASP B C 1
ATOM 9165 O O . ASP B 1 533 ? -5.129 -8.133 -17.328 1 97.62 533 ASP B O 1
ATOM 9169 N N . GLU B 1 534 ? -3.738 -9.867 -17.016 1 97.25 534 GLU B N 1
ATOM 9170 C CA . GLU B 1 534 ? -4.805 -10.852 -17.156 1 97.25 534 GLU B CA 1
ATOM 9171 C C . GLU B 1 534 ? -5.738 -10.828 -15.945 1 97.25 534 GLU B C 1
ATOM 9173 O O . GLU B 1 534 ? -6.953 -10.969 -16.094 1 97.25 534 GLU B O 1
ATOM 9178 N N . VAL B 1 535 ? -5.215 -10.727 -14.742 1 97.62 535 VAL B N 1
ATOM 9179 C CA . VAL B 1 535 ? -6.008 -10.648 -13.516 1 97.62 535 VAL B CA 1
ATOM 9180 C C . VAL B 1 535 ? -6.938 -9.43 -13.578 1 97.62 535 VAL B C 1
ATOM 9182 O O . VAL B 1 535 ? -8.07 -9.484 -13.094 1 97.62 535 VAL B O 1
ATOM 9185 N N . GLY B 1 536 ? -6.453 -8.305 -14.148 1 96.62 536 GLY B N 1
ATOM 9186 C CA . GLY B 1 536 ? -7.207 -7.066 -14.258 1 96.62 536 GLY B CA 1
ATOM 9187 C C . GLY B 1 536 ? -8.5 -7.223 -15.031 1 96.62 536 GLY B C 1
ATOM 9188 O O . GLY B 1 536 ? -9.438 -6.449 -14.844 1 96.62 536 GLY B O 1
ATOM 9189 N N . LYS B 1 537 ? -8.531 -8.211 -15.875 1 95.38 537 LYS B N 1
ATOM 9190 C CA . LYS B 1 537 ? -9.727 -8.453 -16.672 1 95.38 537 LYS B CA 1
ATOM 9191 C C . LYS B 1 537 ? -10.797 -9.164 -15.852 1 95.38 537 LYS B C 1
ATOM 9193 O O . LYS B 1 537 ? -11.984 -9.109 -16.188 1 95.38 537 LYS B O 1
ATOM 9198 N N . LEU B 1 538 ? -10.375 -9.797 -14.805 1 94.94 538 LEU B N 1
ATOM 9199 C CA . LEU B 1 538 ? -11.273 -10.648 -14.031 1 94.94 538 LEU B CA 1
ATOM 9200 C C . LEU B 1 538 ? -11.57 -10.031 -12.664 1 94.94 538 LEU B C 1
ATOM 9202 O O . LEU B 1 538 ? -12.672 -10.188 -12.133 1 94.94 538 LEU B O 1
ATOM 9206 N N . ALA B 1 539 ? -10.664 -9.32 -12.086 1 96.25 539 ALA B N 1
ATOM 9207 C CA . ALA B 1 539 ? -10.719 -8.859 -10.703 1 96.25 539 ALA B CA 1
ATOM 9208 C C . ALA B 1 539 ? -11.719 -7.723 -10.539 1 96.25 539 ALA B C 1
ATOM 9210 O O . ALA B 1 539 ? -12.055 -7.043 -11.516 1 96.25 539 ALA B O 1
ATOM 9211 N N . ASP B 1 540 ? -12.227 -7.617 -9.352 1 96.75 540 ASP B N 1
ATOM 9212 C CA . ASP B 1 540 ? -13.125 -6.516 -9.016 1 96.75 540 ASP B CA 1
ATOM 9213 C C . ASP B 1 540 ? -12.414 -5.172 -9.109 1 96.75 540 ASP B C 1
ATOM 9215 O O . ASP B 1 540 ? -11.211 -5.082 -8.844 1 96.75 540 ASP B O 1
ATOM 9219 N N . LYS B 1 541 ? -13.188 -4.16 -9.453 1 96.5 541 LYS B N 1
ATOM 9220 C CA . LYS B 1 541 ? -12.633 -2.818 -9.633 1 96.5 541 LYS B CA 1
ATOM 9221 C C . LYS B 1 541 ? -11.914 -2.346 -8.375 1 96.5 541 LYS B C 1
ATOM 9223 O O . LYS B 1 541 ? -10.891 -1.664 -8.461 1 96.5 541 LYS B O 1
ATOM 9228 N N . GLU B 1 542 ? -12.438 -2.609 -7.188 1 96.06 542 GLU B N 1
ATOM 9229 C CA . GLU B 1 542 ? -11.828 -2.18 -5.934 1 96.06 542 GLU B CA 1
ATOM 9230 C C . GLU B 1 542 ? -10.461 -2.824 -5.734 1 96.06 542 GLU B C 1
ATOM 9232 O O . GLU B 1 542 ? -9.516 -2.164 -5.301 1 96.06 542 GLU B O 1
ATOM 9237 N N . ILE B 1 543 ? -10.32 -4.074 -6.023 1 96.88 543 ILE B N 1
ATOM 9238 C CA . ILE B 1 543 ? -9.07 -4.809 -5.875 1 96.88 543 ILE B CA 1
ATOM 9239 C C . ILE B 1 543 ? -8.039 -4.277 -6.867 1 96.88 543 ILE B C 1
ATOM 9241 O O . ILE B 1 543 ? -6.859 -4.141 -6.535 1 96.88 543 ILE B O 1
ATOM 9245 N N . ILE B 1 544 ? -8.484 -4.02 -8.086 1 97.81 544 ILE B N 1
ATOM 9246 C CA . ILE B 1 544 ? -7.594 -3.459 -9.094 1 97.81 544 ILE B CA 1
ATOM 9247 C C . ILE B 1 544 ? -7.027 -2.131 -8.602 1 97.81 544 ILE B C 1
ATOM 9249 O O . ILE B 1 544 ? -5.812 -1.912 -8.648 1 97.81 544 ILE B O 1
ATOM 9253 N N . ALA B 1 545 ? -7.844 -1.294 -8.094 1 97.19 545 ALA B N 1
ATOM 9254 C CA . ALA B 1 545 ? -7.477 0.066 -7.707 1 97.19 545 ALA B CA 1
ATOM 9255 C C . ALA B 1 545 ? -6.605 0.063 -6.457 1 97.19 545 ALA B C 1
ATOM 9257 O O . ALA B 1 545 ? -5.652 0.841 -6.352 1 97.19 545 ALA B O 1
ATOM 9258 N N . THR B 1 546 ? -6.891 -0.802 -5.457 1 95.81 546 THR B N 1
ATOM 9259 C CA . THR B 1 546 ? -6.281 -0.683 -4.137 1 95.81 546 THR B CA 1
ATOM 9260 C C . THR B 1 546 ? -5.117 -1.658 -3.984 1 95.81 546 THR B C 1
ATOM 9262 O O . THR B 1 546 ? -4.25 -1.469 -3.131 1 95.81 546 THR B O 1
ATOM 9265 N N . GLU B 1 547 ? -5.086 -2.701 -4.785 1 96.44 547 GLU B N 1
ATOM 9266 C CA . GLU B 1 547 ? -4.051 -3.717 -4.602 1 96.44 547 GLU B CA 1
ATOM 9267 C C . GLU B 1 547 ? -3.164 -3.828 -5.836 1 96.44 547 GLU B C 1
ATOM 9269 O O . GLU B 1 547 ? -1.936 -3.811 -5.73 1 96.44 547 GLU B O 1
ATOM 9274 N N . ILE B 1 548 ? -3.74 -3.898 -7.035 1 97.69 548 ILE B N 1
ATOM 9275 C CA . ILE B 1 548 ? -2.996 -4.215 -8.25 1 97.69 548 ILE B CA 1
ATOM 9276 C C . ILE B 1 548 ? -2.262 -2.969 -8.742 1 97.69 548 ILE B C 1
ATOM 9278 O O . ILE B 1 548 ? -1.049 -3.004 -8.969 1 97.69 548 ILE B O 1
ATOM 9282 N N . LEU B 1 549 ? -2.984 -1.883 -8.852 1 97.69 549 LEU B N 1
ATOM 9283 C CA . LEU B 1 549 ? -2.395 -0.67 -9.406 1 97.69 549 LEU B CA 1
ATOM 9284 C C . LEU B 1 549 ? -1.223 -0.196 -8.555 1 97.69 549 LEU B C 1
ATOM 9286 O O . LEU B 1 549 ? -0.154 0.122 -9.078 1 97.69 549 LEU B O 1
ATOM 9290 N N . PRO B 1 550 ? -1.355 -0.148 -7.203 1 96.31 550 PRO B N 1
ATOM 9291 C CA . PRO B 1 550 ? -0.212 0.251 -6.383 1 96.31 550 PRO B CA 1
ATOM 9292 C C . PRO B 1 550 ? 1.013 -0.634 -6.605 1 96.31 550 PRO B C 1
ATOM 9294 O O . PRO B 1 550 ? 2.141 -0.136 -6.645 1 96.31 550 PRO B O 1
ATOM 9297 N N . GLN B 1 551 ? 0.801 -1.869 -6.77 1 96.5 551 GLN B N 1
ATOM 9298 C CA . GLN B 1 551 ? 1.912 -2.787 -6.996 1 96.5 551 GLN B CA 1
ATOM 9299 C C . GLN B 1 551 ? 2.557 -2.547 -8.359 1 96.5 551 GLN B C 1
ATOM 9301 O O . GLN B 1 551 ? 3.777 -2.639 -8.5 1 96.5 551 GLN B O 1
ATOM 9306 N N . LEU B 1 552 ? 1.748 -2.344 -9.359 1 97.62 552 LEU B N 1
ATOM 9307 C CA . LEU B 1 552 ? 2.27 -2.059 -10.688 1 97.62 552 LEU B CA 1
ATOM 9308 C C . LEU B 1 552 ? 3.129 -0.799 -10.68 1 97.62 552 LEU B C 1
ATOM 9310 O O . LEU B 1 552 ? 4.184 -0.756 -11.32 1 97.62 552 LEU B O 1
ATOM 9314 N N . TRP B 1 553 ? 2.676 0.185 -9.953 1 97.31 553 TRP B N 1
ATOM 9315 C CA . TRP B 1 553 ? 3.455 1.411 -9.836 1 97.31 553 TRP B CA 1
ATOM 9316 C C . TRP B 1 553 ? 4.797 1.14 -9.156 1 97.31 553 TRP B C 1
ATOM 9318 O O . TRP B 1 553 ? 5.836 1.615 -9.609 1 97.31 553 TRP B O 1
ATOM 9328 N N . ARG B 1 554 ? 4.785 0.424 -8.094 1 95.81 554 ARG B N 1
ATOM 9329 C CA . ARG B 1 554 ? 6.016 0.082 -7.387 1 95.81 554 ARG B CA 1
ATOM 9330 C C . ARG B 1 554 ? 6.984 -0.657 -8.305 1 95.81 554 ARG B C 1
ATOM 9332 O O . ARG B 1 554 ? 8.18 -0.365 -8.312 1 95.81 554 ARG B O 1
ATOM 9339 N N . MET B 1 555 ? 6.484 -1.561 -9.07 1 96.31 555 MET B N 1
ATOM 9340 C CA . MET B 1 555 ? 7.309 -2.379 -9.953 1 96.31 555 MET B CA 1
ATOM 9341 C C . MET B 1 555 ? 7.824 -1.558 -11.125 1 96.31 555 MET B C 1
ATOM 9343 O O . MET B 1 555 ? 8.93 -1.799 -11.617 1 96.31 555 MET B O 1
ATOM 9347 N N . SER B 1 556 ? 7.035 -0.623 -11.617 1 96.5 556 SER B N 1
ATOM 9348 C CA . SER B 1 556 ? 7.402 0.18 -12.781 1 96.5 556 SER B CA 1
ATOM 9349 C C . SER B 1 556 ? 8.656 1.006 -12.508 1 96.5 556 SER B C 1
ATOM 9351 O O . SER B 1 556 ? 9.328 1.45 -13.438 1 96.5 556 SER B O 1
ATOM 9353 N N . PHE B 1 557 ? 9.008 1.18 -11.266 1 94.56 557 PHE B N 1
ATOM 9354 C CA . PHE B 1 557 ? 10.18 1.966 -10.906 1 94.56 557 PHE B CA 1
ATOM 9355 C C . PHE B 1 557 ? 11.359 1.059 -10.578 1 94.56 557 PHE B C 1
ATOM 9357 O O . PHE B 1 557 ? 12.328 1.493 -9.953 1 94.56 557 PHE B O 1
ATOM 9364 N N . GLY B 1 558 ? 11.242 -0.176 -10.969 1 92.19 558 GLY B N 1
ATOM 9365 C CA . GLY B 1 558 ? 12.398 -1.043 -10.812 1 92.19 558 GLY B CA 1
ATOM 9366 C C . GLY B 1 558 ? 13.664 -0.465 -11.422 1 92.19 558 GLY B C 1
ATOM 9367 O O . GLY B 1 558 ? 13.633 0.059 -12.539 1 92.19 558 GLY B O 1
ATOM 9368 N N . PRO B 1 559 ? 14.727 -0.494 -10.711 1 91.44 559 PRO B N 1
ATOM 9369 C CA . PRO B 1 559 ? 15.961 0.186 -11.117 1 91.44 559 PRO B CA 1
ATOM 9370 C C . PRO B 1 559 ? 16.562 -0.393 -12.398 1 91.44 559 PRO B C 1
ATOM 9372 O O . PRO B 1 559 ? 17.328 0.283 -13.094 1 91.44 559 PRO B O 1
ATOM 9375 N N . LEU B 1 560 ? 16.188 -1.606 -12.75 1 94 560 LEU B N 1
ATOM 9376 C CA . LEU B 1 560 ? 16.812 -2.285 -13.883 1 94 560 LEU B CA 1
ATOM 9377 C C . LEU B 1 560 ? 15.93 -2.217 -15.117 1 94 560 LEU B C 1
ATOM 9379 O O . LEU B 1 560 ? 16.281 -2.744 -16.172 1 94 560 LEU B O 1
ATOM 9383 N N . LEU B 1 561 ? 14.797 -1.62 -15.055 1 95.19 561 LEU B N 1
ATOM 9384 C CA . LEU B 1 561 ? 13.867 -1.551 -16.172 1 95.19 561 LEU B CA 1
ATOM 9385 C C . LEU B 1 561 ? 14.328 -0.507 -17.188 1 95.19 561 LEU B C 1
ATOM 9387 O O . LEU B 1 561 ? 14.797 0.568 -16.812 1 95.19 561 LEU B O 1
ATOM 9391 N N . ASN B 1 562 ? 14.289 -0.809 -18.453 1 95.19 562 ASN B N 1
ATOM 9392 C CA . ASN B 1 562 ? 14.57 0.156 -19.5 1 95.19 562 ASN B CA 1
ATOM 9393 C C . ASN B 1 562 ? 13.305 0.891 -19.953 1 95.19 562 ASN B C 1
ATOM 9395 O O . ASN B 1 562 ? 12.227 0.67 -19.391 1 95.19 562 ASN B O 1
ATOM 9399 N N . LEU B 1 563 ? 13.438 1.786 -20.891 1 96 563 LEU B N 1
ATOM 9400 C CA . LEU B 1 563 ? 12.352 2.674 -21.297 1 96 563 LEU B CA 1
ATOM 9401 C C . LEU B 1 563 ? 11.188 1.88 -21.891 1 96 563 LEU B C 1
ATOM 9403 O O . LEU B 1 563 ? 10.031 2.141 -21.562 1 96 563 LEU B O 1
ATOM 9407 N N . GLU B 1 564 ? 11.484 0.95 -22.703 1 96.62 564 GLU B N 1
ATOM 9408 C CA . GLU B 1 564 ? 10.438 0.147 -23.328 1 96.62 564 GLU B CA 1
ATOM 9409 C C . GLU B 1 564 ? 9.641 -0.64 -22.297 1 96.62 564 GLU B C 1
ATOM 9411 O O . GLU B 1 564 ? 8.414 -0.728 -22.375 1 96.62 564 GLU B O 1
ATOM 9416 N N . GLN B 1 565 ? 10.352 -1.233 -21.406 1 97.31 565 GLN B N 1
ATOM 9417 C CA . GLN B 1 565 ? 9.727 -2.006 -20.344 1 97.31 565 GLN B CA 1
ATOM 9418 C C . GLN B 1 565 ? 8.859 -1.116 -19.453 1 97.31 565 GLN B C 1
ATOM 9420 O O . GLN B 1 565 ? 7.746 -1.496 -19.078 1 97.31 565 GLN B O 1
ATOM 9425 N N . PHE B 1 566 ? 9.398 0.058 -19.172 1 97.75 566 PHE B N 1
ATOM 9426 C CA . PHE B 1 566 ? 8.625 1.019 -18.406 1 97.75 566 PHE B CA 1
ATOM 9427 C C . PHE B 1 566 ? 7.344 1.402 -19.141 1 97.75 566 PHE B C 1
ATOM 9429 O O . PHE B 1 566 ? 6.277 1.499 -18.531 1 97.75 566 PHE B O 1
ATOM 9436 N N . GLN B 1 567 ? 7.387 1.613 -20.375 1 97.56 567 GLN B N 1
ATOM 9437 C CA . GLN B 1 567 ? 6.23 1.984 -21.188 1 97.56 567 GLN B CA 1
ATOM 9438 C C . GLN B 1 567 ? 5.176 0.883 -21.172 1 97.56 567 GLN B C 1
ATOM 9440 O O . GLN B 1 567 ? 3.977 1.165 -21.219 1 97.56 567 GLN B O 1
ATOM 9445 N N . LYS B 1 568 ? 5.605 -0.37 -21.172 1 97.62 568 LYS B N 1
ATOM 9446 C CA . LYS B 1 568 ? 4.664 -1.479 -21.047 1 97.62 568 LYS B CA 1
ATOM 9447 C C . LYS B 1 568 ? 3.885 -1.408 -19.75 1 97.62 568 LYS B C 1
ATOM 9449 O O . LYS B 1 568 ? 2.676 -1.65 -19.719 1 97.62 568 LYS B O 1
ATOM 9454 N N . PHE B 1 569 ? 4.594 -1.137 -18.672 1 98.25 569 PHE B N 1
ATOM 9455 C CA . PHE B 1 569 ? 3.934 -0.954 -17.375 1 98.25 569 PHE B CA 1
ATOM 9456 C C . PHE B 1 569 ? 2.924 0.185 -17.453 1 98.25 569 PHE B C 1
ATOM 9458 O O . PHE B 1 569 ? 1.796 0.05 -16.969 1 98.25 569 PHE B O 1
ATOM 9465 N N . MET B 1 570 ? 3.32 1.298 -18.047 1 97.94 570 MET B N 1
ATOM 9466 C CA . MET B 1 570 ? 2.447 2.465 -18.125 1 97.94 570 MET B CA 1
ATOM 9467 C C . MET B 1 570 ? 1.191 2.146 -18.938 1 97.94 570 MET B C 1
ATOM 9469 O O . MET B 1 570 ? 0.096 2.592 -18.578 1 97.94 570 MET B O 1
ATOM 9473 N N . LYS B 1 571 ? 1.411 1.46 -19.953 1 97.88 571 LYS B N 1
ATOM 9474 C CA . LYS B 1 571 ? 0.263 1.066 -20.766 1 97.88 571 LYS B CA 1
ATOM 9475 C C . LYS B 1 571 ? -0.748 0.275 -19.938 1 97.88 571 LYS B C 1
ATOM 9477 O O . LYS B 1 571 ? -1.946 0.562 -19.969 1 97.88 571 LYS B O 1
ATOM 9482 N N . THR B 1 572 ? -0.312 -0.744 -19.25 1 98.25 572 THR B N 1
ATOM 9483 C CA . THR B 1 572 ? -1.183 -1.571 -18.422 1 98.25 572 THR B CA 1
ATOM 9484 C C . THR B 1 572 ? -1.836 -0.739 -17.328 1 98.25 572 THR B C 1
ATOM 9486 O O . THR B 1 572 ? -3.023 -0.901 -17.047 1 98.25 572 THR B O 1
ATOM 9489 N N . ILE B 1 573 ? -1.073 0.125 -16.672 1 98.06 573 ILE B N 1
ATOM 9490 C CA . ILE B 1 573 ? -1.591 0.985 -15.617 1 98.06 573 ILE B CA 1
ATOM 9491 C C . ILE B 1 573 ? -2.709 1.867 -16.172 1 98.06 573 ILE B C 1
ATOM 9493 O O . ILE B 1 573 ? -3.762 2.01 -15.547 1 98.06 573 ILE B O 1
ATOM 9497 N N . ARG B 1 574 ? -2.541 2.455 -17.328 1 97.5 574 ARG B N 1
ATOM 9498 C CA . ARG B 1 574 ? -3.557 3.297 -17.953 1 97.5 574 ARG B CA 1
ATOM 9499 C C . ARG B 1 574 ? -4.805 2.488 -18.281 1 97.5 574 ARG B C 1
ATOM 9501 O O . ARG B 1 574 ? -5.926 2.939 -18.047 1 97.5 574 ARG B O 1
ATOM 9508 N N . ASP B 1 575 ? -4.547 1.364 -18.859 1 97.81 575 ASP B N 1
ATOM 9509 C CA . ASP B 1 575 ? -5.672 0.508 -19.219 1 97.81 575 ASP B CA 1
ATOM 9510 C C . ASP B 1 575 ? -6.5 0.133 -18 1 97.81 575 ASP B C 1
ATOM 9512 O O . ASP B 1 575 ? -7.73 0.213 -18.031 1 97.81 575 ASP B O 1
ATOM 9516 N N . LEU B 1 576 ? -5.859 -0.33 -16.984 1 97.75 576 LEU B N 1
ATOM 9517 C CA . LEU B 1 576 ? -6.555 -0.727 -15.773 1 97.75 576 LEU B CA 1
ATOM 9518 C C . LEU B 1 576 ? -7.223 0.476 -15.109 1 97.75 576 LEU B C 1
ATOM 9520 O O . LEU B 1 576 ? -8.305 0.353 -14.539 1 97.75 576 LEU B O 1
ATOM 9524 N N . THR B 1 577 ? -6.551 1.656 -15.141 1 97.56 577 THR B N 1
ATOM 9525 C CA . THR B 1 577 ? -7.129 2.885 -14.617 1 97.56 577 THR B CA 1
ATOM 9526 C C . THR B 1 577 ? -8.438 3.213 -15.32 1 97.56 577 THR B C 1
ATOM 9528 O O . THR B 1 577 ? -9.445 3.516 -14.672 1 97.56 577 THR B O 1
ATOM 9531 N N . ASN B 1 578 ? -8.414 3.16 -16.625 1 97.5 578 ASN B N 1
ATOM 9532 C CA . ASN B 1 578 ? -9.609 3.424 -17.406 1 97.5 578 ASN B CA 1
ATOM 9533 C C . ASN B 1 578 ? -10.727 2.443 -17.078 1 97.5 578 ASN B C 1
ATOM 9535 O O . ASN B 1 578 ? -11.891 2.84 -16.953 1 97.5 578 ASN B O 1
ATOM 9539 N N . ARG B 1 579 ? -10.398 1.234 -16.922 1 97.12 579 ARG B N 1
ATOM 9540 C CA . ARG B 1 579 ? -11.383 0.204 -16.609 1 97.12 579 ARG B CA 1
ATOM 9541 C C . ARG B 1 579 ? -12.039 0.472 -15.258 1 97.12 579 ARG B C 1
ATOM 9543 O O . ARG B 1 579 ? -13.266 0.379 -15.125 1 97.12 579 ARG B O 1
ATOM 9550 N N . VAL B 1 580 ? -11.227 0.727 -14.297 1 97.5 580 VAL B N 1
ATOM 9551 C CA . VAL B 1 580 ? -11.727 0.986 -12.945 1 97.5 580 VAL B CA 1
ATOM 9552 C C . VAL B 1 580 ? -12.602 2.234 -12.953 1 97.5 580 VAL B C 1
ATOM 9554 O O . VAL B 1 580 ? -13.688 2.242 -12.359 1 97.5 580 VAL B O 1
ATOM 9557 N N . GLU B 1 581 ? -12.133 3.344 -13.594 1 97.5 581 GLU B N 1
ATOM 9558 C CA . GLU B 1 581 ? -12.875 4.598 -13.648 1 97.5 581 GLU B CA 1
ATOM 9559 C C . GLU B 1 581 ? -14.234 4.398 -14.312 1 97.5 581 GLU B C 1
ATOM 9561 O O . GLU B 1 581 ? -15.25 4.879 -13.805 1 97.5 581 GLU B O 1
ATOM 9566 N N . GLU B 1 582 ? -14.242 3.707 -15.398 1 97.12 582 GLU B N 1
ATOM 9567 C CA . GLU B 1 582 ? -15.484 3.453 -16.125 1 97.12 582 GLU B CA 1
ATOM 9568 C C . GLU B 1 582 ? -16.438 2.613 -15.281 1 97.12 582 GLU B C 1
ATOM 9570 O O . GLU B 1 582 ? -17.625 2.943 -15.164 1 97.12 582 GLU B O 1
ATOM 9575 N N . ALA B 1 583 ? -15.961 1.545 -14.711 1 96.69 583 ALA B N 1
ATOM 9576 C CA . ALA B 1 583 ? -16.797 0.636 -13.93 1 96.69 583 ALA B CA 1
ATOM 9577 C C . ALA B 1 583 ? -17.375 1.338 -12.703 1 96.69 583 ALA B C 1
ATOM 9579 O O . ALA B 1 583 ? -18.547 1.172 -12.375 1 96.69 583 ALA B O 1
ATOM 9580 N N . HIS B 1 584 ? -16.562 2.082 -12.008 1 95.94 584 HIS B N 1
ATOM 9581 C CA . HIS B 1 584 ? -17.031 2.719 -10.781 1 95.94 584 HIS B CA 1
ATOM 9582 C C . HIS B 1 584 ? -17.938 3.91 -11.078 1 95.94 584 HIS B C 1
ATOM 9584 O O . HIS B 1 584 ? -18.844 4.223 -10.305 1 95.94 584 HIS B O 1
ATOM 9590 N N . THR B 1 585 ? -17.672 4.656 -12.195 1 96.69 585 THR B N 1
ATOM 9591 C CA . THR B 1 585 ? -18.562 5.723 -12.641 1 96.69 585 THR B CA 1
ATOM 9592 C C . THR B 1 585 ? -19.969 5.176 -12.93 1 96.69 585 THR B C 1
ATOM 9594 O O . THR B 1 585 ? -20.969 5.77 -12.516 1 96.69 585 THR B O 1
ATOM 9597 N N . ARG B 1 586 ? -20 4.062 -13.594 1 95.62 586 ARG B N 1
ATOM 9598 C CA . ARG B 1 586 ? -21.266 3.41 -13.883 1 95.62 586 ARG B CA 1
ATOM 9599 C C . ARG B 1 586 ? -21.984 3.016 -12.594 1 95.62 586 ARG B C 1
ATOM 9601 O O . ARG B 1 586 ? -23.203 3.199 -12.469 1 95.62 586 ARG B O 1
ATOM 9608 N N . HIS B 1 587 ? -21.266 2.461 -11.727 1 95.06 587 HIS B N 1
ATOM 9609 C CA . HIS B 1 587 ? -21.844 2.041 -10.445 1 95.06 587 HIS B CA 1
ATOM 9610 C C . HIS B 1 587 ? -22.422 3.227 -9.695 1 95.06 587 HIS B C 1
ATOM 9612 O O . HIS B 1 587 ? -23.547 3.148 -9.18 1 95.06 587 HIS B O 1
ATOM 9618 N N . LEU B 1 588 ? -21.688 4.332 -9.602 1 94.69 588 LEU B N 1
ATOM 9619 C CA . LEU B 1 588 ? -22.125 5.508 -8.859 1 94.69 588 LEU B CA 1
ATOM 9620 C C . LEU B 1 588 ? -23.297 6.176 -9.555 1 94.69 588 LEU B C 1
ATOM 9622 O O . LEU B 1 588 ? -24.172 6.738 -8.891 1 94.69 588 LEU B O 1
ATOM 9626 N N . ARG B 1 589 ? -23.344 6.117 -10.859 1 94.19 589 ARG B N 1
ATOM 9627 C CA . ARG B 1 589 ? -24.5 6.629 -11.609 1 94.19 589 ARG B CA 1
ATOM 9628 C C . ARG B 1 589 ? -25.75 5.828 -11.297 1 94.19 589 ARG B C 1
ATOM 9630 O O . ARG B 1 589 ? -26.844 6.398 -11.148 1 94.19 589 ARG B O 1
ATOM 9637 N N . GLU B 1 590 ? -25.625 4.566 -11.18 1 92.88 590 GLU B N 1
ATOM 9638 C CA . GLU B 1 590 ? -26.75 3.693 -10.852 1 92.88 590 GLU B CA 1
ATOM 9639 C C . GLU B 1 590 ? -27.25 3.965 -9.438 1 92.88 590 GLU B C 1
ATOM 9641 O O . GLU B 1 590 ? -28.469 3.98 -9.203 1 92.88 590 GLU B O 1
ATOM 9646 N N . VAL B 1 591 ? -26.406 4.074 -8.562 1 90.44 591 VAL B N 1
ATOM 9647 C CA . VAL B 1 591 ? -26.781 4.352 -7.176 1 90.44 591 VAL B CA 1
ATOM 9648 C C . VAL B 1 591 ? -27.5 5.691 -7.094 1 90.44 591 VAL B C 1
ATOM 9650 O O . VAL B 1 591 ? -28.5 5.816 -6.379 1 90.44 591 VAL B O 1
ATOM 9653 N N . LYS B 1 592 ? -26.953 6.684 -7.828 1 89.44 592 LYS B N 1
ATOM 9654 C CA . LYS B 1 592 ? -27.578 8 -7.863 1 89.44 592 LYS B CA 1
ATOM 9655 C C . LYS B 1 592 ? -28.984 7.922 -8.438 1 89.44 592 LYS B C 1
ATOM 9657 O O . LYS B 1 592 ? -29.922 8.555 -7.926 1 89.44 592 LYS B O 1
ATOM 9662 N N . SER B 1 593 ? -29.156 7.168 -9.43 1 89 593 SER B N 1
ATOM 9663 C CA . SER B 1 593 ? -30.453 7 -10.07 1 89 593 SER B CA 1
ATOM 9664 C C . SER B 1 593 ? -31.438 6.301 -9.133 1 89 593 SER B C 1
ATOM 9666 O O . SER B 1 593 ? -32.625 6.66 -9.086 1 89 593 SER B O 1
ATOM 9668 N N . LEU B 1 594 ? -31.016 5.406 -8.438 1 88.25 594 LEU B N 1
ATOM 9669 C CA . LEU B 1 594 ? -31.859 4.68 -7.5 1 88.25 594 LEU B CA 1
ATOM 9670 C C . LEU B 1 594 ? -32.281 5.582 -6.348 1 88.25 594 LEU B C 1
ATOM 9672 O O . LEU B 1 594 ? -33.438 5.508 -5.895 1 88.25 594 LEU B O 1
ATOM 9676 N N . GLU B 1 595 ? -31.438 6.324 -5.867 1 85.5 595 GLU B N 1
ATOM 9677 C CA . GLU B 1 595 ? -31.75 7.258 -4.789 1 85.5 595 GLU B CA 1
ATOM 9678 C C . GLU B 1 595 ? -32.75 8.305 -5.242 1 85.5 595 GLU B C 1
ATOM 9680 O O . GLU B 1 595 ? -33.656 8.688 -4.473 1 85.5 595 GLU B O 1
ATOM 9685 N N . GLU B 1 596 ? -32.594 8.766 -6.469 1 86.31 596 GLU B N 1
ATOM 9686 C CA . GLU B 1 596 ? -33.562 9.727 -7.031 1 86.31 596 GLU B CA 1
ATOM 9687 C C . GLU B 1 596 ? -34.938 9.094 -7.227 1 86.31 596 GLU B C 1
ATOM 9689 O O . GLU B 1 596 ? -35.938 9.75 -7.02 1 86.31 596 GLU B O 1
ATOM 9694 N N . GLN B 1 597 ? -35 7.844 -7.559 1 83.25 597 GLN B N 1
ATOM 9695 C CA . GLN B 1 597 ? -36.281 7.133 -7.73 1 83.25 597 GLN B CA 1
ATOM 9696 C C . GLN B 1 597 ? -36.969 6.898 -6.387 1 83.25 597 GLN B C 1
ATOM 9698 O O . GLN B 1 597 ? -38.188 7.004 -6.285 1 83.25 597 GLN B O 1
ATOM 9703 N N . THR B 1 598 ? -36.219 6.582 -5.477 1 79 598 THR B N 1
ATOM 9704 C CA . THR B 1 598 ? -36.781 6.355 -4.152 1 79 598 THR B CA 1
ATOM 9705 C C . THR B 1 598 ? -37.312 7.66 -3.557 1 79 598 THR B C 1
ATOM 9707 O O . THR B 1 598 ? -38.344 7.68 -2.902 1 79 598 THR B O 1
ATOM 9710 N N . LYS B 1 599 ? -36.688 8.836 -3.773 1 75.69 599 LYS B N 1
ATOM 9711 C CA . LYS B 1 599 ? -37.156 10.133 -3.293 1 75.69 599 LYS B CA 1
ATOM 9712 C C . LYS B 1 599 ? -38.438 10.562 -4.016 1 75.69 599 LYS B C 1
ATOM 9714 O O . LYS B 1 599 ? -39.312 11.18 -3.414 1 75.69 599 LYS B O 1
ATOM 9719 N N . SER B 1 600 ? -38.531 10.273 -5.215 1 71.62 600 SER B N 1
ATOM 9720 C CA . SER B 1 600 ? -39.719 10.617 -5.988 1 71.62 600 SER B CA 1
ATOM 9721 C C . SER B 1 600 ? -40.938 9.766 -5.57 1 71.62 600 SER B C 1
ATOM 9723 O O . SER B 1 600 ? -42.062 10.25 -5.555 1 71.62 600 SER B O 1
ATOM 9725 N N . VAL B 1 601 ? -40.688 8.547 -5.223 1 66.5 601 VAL B N 1
ATOM 9726 C CA . VAL B 1 601 ? -41.812 7.715 -4.773 1 66.5 601 VAL B CA 1
ATOM 9727 C C . VAL B 1 601 ? -42.25 8.156 -3.383 1 66.5 601 VAL B C 1
ATOM 9729 O O . VAL B 1 601 ? -43.469 8.148 -3.078 1 66.5 601 VAL B O 1
ATOM 9732 N N . SER B 1 602 ? -41.344 8.43 -2.66 1 58.31 602 SER B N 1
ATOM 9733 C CA . SER B 1 602 ? -41.688 8.828 -1.306 1 58.31 602 SER B CA 1
ATOM 9734 C C . SER B 1 602 ? -42.281 10.234 -1.29 1 58.31 602 SER B C 1
ATOM 9736 O O . SER B 1 602 ? -43.031 10.602 -0.36 1 58.31 602 SER B O 1
ATOM 9738 N N . ALA B 1 603 ? -41.906 11.031 -2.164 1 56.22 603 ALA B N 1
ATOM 9739 C CA . ALA B 1 603 ? -42.5 12.359 -2.242 1 56.22 603 ALA B CA 1
ATOM 9740 C C . ALA B 1 603 ? -43.906 12.305 -2.885 1 56.22 603 ALA B C 1
ATOM 9742 O O . ALA B 1 603 ? -44.5 13.344 -3.152 1 56.22 603 ALA B O 1
ATOM 9743 N N . SER B 1 604 ? -44.312 11.141 -3.377 1 46.69 604 SER B N 1
ATOM 9744 C CA . SER B 1 604 ? -45.688 11.125 -3.838 1 46.69 604 SER B CA 1
ATOM 9745 C C . SER B 1 604 ? -46.656 11.367 -2.686 1 46.69 604 SER B C 1
ATOM 9747 O O . SER B 1 604 ? -46.625 10.672 -1.666 1 46.69 604 SER B O 1
ATOM 9749 N N . PRO B 1 605 ? -47.094 12.547 -2.678 1 44.12 605 PRO B N 1
ATOM 9750 C CA . PRO B 1 605 ? -48.062 12.992 -1.67 1 44.12 605 PRO B CA 1
ATOM 9751 C C . PRO B 1 605 ? -49.094 11.938 -1.35 1 44.12 605 PRO B C 1
ATOM 9753 O O . PRO B 1 605 ? -49.5 11.164 -2.229 1 44.12 605 PRO B O 1
ATOM 9756 N N . SER B 1 606 ? -48.969 11.367 -0.168 1 38.38 606 SER B N 1
ATOM 9757 C CA . SER B 1 606 ? -50.125 10.664 0.383 1 38.38 606 SER B CA 1
ATOM 9758 C C . SER B 1 606 ? -51.438 11.289 -0.094 1 38.38 606 SER B C 1
ATOM 9760 O O . SER B 1 606 ? -51.562 12.516 -0.133 1 38.38 606 SER B O 1
ATOM 9762 N N . ALA B 1 607 ? -52.219 10.508 -0.897 1 37.16 607 ALA B N 1
ATOM 9763 C CA . ALA B 1 607 ? -53.594 10.742 -1.238 1 37.16 607 ALA B CA 1
ATOM 9764 C C . ALA B 1 607 ? -54.344 11.391 -0.078 1 37.16 607 ALA B C 1
ATOM 9766 O O . ALA B 1 607 ? -54.094 11.07 1.087 1 37.16 607 ALA B O 1
ATOM 9767 N N . SER B 1 608 ? -54.906 12.602 -0.312 1 32.78 608 SER B N 1
ATOM 9768 C CA . SER B 1 608 ? -55.812 13.445 0.436 1 32.78 608 SER B CA 1
ATOM 9769 C C . SER B 1 608 ? -56.875 12.609 1.157 1 32.78 608 SER B C 1
ATOM 9771 O O . SER B 1 608 ? -57.469 11.719 0.562 1 32.78 608 SER B O 1
ATOM 9773 N N . SER B 1 609 ? -56.625 12.289 2.42 1 35.09 609 SER B N 1
ATOM 9774 C CA . SER B 1 609 ? -57.719 11.797 3.258 1 35.09 609 SER B CA 1
ATOM 9775 C C . SER B 1 609 ? -59.031 12.531 2.963 1 35.09 609 SER B C 1
ATOM 9777 O O . SER B 1 609 ? -59.031 13.758 2.828 1 35.09 609 SER B O 1
ATOM 9779 N N . PRO B 1 610 ? -60.031 11.797 2.293 1 36.09 610 PRO B N 1
ATOM 9780 C CA . PRO B 1 610 ? -61.375 12.336 2.076 1 36.09 610 PRO B CA 1
ATOM 9781 C C . PRO B 1 610 ? -61.938 13.016 3.318 1 36.09 610 PRO B C 1
ATOM 9783 O O . PRO B 1 610 ? -61.781 12.523 4.434 1 36.09 610 PRO B O 1
ATOM 9786 N N . GLN B 1 611 ? -61.812 14.336 3.34 1 30.11 611 GLN B N 1
ATOM 9787 C CA . GLN B 1 611 ? -62.562 15.164 4.285 1 30.11 611 GLN B CA 1
ATOM 9788 C C . GLN B 1 611 ? -64 14.688 4.414 1 30.11 611 GLN B C 1
ATOM 9790 O O . GLN B 1 611 ? -64.75 14.688 3.432 1 30.11 611 GLN B O 1
ATOM 9795 N N . LEU B 1 612 ? -64.25 13.609 5.227 1 27.27 612 LEU B N 1
ATOM 9796 C CA . LEU B 1 612 ? -65.625 13.305 5.656 1 27.27 612 LEU B CA 1
ATOM 9797 C C . LEU B 1 612 ? -66.312 14.57 6.094 1 27.27 612 LEU B C 1
ATOM 9799 O O . LEU B 1 612 ? -65.812 15.312 6.941 1 27.27 612 LEU B O 1
ATOM 9803 N N . LEU B 1 613 ? -67 15.203 5.094 1 27.98 613 LEU B N 1
ATOM 9804 C CA . LEU B 1 613 ? -68.125 16.172 5.266 1 27.98 613 LEU B CA 1
ATOM 9805 C C . LEU B 1 613 ? -69.062 15.703 6.336 1 27.98 613 LEU B C 1
ATOM 9807 O O . LEU B 1 613 ? -69.75 14.695 6.16 1 27.98 613 LEU B O 1
ATOM 9811 N N . ASN B 1 614 ? -68.688 15.641 7.625 1 24.97 614 ASN B N 1
ATOM 9812 C CA . ASN B 1 614 ? -69.688 15.492 8.656 1 24.97 614 ASN B CA 1
ATOM 9813 C C . ASN B 1 614 ? -70.812 16.547 8.523 1 24.97 614 ASN B C 1
ATOM 9815 O O . ASN B 1 614 ? -70.5 17.75 8.594 1 24.97 614 ASN B O 1
ATOM 9819 N N . GLN B 1 615 ? -71.75 16.328 7.48 1 25.06 615 GLN B N 1
ATOM 9820 C CA . GLN B 1 615 ? -73.062 16.891 7.438 1 25.06 615 GLN B CA 1
ATOM 9821 C C . GLN B 1 615 ? -73.812 16.703 8.766 1 25.06 615 GLN B C 1
ATOM 9823 O O . GLN B 1 615 ? -74.125 15.57 9.133 1 25.06 615 GLN B O 1
ATOM 9828 N N . VAL B 1 616 ? -73.375 17.281 9.867 1 26.56 616 VAL B N 1
ATOM 9829 C CA . VAL B 1 616 ? -74.25 17.484 11.008 1 26.56 616 VAL B CA 1
ATOM 9830 C C . VAL B 1 616 ? -75.5 18.297 10.578 1 26.56 616 VAL B C 1
ATOM 9832 O O . VAL B 1 616 ? -75.312 19.453 10.148 1 26.56 616 VAL B O 1
ATOM 9835 N N . ASP B 1 617 ? -76.5 17.688 9.93 1 25.86 617 ASP B N 1
ATOM 9836 C CA . ASP B 1 617 ? -77.938 18.031 9.984 1 25.86 617 ASP B CA 1
ATOM 9837 C C . ASP B 1 617 ? -78.375 18.312 11.414 1 25.86 617 ASP B C 1
ATOM 9839 O O . ASP B 1 617 ? -78 17.578 12.336 1 25.86 617 A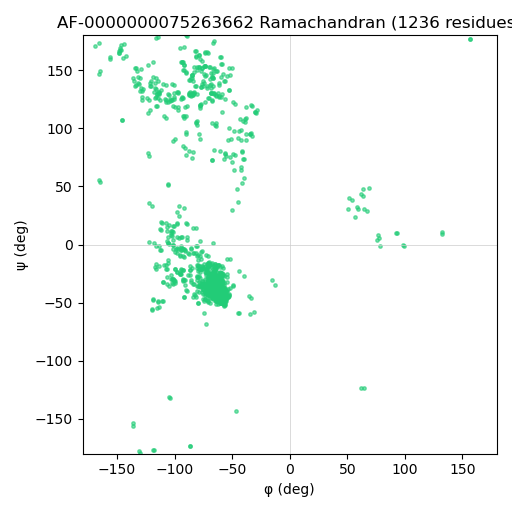SP B O 1
ATOM 9843 N N . THR B 1 618 ? -78.625 19.625 11.656 1 28.61 618 THR B N 1
ATOM 9844 C CA . THR B 1 618 ? -79.375 20.281 12.734 1 28.61 618 THR B CA 1
ATOM 9845 C C . THR B 1 618 ? -80.75 19.656 12.914 1 28.61 618 THR B C 1
ATOM 9847 O O . THR B 1 618 ? -81.562 20.156 13.688 1 28.61 618 THR B O 1
ATOM 9850 N N . ASN B 1 619 ? -81.125 18.391 12.672 1 23.17 619 ASN B N 1
ATOM 9851 C CA . ASN B 1 619 ? -82.438 18.156 13.242 1 23.17 619 ASN B CA 1
ATOM 9852 C C . ASN B 1 619 ? -82.438 18.203 14.773 1 23.17 619 ASN B C 1
ATOM 9854 O O . ASN B 1 619 ? -83.5 18.25 15.422 1 23.17 619 ASN B O 1
ATOM 9858 N N . VAL B 1 620 ? -81.625 18.406 15.672 1 19.05 620 VAL B N 1
ATOM 9859 C CA . VAL B 1 620 ? -82.375 18.781 16.859 1 19.05 620 VAL B CA 1
ATOM 9860 C C . VAL B 1 620 ? -82.625 20.297 16.844 1 19.05 620 VAL B C 1
ATOM 9862 O O . VAL B 1 620 ? -81.75 21.078 16.453 1 19.05 620 VAL B O 1
#

Solvent-accessible surface area (backbone atoms only — not comparable to full-atom values): 67767 Å² total; per-residue (Å²): 113,65,64,61,51,49,52,50,54,66,64,51,71,39,84,69,60,73,54,36,50,72,62,58,76,58,32,55,38,71,75,32,38,29,23,38,27,24,34,67,89,80,58,50,66,24,21,36,37,40,30,56,52,67,57,52,55,55,57,36,64,72,42,87,81,65,49,76,63,55,56,51,50,54,53,49,36,56,50,41,18,43,51,51,37,60,71,52,86,50,92,21,36,44,50,58,74,39,72,65,45,76,43,96,47,33,39,37,32,30,28,56,36,58,61,29,19,42,45,60,37,36,32,67,62,76,76,68,68,67,85,79,66,72,77,59,50,78,75,48,70,67,55,48,52,52,26,51,45,30,45,30,53,31,49,40,51,33,47,76,69,39,36,28,47,68,48,54,43,46,55,16,28,34,25,28,73,63,61,47,33,17,43,49,60,34,47,60,42,42,51,66,84,48,89,63,58,76,77,75,53,72,85,69,81,48,88,78,52,58,70,68,81,43,75,52,54,45,32,53,27,57,43,42,74,77,64,65,44,88,50,63,49,38,46,36,24,4,47,25,31,37,59,47,8,61,58,46,50,55,42,53,82,42,85,26,88,69,30,68,67,50,38,60,59,46,63,74,48,53,87,71,57,83,62,80,75,44,56,72,57,45,44,58,51,34,56,37,18,60,43,77,48,60,87,72,31,56,48,45,66,59,58,62,67,33,71,64,59,66,45,71,67,54,49,49,52,52,48,60,73,45,44,90,77,50,52,71,69,55,48,47,53,47,38,62,53,42,61,74,49,56,81,74,53,54,67,66,53,42,62,48,42,51,44,54,54,54,59,62,51,60,77,40,57,89,48,32,66,43,49,50,61,45,53,51,61,55,48,72,75,44,52,44,65,51,35,55,67,69,45,45,69,68,44,51,71,53,43,70,44,60,69,52,54,57,42,46,44,55,53,57,72,42,44,66,57,49,56,71,37,32,57,69,67,49,31,59,70,62,47,43,56,36,52,54,41,29,52,69,41,86,52,62,69,39,26,42,57,41,38,69,50,40,42,70,48,51,74,75,49,54,55,66,53,42,62,71,51,48,47,56,48,47,50,50,44,47,72,68,52,86,51,65,70,52,42,36,37,39,37,53,32,51,46,48,40,56,82,60,49,55,61,66,54,44,61,70,49,50,49,56,57,62,69,67,63,76,79,62,50,53,68,50,51,53,38,48,48,53,32,50,57,56,46,59,76,64,49,55,54,66,51,39,42,56,53,48,48,33,48,51,40,49,56,53,63,33,88,70,54,51,59,71,58,36,50,54,44,50,50,51,52,51,52,51,48,50,51,33,52,54,54,51,50,52,51,40,50,50,54,51,52,50,54,53,50,52,51,56,58,66,61,47,70,74,78,77,73,76,76,74,74,75,74,74,72,81,68,135,113,64,64,61,49,48,53,50,54,64,64,51,68,40,85,70,60,73,53,35,50,72,62,58,75,60,33,56,38,73,74,33,39,30,23,37,28,24,33,68,89,81,58,49,65,24,20,36,40,40,32,55,53,67,57,50,54,55,57,36,64,74,42,88,81,66,48,77,64,54,55,53,50,51,53,50,36,56,50,41,17,44,50,52,36,60,72,53,85,49,90,21,36,43,51,58,74,39,73,66,45,77,41,95,47,32,40,36,34,29,27,56,35,57,60,27,19,42,44,59,37,35,30,67,62,79,75,67,69,65,83,82,63,71,74,62,51,79,76,48,69,66,53,48,53,52,25,51,46,30,44,31,53,32,50,39,50,33,48,75,68,40,35,28,48,67,50,52,44,46,55,17,28,33,25,28,74,62,60,48,35,16,44,50,61,35,47,62,42,43,51,66,82,48,89,64,57,75,77,77,54,68,87,69,84,48,90,79,53,59,71,67,78,46,75,53,55,45,32,52,26,57,44,39,74,77,63,62,44,89,50,63,49,38,46,35,24,5,46,24,33,38,58,46,9,59,56,47,48,55,42,54,82,43,84,27,89,70,32,69,68,48,38,59,57,46,63,75,49,54,87,74,55,82,63,80,77,44,58,72,57,45,42,58,49,34,55,38,19,61,43,75,49,61,90,73,31,55,49,46,68,59,57,63,68,33,70,64,59,68,47,72,69,53,49,51,52,52,48,61,71,45,42,90,77,50,53,70,68,55,49,47,54,47,35,64,53,43,60,75,50,57,81,73,53,56,66,65,51,42,63,48,42,51,45,54,55,53,60,62,52,60,77,40,57,87,47,33,65,42,49,52,60,46,54,52,61,54,48,71,75,44,54,44,66,51,35,56,69,70,45,45,69,69,45,51,72,54,42,70,44,60,69,52,54,57,44,48,45,56,53,57,73,41,44,67,55,50,56,70,35,33,57,71,67,51,30,59,70,61,46,42,56,36,52,54,41,29,53,70,41,86,52,62,69,41,27,42,55,41,39,68,49,40,43,69,48,51,75,76,48,55,55,64,55,40,63,72,51,49,46,56,49,48,50,50,44,47,72,68,54,86,49,65,69,53,41,38,38,38,36,52,31,51,46,49,39,55,80,60,49,55,62,65,55,44,60,71,49,49,49,58,56,61,69,67,63,77,78,63,51,52,67,50,51,53,40,49,47,55,32,50,56,56,45,60,76,63,49,53,53,66,51,39,42,55,52,48,46,32,48,50,40,49,56,52,64,32,88,68,55,50,59,69,59,34,49,53,44,49,50,51,51,49,52,53,49,51,50,35,52,52,53,50,50,51,51,41,50,50,54,52,51,50,53,54,51,53,49,55,59,66,62,48,69,75,76,77,74,78,76,77,75,78,76,77,75,68,79,119

Nearest PDB structures (foldseek):
  3c5w-assembly1_A  TM=6.629E-01  e=7.217E-06  Homo sapiens
  6ef4-assembly1_A  TM=4.855E-01  e=1.482E-06  Mus musculus
  8rbx-assembly1_p  TM=6.220E-01  e=3.837E-05  Homo sapiens
  7xvk-assembly1_A  TM=5.372E-01  e=7.100E-05  Arabidopsis thaliana
  7pks-assembly1_p  TM=5.125E-01  e=3.218E-05  Homo sapiens

InterPro domains:
  IPR000719 Protein kinase domain [PF00069] (34-309)
  IPR000719 Protein kinase domain [PS50011] (20-309)
  IPR000719 Protein kinase domain [SM00220] (20-309)
  IPR011009 Protein kinase-like domain superfamily [SSF56112] (8-314)
  IPR011989 Armadillo-like helical [G3DSA:1.25.10.10] (307-586)
  IPR016024 Armadillo-type fold [SSF48371] (318-555)
  IPR051177 Catalytically Inactive Kinase-Related Protein [PTHR12984] (17-609)

Foldseek 3Di:
DVVVVVVVLVVPPFPVSVQWAWDDFQEDFQQWTKTWIAGPPPRATWIKTKHWLVVVVVLLVVVPPDDPVLSVLLVVLVLLQQVVLDVDDDPQAWAWPAGWDDDPTMIMTMTAAFNYFLLQQLACPPDPPDDPHDHNNPDDPVLLLQQLLSVLVVLVSCVVQQKAQQADASSQWTAHQLSHIHGGNSSPMARPPPVCRPPPQAQPPPVSHPPSSHRDLLQFAQCRHPVSDDGSLRVLSSSLQRSQCSLVSNDGLQDQVPPSVSSVVCLVCSLVDDSVSHDPQVVVLSNQSSDRDSVSHDHSVCSSVGCSQPDDVNVLLVCLVCVVVDDLVVVLVSLVVCQVCVVVDDLSNCLRHVLVSLLVVLVDLVSQLRSVVSNVVSVVVDALVSCVVPPLVSCQVQLQRPVPVSNLVSLLVCVVVVPVSYDLVCCLVRVCVSLLNQLVHPDVVSNLSSLQCLLVVLVSHALCSCLPPVLVSLLVSCVPDPDPSSNLSSLVNLQSNLVRYAQCCCLPPVLVSLLPDDDLDLSNLLSSLSSLLSNLVHYDLVSCVPRVLVSLVVNLVRVPDDPVSNVSSVVSSVVSVVVSVVVVVVVVVVVVVVVVVVVVVVPPPDDDPPPPPPCPDPDD/DVVVVVVVLVVPPFPVSVQWAWDAFQEDFQQWTKTWIAGPPPRATWIKTKHWLVVVVVLLVVVPPDDPVQSVLVVLLVLQQQVVLDVDDDPQAWAWPAGWDDDPTMIMTMTAAFNYFQLLQLAPPPPPPDDPRDPNNPDDPVLLLQQLLSVLVVLVVCVVQQKAQQADASSQWTAHQLSHIHGGNSSVMARPPPVCRPPSFAQPPDVSHPPSSHRDLLQFAQCRHPVSDDGSLRVLSSSLQRSLCSLVSNDGLQDQVPPSVSSVVCLVCSLVDDSVSHDPQVVVQSNQSSDRDSVSHDHSVCSSVGCSQPDDVNVLLVCLVCVVVDDLVVVLVSLVVCQVCVVVDDLSNCLRPVLVSLLVVLVDLVSQLRSVVSNVSSLVVDALVSCVVPPLVSCQVQLQPPVPVSNLLSLLVCLVVVPVSYDLVCCLVRVCSSLLNQLVHPDVVSNLSSLQCLLVVLVSHALCSCLPPVLVSLLVSCVPDPDPSSNLSSLVNLQSNLVRYAQCCCLPPVLVSLLPDDDLDLSNLLSSLSSLLSNLVHYDLVSCVPRVLVSLVVNLVRVPDDPVSNVSSVVSSVVSVVVSVVVVVVVVVVVVVVVVVVVVVVPPPDDPDPPPPPPPDPPD

pLDDT: mean 87.87, std 15.67, range [19.05, 98.25]

Radius of gyration: 71.11 Å; Cα contacts (8 Å, |Δi|>4): 1678; chains: 2; bounding box: 160×206×122 Å

Secondary structure (DSSP, 8-state):
-HHHHHHHHHH---TTGGGEEEEEEEEEETTEEEEEEEETTT--EEEEEEEEHHHHHHHHHHSTT--HHHHHHHHHHHHHHHHHHHH---TTBPPEEEEEEE-SSEEEEEES-EEEEHHHHHS--SS---TT--------HHHHHHHHHHHHHHHHHHHHTTEE-S---GGGEEEETTS-EEE--GGG-EETTSTTTTTT-S----TTS-GGGS--GGG--HHHHTS----THHHHHHHHHHHHHHHTTT--S---TT-HHHHHHHHHTGGG---TTS-HHHHHHHHHHT-SSGGGSPPHHHHHTSGGG-SHHHHHHHHHHTGGGS-HHHHHHHHHHHHHHGGGS-HHHIIIIIHHHHHHGGG-GGGHHHHHHHHHHHHTTS-HHHIIIIIHHHHGGGGG--SSHHHHHHHHHTHHHHHHHS-HHHIIIIIHHHHHHHHT-S-HHHHHHHHHHHHHHHTTS-HHHIIIIIHHHHHHHHHH---HHHHHHHHHHHHHHTTTS-HHHIIIIIHHHHHT-----HHHHHHHHHHHHHHTTTS-HHHIIIIIHHHHHHHHT-TT--HHHHHHHHHHHHHHHHHHHHHHHHHHHHHHHHHHHHHHHHTS----------------/-HHHHHHHHHH---TTGGGEEEEEEEEEETTEEEEEEEETTT--EEEEEEEEHHHHHHHHHHSTT--HHHHHHHHHHHHHHHHHHHH---TTBPPEEEEEEE-SSEEEEEES-EEEEHHHHHS--SS---TT--------HHHHHHHHHHHHHHHHHHHHTTEE-S---GGGEEEETTS-EEE--GGG-EETTSTTTTTT-S----TTS-GGGS--GGG--HHHHTS----THHHHHHHHHHHHHHHTTT--S---TT-HHHHHHHHHTGGG---TTS-HHHHHHHHHHT-SSGGGSPPHHHHHTSGGG-SHHHHHHHHHHTGGGS-HHHHHHHHHHHHHHGGGS-HHHIIIIIHHHHHHGGG-GGGHHHHHHHHHHHHTTS-HHHIIIIIHHHHGGGGG--SSTHHHHHHHHTHHHHHHHS-HHHIIIIIHHHHHHHHT-S-HHHHHHHHHHHHHHHTTS-HHHIIIIIHHHHHHHHHH---HHHHHHHHHHHHHHTTTS-HHHIIIIIHHHHHT-----HHHHHHHHHHHHHHHHHS-HHHIIIIIHHHHHHHHT-TT--HHHHHHHHHHHHHHHHHHHHHHHHHHHHHHHHHHHHHHHHTS----------------

Sequence (1240 aa):
MSSAFYSFISSITNTLTSKYDIKHQISSAGLWKIYQGERKTTGKKVALFIFEKKLLDTLFKRERGSSRHDTDVVYELLKKEASNLARLRHPSILEVVEPVSESRSSIVFVTEPLMGSLTHLVKSDDNYSSDSQAPTLDLDELEIQKGLLQVGKGLQFLNDAKVVHHNLTTDAIFVNAKGDWKIGGLGFSVFLNSGNASENMGYDNNEFMPEACQISLDYAAPESVLDSNICQANDMFSLGCLAYAVHNKGVSILKTFNSFHTYERQIKSIHAQTLSNIPAHLQDVIRSLLTRHPNQRMDPVSFQNSKYFDNLLVSTMKFLESFPEKTREEKAQFMKGLARVLGQFPERVLKRKILPSLLEELKDNQLLPYTIPNIFIITQKLSQQEFCDLVLPSLKPVFNVRDPPQNMIVLLEKLDVFQQKTPREVFRDDVMPLVYAALEAPAAIVQEKALRIIPSLAESLDYTAVKSSLFPRVQTVFVQTTILSVKVSTLICFHSMIKVLDKFTVQEKLVPLLKNIKTKEPAVMLATLAVYDEVGKLADKEIIATEILPQLWRMSFGPLLNLEQFQKFMKTIRDLTNRVEEAHTRHLREVKSLEEQTKSVSASPSASSPQLLNQVDTNVMSSAFYSFISSITNTLTSKYDIKHQISSAGLWKIYQGERKTTGKKVALFIFEKKLLDTLFKRERGSSRHDTDVVYELLKKEASNLARLRHPSILEVVEPVSESRSSIVFVTEPLMGSLTHLVKSDDNYSSDSQAPTLDLDELEIQKGLLQVGKGLQFLNDAKVVHHNLTTDAIFVNAKGDWKIGGLGFSVFLNSGNASENMGYDNNEFMPEACQISLDYAAPESVLDSNICQANDMFSLGCLAYAVHNKGVSILKTFNSFHTYERQIKSIHAQTLSNIPAHLQDVIRSLLTRHPNQRMDPVSFQNSKYFDNLLVSTMKFLESFPEKTREEKAQFMKGLARVLGQFPERVLKRKILPSLLEELKDNQLLPYTIPNIFIITQKLSQQEFCDLVLPSLKPVFNVRDPPQNMIVLLEKLDVFQQKTPREVFRDDVMPLVYAALEAPAAIVQEKALRIIPSLAESLDYTAVKSSLFPRVQTVFVQTTILSVKVSTLICFHSMIKVLDKFTVQEKLVPLLKNIKTKEPAVMLATLAVYDEVGKLADKEIIATEILPQLWRMSFGPLLNLEQFQKFMKTIRDLTNRVEEAHTRHLREVKSLEEQTKSVSASPSASSPQLLNQVDTNV